Protein AF-A0AAN8FK53-F1 (afdb_monomer_lite)

Structure (mmCIF, N/CA/C/O backbone):
data_AF-A0AAN8FK53-F1
#
_entry.id   AF-A0AAN8FK53-F1
#
loop_
_atom_site.group_PDB
_atom_site.id
_atom_site.type_symbol
_atom_site.label_atom_id
_atom_site.label_alt_id
_atom_site.label_comp_id
_atom_site.label_asym_id
_atom_site.label_entity_id
_atom_site.label_seq_id
_atom_site.pdbx_PDB_ins_code
_atom_site.Cartn_x
_atom_site.Cartn_y
_atom_site.Cartn_z
_atom_site.occupancy
_atom_site.B_iso_or_equiv
_atom_site.auth_seq_id
_atom_site.auth_comp_id
_atom_site.auth_asym_id
_atom_site.auth_atom_id
_atom_site.pdbx_PDB_model_num
ATOM 1 N N . MET A 1 1 ? -48.162 -75.067 -6.902 1.00 26.67 1 MET A N 1
ATOM 2 C CA . MET A 1 1 ? -47.227 -75.855 -7.740 1.00 26.67 1 MET A CA 1
ATOM 3 C C . MET A 1 1 ? -46.941 -75.058 -9.013 1.00 26.67 1 MET A C 1
ATOM 5 O O . MET A 1 1 ? -47.863 -74.367 -9.428 1.00 26.67 1 MET A O 1
ATOM 9 N N . PRO A 1 2 ? -45.781 -75.209 -9.680 1.00 59.84 2 PRO A N 1
ATOM 10 C CA . PRO A 1 2 ? -44.417 -75.028 -9.150 1.00 59.84 2 PRO A CA 1
ATOM 11 C C . PRO A 1 2 ? -43.581 -74.153 -10.149 1.00 59.84 2 PRO A C 1
ATOM 13 O O . PRO A 1 2 ? -44.187 -73.505 -10.991 1.00 59.84 2 PRO A O 1
ATOM 16 N N . HIS A 1 3 ? -42.245 -74.013 -10.171 1.00 33.38 3 HIS A N 1
ATOM 17 C CA . HIS A 1 3 ? -41.115 -74.546 -9.385 1.00 33.38 3 HIS A CA 1
ATOM 18 C C . HIS A 1 3 ? -39.992 -73.466 -9.277 1.00 33.38 3 HIS A C 1
ATOM 20 O O . HIS A 1 3 ? -40.250 -72.280 -9.451 1.00 33.38 3 HIS A O 1
ATOM 26 N N . SER A 1 4 ? -38.754 -73.872 -8.987 1.00 32.81 4 SER A N 1
ATOM 27 C CA . SER A 1 4 ? -37.500 -73.086 -8.923 1.00 32.81 4 SER A CA 1
ATOM 28 C C . SER A 1 4 ? -36.345 -73.947 -9.508 1.00 32.81 4 SER A C 1
ATOM 30 O O . SER A 1 4 ? -36.650 -75.086 -9.880 1.00 32.81 4 SER A O 1
ATOM 32 N N . PRO A 1 5 ? -35.040 -73.562 -9.540 1.00 58.66 5 PRO A N 1
ATOM 33 C CA . PRO A 1 5 ? -34.353 -72.248 -9.478 1.00 58.66 5 PRO A CA 1
ATOM 34 C C . PRO A 1 5 ? -33.261 -72.034 -10.585 1.00 58.66 5 PRO A C 1
ATOM 36 O O . PRO A 1 5 ? -32.959 -72.939 -11.357 1.00 58.66 5 PRO A O 1
ATOM 39 N N . GLY A 1 6 ? -32.580 -70.871 -10.603 1.00 26.30 6 GLY A N 1
ATOM 40 C CA . GLY A 1 6 ? -31.300 -70.659 -11.325 1.00 26.30 6 GLY A CA 1
ATOM 41 C C . GLY A 1 6 ? -30.807 -69.195 -11.321 1.00 26.30 6 GLY A C 1
ATOM 42 O O . GLY A 1 6 ? -31.477 -68.330 -11.869 1.00 26.30 6 GLY A O 1
ATOM 43 N N . CYS A 1 7 ? -29.669 -68.893 -10.680 1.00 26.81 7 CYS A N 1
ATOM 44 C CA . CYS A 1 7 ? -29.245 -67.522 -10.319 1.00 26.81 7 CYS A CA 1
ATOM 45 C C . CYS A 1 7 ? -28.673 -66.645 -11.456 1.00 26.81 7 CYS A C 1
ATOM 47 O O . CYS A 1 7 ? -27.787 -67.097 -12.170 1.00 26.81 7 CYS A O 1
ATOM 49 N N . THR A 1 8 ? -29.052 -65.353 -11.495 1.00 31.14 8 THR A N 1
ATOM 50 C CA . THR A 1 8 ? -28.213 -64.161 -11.838 1.00 31.14 8 THR A CA 1
ATOM 51 C C . THR A 1 8 ? -28.969 -62.843 -11.509 1.00 31.14 8 THR A C 1
ATOM 53 O O . THR A 1 8 ? -30.166 -62.911 -11.251 1.00 31.14 8 THR A O 1
ATOM 56 N N . CYS A 1 9 ? -28.285 -61.677 -11.566 1.00 25.73 9 CYS A N 1
ATOM 57 C CA . CYS A 1 9 ? -28.784 -60.272 -11.441 1.00 25.73 9 CYS A CA 1
ATOM 58 C C . CYS A 1 9 ? -28.889 -59.678 -10.000 1.00 25.73 9 CYS A C 1
ATOM 60 O O . CYS A 1 9 ? -29.323 -60.376 -9.094 1.00 25.73 9 CYS A O 1
ATOM 62 N N . ILE A 1 10 ? -28.263 -58.524 -9.658 1.00 29.77 10 ILE A N 1
ATOM 63 C CA . ILE A 1 10 ? -28.510 -57.059 -9.915 1.00 29.77 10 ILE A CA 1
ATOM 64 C C . ILE A 1 10 ? -29.512 -56.410 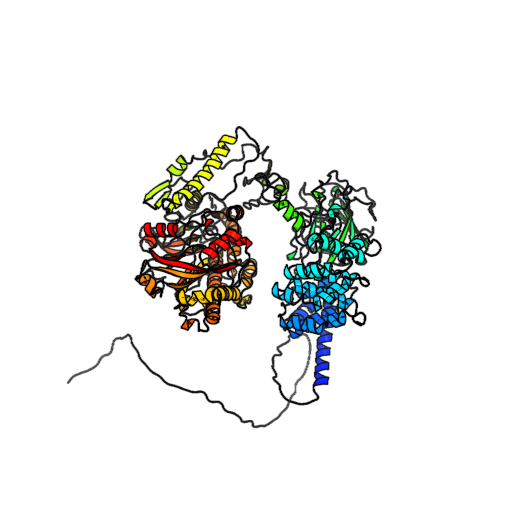-8.923 1.00 29.77 10 ILE A C 1
ATOM 66 O O . ILE A 1 10 ? -30.578 -56.978 -8.726 1.00 29.77 10 ILE A O 1
ATOM 70 N N . LEU A 1 11 ? -29.170 -55.208 -8.392 1.00 25.34 11 LEU A N 1
ATOM 71 C CA . LEU A 1 11 ? -29.986 -54.061 -7.868 1.00 25.34 11 LEU A CA 1
ATOM 72 C C . LEU A 1 11 ? -29.339 -53.440 -6.588 1.00 25.34 11 LEU A C 1
ATOM 74 O O . LEU A 1 11 ? -28.487 -54.085 -5.987 1.00 25.34 11 LEU A O 1
ATOM 78 N N . ALA A 1 12 ? -29.751 -52.286 -6.026 1.00 23.80 12 ALA A N 1
ATOM 79 C CA . ALA A 1 12 ? -29.944 -50.914 -6.549 1.00 23.80 12 ALA A CA 1
ATOM 80 C C . ALA A 1 12 ? -30.375 -49.934 -5.408 1.00 23.80 12 ALA A C 1
ATOM 82 O O . ALA A 1 12 ? -31.001 -50.351 -4.443 1.00 23.80 12 ALA A O 1
ATOM 83 N N . THR A 1 13 ? -30.030 -48.647 -5.558 1.00 25.38 13 THR A N 1
ATOM 84 C CA . THR A 1 13 ? -30.614 -47.382 -5.016 1.00 25.38 13 THR A CA 1
ATOM 85 C C . THR A 1 13 ? -31.479 -47.273 -3.721 1.00 25.38 13 THR A C 1
ATOM 87 O O . THR A 1 13 ? -32.588 -47.785 -3.661 1.00 25.38 13 THR A O 1
ATOM 90 N N . LEU A 1 14 ? -31.066 -46.302 -2.871 1.00 24.52 14 LEU A N 1
ATOM 91 C CA . LEU A 1 14 ? -31.842 -45.225 -2.179 1.00 24.52 14 LEU A CA 1
ATOM 92 C C . LEU A 1 14 ? -32.697 -45.435 -0.885 1.00 24.52 14 LEU A C 1
ATOM 94 O O . LEU A 1 14 ? -33.471 -46.372 -0.763 1.00 24.52 14 LEU A O 1
ATOM 98 N N . LEU A 1 15 ? -32.634 -44.383 -0.030 1.00 21.88 15 LEU A N 1
ATOM 99 C CA . LEU A 1 15 ? -33.527 -43.918 1.075 1.00 21.88 15 LEU A CA 1
ATOM 100 C C . LEU A 1 15 ? -33.511 -44.607 2.476 1.00 21.88 15 LEU A C 1
ATOM 102 O O . LEU A 1 15 ? -34.024 -45.704 2.614 1.00 21.88 15 LEU A O 1
ATOM 106 N N . GLN A 1 16 ? -32.993 -43.867 3.493 1.00 20.69 16 GLN A N 1
ATOM 107 C CA . GLN A 1 16 ? -33.567 -43.453 4.824 1.00 20.69 16 GLN A CA 1
ATOM 108 C C . GLN A 1 16 ? -34.412 -44.437 5.718 1.00 20.69 16 GLN A C 1
ATOM 110 O O . GLN A 1 16 ? -34.871 -45.439 5.187 1.00 20.69 16 GLN A O 1
ATOM 115 N N . PRO A 1 17 ? -34.725 -44.191 7.038 1.00 37.66 17 PRO A N 1
ATOM 116 C CA . PRO A 1 17 ? -34.443 -43.039 7.945 1.00 37.66 17 PRO A CA 1
ATOM 117 C C . PRO A 1 17 ? -34.161 -43.323 9.481 1.00 37.66 17 PRO A C 1
ATOM 119 O O . PRO A 1 17 ? -34.217 -44.449 9.954 1.00 37.66 17 PRO A O 1
ATOM 122 N N . PHE A 1 18 ? -34.011 -42.226 10.261 1.00 22.48 18 PHE A N 1
ATOM 123 C CA . PHE A 1 18 ? -34.538 -41.925 11.632 1.00 22.48 18 PHE A CA 1
ATOM 124 C C . PHE A 1 18 ? -33.978 -42.453 13.001 1.00 22.48 18 PHE A C 1
ATOM 126 O O . PHE A 1 18 ? -33.960 -43.638 13.303 1.00 22.48 18 PHE A O 1
ATOM 133 N N . HIS A 1 19 ? -33.802 -41.458 13.903 1.00 23.34 19 HIS A N 1
ATOM 134 C CA . HIS A 1 19 ? -34.201 -41.354 15.338 1.00 23.34 19 HIS A CA 1
ATOM 135 C C . HIS A 1 19 ? -33.329 -41.803 16.557 1.00 23.34 19 HIS A C 1
ATOM 137 O O . HIS A 1 19 ? -33.449 -42.911 17.066 1.00 23.34 19 HIS A O 1
ATOM 143 N N . SER A 1 20 ? -32.787 -40.770 17.237 1.00 22.80 20 SER A N 1
ATOM 144 C CA . SER A 1 20 ? -33.056 -40.375 18.654 1.00 22.80 20 SER A CA 1
ATOM 145 C C . SER A 1 20 ? -32.292 -40.967 19.865 1.00 22.80 20 SER A C 1
ATOM 147 O O . SER A 1 20 ? -31.964 -42.145 19.907 1.00 22.80 20 SER A O 1
ATOM 149 N N . ASN A 1 21 ? -32.193 -40.110 20.906 1.00 22.08 21 ASN A N 1
ATOM 150 C CA . ASN A 1 21 ? -31.876 -40.352 22.334 1.00 22.08 21 ASN A CA 1
ATOM 151 C C . ASN A 1 21 ? -30.425 -40.706 22.740 1.00 22.08 21 ASN A C 1
ATOM 153 O O . ASN A 1 21 ? -29.715 -41.368 21.999 1.00 22.08 21 ASN A O 1
ATOM 157 N N . MET A 1 22 ? -29.949 -40.395 23.961 1.00 22.95 22 MET A N 1
ATOM 158 C CA . MET A 1 22 ? -30.170 -39.253 24.888 1.00 22.95 22 MET A CA 1
ATOM 159 C C . MET A 1 22 ? -29.205 -39.404 26.092 1.00 22.95 22 MET A C 1
ATOM 161 O O . MET A 1 22 ? -29.056 -40.515 26.589 1.00 22.95 22 MET A O 1
ATOM 165 N N . GLY A 1 23 ? -28.667 -38.302 26.639 1.00 22.58 23 GLY A N 1
ATOM 166 C CA . GLY A 1 23 ? -27.997 -38.268 27.959 1.00 22.58 23 GLY A CA 1
ATOM 167 C C . GLY A 1 23 ? -26.617 -38.956 28.058 1.00 22.58 23 GLY A C 1
ATOM 168 O O . GLY A 1 23 ? -26.221 -39.716 27.187 1.00 22.58 23 GLY A O 1
ATOM 169 N N . SER A 1 24 ? -25.811 -38.722 29.100 1.00 23.22 24 SER A N 1
ATOM 170 C CA . SER A 1 24 ? -25.915 -37.732 30.187 1.00 23.22 24 SER A CA 1
ATOM 171 C C . SER A 1 24 ? -24.567 -37.577 30.912 1.00 23.22 24 SER A C 1
ATOM 173 O O . SER A 1 24 ? -23.796 -38.528 31.005 1.00 23.22 24 SER A O 1
ATOM 175 N N . CYS A 1 25 ? -24.318 -36.396 31.484 1.00 23.11 25 CYS A N 1
ATOM 176 C CA . CYS A 1 25 ? -23.239 -36.135 32.447 1.00 23.11 25 CYS A CA 1
ATOM 177 C C . CYS A 1 25 ? -23.271 -37.108 33.644 1.00 23.11 25 CYS A C 1
ATOM 179 O O . CYS A 1 25 ? -24.363 -37.461 34.085 1.00 23.11 25 CYS A O 1
ATOM 181 N N . LEU A 1 26 ? -22.108 -37.449 34.225 1.00 23.53 26 LEU A N 1
ATOM 182 C CA . LEU A 1 26 ? -21.981 -37.716 35.669 1.00 23.53 26 LEU A CA 1
ATOM 183 C C . LEU A 1 26 ? -20.519 -37.678 36.160 1.00 23.53 26 LEU A C 1
ATOM 185 O O . LEU A 1 26 ? -19.660 -38.416 35.684 1.00 23.53 26 LEU A O 1
ATOM 189 N N . CYS A 1 27 ? -20.256 -36.856 37.177 1.00 22.34 27 CYS A N 1
ATOM 190 C CA . CYS A 1 27 ? -19.015 -36.862 37.957 1.00 22.34 27 CYS A CA 1
ATOM 191 C C . CYS A 1 27 ? -19.050 -37.952 39.047 1.00 22.34 27 CYS A C 1
ATOM 193 O O . CYS A 1 27 ? -20.107 -38.125 39.653 1.00 22.34 27 CYS A O 1
ATOM 195 N N . LYS A 1 28 ? -17.898 -38.573 39.378 1.00 23.91 28 LYS A N 1
ATOM 196 C CA . LYS A 1 28 ? -17.427 -38.943 40.748 1.00 23.91 28 LYS A CA 1
ATOM 197 C C . LYS A 1 28 ? -16.135 -39.782 40.694 1.00 23.91 28 LYS A C 1
ATOM 199 O O . LYS A 1 28 ? -16.037 -40.719 39.920 1.00 23.91 28 LYS A O 1
ATOM 204 N N . GLU A 1 29 ? -15.046 -39.310 41.302 1.00 23.33 29 GLU A N 1
ATOM 205 C CA . GLU A 1 29 ? -14.554 -39.611 42.669 1.00 23.33 29 GLU A CA 1
ATOM 206 C C . GLU A 1 29 ? -13.830 -40.964 42.872 1.00 23.33 29 GLU A C 1
ATOM 208 O O . GLU A 1 29 ? -14.436 -42.024 42.828 1.00 23.33 29 GLU A O 1
ATOM 213 N N . LYS A 1 30 ? -12.555 -40.850 43.287 1.00 25.80 30 LYS A N 1
ATOM 214 C CA . LYS A 1 30 ? -11.822 -41.687 44.269 1.00 25.80 30 LYS A CA 1
ATOM 215 C C . LYS A 1 30 ? -11.789 -43.219 44.083 1.00 25.80 30 LYS A C 1
ATOM 217 O O . LYS A 1 30 ? -12.727 -43.915 44.450 1.00 25.80 30 LYS A O 1
ATOM 222 N N . THR A 1 31 ? -10.574 -43.762 43.947 1.00 23.91 31 THR A N 1
ATOM 223 C CA . THR A 1 31 ? -9.835 -44.308 45.118 1.00 23.91 31 THR A CA 1
ATOM 224 C C . THR A 1 31 ? -8.349 -44.572 44.824 1.00 23.91 31 THR A C 1
ATOM 226 O O . THR A 1 31 ? -7.964 -44.865 43.699 1.00 23.91 31 THR A O 1
ATOM 229 N N . ARG A 1 32 ? -7.499 -44.452 45.857 1.00 24.56 32 ARG A N 1
ATOM 230 C CA . ARG A 1 32 ? -6.100 -44.929 45.871 1.00 24.56 32 ARG A CA 1
ATOM 231 C C . ARG A 1 32 ? -6.055 -46.371 46.382 1.00 24.56 32 ARG A C 1
ATOM 233 O O . ARG A 1 32 ? -6.811 -46.666 47.304 1.00 24.56 32 ARG A O 1
ATOM 240 N N . GLN A 1 33 ? -5.050 -47.157 45.981 1.00 23.20 33 GLN A N 1
ATOM 241 C CA . GLN A 1 33 ? -4.302 -48.005 46.928 1.00 23.20 33 GLN A CA 1
ATOM 242 C C . GLN A 1 33 ? -2.891 -48.379 46.426 1.00 23.20 33 GLN A C 1
ATOM 244 O O . GLN A 1 33 ? -2.559 -48.167 45.264 1.00 23.20 33 GLN A O 1
ATOM 249 N N . HIS A 1 34 ? -2.041 -48.810 47.365 1.00 23.70 34 HIS A N 1
ATOM 250 C CA . HIS A 1 34 ? -0.578 -48.946 47.261 1.00 23.70 34 HIS A CA 1
ATOM 251 C C . HIS A 1 34 ? -0.098 -50.353 46.850 1.00 23.70 34 HIS A C 1
ATOM 253 O O . HIS A 1 34 ? -0.828 -51.316 47.055 1.00 23.70 34 HIS A O 1
ATOM 259 N N . HIS A 1 35 ? 1.169 -50.437 46.400 1.00 24.59 35 HIS A N 1
ATOM 260 C CA . HIS A 1 35 ? 2.300 -51.277 46.897 1.00 24.59 35 HIS A CA 1
ATOM 261 C C . HIS A 1 35 ? 3.273 -51.605 45.729 1.00 24.59 35 HIS A C 1
ATOM 263 O O . HIS A 1 35 ? 2.830 -51.904 44.630 1.00 24.59 35 HIS A O 1
ATOM 269 N N . GLU A 1 36 ? 4.564 -51.230 45.801 1.00 24.55 36 GLU A N 1
ATOM 270 C CA . GLU A 1 36 ? 5.727 -52.046 46.255 1.00 24.55 36 GLU A CA 1
ATOM 271 C C . GLU A 1 36 ? 6.022 -53.295 45.383 1.00 24.55 36 GLU A C 1
ATOM 273 O O . GLU A 1 36 ? 5.100 -53.987 44.984 1.00 24.55 36 GLU A O 1
ATOM 278 N N . SER A 1 37 ? 7.264 -53.717 45.085 1.00 25.30 37 SER A N 1
ATOM 279 C CA . SER A 1 37 ? 8.629 -53.192 45.331 1.00 25.30 37 SER A CA 1
ATOM 280 C C . SER A 1 37 ? 9.677 -54.006 44.517 1.00 25.30 37 SER A C 1
ATOM 282 O O . SER A 1 37 ? 9.348 -55.099 44.074 1.00 25.30 37 SER A O 1
ATOM 284 N N . ASN A 1 38 ? 10.947 -53.546 44.450 1.00 25.47 38 ASN A N 1
ATOM 285 C CA . ASN A 1 38 ? 12.186 -54.366 44.286 1.00 25.47 38 ASN A CA 1
ATOM 286 C C . ASN A 1 38 ? 12.406 -55.191 42.970 1.00 25.47 38 ASN A C 1
ATOM 288 O O . ASN A 1 38 ? 11.464 -55.552 42.288 1.00 25.47 38 ASN A O 1
ATOM 292 N N . SER A 1 39 ? 13.623 -55.560 42.511 1.00 26.53 39 SER A N 1
ATOM 293 C CA . SER A 1 39 ? 15.014 -55.183 42.872 1.00 26.53 39 SER A CA 1
ATOM 294 C C . SER A 1 39 ? 16.091 -55.693 41.869 1.00 26.53 39 SER A C 1
ATOM 296 O O . SER A 1 39 ? 16.024 -56.838 41.451 1.00 26.53 39 SER A O 1
ATOM 298 N N . ARG A 1 40 ? 17.159 -54.889 41.665 1.00 27.52 40 ARG A N 1
ATOM 299 C CA . ARG A 1 40 ? 18.620 -55.217 41.538 1.00 27.52 40 ARG A CA 1
ATOM 300 C C . ARG A 1 40 ? 19.207 -56.255 40.533 1.00 27.52 40 ARG A C 1
ATOM 302 O O . ARG A 1 40 ? 18.897 -57.433 40.584 1.00 27.52 40 ARG A O 1
ATOM 309 N N . GLY A 1 41 ? 20.325 -55.837 39.898 1.00 25.17 41 GLY A N 1
ATOM 310 C CA . GLY A 1 41 ? 21.516 -56.665 39.545 1.00 25.17 41 GLY A CA 1
ATOM 311 C C . GLY A 1 41 ? 21.782 -56.814 38.030 1.00 25.17 41 GLY A C 1
ATOM 312 O O . GLY A 1 41 ? 21.029 -57.511 37.377 1.00 25.17 41 GLY A O 1
ATOM 313 N N . SER A 1 42 ? 22.726 -56.153 37.335 1.00 25.52 42 SER A N 1
ATOM 314 C CA . SER A 1 42 ? 24.160 -55.812 37.531 1.00 25.52 42 SER A CA 1
ATOM 315 C C . SER A 1 42 ? 25.177 -56.937 37.251 1.00 25.52 42 SER A C 1
ATOM 317 O O . SER A 1 42 ? 25.375 -57.794 38.111 1.00 25.52 42 SER A O 1
ATOM 319 N N . ARG A 1 43 ? 25.902 -56.850 36.112 1.00 28.31 43 ARG A N 1
ATOM 320 C CA . ARG A 1 43 ? 27.390 -56.750 35.999 1.00 28.31 43 ARG A CA 1
ATOM 321 C C . ARG A 1 43 ? 27.905 -56.939 34.554 1.00 28.31 43 ARG A C 1
ATOM 323 O O . ARG A 1 43 ? 27.413 -57.794 33.834 1.00 28.31 43 ARG A O 1
ATOM 330 N N . GLY A 1 44 ? 28.968 -56.213 34.183 1.00 24.97 44 GLY A N 1
ATOM 331 C CA . GLY A 1 44 ? 29.757 -56.421 32.950 1.00 24.97 44 GLY A CA 1
ATOM 332 C C . GLY A 1 44 ? 30.385 -55.117 32.434 1.00 24.97 44 GLY A C 1
ATOM 333 O O . GLY A 1 44 ? 29.671 -54.137 32.263 1.00 24.97 44 GLY A O 1
ATOM 334 N N . CYS A 1 45 ? 31.711 -55.050 32.252 1.00 22.77 45 CYS A N 1
ATOM 335 C CA . CYS A 1 45 ? 32.429 -53.785 32.015 1.00 22.77 45 CYS A CA 1
ATOM 336 C C . CYS A 1 45 ? 33.699 -53.965 31.165 1.00 22.77 45 CYS A C 1
ATOM 338 O O . CYS A 1 45 ? 34.524 -54.807 31.519 1.00 22.77 45 CYS A O 1
ATOM 340 N N . ARG A 1 46 ? 33.906 -53.107 30.146 1.00 24.77 46 ARG A N 1
ATOM 341 C CA . ARG A 1 46 ? 35.157 -52.338 29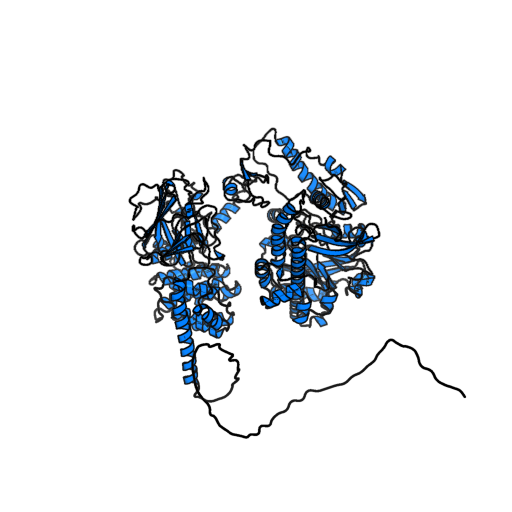.917 1.00 24.77 46 ARG A CA 1
ATOM 342 C C . ARG A 1 46 ? 35.010 -51.267 28.812 1.00 24.77 46 ARG A C 1
ATOM 344 O O . ARG A 1 46 ? 34.104 -51.333 27.993 1.00 24.77 46 ARG A O 1
ATOM 351 N N . ARG A 1 47 ? 35.869 -50.243 28.907 1.00 24.92 47 ARG A N 1
ATOM 352 C CA . ARG A 1 47 ? 35.948 -48.967 28.145 1.00 24.92 47 ARG A CA 1
ATOM 353 C C . ARG A 1 47 ? 36.703 -49.144 26.800 1.00 24.92 47 ARG A C 1
ATOM 355 O O . ARG A 1 47 ? 37.320 -50.191 26.643 1.00 24.92 47 ARG A O 1
ATOM 362 N N . THR A 1 48 ? 36.682 -48.227 25.817 1.00 24.33 48 THR A N 1
ATOM 363 C CA . THR A 1 48 ? 37.075 -46.786 25.863 1.00 24.33 48 THR A CA 1
ATOM 364 C C . THR A 1 48 ? 36.457 -45.884 24.774 1.00 24.33 48 THR A C 1
ATOM 366 O O . THR A 1 48 ? 36.276 -46.352 23.662 1.00 24.33 48 THR A O 1
ATOM 369 N N . GLU A 1 49 ? 36.196 -44.616 25.158 1.00 25.28 49 GLU A N 1
ATOM 370 C CA . GLU A 1 49 ? 36.279 -43.295 24.453 1.00 25.28 49 GLU A CA 1
ATOM 371 C C . GLU A 1 49 ? 36.021 -43.212 22.919 1.00 25.28 49 GLU A C 1
ATOM 373 O O . GLU A 1 49 ? 36.503 -44.038 22.163 1.00 25.28 49 GLU A O 1
ATOM 378 N N . GLU A 1 50 ? 35.286 -42.237 22.352 1.00 22.77 50 GLU A N 1
ATOM 379 C CA . GLU A 1 50 ? 35.101 -40.805 22.692 1.00 22.77 50 GLU A CA 1
ATOM 380 C C . GLU A 1 50 ? 33.657 -40.258 22.451 1.00 22.77 50 GLU A C 1
ATOM 382 O O . GLU A 1 50 ? 32.830 -40.883 21.798 1.00 22.77 50 GLU A O 1
ATOM 387 N N . ARG A 1 51 ? 33.396 -39.041 22.971 1.00 24.23 51 ARG A N 1
ATOM 388 C CA . ARG A 1 51 ? 32.426 -37.988 22.545 1.00 24.23 51 ARG A CA 1
ATOM 389 C C . ARG A 1 51 ? 31.106 -38.356 21.821 1.00 24.23 51 ARG A C 1
ATOM 391 O O . ARG A 1 51 ? 31.093 -38.602 20.621 1.00 24.23 51 ARG A O 1
ATOM 398 N N . ASN A 1 52 ? 29.972 -38.053 22.470 1.00 24.30 52 ASN A N 1
ATOM 399 C CA . ASN A 1 52 ? 29.089 -36.926 22.082 1.00 24.30 52 ASN A CA 1
ATOM 400 C C . ASN A 1 52 ? 27.948 -36.708 23.101 1.00 24.30 52 ASN A C 1
ATOM 402 O O . ASN A 1 52 ? 27.544 -37.634 23.800 1.00 24.30 52 ASN A O 1
ATOM 406 N N . ARG A 1 53 ? 27.433 -35.472 23.205 1.00 24.58 53 ARG A N 1
ATOM 407 C CA . ARG A 1 53 ? 26.258 -35.111 24.026 1.00 24.58 53 ARG A CA 1
ATOM 408 C C . ARG A 1 53 ? 25.228 -34.364 23.180 1.00 24.58 53 ARG A C 1
ATOM 410 O O . ARG A 1 53 ? 25.549 -33.315 22.634 1.00 24.58 53 ARG A O 1
ATOM 417 N N . SER A 1 54 ? 23.990 -34.846 23.188 1.00 25.39 54 SER A N 1
ATOM 418 C CA . SER A 1 54 ? 22.782 -34.089 22.843 1.00 25.39 54 SER A CA 1
ATOM 419 C C . SER A 1 54 ? 21.866 -33.996 24.079 1.00 25.39 54 SER A C 1
ATOM 421 O O . SER A 1 54 ? 21.914 -34.888 24.933 1.00 25.39 54 SER A O 1
ATOM 423 N N . PRO A 1 55 ? 21.067 -32.924 24.237 1.00 31.91 55 PRO A N 1
ATOM 424 C CA . PRO A 1 55 ? 20.093 -32.799 25.318 1.00 31.91 55 PRO A CA 1
ATOM 425 C C . PRO A 1 55 ? 18.680 -33.208 24.869 1.00 31.91 55 PRO A C 1
ATOM 427 O O . PRO A 1 55 ? 18.302 -32.986 23.723 1.00 31.91 55 PRO A O 1
ATOM 430 N N . HIS A 1 56 ? 17.876 -33.728 25.798 1.00 26.80 56 HIS A N 1
ATOM 431 C CA . HIS A 1 56 ? 16.441 -33.960 25.606 1.00 26.80 56 HIS A CA 1
ATOM 432 C C . HIS A 1 56 ? 15.630 -33.331 26.749 1.00 26.80 56 HIS A C 1
ATOM 434 O O . HIS A 1 56 ? 15.998 -33.469 27.913 1.00 26.80 56 HIS A O 1
ATOM 440 N N . SER A 1 57 ? 14.538 -32.662 26.362 1.00 25.55 57 SER A N 1
ATOM 441 C CA . SER A 1 57 ? 13.251 -32.497 27.067 1.00 25.55 57 SER A CA 1
ATOM 442 C C . SER A 1 57 ? 13.222 -32.380 28.602 1.00 25.55 57 SER A C 1
ATOM 444 O O . SER A 1 57 ? 13.444 -33.356 29.317 1.00 25.55 57 SER A O 1
ATOM 446 N N . PHE A 1 58 ? 12.724 -31.238 29.084 1.00 25.17 58 PHE A N 1
ATOM 447 C CA . PHE A 1 58 ? 12.043 -31.126 30.377 1.00 25.17 58 PHE A CA 1
ATOM 448 C C . PHE A 1 58 ? 10.736 -30.342 30.205 1.00 25.17 58 PHE A C 1
ATOM 450 O O . PHE A 1 58 ? 10.734 -29.114 30.216 1.00 25.17 58 PHE A O 1
ATOM 457 N N . GLU A 1 59 ? 9.627 -31.069 30.093 1.00 26.30 59 GLU A N 1
ATOM 458 C CA . GLU A 1 59 ? 8.288 -30.563 30.394 1.00 26.30 59 GLU A CA 1
ATOM 459 C C . GLU A 1 59 ? 7.717 -31.403 31.533 1.00 26.30 59 GLU A C 1
ATOM 461 O O . GLU A 1 59 ? 7.626 -32.625 31.425 1.00 26.30 59 GLU A O 1
ATOM 466 N N . GLN A 1 60 ? 7.349 -30.747 32.631 1.00 24.48 60 GLN A N 1
ATOM 467 C CA . GLN A 1 60 ? 6.329 -31.243 33.548 1.00 24.48 60 GLN A CA 1
ATOM 468 C C . GLN A 1 60 ? 5.798 -30.077 34.380 1.00 24.48 60 GLN A C 1
ATOM 470 O O . GLN A 1 60 ? 6.544 -29.409 35.099 1.00 24.48 60 GLN A O 1
ATOM 475 N N . GLU A 1 61 ? 4.502 -29.822 34.241 1.00 27.36 61 GLU A N 1
ATOM 476 C CA . GLU A 1 61 ? 3.761 -28.862 35.049 1.00 27.36 61 GLU A CA 1
ATOM 477 C C . GLU A 1 61 ? 3.570 -29.403 36.469 1.00 27.36 61 GLU A C 1
ATOM 479 O O . GLU A 1 61 ? 3.422 -30.611 36.672 1.00 27.36 61 GLU A O 1
ATOM 484 N N . VAL A 1 62 ? 3.546 -28.510 37.461 1.00 26.45 62 VAL A N 1
ATOM 485 C CA . VAL A 1 62 ? 3.124 -28.852 38.823 1.00 26.45 62 VAL A CA 1
ATOM 486 C C . VAL A 1 62 ? 2.275 -27.717 39.380 1.00 26.45 62 VAL A C 1
ATOM 488 O O . VAL A 1 62 ? 2.773 -26.625 39.658 1.00 26.45 62 VAL A O 1
ATOM 491 N N . ASP A 1 63 ? 0.996 -28.022 39.550 1.00 30.53 63 ASP A N 1
ATOM 492 C CA . ASP A 1 63 ? -0.004 -27.183 40.200 1.00 30.53 63 ASP A CA 1
ATOM 493 C C . ASP A 1 63 ? 0.149 -27.267 41.729 1.00 30.53 63 ASP A C 1
ATOM 495 O O . ASP A 1 63 ? 0.423 -28.349 42.255 1.00 30.53 63 ASP A O 1
ATOM 499 N N . PHE A 1 64 ? -0.013 -26.160 42.460 1.00 27.06 64 PHE A N 1
ATOM 500 C CA . PHE A 1 64 ? -0.040 -26.184 43.931 1.00 27.06 64 PHE A CA 1
ATOM 501 C C . PHE A 1 64 ? -0.755 -24.978 44.531 1.00 27.06 64 PHE A C 1
ATOM 503 O O . PHE A 1 64 ? -0.318 -23.838 44.357 1.00 27.06 64 PHE A O 1
ATOM 510 N N . ASP A 1 65 ? -1.740 -25.272 45.377 1.00 27.19 65 ASP A N 1
ATOM 511 C CA . ASP A 1 65 ? -2.296 -24.330 46.338 1.00 27.19 65 ASP A CA 1
ATOM 512 C C . ASP A 1 65 ? -2.350 -24.948 47.752 1.00 27.19 65 ASP A C 1
ATOM 514 O O . ASP A 1 65 ? -2.306 -26.169 47.917 1.00 27.19 65 ASP A O 1
ATOM 518 N N . THR A 1 66 ? -2.468 -24.086 48.765 1.00 29.06 66 THR A N 1
ATOM 519 C CA . THR A 1 66 ? -2.555 -24.341 50.228 1.00 29.06 66 THR A CA 1
ATOM 520 C C . THR A 1 66 ? -1.315 -24.796 51.043 1.00 29.06 66 THR A C 1
ATOM 522 O O . THR A 1 66 ? -0.807 -25.907 50.941 1.00 29.06 66 THR A O 1
ATOM 525 N N . GLU A 1 67 ? -0.967 -23.897 51.981 1.00 28.33 67 GLU A N 1
ATOM 526 C CA . GLU A 1 67 ? -0.327 -24.049 53.308 1.00 28.33 67 GLU A CA 1
ATOM 527 C C . GLU A 1 67 ? 1.152 -24.482 53.485 1.00 28.33 67 GLU A C 1
ATOM 529 O O . GLU A 1 67 ? 1.674 -25.411 52.878 1.00 28.33 67 GLU A O 1
ATOM 534 N N . GLY A 1 68 ? 1.829 -23.807 54.435 1.00 26.41 68 GLY A N 1
ATOM 535 C CA . GLY A 1 68 ? 3.130 -24.211 54.996 1.00 26.41 68 GLY A CA 1
ATOM 536 C C . GLY A 1 68 ? 4.220 -23.128 54.974 1.00 26.41 68 GLY A C 1
ATOM 537 O O . GLY A 1 68 ? 4.949 -22.966 53.992 1.00 26.41 68 GLY A O 1
ATOM 538 N N . SER A 1 69 ? 4.414 -22.421 56.093 1.00 34.22 69 SER A N 1
ATOM 539 C CA . SER A 1 69 ? 5.404 -21.342 56.267 1.00 34.22 69 SER A CA 1
ATOM 540 C C . SER A 1 69 ? 6.868 -21.826 56.340 1.00 34.22 69 SER A C 1
ATOM 542 O O . SER A 1 69 ? 7.539 -21.709 57.361 1.00 34.22 69 SER A O 1
ATOM 544 N N . SER A 1 70 ? 7.412 -22.332 55.229 1.00 37.62 70 SER A N 1
ATOM 545 C CA . SER A 1 70 ? 8.861 -22.596 55.094 1.00 37.62 70 SER A CA 1
ATOM 546 C C . SER A 1 70 ? 9.447 -22.386 53.687 1.00 37.62 70 SER A C 1
ATOM 548 O O . SER A 1 70 ? 10.666 -22.288 53.537 1.00 37.62 70 SER A O 1
ATOM 550 N N . GLN A 1 71 ? 8.621 -22.240 52.642 1.00 31.70 71 GLN A N 1
ATOM 551 C CA . GLN A 1 71 ? 9.124 -22.121 51.264 1.00 31.70 71 GLN A CA 1
ATOM 552 C C . GLN A 1 71 ? 9.774 -20.769 50.913 1.00 31.70 71 GLN A C 1
ATOM 554 O O . GLN A 1 71 ? 10.545 -20.711 49.951 1.00 31.70 71 GLN A O 1
ATOM 559 N N . LEU A 1 72 ? 9.508 -19.689 51.662 1.00 33.78 72 LEU A N 1
ATOM 560 C CA . LEU A 1 72 ? 9.936 -18.329 51.286 1.00 33.78 72 LEU A CA 1
ATOM 561 C C . LEU A 1 72 ? 11.464 -18.218 51.094 1.00 33.78 72 LEU A C 1
ATOM 563 O O . LEU A 1 72 ? 11.923 -17.652 50.102 1.00 33.78 72 LEU A O 1
ATOM 567 N N . GLY A 1 73 ? 12.247 -18.852 51.977 1.00 30.48 73 GLY A N 1
ATOM 568 C CA . GLY A 1 73 ? 13.713 -18.862 51.899 1.00 30.48 73 GLY A CA 1
ATOM 569 C C . GLY A 1 73 ? 14.278 -19.631 50.695 1.00 30.48 73 GLY A C 1
ATOM 570 O O . GLY A 1 73 ? 15.283 -19.216 50.119 1.00 30.48 73 GLY A O 1
ATOM 571 N N . ARG A 1 74 ? 13.619 -20.713 50.250 1.00 32.75 74 ARG A N 1
ATOM 572 C CA . ARG A 1 74 ? 14.028 -21.453 49.037 1.00 32.75 74 ARG A CA 1
ATOM 573 C C . ARG A 1 74 ? 13.590 -20.748 47.751 1.00 32.75 74 ARG A C 1
ATOM 575 O O . ARG A 1 74 ? 14.358 -20.734 46.791 1.00 32.75 74 ARG A O 1
ATOM 582 N N . ARG A 1 75 ? 12.410 -20.112 47.733 1.00 31.67 75 ARG A N 1
ATOM 583 C CA . ARG A 1 75 ? 11.918 -19.362 46.560 1.00 31.67 75 ARG A CA 1
ATOM 584 C C . ARG A 1 75 ? 12.817 -18.162 46.233 1.00 31.67 75 ARG A C 1
ATOM 586 O O . ARG A 1 75 ? 13.163 -17.992 45.069 1.00 31.67 75 ARG A O 1
ATOM 593 N N . MET A 1 76 ? 13.271 -17.411 47.245 1.00 34.56 76 MET A N 1
ATOM 594 C CA . MET A 1 76 ? 14.226 -16.303 47.057 1.00 34.56 76 MET A CA 1
ATOM 595 C C . MET A 1 76 ? 15.601 -16.768 46.546 1.00 34.56 76 MET A C 1
ATOM 597 O O . MET A 1 76 ? 16.242 -16.061 45.771 1.00 34.56 76 MET A O 1
ATOM 601 N N . SER A 1 77 ? 16.059 -17.960 46.946 1.00 39.59 77 SER A N 1
ATOM 602 C CA . SER A 1 77 ? 17.338 -18.513 46.481 1.00 39.59 77 SER A CA 1
ATOM 603 C C . SER A 1 77 ? 17.323 -18.808 44.975 1.00 39.59 77 SER A C 1
ATOM 605 O O . SER A 1 77 ? 18.232 -18.376 44.268 1.00 39.59 77 SER A O 1
ATOM 607 N N . MET A 1 78 ? 16.269 -19.455 44.462 1.00 40.94 78 MET A N 1
ATOM 608 C CA . MET A 1 78 ? 16.156 -19.773 43.030 1.00 40.94 78 MET A CA 1
ATOM 609 C C . MET A 1 78 ? 16.006 -18.525 42.148 1.00 40.94 78 MET A C 1
ATOM 611 O O . MET A 1 78 ? 16.655 -18.439 41.108 1.00 40.94 78 MET A O 1
ATOM 615 N N . THR A 1 79 ? 15.210 -17.529 42.558 1.00 50.28 79 THR A N 1
ATOM 616 C CA . THR A 1 79 ? 15.073 -16.277 41.786 1.00 50.28 79 THR A CA 1
ATOM 617 C C . THR A 1 79 ? 16.379 -15.488 41.714 1.00 50.28 79 THR A C 1
ATOM 619 O O . THR A 1 79 ? 16.659 -14.872 40.689 1.00 50.28 79 THR A O 1
ATOM 622 N N . ASN A 1 80 ? 17.204 -15.541 42.766 1.00 53.41 80 ASN A N 1
ATOM 623 C CA . ASN A 1 80 ? 18.517 -14.896 42.770 1.00 53.41 80 ASN A CA 1
ATOM 624 C C . ASN A 1 80 ? 19.528 -15.621 41.865 1.00 53.41 80 ASN A C 1
ATOM 626 O O . ASN A 1 80 ? 20.349 -14.954 41.244 1.00 53.41 80 ASN A O 1
ATOM 630 N N . TYR A 1 81 ? 19.457 -16.953 41.744 1.00 58.22 81 TYR A N 1
ATOM 631 C CA . TYR A 1 81 ? 20.279 -17.706 40.787 1.00 58.22 81 TYR A CA 1
ATOM 632 C C . TYR A 1 81 ? 19.957 -17.313 39.338 1.00 58.22 81 TYR A C 1
ATOM 634 O O . TYR A 1 81 ? 20.832 -16.799 38.649 1.00 58.22 81 TYR A O 1
ATOM 642 N N . VAL A 1 82 ? 18.689 -17.423 38.919 1.00 62.94 82 VAL A N 1
ATOM 643 C CA . VAL A 1 82 ? 18.274 -17.068 37.545 1.00 62.94 82 VAL A CA 1
ATOM 644 C C . VAL A 1 82 ? 18.546 -15.588 37.237 1.00 62.94 82 VAL A C 1
ATOM 646 O O . VAL A 1 82 ? 18.971 -15.248 36.135 1.00 62.94 82 VAL A O 1
ATOM 649 N N . GLY A 1 83 ? 18.365 -14.695 38.216 1.00 65.12 83 GLY A N 1
ATOM 650 C CA . GLY A 1 83 ? 18.724 -13.283 38.072 1.00 65.12 83 GLY A CA 1
ATOM 651 C C . GLY A 1 83 ? 20.227 -13.052 37.871 1.00 65.12 83 GLY A C 1
ATOM 652 O O . GLY A 1 83 ? 20.607 -12.205 37.065 1.00 65.12 83 GLY A O 1
ATOM 653 N N . ASN A 1 84 ? 21.095 -13.808 38.547 1.00 75.25 84 ASN A N 1
ATOM 654 C CA . ASN A 1 84 ? 22.541 -13.731 38.323 1.00 75.25 84 ASN A CA 1
ATOM 655 C C . ASN A 1 84 ? 22.928 -14.267 36.935 1.00 75.25 84 ASN A C 1
ATOM 657 O O . ASN A 1 84 ? 23.700 -13.608 36.238 1.00 75.25 84 ASN A O 1
ATOM 661 N N . ASP A 1 85 ? 22.330 -15.380 36.498 1.00 82.19 85 ASP A N 1
ATOM 662 C CA . ASP A 1 85 ? 22.563 -15.960 35.168 1.00 82.19 85 ASP A CA 1
ATOM 663 C C . ASP A 1 85 ? 22.190 -14.972 34.047 1.00 82.19 85 ASP A C 1
ATOM 665 O O . ASP A 1 85 ? 22.975 -14.747 33.124 1.00 82.19 85 ASP A O 1
ATOM 669 N N . VAL A 1 86 ? 21.037 -14.296 34.155 1.00 86.81 86 VAL A N 1
ATOM 670 C CA . VAL A 1 86 ? 20.619 -13.226 33.225 1.00 86.81 86 VAL A CA 1
ATOM 671 C C . VAL A 1 86 ? 21.632 -12.077 33.203 1.00 86.81 86 VAL A C 1
ATOM 673 O O . VAL A 1 86 ? 22.029 -11.612 32.131 1.00 86.81 86 VAL A O 1
ATOM 676 N N . LYS A 1 87 ? 22.106 -11.629 34.373 1.00 88.69 87 LYS A N 1
ATOM 677 C CA . LYS A 1 87 ? 23.111 -10.557 34.472 1.00 88.69 87 LYS A CA 1
ATOM 678 C C . LYS A 1 87 ? 24.451 -10.962 33.851 1.00 88.69 87 LYS A C 1
ATOM 680 O O . LYS A 1 87 ? 25.128 -10.111 33.272 1.00 88.69 87 LYS A O 1
ATOM 685 N N . ASP A 1 88 ? 24.826 -12.235 33.908 1.00 86.75 88 ASP A N 1
ATOM 686 C CA . ASP A 1 88 ? 26.038 -12.741 33.260 1.00 86.75 88 ASP A CA 1
ATOM 687 C C . ASP A 1 88 ? 25.869 -12.945 31.745 1.00 86.75 88 ASP A C 1
ATOM 689 O O . ASP A 1 88 ? 26.793 -12.621 30.997 1.00 86.75 88 ASP A O 1
ATOM 693 N N . LEU A 1 89 ? 24.686 -13.341 31.259 1.00 86.62 89 LEU A N 1
ATOM 694 C CA . LEU A 1 89 ? 24.354 -13.338 29.824 1.00 86.62 89 LEU A CA 1
ATOM 695 C C . LEU A 1 89 ? 24.402 -11.920 29.219 1.00 86.62 89 LEU A C 1
ATOM 697 O O . LEU A 1 89 ? 24.909 -11.735 28.110 1.00 86.62 89 LEU A O 1
ATOM 701 N N . ILE A 1 90 ? 23.956 -10.896 29.954 1.00 87.69 90 ILE A N 1
ATOM 702 C CA . ILE A 1 90 ? 24.072 -9.486 29.533 1.00 87.69 90 ILE A CA 1
ATOM 703 C C . ILE A 1 90 ? 25.550 -9.076 29.410 1.00 87.69 90 ILE A C 1
ATOM 705 O O . ILE A 1 90 ? 25.958 -8.524 28.387 1.00 87.69 90 ILE A O 1
ATOM 709 N N . LYS A 1 91 ? 26.390 -9.404 30.406 1.00 87.75 91 LYS A N 1
ATOM 710 C CA . LYS A 1 91 ? 27.845 -9.142 30.357 1.00 87.75 91 LYS A CA 1
ATOM 711 C C . LYS A 1 91 ? 28.545 -9.901 29.225 1.00 87.75 91 LYS A C 1
ATOM 713 O O . LYS A 1 91 ? 29.497 -9.378 28.653 1.00 87.75 91 LYS A O 1
ATOM 718 N N . GLN A 1 92 ? 28.109 -11.122 28.909 1.00 84.81 92 GLN A N 1
ATOM 719 C CA . GLN A 1 92 ? 28.615 -11.882 27.760 1.00 84.81 92 GLN A CA 1
ATOM 720 C C . GLN A 1 92 ? 28.249 -11.183 26.446 1.00 84.81 92 GLN A C 1
ATOM 722 O O . GLN A 1 92 ? 29.126 -10.960 25.616 1.00 84.81 92 GLN A O 1
ATOM 727 N N . THR A 1 93 ? 26.999 -10.738 26.300 1.00 83.56 93 THR A N 1
ATOM 728 C CA . THR A 1 93 ? 26.522 -10.024 25.104 1.00 83.56 93 THR A CA 1
ATOM 729 C C . THR A 1 93 ? 27.299 -8.722 24.870 1.00 83.56 93 THR A C 1
ATOM 731 O O . THR A 1 93 ? 27.781 -8.496 23.763 1.00 83.56 93 THR A O 1
ATOM 734 N N . LEU A 1 94 ? 27.540 -7.923 25.921 1.00 83.06 94 LEU A N 1
ATOM 735 C CA . LEU A 1 94 ? 28.378 -6.710 25.861 1.00 83.06 94 LEU A CA 1
ATOM 736 C C . LEU A 1 94 ? 29.822 -6.978 25.395 1.00 83.06 94 LEU A C 1
ATOM 738 O O . LEU A 1 94 ? 30.428 -6.127 24.746 1.00 83.06 94 LEU A O 1
ATOM 742 N N . LYS A 1 95 ? 30.383 -8.152 25.714 1.00 81.00 95 LYS A N 1
ATOM 743 C CA . LYS A 1 95 ? 31.719 -8.557 25.247 1.00 81.00 95 LYS A CA 1
ATOM 744 C C . LYS A 1 95 ? 31.706 -9.001 23.785 1.00 81.00 95 LYS A C 1
ATOM 746 O O . LYS A 1 95 ? 32.592 -8.601 23.039 1.00 81.00 95 LYS A O 1
ATOM 751 N N . VAL A 1 96 ? 30.720 -9.807 23.386 1.00 78.19 96 VAL A N 1
ATOM 752 C CA . VAL A 1 96 ? 30.644 -10.400 22.037 1.00 78.19 96 VAL A CA 1
ATOM 753 C C . VAL A 1 96 ? 30.240 -9.376 20.976 1.00 78.19 96 VAL A C 1
ATOM 755 O O . VAL A 1 96 ? 30.756 -9.436 19.865 1.00 78.19 96 VAL A O 1
ATOM 758 N N . ILE A 1 97 ? 29.378 -8.403 21.295 1.00 73.50 97 ILE A N 1
ATOM 759 C CA . ILE A 1 97 ? 28.896 -7.433 20.296 1.00 73.50 97 ILE A CA 1
ATOM 760 C C . ILE A 1 97 ? 30.030 -6.574 19.702 1.00 73.50 97 ILE A C 1
ATOM 762 O O . ILE A 1 97 ? 29.979 -6.206 18.534 1.00 73.50 97 ILE A O 1
ATOM 766 N N . ARG A 1 98 ? 31.107 -6.333 20.468 1.00 68.94 98 ARG A N 1
ATOM 767 C CA . ARG A 1 98 ? 32.326 -5.644 19.996 1.00 68.94 98 ARG A CA 1
ATOM 768 C C . ARG A 1 98 ? 33.086 -6.422 18.914 1.00 68.94 98 ARG A C 1
ATOM 770 O O . ARG A 1 98 ? 33.878 -5.826 18.198 1.00 68.94 98 ARG A O 1
ATOM 777 N N . SER A 1 99 ? 32.877 -7.735 18.819 1.00 65.69 99 SER A N 1
ATOM 778 C CA . SER A 1 99 ? 33.523 -8.626 17.849 1.00 65.69 99 SER A CA 1
ATOM 779 C C . SER A 1 99 ? 32.572 -9.141 16.763 1.00 65.69 99 SER A C 1
ATOM 781 O O . SER A 1 99 ? 32.924 -10.092 16.073 1.00 65.69 99 SER A O 1
ATOM 783 N N . LEU A 1 100 ? 31.377 -8.554 16.609 1.00 65.62 100 LEU A N 1
ATOM 784 C CA . LEU A 1 100 ? 30.498 -8.855 15.477 1.00 65.62 100 LEU A CA 1
ATOM 785 C C . LEU A 1 100 ? 30.945 -8.074 14.238 1.00 65.62 100 LEU A C 1
ATOM 787 O O . LEU A 1 100 ? 31.138 -6.853 14.278 1.00 65.62 100 LEU A O 1
ATOM 791 N N . VAL A 1 101 ? 31.134 -8.817 13.146 1.00 58.06 101 VAL A N 1
ATOM 792 C CA . VAL A 1 101 ? 31.785 -8.341 11.914 1.00 58.06 101 VAL A CA 1
ATOM 793 C C . VAL A 1 101 ? 30.936 -8.631 10.666 1.00 58.06 101 VAL A C 1
ATOM 795 O O . VAL A 1 101 ? 31.326 -8.248 9.577 1.00 58.06 101 VAL A O 1
ATOM 798 N N . ASN A 1 102 ? 29.760 -9.253 10.792 1.00 53.19 102 ASN A N 1
ATOM 799 C CA . ASN A 1 102 ? 28.854 -9.452 9.657 1.00 53.19 102 ASN A CA 1
ATOM 800 C C . ASN A 1 102 ? 27.386 -9.351 10.080 1.00 53.19 102 ASN A C 1
ATOM 802 O O . ASN A 1 102 ? 27.007 -9.915 11.104 1.00 53.19 102 ASN A O 1
ATOM 806 N N . ASN A 1 103 ? 26.556 -8.727 9.240 1.00 47.75 103 ASN A N 1
ATOM 807 C CA . ASN A 1 103 ? 25.096 -8.683 9.419 1.00 47.75 103 ASN A CA 1
ATOM 808 C C . ASN A 1 103 ? 24.426 -10.047 9.145 1.00 47.75 103 ASN A C 1
ATOM 810 O O . ASN A 1 103 ? 23.295 -10.273 9.558 1.00 47.75 103 ASN A O 1
ATOM 814 N N . GLU A 1 104 ? 25.138 -10.970 8.488 1.00 39.84 104 GLU A N 1
ATOM 815 C CA . GLU A 1 104 ? 24.718 -12.365 8.275 1.00 39.84 104 GLU A CA 1
ATOM 816 C C . GLU A 1 104 ? 25.121 -13.319 9.420 1.00 39.84 104 GLU A C 1
ATOM 818 O O . GLU A 1 104 ? 24.857 -14.517 9.342 1.00 39.84 104 GLU A O 1
ATOM 823 N N . GLN A 1 105 ? 25.800 -12.839 10.472 1.00 52.75 105 GLN A N 1
ATOM 824 C CA . GLN A 1 105 ? 26.143 -13.689 11.619 1.00 52.75 105 GLN A CA 1
ATOM 825 C C . GLN A 1 105 ? 24.926 -13.894 12.525 1.00 52.75 105 GLN A C 1
ATOM 827 O O . GLN A 1 105 ? 24.272 -12.928 12.915 1.00 52.75 105 GLN A O 1
ATOM 832 N N . ASP A 1 106 ? 24.674 -15.150 12.912 1.00 52.22 106 ASP A N 1
ATOM 833 C CA . ASP A 1 106 ? 23.647 -15.491 13.901 1.00 52.22 106 ASP A CA 1
ATOM 834 C C . ASP A 1 106 ? 23.786 -14.623 15.169 1.00 52.22 106 ASP A C 1
ATOM 836 O O . ASP A 1 106 ? 24.914 -14.388 15.634 1.00 52.22 106 ASP A O 1
ATOM 840 N N . PRO A 1 107 ? 22.671 -14.177 15.785 1.00 64.88 107 PRO A N 1
ATOM 841 C CA . PRO A 1 107 ? 22.733 -13.364 16.991 1.00 64.88 107 PRO A CA 1
ATOM 842 C C . PRO A 1 107 ? 23.539 -14.080 18.086 1.00 64.88 107 PRO A C 1
ATOM 844 O O . PRO A 1 107 ? 23.421 -15.302 18.230 1.00 64.88 107 PRO A O 1
ATOM 847 N N . PRO A 1 108 ? 24.337 -13.362 18.906 1.00 73.50 108 PRO A N 1
ATOM 848 C CA . PRO A 1 108 ? 25.162 -13.984 19.936 1.00 73.50 108 PRO A CA 1
ATOM 849 C C . PRO A 1 108 ? 24.373 -14.992 20.772 1.00 73.50 108 PRO A C 1
ATOM 851 O O . PRO A 1 108 ? 23.284 -14.682 21.252 1.00 73.50 108 PRO A O 1
ATOM 854 N N . ALA A 1 109 ? 24.933 -16.176 21.030 1.00 76.81 109 ALA A N 1
ATOM 855 C CA . ALA A 1 109 ? 24.236 -17.222 21.788 1.00 76.81 109 ALA A CA 1
ATOM 856 C C . ALA A 1 109 ? 23.782 -16.771 23.196 1.00 76.81 109 ALA A C 1
ATOM 858 O O . ALA A 1 109 ? 22.881 -17.369 23.783 1.00 76.81 109 ALA A O 1
ATOM 859 N N . SER A 1 110 ? 24.391 -15.717 23.751 1.00 81.44 110 SER A N 1
ATOM 860 C CA . SER A 1 110 ? 23.927 -15.049 24.969 1.00 81.44 110 SER A CA 1
ATOM 861 C C . SER A 1 110 ? 22.682 -14.180 24.748 1.00 81.44 110 SER A C 1
ATOM 863 O O . SER A 1 110 ? 21.796 -14.196 25.596 1.00 81.44 110 SER A O 1
ATOM 865 N N . LEU A 1 111 ? 22.579 -13.479 23.613 1.00 79.62 111 LEU A N 1
ATOM 866 C CA . LEU A 1 111 ? 21.405 -12.699 23.210 1.00 79.62 111 LEU A CA 1
ATOM 867 C C . LEU A 1 111 ? 20.223 -13.616 22.865 1.00 79.62 111 LEU A C 1
ATOM 869 O O . LEU A 1 111 ? 19.133 -13.397 23.378 1.00 79.62 111 LEU A O 1
ATOM 873 N N . LEU A 1 112 ? 20.451 -14.703 22.115 1.00 78.69 112 LEU A N 1
ATOM 874 C CA . LEU A 1 112 ? 19.417 -15.715 21.842 1.00 78.69 112 LEU A CA 1
ATOM 875 C C . LEU A 1 112 ? 18.817 -16.279 23.141 1.00 78.69 112 LEU A C 1
ATOM 877 O O . LEU A 1 112 ? 17.601 -16.345 23.286 1.00 78.69 112 LEU A O 1
ATOM 881 N N . LYS A 1 113 ? 19.656 -16.609 24.133 1.00 80.94 113 LYS A N 1
ATOM 882 C CA . LYS A 1 113 ? 19.188 -17.064 25.456 1.00 80.94 113 LYS A CA 1
ATOM 883 C C . LYS A 1 113 ? 18.406 -15.994 26.217 1.00 80.94 113 LYS A C 1
ATOM 885 O O . LYS A 1 113 ? 17.439 -16.335 26.890 1.00 80.94 113 LYS A O 1
ATOM 890 N N . LEU A 1 114 ? 18.803 -14.723 26.128 1.00 83.50 114 LEU A N 1
ATOM 891 C CA . LEU A 1 114 ? 18.043 -13.618 26.722 1.00 83.50 114 LEU A CA 1
ATOM 892 C C . LEU A 1 114 ? 16.672 -13.463 26.049 1.00 83.50 114 LEU A C 1
ATOM 894 O O . LEU A 1 114 ? 15.684 -13.291 26.758 1.00 83.50 114 LEU A O 1
ATOM 898 N N . ASN A 1 115 ? 16.596 -13.605 24.723 1.00 82.19 115 ASN A N 1
ATOM 899 C CA . ASN A 1 115 ? 15.338 -13.562 23.976 1.00 82.19 115 ASN A CA 1
ATOM 900 C C . ASN A 1 115 ? 14.417 -14.735 24.355 1.00 82.19 115 ASN A C 1
ATOM 902 O O . ASN A 1 115 ? 13.260 -14.492 24.680 1.00 82.19 115 ASN A O 1
ATOM 906 N N . MET A 1 116 ? 14.937 -15.968 24.450 1.00 78.56 116 MET A N 1
ATOM 907 C CA . MET A 1 116 ? 14.173 -17.137 24.930 1.00 78.56 116 MET A CA 1
ATOM 908 C C . MET A 1 116 ? 13.630 -16.947 26.356 1.00 78.56 116 MET A C 1
ATOM 910 O O . MET A 1 116 ? 12.506 -17.335 26.663 1.00 78.56 116 MET A O 1
ATOM 914 N N . ILE A 1 117 ? 14.405 -16.329 27.256 1.00 83.25 117 ILE A N 1
ATOM 915 C CA . ILE A 1 117 ? 13.921 -15.979 28.604 1.00 83.25 117 ILE A CA 1
ATOM 916 C C . ILE A 1 117 ? 12.811 -14.916 28.512 1.00 83.25 117 ILE A C 1
ATOM 918 O O . ILE A 1 117 ? 11.843 -14.968 29.271 1.00 83.25 117 ILE A O 1
ATOM 922 N N . ALA A 1 118 ? 12.929 -13.974 27.577 1.00 85.06 118 ALA A N 1
ATOM 923 C CA . ALA A 1 118 ? 11.991 -12.876 27.367 1.00 85.06 118 ALA A CA 1
ATOM 924 C C . ALA A 1 118 ? 10.692 -13.253 26.624 1.00 85.06 118 ALA A C 1
ATOM 926 O O . ALA A 1 118 ? 9.777 -12.435 26.591 1.00 85.06 118 ALA A O 1
ATOM 927 N N . GLU A 1 119 ? 10.552 -14.479 26.105 1.00 79.38 119 GLU A N 1
ATOM 928 C CA . GLU A 1 119 ? 9.298 -14.985 25.509 1.00 79.38 119 GLU A CA 1
ATOM 929 C C . GLU A 1 119 ? 8.114 -14.990 26.494 1.00 79.38 119 GLU A C 1
ATOM 931 O O . GLU A 1 119 ? 6.956 -14.925 26.086 1.00 79.38 119 GLU A O 1
ATOM 936 N N . ARG A 1 120 ? 8.384 -15.055 27.805 1.00 82.88 120 ARG A N 1
ATOM 937 C CA . ARG A 1 120 ? 7.364 -15.017 28.867 1.00 82.88 120 ARG A CA 1
ATOM 938 C C . ARG A 1 120 ? 7.408 -13.675 29.595 1.00 82.88 120 ARG A C 1
ATOM 940 O O . ARG A 1 120 ? 8.482 -13.264 30.027 1.00 82.88 120 ARG A O 1
ATOM 947 N N . GLU A 1 121 ? 6.251 -13.058 29.868 1.00 83.19 121 GLU A N 1
ATOM 948 C CA . GLU A 1 121 ? 6.135 -11.731 30.523 1.00 83.19 121 GLU A CA 1
ATOM 949 C C . GLU A 1 121 ? 7.066 -11.538 31.736 1.00 83.19 121 GLU A C 1
ATOM 951 O O . GLU A 1 121 ? 7.739 -10.518 31.886 1.00 83.19 121 GLU A O 1
ATOM 956 N N . ARG A 1 122 ? 7.124 -12.540 32.625 1.00 85.75 122 ARG A N 1
ATOM 957 C CA . ARG A 1 122 ? 7.946 -12.489 33.843 1.00 85.75 122 ARG A CA 1
ATOM 958 C C . ARG A 1 122 ? 9.448 -12.556 33.553 1.00 85.75 122 ARG A C 1
ATOM 960 O O . ARG A 1 122 ? 10.231 -11.968 34.295 1.00 85.75 122 ARG A O 1
ATOM 967 N N . GLY A 1 123 ? 9.846 -13.285 32.514 1.00 86.00 123 GLY A N 1
ATOM 968 C CA . GLY A 1 123 ? 11.234 -13.344 32.067 1.00 86.00 123 GLY A CA 1
ATOM 969 C C . GLY A 1 123 ? 11.641 -12.067 31.335 1.00 86.00 123 GLY A C 1
ATOM 970 O O . GLY A 1 123 ? 12.719 -11.547 31.603 1.00 86.00 123 GLY A O 1
ATOM 971 N N . TRP A 1 124 ? 10.740 -11.486 30.535 1.00 92.44 124 TRP A N 1
ATOM 972 C CA . TRP A 1 124 ? 10.932 -10.172 29.913 1.00 92.44 124 TRP A CA 1
ATOM 973 C C . TRP A 1 124 ? 11.218 -9.090 30.964 1.00 92.44 124 TRP A C 1
ATOM 975 O O . TRP A 1 124 ? 12.235 -8.401 30.880 1.00 92.44 124 TRP A O 1
ATOM 985 N N . LEU A 1 125 ? 10.392 -9.013 32.019 1.00 90.75 125 LEU A N 1
ATOM 986 C CA . LEU A 1 125 ? 10.615 -8.105 33.154 1.00 90.75 125 LEU A CA 1
ATOM 987 C C . LEU A 1 125 ? 11.989 -8.312 33.796 1.00 90.75 125 LEU A C 1
ATOM 989 O O . LEU A 1 125 ? 12.736 -7.351 33.967 1.00 90.75 125 LEU A O 1
ATOM 993 N N . LEU A 1 126 ? 12.346 -9.565 34.098 1.00 91.06 126 LEU A N 1
ATOM 994 C CA . LEU A 1 126 ? 13.630 -9.900 34.715 1.00 91.06 126 LEU A CA 1
ATOM 995 C C . LEU A 1 126 ? 14.822 -9.470 33.847 1.00 91.06 126 LEU A C 1
ATOM 997 O O . LEU A 1 126 ? 15.816 -8.978 34.387 1.00 91.06 126 LEU A O 1
ATOM 1001 N N . VAL A 1 127 ? 14.743 -9.643 32.523 1.00 90.94 127 VAL A N 1
ATOM 1002 C CA . VAL A 1 127 ? 15.809 -9.237 31.597 1.00 90.94 127 VAL A CA 1
ATOM 1003 C C . VAL A 1 127 ? 15.905 -7.716 31.500 1.00 90.94 127 VAL A C 1
ATOM 1005 O O . VAL A 1 127 ? 17.007 -7.184 31.619 1.00 90.94 127 VAL A O 1
ATOM 1008 N N . VAL A 1 128 ? 14.786 -6.997 31.373 1.00 93.44 128 VAL A N 1
ATOM 1009 C CA . VAL A 1 128 ? 14.785 -5.526 31.278 1.00 93.44 128 VAL A CA 1
ATOM 1010 C C . VAL A 1 128 ? 15.255 -4.867 32.578 1.00 93.44 128 VAL A C 1
ATOM 1012 O O . VAL A 1 128 ? 16.119 -3.989 32.540 1.00 93.44 128 VAL A O 1
ATOM 1015 N N . GLU A 1 129 ? 14.791 -5.328 33.741 1.00 93.56 129 GLU A N 1
ATOM 1016 C CA . GLU A 1 129 ? 15.306 -4.871 35.040 1.00 93.56 129 GLU A CA 1
ATOM 1017 C C . GLU A 1 129 ? 16.804 -5.178 35.191 1.00 93.56 129 GLU A C 1
ATOM 1019 O O . GLU A 1 129 ? 17.580 -4.336 35.652 1.00 93.56 129 GLU A O 1
ATOM 1024 N N . SER A 1 130 ? 17.245 -6.354 34.734 1.00 93.12 130 SER A N 1
ATOM 1025 C CA . SER A 1 130 ? 18.660 -6.733 34.757 1.00 93.12 130 SER A CA 1
ATOM 1026 C C . SER A 1 130 ? 19.517 -5.895 33.809 1.00 93.12 130 SER A C 1
ATOM 1028 O O . SER A 1 130 ? 20.644 -5.562 34.180 1.00 93.12 130 SER A O 1
ATOM 1030 N N . LEU A 1 131 ? 19.014 -5.502 32.635 1.00 92.56 131 LEU A N 1
ATOM 1031 C CA . LEU A 1 131 ? 19.683 -4.563 31.727 1.00 92.56 131 LEU A CA 1
ATOM 1032 C C . LEU A 1 131 ? 19.860 -3.198 32.400 1.00 92.56 131 LEU A C 1
ATOM 1034 O O . LEU A 1 131 ? 20.965 -2.650 32.401 1.00 92.56 131 LEU A O 1
ATOM 1038 N N . ILE A 1 132 ? 18.808 -2.692 33.051 1.00 94.38 132 ILE A N 1
ATOM 1039 C CA . ILE A 1 132 ? 18.850 -1.418 33.777 1.00 94.38 132 ILE A CA 1
ATOM 1040 C C . ILE A 1 132 ? 19.880 -1.453 34.917 1.00 94.38 132 ILE A C 1
ATOM 1042 O O . ILE A 1 132 ? 20.677 -0.521 35.049 1.00 94.38 132 ILE A O 1
ATOM 1046 N N . ASP A 1 133 ? 19.926 -2.537 35.691 1.00 91.12 133 ASP A N 1
ATOM 1047 C CA . ASP A 1 133 ? 20.870 -2.715 36.800 1.00 91.12 133 ASP A CA 1
ATOM 1048 C C . ASP A 1 133 ? 22.332 -2.950 36.367 1.00 91.12 133 ASP A C 1
ATOM 1050 O O . ASP A 1 133 ? 23.253 -2.577 37.102 1.00 91.12 133 ASP A O 1
ATOM 1054 N N . THR A 1 134 ? 22.560 -3.618 35.228 1.00 90.38 134 THR A N 1
ATOM 1055 C CA . THR A 1 134 ? 23.852 -4.276 34.930 1.00 90.38 134 THR A CA 1
ATOM 1056 C C . THR A 1 134 ? 24.687 -3.567 33.877 1.00 90.38 134 THR A C 1
ATOM 1058 O O . THR A 1 134 ? 25.913 -3.610 33.972 1.00 90.38 134 THR A O 1
ATOM 1061 N N . VAL A 1 135 ? 24.074 -2.916 32.882 1.00 91.81 135 VAL A N 1
ATOM 1062 C CA . VAL A 1 135 ? 24.834 -2.274 31.797 1.00 91.81 135 VAL A CA 1
ATOM 1063 C C . VAL A 1 135 ? 25.580 -1.045 32.357 1.00 91.81 135 VAL A C 1
ATOM 1065 O O . VAL A 1 135 ? 24.930 -0.112 32.841 1.00 91.81 135 VAL A O 1
ATOM 1068 N N . PRO A 1 136 ? 26.927 -1.012 32.335 1.00 89.31 136 PRO A N 1
ATOM 1069 C CA . PRO A 1 136 ? 27.705 -0.019 33.080 1.00 89.31 136 PRO A CA 1
ATOM 1070 C C . PRO A 1 136 ? 27.764 1.346 32.369 1.00 89.31 136 PRO A C 1
ATOM 1072 O O . PRO A 1 136 ? 27.507 1.447 31.167 1.00 89.31 136 PRO A O 1
ATOM 1075 N N . ASP A 1 137 ? 28.039 2.420 33.123 1.00 84.06 137 ASP A N 1
ATOM 1076 C CA . ASP A 1 137 ? 27.907 3.820 32.657 1.00 84.06 137 ASP A CA 1
ATOM 1077 C C . ASP A 1 137 ? 28.956 4.229 31.603 1.00 84.06 137 ASP A C 1
ATOM 1079 O O . ASP A 1 137 ? 28.730 5.123 30.785 1.00 84.06 137 ASP A O 1
ATOM 1083 N N . ASP A 1 138 ? 30.100 3.557 31.650 1.00 81.69 138 ASP A N 1
ATOM 1084 C CA . ASP A 1 138 ? 31.329 3.781 30.896 1.00 81.69 138 ASP A CA 1
ATOM 1085 C C . ASP A 1 138 ? 31.463 2.907 29.638 1.00 81.69 138 ASP A C 1
ATOM 1087 O O . ASP A 1 138 ? 32.282 3.222 28.778 1.00 81.69 138 ASP A O 1
ATOM 1091 N N . ASP A 1 139 ? 30.633 1.870 29.469 1.00 84.19 139 ASP A N 1
ATOM 1092 C CA . ASP A 1 139 ? 30.638 1.067 28.240 1.00 84.19 139 ASP A CA 1
ATOM 1093 C C . ASP A 1 139 ? 30.060 1.850 27.045 1.00 84.19 139 ASP A C 1
ATOM 1095 O O . ASP A 1 139 ? 28.978 2.442 27.125 1.00 84.19 139 ASP A O 1
ATOM 1099 N N . SER A 1 140 ? 30.807 1.844 25.937 1.00 75.00 140 SER A N 1
ATOM 1100 C CA . SER A 1 140 ? 30.526 2.598 24.713 1.00 75.00 140 SER A CA 1
ATOM 1101 C C . SER A 1 140 ? 29.360 2.049 23.891 1.00 75.00 140 SER A C 1
ATOM 1103 O O . SER A 1 140 ? 28.686 2.824 23.213 1.00 75.00 140 SER A O 1
ATOM 1105 N N . LEU A 1 141 ? 29.103 0.740 23.967 1.00 82.50 141 LEU A N 1
ATOM 1106 C CA . LEU A 1 141 ? 28.039 0.046 23.237 1.00 82.50 141 LEU A CA 1
ATOM 1107 C C . LEU A 1 141 ? 26.851 -0.311 24.138 1.00 82.50 141 LEU A C 1
ATOM 1109 O O . LEU A 1 141 ? 25.792 -0.665 23.632 1.00 82.50 141 LEU A O 1
ATOM 1113 N N . GLY A 1 142 ? 26.980 -0.168 25.460 1.00 87.25 142 GLY A N 1
ATOM 1114 C CA . GLY A 1 142 ? 25.928 -0.442 26.440 1.00 87.25 142 GLY A CA 1
ATOM 1115 C C . GLY A 1 142 ? 24.533 0.083 26.060 1.00 87.25 142 GLY A C 1
ATOM 1116 O O . GLY A 1 142 ? 23.587 -0.706 26.052 1.00 87.25 142 GLY A O 1
ATOM 1117 N N . PRO A 1 143 ? 24.376 1.370 25.693 1.00 88.38 143 PRO A N 1
ATOM 1118 C CA . PRO A 1 143 ? 23.100 1.905 25.214 1.00 88.38 143 PRO A CA 1
ATOM 1119 C C . PRO A 1 143 ? 22.564 1.219 23.947 1.00 88.38 143 PRO A C 1
ATOM 1121 O O . PRO A 1 143 ? 21.364 0.952 23.853 1.00 88.38 143 PRO A O 1
ATOM 1124 N N . ALA A 1 144 ? 23.443 0.883 22.998 1.00 83.12 144 ALA A N 1
ATOM 1125 C CA . ALA A 1 144 ? 23.073 0.165 21.782 1.00 83.12 144 ALA A CA 1
ATOM 1126 C C . ALA A 1 144 ? 22.635 -1.280 22.086 1.00 83.12 144 ALA A C 1
ATOM 1128 O O . ALA A 1 144 ? 21.639 -1.723 21.531 1.00 83.12 144 ALA A O 1
ATOM 1129 N N . VAL A 1 145 ? 23.278 -1.981 23.032 1.00 84.00 145 VAL A N 1
ATOM 1130 C CA . VAL A 1 145 ? 22.858 -3.334 23.463 1.00 84.00 145 VAL A CA 1
ATOM 1131 C C . VAL A 1 145 ? 21.467 -3.336 24.096 1.00 84.00 145 VAL A C 1
ATOM 1133 O O . VAL A 1 145 ? 20.683 -4.239 23.822 1.00 84.00 145 VAL A O 1
ATOM 1136 N N . ILE A 1 146 ? 21.136 -2.332 24.918 1.00 89.94 146 ILE A N 1
ATOM 1137 C CA . ILE A 1 146 ? 19.782 -2.198 25.489 1.00 89.94 146 ILE A CA 1
ATOM 1138 C C . ILE A 1 146 ? 18.748 -2.030 24.367 1.00 89.94 146 ILE A C 1
ATOM 1140 O O . ILE A 1 146 ? 17.688 -2.649 24.412 1.00 89.94 146 ILE A O 1
ATOM 1144 N N . THR A 1 147 ? 19.070 -1.214 23.361 1.00 86.44 147 THR A N 1
ATOM 1145 C CA . THR A 1 147 ? 18.165 -0.922 22.239 1.00 86.44 147 THR A CA 1
ATOM 1146 C C . THR A 1 147 ? 17.977 -2.156 21.355 1.00 86.44 147 THR A C 1
ATOM 1148 O O . THR A 1 147 ? 16.838 -2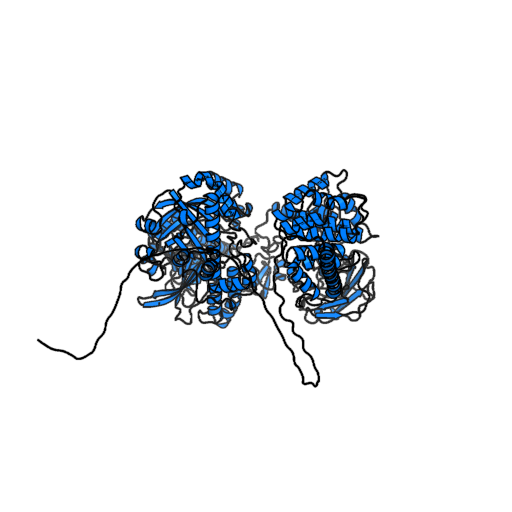.570 21.169 1.00 86.44 147 THR A O 1
ATOM 1151 N N . LEU A 1 148 ? 19.080 -2.807 20.957 1.00 80.56 148 LEU A N 1
ATOM 1152 C CA . LEU A 1 148 ? 19.105 -4.033 20.152 1.00 80.56 148 LEU A CA 1
ATOM 1153 C C . LEU A 1 148 ? 18.353 -5.188 20.824 1.00 80.56 148 LEU A C 1
ATOM 1155 O O . LEU A 1 148 ? 17.561 -5.862 20.176 1.00 80.56 148 LEU A O 1
ATOM 1159 N N . PHE A 1 149 ? 18.543 -5.406 22.131 1.00 84.94 149 PHE A N 1
ATOM 1160 C CA . PHE A 1 149 ? 17.746 -6.404 22.850 1.00 84.94 149 PHE A CA 1
ATOM 1161 C C . PHE A 1 149 ? 16.248 -6.086 22.754 1.00 84.94 149 PHE A C 1
ATOM 1163 O O . PHE A 1 149 ? 15.449 -6.968 22.461 1.00 84.94 149 PHE A O 1
ATOM 1170 N N . LEU A 1 150 ? 15.866 -4.822 22.955 1.00 86.44 150 LEU A N 1
ATOM 1171 C CA . LEU A 1 150 ? 14.474 -4.395 22.830 1.00 86.44 150 LEU A CA 1
ATOM 1172 C C . LEU A 1 150 ? 13.965 -4.391 21.375 1.00 86.44 150 LEU A C 1
ATOM 1174 O O . LEU A 1 150 ? 12.766 -4.213 21.180 1.00 86.44 150 LEU A O 1
ATOM 1178 N N . ASP A 1 151 ? 14.829 -4.439 20.353 1.00 79.31 151 ASP A N 1
ATOM 1179 C CA . ASP A 1 151 ? 14.451 -4.557 18.930 1.00 79.31 151 ASP A CA 1
ATOM 1180 C C . ASP A 1 151 ? 14.132 -6.018 18.582 1.00 79.31 151 ASP A C 1
ATOM 1182 O O . ASP A 1 151 ? 13.113 -6.292 17.954 1.00 79.31 151 ASP A O 1
ATOM 1186 N N . GLU A 1 152 ? 14.969 -6.945 19.055 1.00 75.19 152 GLU A N 1
ATOM 1187 C CA . GLU A 1 152 ? 14.897 -8.377 18.741 1.00 75.19 152 GLU A CA 1
ATOM 1188 C C . GLU A 1 152 ? 13.981 -9.187 19.683 1.00 75.19 152 GLU A C 1
ATOM 1190 O O . GLU A 1 152 ? 13.637 -10.332 19.384 1.00 75.19 152 GLU A O 1
ATOM 1195 N N . CYS A 1 153 ? 13.592 -8.642 20.842 1.00 78.19 153 CYS A N 1
ATOM 1196 C CA . CYS A 1 153 ? 12.698 -9.326 21.783 1.00 78.19 153 CYS A CA 1
ATOM 1197 C C . CYS A 1 153 ? 11.202 -9.105 21.455 1.00 78.19 153 CYS A C 1
ATOM 1199 O O . CYS A 1 153 ? 10.832 -8.057 20.916 1.00 78.19 153 CYS A O 1
ATOM 1201 N N . PRO A 1 154 ? 10.302 -10.033 21.843 1.00 72.75 154 PRO A N 1
ATOM 1202 C CA . PRO A 1 154 ? 8.859 -9.823 21.743 1.00 72.75 154 PRO A CA 1
ATOM 1203 C C . PRO A 1 154 ? 8.394 -8.545 22.461 1.00 72.75 154 PRO A C 1
ATOM 1205 O O . PRO A 1 154 ? 8.854 -8.226 23.560 1.00 72.75 154 PRO A O 1
ATOM 1208 N N . LEU A 1 155 ? 7.444 -7.822 21.855 1.00 75.44 155 LEU A N 1
ATOM 1209 C CA . LEU A 1 155 ? 6.875 -6.616 22.464 1.00 75.44 155 LEU A CA 1
ATOM 1210 C C . LEU A 1 155 ? 6.069 -6.970 23.731 1.00 75.44 155 LEU A C 1
ATOM 1212 O O . LEU A 1 155 ? 5.251 -7.891 23.690 1.00 75.44 155 LEU A O 1
ATOM 1216 N N . PRO A 1 156 ? 6.249 -6.235 24.844 1.00 83.31 156 PRO A N 1
ATOM 1217 C CA . PRO A 1 156 ? 5.557 -6.511 26.100 1.00 83.31 156 PRO A CA 1
ATOM 1218 C C . PRO A 1 156 ? 4.065 -6.150 26.041 1.00 83.31 156 PRO A C 1
ATOM 1220 O O . PRO A 1 156 ? 3.657 -5.202 25.367 1.00 83.31 156 PRO A O 1
ATOM 1223 N N . SER A 1 157 ? 3.250 -6.849 26.835 1.00 83.25 157 SER A N 1
ATOM 1224 C CA . SER A 1 157 ? 1.852 -6.472 27.086 1.00 83.25 157 SER A CA 1
ATOM 1225 C C . SER A 1 157 ? 1.746 -5.152 27.869 1.00 83.25 157 SER A C 1
ATOM 1227 O O . SER A 1 157 ? 2.679 -4.758 28.579 1.00 83.25 157 SER A O 1
ATOM 1229 N N . LYS A 1 158 ? 0.585 -4.479 27.803 1.00 81.50 158 LYS A N 1
ATOM 1230 C CA . LYS A 1 158 ? 0.316 -3.271 28.615 1.00 81.50 158 LYS A CA 1
ATOM 1231 C C . LYS A 1 158 ? 0.515 -3.534 30.112 1.00 81.50 158 LYS A C 1
ATOM 1233 O O . LYS A 1 158 ? 1.127 -2.710 30.789 1.00 81.50 158 LYS A O 1
ATOM 1238 N N . ASP A 1 159 ? 0.076 -4.687 30.612 1.00 84.38 159 ASP A N 1
ATOM 1239 C CA . ASP A 1 159 ? 0.265 -5.093 32.009 1.00 84.38 159 ASP A CA 1
ATOM 1240 C C . ASP A 1 159 ? 1.737 -5.317 32.361 1.00 84.38 159 ASP A C 1
ATOM 1242 O O . ASP A 1 159 ? 2.187 -4.902 33.428 1.00 84.38 159 ASP A O 1
ATOM 1246 N N . THR A 1 160 ? 2.518 -5.913 31.457 1.00 87.94 160 THR A N 1
ATOM 1247 C CA . THR A 1 160 ? 3.970 -6.071 31.632 1.00 87.94 160 THR A CA 1
ATOM 1248 C C . THR A 1 160 ? 4.661 -4.710 31.726 1.00 87.94 160 THR A C 1
ATOM 1250 O O . THR A 1 160 ? 5.432 -4.473 32.655 1.00 87.94 160 THR A O 1
ATOM 1253 N N . VAL A 1 161 ? 4.332 -3.773 30.833 1.00 88.19 161 VAL A N 1
ATOM 1254 C CA . VAL A 1 161 ? 4.851 -2.396 30.881 1.00 88.19 161 VAL A CA 1
ATOM 1255 C C . VAL A 1 161 ? 4.431 -1.682 32.170 1.00 88.19 161 VAL A C 1
ATOM 1257 O O . VAL A 1 161 ? 5.254 -1.020 32.801 1.00 88.19 161 VAL A O 1
ATOM 1260 N N . HIS A 1 162 ? 3.182 -1.843 32.612 1.00 87.19 162 HIS A N 1
ATOM 1261 C CA . HIS A 1 162 ? 2.704 -1.258 33.864 1.00 87.19 162 HIS A CA 1
ATOM 1262 C C . HIS A 1 162 ? 3.461 -1.816 35.081 1.00 87.19 162 HIS A C 1
ATOM 1264 O O . HIS A 1 162 ? 3.951 -1.042 35.904 1.00 87.19 162 HIS A O 1
ATOM 1270 N N . ARG A 1 163 ? 3.655 -3.142 35.157 1.00 89.62 163 ARG A N 1
ATOM 1271 C CA . ARG A 1 163 ? 4.458 -3.796 36.207 1.00 89.62 163 ARG A CA 1
ATOM 1272 C C . ARG A 1 163 ? 5.897 -3.269 36.239 1.00 89.62 163 ARG A C 1
ATOM 1274 O O . ARG A 1 163 ? 6.399 -3.016 37.332 1.00 89.62 163 ARG A O 1
ATOM 1281 N N . LEU A 1 164 ? 6.527 -3.049 35.077 1.00 92.38 164 LEU A N 1
ATOM 1282 C CA . LEU A 1 164 ? 7.855 -2.428 34.981 1.00 92.38 164 LEU A CA 1
ATOM 1283 C C . LEU A 1 164 ? 7.850 -0.998 35.544 1.00 92.38 164 LEU A C 1
ATOM 1285 O O . LEU A 1 164 ? 8.684 -0.655 36.377 1.00 92.38 164 LEU A O 1
ATOM 1289 N N . LEU A 1 165 ? 6.898 -0.151 35.143 1.00 90.62 165 LEU A N 1
ATOM 1290 C CA . LEU A 1 165 ? 6.809 1.222 35.662 1.00 90.62 165 LEU A CA 1
ATOM 1291 C C . LEU A 1 165 ? 6.615 1.247 37.191 1.00 90.62 165 LEU A C 1
ATOM 1293 O O . LEU A 1 165 ? 7.235 2.063 37.878 1.00 90.62 165 LEU A O 1
ATOM 1297 N N . CYS A 1 166 ? 5.829 0.314 37.738 1.00 87.62 166 CYS A N 1
ATOM 1298 C CA . CYS A 1 166 ? 5.669 0.135 39.181 1.00 87.62 166 CYS A CA 1
ATOM 1299 C C . CYS A 1 166 ? 6.943 -0.371 39.884 1.00 87.62 166 CYS A C 1
ATOM 1301 O O . CYS A 1 166 ? 7.235 0.072 40.998 1.00 87.62 166 CYS A O 1
ATOM 1303 N N . SER A 1 167 ? 7.715 -1.280 39.275 1.00 89.44 167 SER A N 1
ATOM 1304 C CA . SER A 1 167 ? 8.942 -1.817 39.883 1.00 89.44 167 SER A CA 1
ATOM 1305 C C . SER A 1 167 ? 10.094 -0.806 39.882 1.00 89.44 167 SER A C 1
ATOM 1307 O O . SER A 1 167 ? 10.870 -0.750 40.842 1.00 89.44 167 SER A O 1
ATOM 1309 N N . LEU A 1 168 ? 10.156 0.062 38.866 1.00 89.56 168 LEU A N 1
ATOM 1310 C CA . LEU A 1 168 ? 11.152 1.130 38.755 1.00 89.56 168 LEU A CA 1
ATOM 1311 C C . LEU A 1 168 ? 11.025 2.207 39.848 1.00 89.56 168 LEU A C 1
ATOM 1313 O O . LEU A 1 168 ? 12.038 2.818 40.191 1.00 89.56 168 LEU A O 1
ATOM 1317 N N . ARG A 1 169 ? 9.822 2.425 40.411 1.00 88.06 169 ARG A N 1
ATOM 1318 C CA . ARG A 1 169 ? 9.534 3.429 41.465 1.00 88.06 169 ARG A CA 1
ATOM 1319 C C . ARG A 1 169 ? 10.130 4.808 41.147 1.00 88.06 169 ARG A C 1
ATOM 1321 O O . ARG A 1 169 ? 10.960 5.351 41.884 1.00 88.06 169 ARG A O 1
ATOM 1328 N N . LEU A 1 170 ? 9.750 5.332 39.981 1.00 88.06 170 LEU A N 1
ATOM 1329 C CA . LEU A 1 170 ? 10.308 6.558 39.398 1.00 88.06 170 LEU A CA 1
ATOM 1330 C C . LEU A 1 170 ? 10.051 7.813 40.256 1.00 88.06 170 LEU A C 1
ATOM 1332 O O . LEU A 1 170 ? 10.857 8.742 40.248 1.00 88.06 170 LEU A O 1
ATOM 1336 N N . ASP A 1 171 ? 8.982 7.812 41.050 1.00 83.19 171 ASP A N 1
ATOM 1337 C CA . ASP A 1 171 ? 8.666 8.798 42.085 1.00 83.19 171 ASP A CA 1
ATOM 1338 C C . ASP A 1 171 ? 9.768 8.881 43.156 1.00 83.19 171 ASP A C 1
ATOM 1340 O O . ASP A 1 171 ? 10.400 9.923 43.334 1.00 83.19 171 ASP A O 1
ATOM 1344 N N . HIS A 1 172 ? 10.091 7.758 43.801 1.00 76.06 172 HIS A N 1
ATOM 1345 C CA . HIS A 1 172 ? 11.170 7.675 44.783 1.00 76.06 172 HIS A CA 1
ATOM 1346 C C . HIS A 1 172 ? 12.539 7.928 44.144 1.00 76.06 172 HIS A C 1
ATOM 1348 O O . HIS A 1 172 ? 13.391 8.592 44.737 1.00 76.06 172 HIS A O 1
ATOM 1354 N N . ALA A 1 173 ? 12.750 7.437 42.919 1.00 74.50 173 ALA A N 1
ATOM 1355 C CA . ALA A 1 173 ? 13.981 7.659 42.169 1.00 74.50 173 ALA A CA 1
ATOM 1356 C C . ALA A 1 173 ? 14.199 9.141 41.812 1.00 74.50 173 ALA A C 1
ATOM 1358 O O . ALA A 1 173 ? 15.345 9.545 41.607 1.00 74.50 173 ALA A O 1
ATOM 1359 N N . SER A 1 174 ? 13.137 9.955 41.749 1.00 68.31 174 SER A N 1
ATOM 1360 C CA . SER A 1 174 ? 13.217 11.397 41.476 1.00 68.31 174 SER A CA 1
ATOM 1361 C C . SER A 1 174 ? 13.763 12.209 42.657 1.00 68.31 174 SER A C 1
ATOM 1363 O O . SER A 1 174 ? 14.318 13.283 42.431 1.00 68.31 174 SER A O 1
ATOM 1365 N N . SER A 1 175 ? 13.663 11.692 43.888 1.00 69.19 175 SER A N 1
ATOM 1366 C CA . SER A 1 175 ? 14.122 12.369 45.108 1.00 69.19 175 SER A CA 1
ATOM 1367 C C . SER A 1 175 ? 15.640 12.591 45.144 1.00 69.19 175 SER A C 1
ATOM 1369 O O . SER A 1 175 ? 16.427 11.717 44.770 1.00 69.19 175 SER A O 1
ATOM 1371 N N . SER A 1 176 ? 16.062 13.719 45.723 1.00 60.38 176 SER A N 1
ATOM 1372 C CA . SER A 1 176 ? 17.466 14.030 46.037 1.00 60.38 176 SER A CA 1
ATOM 1373 C C . SER A 1 176 ? 18.106 13.066 47.051 1.00 60.38 176 SER A C 1
ATOM 1375 O O . SER A 1 176 ? 19.327 13.053 47.187 1.00 60.38 176 SER A O 1
ATOM 1377 N N . SER A 1 177 ? 17.306 12.234 47.728 1.00 57.53 177 SER A N 1
ATOM 1378 C CA . SER A 1 177 ? 17.752 11.175 48.646 1.00 57.53 177 SER A CA 1
ATOM 1379 C C . SER A 1 177 ? 17.973 9.798 47.991 1.00 57.53 177 SER A C 1
ATOM 1381 O O . SER A 1 177 ? 18.276 8.831 48.692 1.00 57.53 177 SER A O 1
ATOM 1383 N N . SER A 1 178 ? 17.816 9.673 46.667 1.00 68.81 178 SER A N 1
ATOM 1384 C CA . SER A 1 178 ? 17.970 8.399 45.949 1.00 68.81 178 SER A CA 1
ATOM 1385 C C . SER A 1 178 ? 19.398 7.837 46.024 1.00 68.81 178 SER A C 1
ATOM 1387 O O . SER A 1 178 ? 20.367 8.495 45.650 1.00 68.81 178 SER A O 1
ATOM 1389 N N . THR A 1 179 ? 19.527 6.568 46.425 1.00 71.69 179 THR A N 1
ATOM 1390 C CA . THR A 1 179 ? 20.798 5.815 46.461 1.00 71.69 179 THR A CA 1
ATOM 1391 C C . THR A 1 179 ? 21.107 5.063 45.155 1.00 71.69 179 THR A C 1
ATOM 1393 O O . THR A 1 179 ? 22.070 4.294 45.088 1.00 71.69 179 THR A O 1
ATOM 1396 N N . ARG A 1 180 ? 20.295 5.243 44.100 1.00 83.50 180 ARG A N 1
ATOM 1397 C CA . ARG A 1 180 ? 20.472 4.562 42.803 1.00 83.50 180 ARG A CA 1
ATOM 1398 C C . ARG A 1 180 ? 21.735 5.049 42.074 1.00 83.50 180 ARG A C 1
ATOM 1400 O O . ARG A 1 180 ? 22.127 6.210 42.145 1.00 83.50 180 ARG A O 1
ATOM 1407 N N . LYS A 1 181 ? 22.377 4.142 41.330 1.00 87.19 181 LYS A N 1
ATOM 1408 C CA . LYS A 1 181 ? 23.589 4.434 40.542 1.00 87.19 181 LYS A CA 1
ATOM 1409 C C . LYS A 1 181 ? 23.270 5.308 39.320 1.00 87.19 181 LYS A C 1
ATOM 1411 O O . LYS A 1 181 ? 22.195 5.204 38.739 1.00 87.19 181 LYS A O 1
ATOM 1416 N N . ARG A 1 182 ? 24.254 6.082 38.845 1.00 88.06 182 ARG A N 1
ATOM 1417 C CA . ARG A 1 182 ? 24.140 6.885 37.606 1.00 88.06 182 ARG A CA 1
ATOM 1418 C C . ARG A 1 182 ? 23.796 6.036 36.371 1.00 88.06 182 ARG A C 1
ATOM 1420 O O . ARG A 1 182 ? 22.920 6.419 35.601 1.00 88.06 182 ARG A O 1
ATOM 1427 N N . SER A 1 183 ? 24.407 4.851 36.247 1.00 90.94 183 SER A N 1
ATOM 1428 C CA . SER A 1 183 ? 24.101 3.878 35.184 1.00 90.94 183 SER A CA 1
ATOM 1429 C C . SER A 1 183 ? 22.625 3.475 35.171 1.00 90.94 183 SER A C 1
ATOM 1431 O O . SER A 1 183 ? 22.018 3.441 34.108 1.00 90.94 183 SER A O 1
ATOM 1433 N N . TRP A 1 184 ? 22.027 3.248 36.346 1.00 93.94 184 TRP A N 1
ATOM 1434 C CA . TRP A 1 184 ? 20.613 2.894 36.487 1.00 93.94 184 TRP A CA 1
ATOM 1435 C C . TRP A 1 184 ? 19.714 3.989 35.902 1.00 93.94 184 TRP A C 1
ATOM 1437 O O . TRP A 1 184 ? 18.834 3.699 35.094 1.00 93.94 184 TRP A O 1
ATOM 1447 N N . HIS A 1 185 ? 19.977 5.259 36.237 1.00 92.62 185 HIS A N 1
ATOM 1448 C CA . HIS A 1 185 ? 19.209 6.385 35.699 1.00 92.62 185 HIS A CA 1
ATOM 1449 C C . HIS A 1 185 ? 19.353 6.511 34.178 1.00 92.62 185 HIS A C 1
ATOM 1451 O O . HIS A 1 185 ? 18.344 6.665 33.493 1.00 92.62 185 HIS A O 1
ATOM 1457 N N . ARG A 1 186 ? 20.577 6.374 33.647 1.00 93.12 186 ARG A N 1
ATOM 1458 C CA . ARG A 1 186 ? 20.849 6.354 32.200 1.00 93.12 186 ARG A CA 1
ATOM 1459 C C . ARG A 1 186 ? 20.062 5.245 31.495 1.00 93.12 186 ARG A C 1
ATOM 1461 O O . ARG A 1 186 ? 19.345 5.515 30.536 1.00 93.12 186 ARG A O 1
ATOM 1468 N N . ASN A 1 187 ? 20.187 4.010 31.980 1.00 95.31 187 ASN A N 1
ATOM 1469 C CA . ASN A 1 187 ? 19.572 2.832 31.370 1.00 95.31 187 ASN A CA 1
ATOM 1470 C C . ASN A 1 187 ? 18.043 2.894 31.438 1.00 95.31 187 ASN A C 1
ATOM 1472 O O . ASN A 1 187 ? 17.380 2.554 30.467 1.00 95.31 187 ASN A O 1
ATOM 1476 N N . THR A 1 188 ? 17.490 3.398 32.544 1.00 95.62 188 THR A N 1
ATOM 1477 C CA . THR A 1 188 ? 16.048 3.642 32.690 1.00 95.62 188 THR A CA 1
ATOM 1478 C C . THR A 1 188 ? 15.539 4.604 31.617 1.00 95.62 188 THR A C 1
ATOM 1480 O O . THR A 1 188 ? 14.537 4.310 30.975 1.00 95.62 188 THR A O 1
ATOM 1483 N N . CYS A 1 189 ? 16.241 5.712 31.352 1.00 95.44 189 CYS A N 1
ATOM 1484 C CA . CYS A 1 189 ? 15.853 6.629 30.275 1.00 95.44 189 CYS A CA 1
ATOM 1485 C C . CYS A 1 189 ? 15.918 5.962 28.886 1.00 95.44 189 CYS A C 1
ATOM 1487 O O . CYS A 1 189 ? 14.998 6.139 28.092 1.00 95.44 189 CYS A O 1
ATOM 1489 N N . ILE A 1 190 ? 16.948 5.150 28.610 1.00 94.25 190 ILE A N 1
ATOM 1490 C CA . ILE A 1 190 ? 17.077 4.402 27.342 1.00 94.25 190 ILE A CA 1
ATOM 1491 C C . ILE A 1 190 ? 15.908 3.425 27.154 1.00 94.25 190 ILE A C 1
ATOM 1493 O O . ILE A 1 190 ? 15.285 3.418 26.094 1.00 94.25 190 ILE A O 1
ATOM 1497 N N . VAL A 1 191 ? 15.582 2.629 28.180 1.00 95.12 191 VAL A N 1
ATOM 1498 C CA . VAL A 1 191 ? 14.460 1.676 28.140 1.00 95.12 191 VAL A CA 1
ATOM 1499 C C . VAL A 1 191 ? 13.130 2.405 27.947 1.00 95.12 191 VAL A C 1
ATOM 1501 O O . VAL A 1 191 ? 12.353 2.016 27.081 1.00 95.12 191 VAL A O 1
ATOM 1504 N N . LEU A 1 192 ? 12.880 3.488 28.692 1.00 95.00 192 LEU A N 1
ATOM 1505 C CA . LEU A 1 192 ? 11.655 4.281 28.550 1.00 95.00 192 LEU A CA 1
ATOM 1506 C C . LEU A 1 192 ? 11.512 4.870 27.137 1.00 95.00 192 LEU A C 1
ATOM 1508 O O . LEU A 1 192 ? 10.445 4.739 26.546 1.00 95.00 192 LEU A O 1
ATOM 1512 N N . GLY A 1 193 ? 12.578 5.451 26.575 1.00 92.88 193 GLY A N 1
ATOM 1513 C CA . GLY A 1 193 ? 12.570 5.986 25.208 1.00 92.88 193 GLY A CA 1
ATOM 1514 C C . GLY A 1 193 ? 12.379 4.907 24.136 1.00 92.88 193 GLY A C 1
ATOM 1515 O O . GLY A 1 193 ? 11.583 5.088 23.219 1.00 92.88 193 GLY A O 1
ATOM 1516 N N . SER A 1 194 ? 13.042 3.756 24.285 1.00 90.88 194 SER A N 1
ATOM 1517 C CA . SER A 1 194 ? 12.918 2.623 23.351 1.00 90.88 194 SER A CA 1
ATOM 1518 C C . SER A 1 194 ? 11.515 2.006 23.368 1.00 90.88 194 SER A C 1
ATOM 1520 O O . SER A 1 194 ? 11.006 1.598 22.329 1.00 90.88 194 SER A O 1
ATOM 1522 N N . LEU A 1 195 ? 10.869 1.942 24.537 1.00 91.31 195 LEU A N 1
ATOM 1523 C CA . LEU A 1 195 ? 9.482 1.486 24.662 1.00 91.31 195 LEU A CA 1
ATOM 1524 C C . LEU A 1 195 ? 8.492 2.510 24.091 1.00 91.31 195 LEU A C 1
ATOM 1526 O O . LEU A 1 195 ? 7.539 2.115 23.423 1.00 91.31 195 LEU A O 1
ATOM 1530 N N . ALA A 1 196 ? 8.734 3.807 24.309 1.00 90.00 196 ALA A N 1
ATOM 1531 C CA . ALA A 1 196 ? 7.891 4.887 23.797 1.00 90.00 196 ALA A CA 1
ATOM 1532 C C . ALA A 1 196 ? 7.809 4.917 22.259 1.00 90.00 196 ALA A C 1
ATOM 1534 O O . ALA A 1 196 ? 6.750 5.239 21.724 1.00 90.00 196 ALA A O 1
ATOM 1535 N N . GLU A 1 197 ? 8.904 4.553 21.581 1.00 85.12 197 GLU A N 1
ATOM 1536 C CA . GLU A 1 197 ? 9.016 4.450 20.116 1.00 85.12 197 GLU A CA 1
ATOM 1537 C C . GLU A 1 197 ? 8.360 3.182 19.540 1.00 85.12 197 GLU A C 1
ATOM 1539 O O . GLU A 1 197 ? 7.843 3.191 18.426 1.00 85.12 197 GLU A O 1
ATOM 1544 N N . LYS A 1 198 ? 8.362 2.075 20.294 1.00 81.56 198 LYS A N 1
ATOM 1545 C CA . LYS A 1 198 ? 7.908 0.756 19.807 1.00 81.56 198 LYS A CA 1
ATOM 1546 C C . LYS A 1 198 ? 6.442 0.454 20.082 1.00 81.56 198 LYS A C 1
ATOM 1548 O O . LYS A 1 198 ? 5.836 -0.365 19.390 1.00 81.56 198 LYS A O 1
ATOM 1553 N N . LEU A 1 199 ? 5.871 1.060 21.118 1.00 80.25 199 LEU A N 1
ATOM 1554 C CA . LEU A 1 199 ? 4.504 0.790 21.543 1.00 80.25 199 LEU A CA 1
ATOM 1555 C C . LEU A 1 199 ? 3.519 1.717 20.824 1.00 80.25 199 LEU A C 1
ATOM 1557 O O . LEU A 1 199 ? 3.640 2.938 20.876 1.00 80.25 199 LEU A O 1
ATOM 1561 N N . ALA A 1 200 ? 2.503 1.126 20.188 1.00 55.22 200 ALA A N 1
ATOM 1562 C CA . ALA A 1 200 ? 1.488 1.857 19.428 1.00 55.22 200 ALA A CA 1
ATOM 1563 C C . ALA A 1 200 ? 0.825 2.977 20.255 1.00 55.22 200 ALA A C 1
ATOM 1565 O O . ALA A 1 200 ? 0.594 2.807 21.455 1.00 55.22 200 ALA A O 1
ATOM 1566 N N . GLY A 1 201 ? 0.481 4.091 19.593 1.00 70.44 201 GLY A N 1
ATOM 1567 C CA . GLY A 1 201 ? 0.223 5.411 20.193 1.00 70.44 201 GLY A CA 1
ATOM 1568 C C . GLY A 1 201 ? -0.448 5.430 21.572 1.00 70.44 201 GLY A C 1
ATOM 1569 O O . GLY A 1 201 ? 0.134 5.952 22.518 1.00 70.44 201 GLY A O 1
ATOM 1570 N N . SER A 1 202 ? -1.619 4.804 21.740 1.00 74.06 202 SER A N 1
ATOM 1571 C CA . SER A 1 202 ? -2.347 4.813 23.026 1.00 74.06 202 SER A CA 1
ATOM 1572 C C . SER A 1 202 ? -1.594 4.156 24.196 1.00 74.06 202 SER A C 1
ATOM 1574 O O . SER A 1 202 ? -1.825 4.501 25.353 1.00 74.06 202 SER A O 1
ATOM 1576 N N . SER A 1 203 ? -0.676 3.228 23.920 1.00 78.88 203 SER A N 1
ATOM 1577 C CA . SER A 1 203 ? 0.208 2.612 24.918 1.00 78.88 203 SER A CA 1
ATOM 1578 C C . SER A 1 203 ? 1.365 3.540 25.293 1.00 78.88 203 SER A C 1
ATOM 1580 O O . SER A 1 203 ? 1.669 3.677 26.475 1.00 78.88 203 SER A O 1
ATOM 1582 N N . SER A 1 204 ? 1.960 4.224 24.309 1.00 86.88 204 SER A N 1
ATOM 1583 C CA . SER A 1 204 ? 2.998 5.240 24.535 1.00 86.88 204 SER A CA 1
ATOM 1584 C C . SER A 1 204 ? 2.447 6.438 25.327 1.00 86.88 204 SER A C 1
ATOM 1586 O O . SER A 1 204 ? 3.081 6.916 26.269 1.00 86.88 204 SER A O 1
ATOM 1588 N N . VAL A 1 205 ? 1.204 6.852 25.053 1.00 84.69 205 VAL A N 1
ATOM 1589 C CA . VAL A 1 205 ? 0.477 7.866 25.840 1.00 84.69 205 VAL A CA 1
ATOM 1590 C C . VAL A 1 205 ? 0.225 7.402 27.281 1.00 84.69 205 VAL A C 1
ATOM 1592 O O . VAL A 1 205 ? 0.500 8.144 28.221 1.00 84.69 205 VAL A O 1
ATOM 1595 N N . ALA A 1 206 ? -0.208 6.154 27.497 1.00 84.62 206 ALA A N 1
ATOM 1596 C CA . ALA A 1 206 ? -0.404 5.610 28.848 1.00 84.62 206 ALA A CA 1
ATOM 1597 C C . ALA A 1 206 ? 0.908 5.490 29.659 1.00 84.62 206 ALA A C 1
ATOM 1599 O O . ALA A 1 206 ? 0.912 5.645 30.885 1.00 84.62 206 ALA A O 1
ATOM 1600 N N . MET A 1 207 ? 2.038 5.240 28.989 1.00 90.44 207 MET A N 1
ATOM 1601 C CA . MET A 1 207 ? 3.366 5.266 29.610 1.00 90.44 207 MET A CA 1
ATOM 1602 C C . MET A 1 207 ? 3.815 6.675 30.010 1.00 90.44 207 MET A C 1
ATOM 1604 O O . MET A 1 207 ? 4.482 6.820 31.037 1.00 90.44 207 MET A O 1
ATOM 1608 N N . CYS A 1 208 ? 3.430 7.706 29.252 1.00 90.94 208 CYS A N 1
ATOM 1609 C CA . CYS A 1 208 ? 3.751 9.113 29.510 1.00 90.94 208 CYS A CA 1
ATOM 1610 C C . CYS A 1 208 ? 2.878 9.730 30.629 1.00 90.94 208 CYS A C 1
ATOM 1612 O O . CYS A 1 208 ? 2.456 10.885 30.572 1.00 90.94 208 CYS A O 1
ATOM 1614 N N . ASN A 1 209 ? 2.602 8.946 31.673 1.00 89.44 209 ASN A N 1
ATOM 1615 C CA . ASN A 1 209 ? 1.874 9.384 32.859 1.00 89.44 209 ASN A CA 1
ATOM 1616 C C . ASN A 1 209 ? 2.701 10.392 33.696 1.00 89.44 209 ASN A C 1
ATOM 1618 O O . ASN A 1 209 ? 3.924 10.480 33.521 1.00 89.44 209 ASN A O 1
ATOM 1622 N N . PRO A 1 210 ? 2.077 11.119 34.648 1.00 89.31 210 PRO A N 1
ATOM 1623 C CA . PRO A 1 210 ? 2.758 12.150 35.431 1.00 89.31 210 PRO A CA 1
ATOM 1624 C C . PRO A 1 210 ? 4.015 11.669 36.163 1.00 89.31 210 PRO A C 1
ATOM 1626 O O . PRO A 1 210 ? 4.971 12.428 36.281 1.00 89.31 210 PRO A O 1
ATOM 1629 N N . THR A 1 211 ? 4.065 10.415 36.620 1.00 90.81 211 THR A N 1
ATOM 1630 C CA . THR A 1 211 ? 5.240 9.872 37.317 1.00 90.81 211 THR A CA 1
ATOM 1631 C C . THR A 1 211 ? 6.420 9.675 36.363 1.00 90.81 211 THR A C 1
ATOM 1633 O O . THR A 1 211 ? 7.533 10.098 36.680 1.00 90.81 211 THR A O 1
ATOM 1636 N N . THR A 1 212 ? 6.192 9.095 35.179 1.00 93.25 212 THR A N 1
ATOM 1637 C CA . THR A 1 212 ? 7.227 8.960 34.137 1.00 93.25 212 THR A CA 1
ATOM 1638 C C . THR A 1 212 ? 7.710 10.331 33.659 1.00 93.25 212 THR A C 1
ATOM 1640 O O . THR A 1 212 ? 8.916 10.567 33.562 1.00 93.25 212 THR A O 1
ATOM 1643 N N . LEU A 1 213 ? 6.775 11.250 33.398 1.00 93.19 213 LEU A N 1
ATOM 1644 C CA . LEU A 1 213 ? 7.072 12.579 32.870 1.00 93.19 213 LEU A CA 1
ATOM 1645 C C . LEU A 1 213 ? 7.859 13.435 33.872 1.00 93.19 213 LEU A C 1
ATOM 1647 O O . LEU A 1 213 ? 8.912 13.968 33.522 1.00 93.19 213 LEU A O 1
ATOM 1651 N N . ASN A 1 214 ? 7.409 13.505 35.129 1.00 91.50 214 ASN A N 1
ATOM 1652 C CA . ASN A 1 214 ? 8.109 14.235 36.189 1.00 91.50 214 ASN A CA 1
ATOM 1653 C C . ASN A 1 214 ? 9.513 13.667 36.432 1.00 91.50 214 ASN A C 1
ATOM 1655 O O . ASN A 1 214 ? 10.458 14.435 36.617 1.00 91.50 214 ASN A O 1
ATOM 1659 N N . TYR A 1 215 ? 9.679 12.340 36.372 1.00 93.44 215 TYR A N 1
ATOM 1660 C CA . TYR A 1 215 ? 10.997 11.716 36.457 1.00 93.44 215 TYR A CA 1
ATOM 1661 C C . TYR A 1 215 ? 11.916 12.193 35.325 1.00 93.44 215 TYR A C 1
ATOM 1663 O O . TYR A 1 215 ? 13.001 12.697 35.616 1.00 93.44 215 TYR A O 1
ATOM 1671 N N . LEU A 1 216 ? 11.488 12.111 34.060 1.00 93.75 216 LEU A N 1
ATOM 1672 C CA . LEU A 1 216 ? 12.302 12.545 32.916 1.00 93.75 216 LEU A CA 1
ATOM 1673 C C . LEU A 1 216 ? 12.614 14.050 32.961 1.00 93.75 216 LEU A C 1
ATOM 1675 O O . LEU A 1 216 ? 13.775 14.435 32.812 1.00 93.75 216 LEU A O 1
ATOM 1679 N N . ILE A 1 217 ? 11.619 14.896 33.246 1.00 91.44 217 ILE A N 1
ATOM 1680 C CA . ILE A 1 217 ? 11.799 16.352 33.329 1.00 91.44 217 ILE A CA 1
ATOM 1681 C C . ILE A 1 217 ? 12.731 16.736 34.487 1.00 91.44 217 ILE A C 1
ATOM 1683 O O . ILE A 1 217 ? 13.625 17.558 34.294 1.00 91.44 217 ILE A O 1
ATOM 1687 N N . SER A 1 218 ? 12.647 16.072 35.648 1.00 89.75 218 SER A N 1
ATOM 1688 C CA . SER A 1 218 ? 13.581 16.307 36.767 1.00 89.75 218 SER A CA 1
ATOM 1689 C C . SER A 1 218 ? 15.054 16.080 36.399 1.00 89.75 218 SER A C 1
ATOM 1691 O O . SER A 1 218 ? 15.943 16.630 37.046 1.00 89.75 218 SER A O 1
ATOM 1693 N N . ARG A 1 219 ? 15.337 15.271 35.365 1.00 91.06 219 ARG A N 1
ATOM 1694 C CA . ARG A 1 219 ? 16.699 14.991 34.883 1.00 91.06 219 ARG A CA 1
ATOM 1695 C C . ARG A 1 219 ? 17.221 16.003 33.876 1.00 91.06 219 ARG A C 1
ATOM 1697 O O . ARG A 1 219 ? 18.427 16.026 33.650 1.00 91.06 219 ARG A O 1
ATOM 1704 N N . ILE A 1 220 ? 16.355 16.849 33.325 1.00 91.44 220 ILE A N 1
ATOM 1705 C CA . ILE A 1 220 ? 16.719 17.965 32.447 1.00 91.44 220 ILE A CA 1
ATOM 1706 C C . ILE A 1 220 ? 16.457 19.325 33.113 1.00 91.44 220 ILE A C 1
ATOM 1708 O O . ILE A 1 220 ? 16.323 20.325 32.419 1.00 91.44 220 ILE A O 1
ATOM 1712 N N . LEU A 1 221 ? 16.409 19.381 34.449 1.00 88.00 221 LEU A N 1
ATOM 1713 C CA . LEU A 1 221 ? 16.327 20.619 35.230 1.00 88.00 221 LEU A CA 1
ATOM 1714 C C . LEU A 1 221 ? 17.643 20.903 35.989 1.00 88.00 221 LEU A C 1
ATOM 1716 O O . LEU A 1 221 ? 18.409 19.976 36.276 1.00 88.00 221 LEU A O 1
ATOM 1720 N N . PRO A 1 222 ? 17.934 22.174 36.334 1.00 79.31 222 PRO A N 1
ATOM 1721 C CA . PRO A 1 222 ? 19.068 22.519 37.187 1.00 79.31 222 PRO A CA 1
ATOM 1722 C C . PRO A 1 222 ? 18.953 21.919 38.606 1.00 79.31 222 PRO A C 1
ATOM 1724 O O . PRO A 1 222 ? 17.848 21.837 39.140 1.00 79.31 222 PRO A O 1
ATOM 1727 N N . PRO A 1 223 ? 20.075 21.582 39.274 1.00 72.94 223 PRO A N 1
ATOM 1728 C CA . PRO A 1 223 ? 21.445 21.645 38.773 1.00 72.94 223 PRO A CA 1
ATOM 1729 C C . PRO A 1 223 ? 21.763 20.436 37.879 1.00 72.94 223 PRO A C 1
ATOM 1731 O O . PRO A 1 223 ? 21.641 19.287 38.302 1.00 72.94 223 PRO A O 1
ATOM 1734 N N . PHE A 1 224 ? 22.244 20.695 36.656 1.00 79.19 224 PHE A N 1
ATOM 1735 C CA . PHE A 1 224 ? 22.523 19.688 35.619 1.00 79.19 224 PHE A CA 1
ATOM 1736 C C . PHE A 1 224 ? 23.764 18.816 35.928 1.00 79.19 224 PHE A C 1
ATOM 1738 O O . PHE A 1 224 ? 24.769 18.822 35.214 1.00 79.19 224 PHE A O 1
ATOM 1745 N N . THR A 1 225 ? 23.720 18.077 37.033 1.00 70.38 225 THR A N 1
ATOM 1746 C CA . THR A 1 225 ? 24.862 17.378 37.650 1.00 70.38 225 THR A CA 1
ATOM 1747 C C . THR A 1 225 ? 25.349 16.150 36.87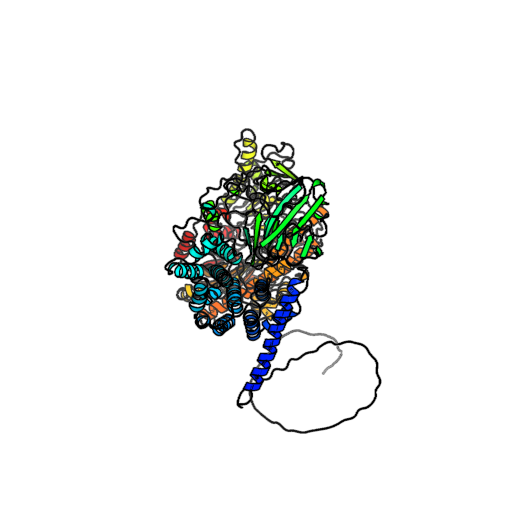7 1.00 70.38 225 THR A C 1
ATOM 1749 O O . THR A 1 225 ? 26.472 15.697 37.097 1.00 70.38 225 THR A O 1
ATOM 1752 N N . GLN A 1 226 ? 24.538 15.592 35.972 1.00 85.38 226 GLN A N 1
ATOM 1753 C CA . GLN A 1 226 ? 24.820 14.321 35.294 1.00 85.38 226 GLN A CA 1
ATOM 1754 C C . GLN A 1 226 ? 24.545 14.410 33.786 1.00 85.38 226 GLN A C 1
ATOM 1756 O O . GLN A 1 226 ? 23.575 13.840 33.298 1.00 85.38 226 GLN A O 1
ATOM 1761 N N . ALA A 1 227 ? 25.413 15.093 33.031 1.00 90.12 227 ALA A N 1
ATOM 1762 C CA . ALA A 1 227 ? 25.223 15.361 31.595 1.00 90.12 227 ALA A CA 1
ATOM 1763 C C . ALA A 1 227 ? 24.847 14.123 30.745 1.00 90.12 227 ALA A C 1
ATOM 1765 O O . ALA A 1 227 ? 24.019 14.231 29.849 1.00 90.12 227 ALA A O 1
ATOM 1766 N N . ARG A 1 228 ? 25.371 12.927 31.057 1.00 90.81 228 ARG A N 1
ATOM 1767 C CA . ARG A 1 228 ? 24.975 11.691 30.357 1.00 90.81 228 ARG A CA 1
ATOM 1768 C C . ARG A 1 228 ? 23.514 11.296 30.630 1.00 90.81 228 ARG A C 1
ATOM 1770 O O . ARG A 1 228 ? 22.822 10.870 29.717 1.00 90.81 228 ARG A O 1
ATOM 1777 N N . VAL A 1 229 ? 23.026 11.450 31.862 1.00 92.75 229 VAL A N 1
ATOM 1778 C CA . VAL A 1 229 ? 21.615 11.181 32.203 1.00 92.75 229 VAL A CA 1
ATOM 1779 C C . VAL A 1 229 ? 20.703 12.254 31.604 1.00 92.75 229 VAL A C 1
ATOM 1781 O O . VAL A 1 229 ? 19.648 11.905 31.088 1.00 92.75 229 VAL A O 1
ATOM 1784 N N . VAL A 1 230 ? 21.141 13.523 31.593 1.00 94.88 230 VAL A N 1
ATOM 1785 C CA . VAL A 1 230 ? 20.458 14.633 30.896 1.00 94.88 230 VAL A CA 1
ATOM 1786 C C . VAL A 1 230 ? 20.251 14.284 29.415 1.00 94.88 230 VAL A C 1
ATOM 1788 O O . VAL A 1 230 ? 19.133 14.403 28.923 1.00 94.88 230 VAL A O 1
ATOM 1791 N N . LEU A 1 231 ? 21.293 13.790 28.727 1.00 94.62 231 LEU A N 1
ATOM 1792 C CA . LEU A 1 231 ? 21.223 13.379 27.318 1.00 94.62 231 LEU A CA 1
ATOM 1793 C C . LEU A 1 231 ? 20.141 12.317 27.087 1.00 94.62 231 LEU A C 1
ATOM 1795 O O . LEU A 1 231 ? 19.228 12.534 26.301 1.00 94.62 231 LEU A O 1
ATOM 1799 N N . PHE A 1 232 ? 20.205 11.183 27.788 1.00 95.12 232 PHE A N 1
ATOM 1800 C CA . PHE A 1 232 ? 19.243 10.100 27.556 1.00 95.12 232 PHE A CA 1
ATOM 1801 C C . PHE A 1 232 ? 17.827 10.424 28.056 1.00 95.12 232 PHE A C 1
ATOM 1803 O O . PHE A 1 232 ? 16.868 9.903 27.497 1.00 95.12 232 PHE A O 1
ATOM 1810 N N . ALA A 1 233 ? 17.666 11.293 29.061 1.00 95.94 233 ALA A N 1
ATOM 1811 C CA . ALA A 1 233 ? 16.352 11.800 29.460 1.00 95.94 233 ALA A CA 1
ATOM 1812 C C . ALA A 1 233 ? 15.735 12.705 28.380 1.00 95.94 233 ALA A C 1
ATOM 1814 O O . ALA A 1 233 ? 14.557 12.555 28.068 1.00 95.94 233 ALA A O 1
ATOM 1815 N N . LEU A 1 234 ? 16.536 13.584 27.765 1.00 96.12 234 LEU A N 1
ATOM 1816 C CA . LEU A 1 234 ? 16.117 14.390 26.618 1.00 96.12 234 LEU A CA 1
ATOM 1817 C C . LEU A 1 234 ? 15.721 13.504 25.429 1.00 96.12 234 LEU A C 1
ATOM 1819 O O . LEU A 1 234 ? 14.618 13.651 24.914 1.00 96.12 234 LEU A O 1
ATOM 1823 N N . LEU A 1 235 ? 16.561 12.534 25.052 1.00 95.06 235 LEU A N 1
ATOM 1824 C CA . LEU A 1 235 ? 16.246 11.594 23.970 1.00 95.06 235 LEU A CA 1
ATOM 1825 C C . LEU A 1 235 ? 14.966 10.790 24.259 1.00 95.06 235 LEU A C 1
ATOM 1827 O O . LEU A 1 235 ? 14.156 10.595 23.361 1.00 95.06 235 LEU A O 1
ATOM 1831 N N . ALA A 1 236 ? 14.724 10.374 25.506 1.00 95.69 236 ALA A N 1
ATOM 1832 C CA . ALA A 1 236 ? 13.471 9.714 25.872 1.00 95.69 236 ALA A CA 1
ATOM 1833 C C . ALA A 1 236 ? 12.249 10.631 25.679 1.00 95.69 236 ALA A C 1
ATOM 1835 O O . ALA A 1 236 ? 11.237 10.182 25.144 1.00 95.69 236 ALA A O 1
ATOM 1836 N N . LEU A 1 237 ? 12.344 11.912 26.057 1.00 96.25 237 LEU A N 1
ATOM 1837 C CA . LEU A 1 237 ? 11.283 12.901 25.822 1.00 96.25 237 LEU A CA 1
ATOM 1838 C C . LEU A 1 237 ? 11.036 13.135 24.322 1.00 96.25 237 LEU A C 1
ATOM 1840 O O . LEU A 1 237 ? 9.880 13.212 23.914 1.00 96.25 237 LEU A O 1
ATOM 1844 N N . GLU A 1 238 ? 12.085 13.186 23.493 1.00 94.44 238 GLU A N 1
ATOM 1845 C CA . GLU A 1 238 ? 11.950 13.253 22.027 1.00 94.44 238 GLU A CA 1
ATOM 1846 C C . GLU A 1 238 ? 11.173 12.045 21.468 1.00 94.44 238 GLU A C 1
ATOM 1848 O O . GLU A 1 238 ? 10.290 12.221 20.630 1.00 94.44 238 GLU A O 1
ATOM 1853 N N . LYS A 1 239 ? 11.455 10.825 21.954 1.00 92.75 239 LYS A N 1
ATOM 1854 C CA . LYS A 1 239 ? 10.757 9.595 21.531 1.00 92.75 239 LYS A CA 1
ATOM 1855 C C . LYS A 1 239 ? 9.297 9.569 21.998 1.00 92.75 239 LYS A C 1
ATOM 1857 O O . LYS A 1 239 ? 8.415 9.254 21.206 1.00 92.75 239 LYS A O 1
ATOM 1862 N N . PHE A 1 240 ? 9.004 9.975 23.238 1.00 93.81 240 PHE A N 1
ATOM 1863 C CA . PHE A 1 240 ? 7.616 10.124 23.706 1.00 93.81 240 PHE A CA 1
ATOM 1864 C C . PHE A 1 240 ? 6.827 11.147 22.876 1.00 93.81 240 PHE A C 1
ATOM 1866 O O . PHE A 1 240 ? 5.650 10.923 22.592 1.00 93.81 240 PHE A O 1
ATOM 1873 N N . ALA A 1 241 ? 7.468 12.237 22.444 1.00 92.31 241 ALA A N 1
ATOM 1874 C CA . ALA A 1 241 ? 6.867 13.292 21.630 1.00 92.31 241 ALA A CA 1
ATOM 1875 C C . ALA A 1 241 ? 6.566 12.898 20.164 1.00 92.31 241 ALA A C 1
ATOM 1877 O O . ALA A 1 241 ? 6.118 13.745 19.393 1.00 92.31 241 ALA A O 1
ATOM 1878 N N . GLN A 1 242 ? 6.750 11.630 19.768 1.00 86.06 242 GLN A N 1
ATOM 1879 C CA . GLN A 1 242 ? 6.281 11.116 18.472 1.00 86.06 242 GLN A CA 1
ATOM 1880 C C . GLN A 1 242 ? 4.740 11.106 18.358 1.00 86.06 242 GLN A C 1
ATOM 1882 O O . GLN A 1 242 ? 4.205 11.204 17.255 1.00 86.06 242 GLN A O 1
ATOM 1887 N N . THR A 1 243 ? 4.012 11.035 19.482 1.00 82.81 243 THR A N 1
ATOM 1888 C CA . THR A 1 243 ? 2.548 11.242 19.525 1.00 82.81 243 THR A CA 1
ATOM 1889 C C . THR A 1 243 ? 2.211 12.694 19.868 1.00 82.81 243 THR A C 1
ATOM 1891 O O . THR A 1 243 ? 2.841 13.274 20.756 1.00 82.81 243 THR A O 1
ATOM 1894 N N . SER A 1 244 ? 1.194 13.272 19.222 1.00 82.12 244 SER A N 1
ATOM 1895 C CA . SER A 1 244 ? 0.818 14.683 19.407 1.00 82.12 244 SER A CA 1
ATOM 1896 C C . SER A 1 244 ? 0.352 15.007 20.831 1.00 82.12 244 SER A C 1
ATOM 1898 O O . SER A 1 244 ? 0.608 16.103 21.326 1.00 82.12 244 SER A O 1
ATOM 1900 N N . GLU A 1 245 ? -0.282 14.052 21.508 1.00 87.12 245 GLU A N 1
ATOM 1901 C CA . GLU A 1 245 ? -0.750 14.152 22.890 1.00 87.12 245 GLU A CA 1
ATOM 1902 C C . GLU A 1 245 ? 0.426 14.290 23.865 1.00 87.12 245 GLU A C 1
ATOM 1904 O O . GLU A 1 245 ? 0.471 15.234 24.658 1.00 87.12 245 GLU A O 1
ATOM 1909 N N . ASN A 1 246 ? 1.419 13.400 23.763 1.00 91.38 246 ASN A N 1
ATOM 1910 C CA . ASN A 1 246 ? 2.634 13.479 24.575 1.00 91.38 246 ASN A CA 1
ATOM 1911 C C . ASN A 1 246 ? 3.462 14.718 24.222 1.00 91.38 246 ASN A C 1
ATOM 1913 O O . ASN A 1 246 ? 3.970 15.372 25.126 1.00 91.38 246 ASN A O 1
ATOM 1917 N N . GLN A 1 247 ? 3.586 15.074 22.936 1.00 91.19 247 GLN A N 1
ATOM 1918 C CA . GLN A 1 247 ? 4.298 16.287 22.520 1.00 91.19 247 GLN A CA 1
ATOM 1919 C C . GLN A 1 247 ? 3.682 17.533 23.168 1.00 91.19 247 GLN A C 1
ATOM 1921 O O . GLN A 1 247 ? 4.409 18.357 23.716 1.00 91.19 247 GLN A O 1
ATOM 1926 N N . PHE A 1 248 ? 2.351 17.657 23.144 1.00 88.06 248 PHE A N 1
ATOM 1927 C CA . PHE A 1 248 ? 1.639 18.758 23.788 1.00 88.06 248 PHE A CA 1
ATOM 1928 C C . PHE A 1 248 ? 1.862 18.776 25.307 1.00 88.06 248 PHE A C 1
ATOM 1930 O O . PHE A 1 248 ? 2.194 19.823 25.864 1.00 88.06 248 PHE A O 1
ATOM 1937 N N . LEU A 1 249 ? 1.728 17.620 25.966 1.00 90.06 249 LEU A N 1
ATOM 1938 C CA . LEU A 1 249 ? 1.924 17.489 27.410 1.00 90.06 249 LEU A CA 1
ATOM 1939 C C . LEU A 1 249 ? 3.358 17.856 27.829 1.00 90.06 249 LEU A C 1
ATOM 1941 O O . LEU A 1 249 ? 3.540 18.669 28.732 1.00 90.06 249 LEU A O 1
ATOM 1945 N N . ILE A 1 250 ? 4.366 17.309 27.142 1.00 93.56 250 ILE A N 1
ATOM 1946 C CA . ILE A 1 250 ? 5.784 17.582 27.404 1.00 93.56 250 ILE A CA 1
ATOM 1947 C C . ILE A 1 250 ? 6.087 19.066 27.172 1.00 93.56 250 ILE A C 1
ATOM 1949 O O . ILE A 1 250 ? 6.616 19.706 28.077 1.00 93.56 250 ILE A O 1
ATOM 1953 N N . SER A 1 251 ? 5.723 19.633 26.013 1.00 91.25 251 SER A N 1
ATOM 1954 C CA . SER A 1 251 ? 5.944 21.058 25.712 1.00 91.25 251 SER A CA 1
ATOM 1955 C C . SER A 1 251 ? 5.370 21.960 26.802 1.00 91.25 251 SER A C 1
ATOM 1957 O O . SER A 1 251 ? 6.078 22.824 27.314 1.00 91.25 251 SER A O 1
ATOM 1959 N N . ARG A 1 252 ? 4.127 21.708 27.228 1.00 89.50 252 ARG A N 1
ATOM 1960 C CA . ARG A 1 252 ? 3.483 22.476 28.295 1.00 89.50 252 ARG A CA 1
ATOM 1961 C C . ARG A 1 252 ? 4.272 22.414 29.609 1.00 89.50 252 ARG A C 1
ATOM 1963 O O . ARG A 1 252 ? 4.518 23.452 30.215 1.00 89.50 252 ARG A O 1
ATOM 1970 N N . THR A 1 253 ? 4.703 21.233 30.053 1.00 89.62 253 THR A N 1
ATOM 1971 C CA . THR A 1 253 ? 5.463 21.113 31.312 1.00 89.62 253 THR A CA 1
ATOM 1972 C C . THR A 1 253 ? 6.877 21.714 31.210 1.00 89.62 253 THR A C 1
ATOM 1974 O O . THR A 1 253 ? 7.417 22.198 32.206 1.00 89.62 253 THR A O 1
ATOM 1977 N N . LEU A 1 254 ? 7.479 21.763 30.013 1.00 89.94 254 LEU A N 1
ATOM 1978 C CA . LEU A 1 254 ? 8.730 22.502 29.777 1.00 89.94 254 LEU A CA 1
ATOM 1979 C C . LEU A 1 254 ? 8.531 24.030 29.854 1.00 89.94 254 LEU A C 1
ATOM 1981 O O . LEU A 1 254 ? 9.431 24.738 30.313 1.00 89.94 254 LEU A O 1
ATOM 1985 N N . GLU A 1 255 ? 7.367 24.535 29.436 1.00 87.69 255 GLU A N 1
ATOM 1986 C CA . GLU A 1 255 ? 6.977 25.953 29.515 1.00 87.69 255 GLU A CA 1
ATOM 1987 C C . GLU A 1 255 ? 6.592 26.408 30.934 1.00 87.69 255 GLU A C 1
ATOM 1989 O O . GLU A 1 255 ? 6.803 27.568 31.276 1.00 87.69 255 GLU A O 1
ATOM 1994 N N . GLU A 1 256 ? 6.107 25.503 31.792 1.00 85.88 256 GLU A N 1
ATOM 1995 C CA . GLU A 1 256 ? 5.789 25.778 33.208 1.00 85.88 256 GLU A CA 1
ATOM 1996 C C . GLU A 1 256 ? 7.047 26.070 34.072 1.00 85.88 256 GLU A C 1
ATOM 1998 O O . GLU A 1 256 ? 6.940 26.529 35.211 1.00 85.88 256 GLU A O 1
ATOM 2003 N N . SER A 1 257 ? 8.256 25.854 33.536 1.00 79.50 257 SER A N 1
ATOM 2004 C CA . SER A 1 257 ? 9.532 26.168 34.199 1.00 79.50 257 SER A CA 1
ATOM 2005 C C . SER A 1 257 ? 9.928 27.644 34.053 1.00 79.50 257 SER A C 1
ATOM 2007 O O . SER A 1 257 ? 9.950 28.175 32.946 1.00 79.50 257 SER A O 1
ATOM 2009 N N . SER A 1 258 ? 10.379 28.285 35.142 1.00 77.38 258 SER A N 1
ATOM 2010 C CA . SER A 1 258 ? 10.743 29.720 35.171 1.00 77.38 258 SER A CA 1
ATOM 2011 C C . SER A 1 258 ? 11.759 30.150 34.101 1.00 77.38 258 SER A C 1
ATOM 2013 O O . SER A 1 258 ? 11.698 31.272 33.606 1.00 77.38 258 SER A O 1
ATOM 2015 N N . THR A 1 259 ? 12.670 29.247 33.727 1.00 82.12 259 THR A N 1
ATOM 2016 C CA . THR A 1 259 ? 13.538 29.375 32.553 1.00 82.12 259 THR A CA 1
ATOM 2017 C C . THR A 1 259 ? 13.524 28.050 31.799 1.00 82.12 259 THR A C 1
ATOM 2019 O O . THR A 1 259 ? 14.080 27.068 32.295 1.00 82.12 259 THR A O 1
ATOM 2022 N N . HIS A 1 260 ? 12.934 28.030 30.599 1.00 88.75 260 HIS A N 1
ATOM 2023 C CA . HIS A 1 260 ? 12.759 26.824 29.775 1.00 88.75 260 HIS A CA 1
ATOM 2024 C C . HIS A 1 260 ? 14.050 25.975 29.698 1.00 88.75 260 HIS A C 1
ATOM 2026 O O . HIS A 1 260 ? 15.059 26.452 29.160 1.00 88.75 260 HIS A O 1
ATOM 2032 N N . PRO A 1 261 ? 14.058 24.727 30.204 1.00 91.00 261 PRO A N 1
ATOM 2033 C CA . PRO A 1 261 ? 15.290 23.979 30.464 1.00 91.00 261 PRO A CA 1
ATOM 2034 C C . PRO A 1 261 ? 16.136 23.740 29.214 1.00 91.00 261 PRO A C 1
ATOM 2036 O O . PRO A 1 261 ? 17.353 23.916 29.252 1.00 91.00 261 PRO A O 1
ATOM 2039 N N . LEU A 1 262 ? 15.504 23.431 28.076 1.00 92.88 262 LEU A N 1
ATOM 2040 C CA . LEU A 1 262 ? 16.239 23.171 26.834 1.00 92.88 262 LEU A CA 1
ATOM 2041 C C . LEU A 1 262 ? 17.011 24.401 26.333 1.00 92.88 262 LEU A C 1
ATOM 2043 O O . LEU A 1 262 ? 18.051 24.231 25.708 1.00 92.88 262 LEU A O 1
ATOM 2047 N N . LYS A 1 263 ? 16.568 25.630 26.652 1.00 91.25 263 LYS A N 1
ATOM 2048 C CA . LYS A 1 263 ? 17.297 26.858 26.280 1.00 91.25 263 LYS A CA 1
ATOM 2049 C C . LYS A 1 263 ? 18.592 27.006 27.086 1.00 91.25 263 LYS A C 1
ATOM 2051 O O . LYS A 1 263 ? 19.577 27.504 26.569 1.00 91.25 263 LYS A O 1
ATOM 2056 N N . GLN A 1 264 ? 18.614 26.526 28.333 1.00 91.50 264 GLN A N 1
ATOM 2057 C CA . GLN A 1 264 ? 19.834 26.490 29.151 1.00 91.50 264 GLN A CA 1
ATOM 2058 C C . GLN A 1 264 ? 20.805 25.395 28.681 1.00 91.50 264 GLN A C 1
ATOM 2060 O O . GLN A 1 264 ? 22.020 25.556 28.779 1.00 91.50 264 GLN A O 1
ATOM 2065 N N . LEU A 1 265 ? 20.268 24.273 28.189 1.00 93.75 265 LEU A N 1
ATOM 2066 C CA . LEU A 1 265 ? 21.058 23.164 27.651 1.00 93.75 265 LEU A CA 1
ATOM 2067 C C . LEU A 1 265 ? 21.620 23.468 26.256 1.00 93.75 265 LEU A C 1
ATOM 2069 O O . LEU A 1 265 ? 22.739 23.057 25.970 1.00 93.75 265 LEU A O 1
ATOM 2073 N N . GLU A 1 266 ? 20.898 24.218 25.417 1.00 92.62 266 GLU A N 1
ATOM 2074 C CA . GLU A 1 266 ? 21.346 24.672 24.091 1.00 92.62 266 GLU A CA 1
ATOM 2075 C C . GLU A 1 266 ? 22.722 25.367 24.142 1.00 92.62 266 GLU A C 1
ATOM 2077 O O . GLU A 1 266 ? 23.593 25.062 23.326 1.00 92.62 266 GLU A O 1
ATOM 2082 N N . GLU A 1 267 ? 22.969 26.209 25.152 1.00 90.44 267 GLU A N 1
ATOM 2083 C CA . GLU A 1 267 ? 24.254 26.898 25.367 1.00 90.44 267 GLU A CA 1
ATOM 2084 C C . GLU A 1 267 ? 25.454 25.936 25.475 1.00 90.44 267 GLU A C 1
ATOM 2086 O O . GLU A 1 267 ? 26.593 26.285 25.155 1.00 90.44 267 GLU A O 1
ATOM 2091 N N . TRP A 1 268 ? 25.228 24.680 25.878 1.00 93.12 268 TRP A N 1
ATOM 2092 C CA . TRP A 1 268 ? 26.293 23.682 25.977 1.00 93.12 268 TRP A CA 1
ATOM 2093 C C . TRP A 1 268 ? 26.813 23.203 24.613 1.00 93.12 268 TRP A C 1
ATOM 2095 O O . TRP A 1 268 ? 27.873 22.575 24.576 1.00 93.12 268 TRP A O 1
ATOM 2105 N N . ARG A 1 269 ? 26.149 23.535 23.492 1.00 87.81 269 ARG A N 1
ATOM 2106 C CA . ARG A 1 269 ? 26.618 23.221 22.126 1.00 87.81 269 ARG A CA 1
ATOM 2107 C C . ARG A 1 269 ? 28.019 23.788 21.858 1.00 87.81 269 ARG A C 1
ATOM 2109 O O . ARG A 1 269 ? 28.804 23.184 21.131 1.00 87.81 269 ARG A O 1
ATOM 2116 N N . HIS A 1 270 ? 28.364 24.910 22.489 1.00 84.94 270 HIS A N 1
ATOM 2117 C CA . HIS A 1 270 ? 29.668 25.565 22.348 1.00 84.94 270 HIS A CA 1
ATOM 2118 C C . HIS A 1 270 ? 30.727 25.061 23.352 1.00 84.94 270 HIS A C 1
ATOM 2120 O O . HIS A 1 270 ? 31.858 25.545 23.360 1.00 84.94 270 HIS A O 1
ATOM 2126 N N . CYS A 1 271 ? 30.407 24.068 24.193 1.00 86.69 271 CYS A N 1
ATOM 2127 C CA . CYS A 1 271 ? 31.337 23.527 25.182 1.00 86.69 271 CYS A CA 1
ATOM 2128 C C . CYS A 1 271 ? 32.431 22.668 24.520 1.00 86.69 271 CYS A C 1
ATOM 2130 O O . CYS A 1 271 ? 32.190 21.534 24.110 1.00 86.69 271 CYS A O 1
ATOM 2132 N N . THR A 1 272 ? 33.657 23.190 24.447 1.00 79.44 272 THR A N 1
ATOM 2133 C CA . THR A 1 272 ? 34.832 22.476 23.910 1.00 79.44 272 THR A CA 1
ATOM 2134 C C . THR A 1 272 ? 35.535 21.598 24.948 1.00 79.44 272 THR A C 1
ATOM 2136 O O . THR A 1 272 ? 36.132 20.587 24.595 1.00 79.44 272 THR A O 1
ATOM 2139 N N . SER A 1 273 ? 35.438 21.937 26.237 1.00 83.25 273 SER A N 1
ATOM 2140 C CA . SER A 1 273 ? 36.116 21.228 27.334 1.00 83.25 273 SER A CA 1
ATOM 2141 C C . SER A 1 273 ? 35.405 19.957 27.814 1.00 83.25 273 SER A C 1
ATOM 2143 O O . SER A 1 273 ? 35.949 19.224 28.639 1.00 83.25 273 SER A O 1
ATOM 2145 N N . ASN A 1 274 ? 34.185 19.681 27.342 1.00 88.00 274 ASN A N 1
ATOM 2146 C CA . ASN A 1 274 ? 33.427 18.497 27.738 1.00 88.00 274 ASN A CA 1
ATOM 2147 C C . ASN A 1 274 ? 32.535 17.994 26.592 1.00 88.00 274 ASN A C 1
ATOM 2149 O O . ASN A 1 274 ? 31.437 18.508 26.370 1.00 88.00 274 ASN A O 1
ATOM 2153 N N . ALA A 1 275 ? 32.984 16.934 25.912 1.00 87.06 275 ALA A N 1
ATOM 2154 C CA . ALA A 1 275 ? 32.258 16.331 24.794 1.00 87.06 275 ALA A CA 1
ATOM 2155 C C . ALA A 1 275 ? 30.820 15.916 25.163 1.00 87.06 275 ALA A C 1
ATOM 2157 O O . ALA A 1 275 ? 29.906 16.138 24.380 1.00 87.06 275 ALA A O 1
ATOM 2158 N N . MET A 1 276 ? 30.576 15.390 26.371 1.00 90.31 276 MET A N 1
ATOM 2159 C CA . MET A 1 276 ? 29.226 14.986 26.796 1.00 90.31 276 MET A CA 1
ATOM 2160 C C . MET A 1 276 ? 28.274 16.184 26.931 1.00 90.31 276 MET A C 1
ATOM 2162 O O . MET A 1 276 ? 27.107 16.086 26.558 1.00 90.31 276 MET A O 1
ATOM 2166 N N . LYS A 1 277 ? 28.761 17.338 27.410 1.00 92.31 277 LYS A N 1
ATOM 2167 C CA . LYS A 1 277 ? 27.970 18.579 27.413 1.00 92.31 277 LYS A CA 1
ATOM 2168 C C . LYS A 1 277 ? 27.656 19.050 25.992 1.00 92.31 277 LYS A C 1
ATOM 2170 O O . LYS A 1 277 ? 26.517 19.430 25.739 1.00 92.31 277 LYS A O 1
ATOM 2175 N N . ARG A 1 278 ? 28.615 18.951 25.063 1.00 92.56 278 ARG A N 1
ATOM 2176 C CA . ARG A 1 278 ? 28.387 19.255 23.642 1.00 92.56 278 ARG A CA 1
ATOM 2177 C C . ARG A 1 278 ? 27.284 18.385 23.033 1.00 92.56 278 ARG A C 1
ATOM 2179 O O . ARG A 1 278 ? 26.400 18.929 22.382 1.00 92.56 278 ARG A O 1
ATOM 2186 N N . GLN A 1 279 ? 27.280 17.073 23.299 1.00 94.19 279 GLN A N 1
ATOM 2187 C CA . GLN A 1 279 ? 26.224 16.157 22.830 1.00 94.19 279 GLN A CA 1
ATOM 2188 C C . GLN A 1 279 ? 24.834 16.564 23.347 1.00 94.19 279 GLN A C 1
ATOM 2190 O O . GLN A 1 279 ? 23.874 16.600 22.577 1.00 94.19 279 GLN A O 1
ATOM 2195 N N . VAL A 1 280 ? 24.728 16.924 24.633 1.00 95.62 280 VAL A N 1
ATOM 2196 C CA . VAL A 1 280 ? 23.484 17.445 25.231 1.00 95.62 280 VAL A CA 1
ATOM 2197 C C . VAL A 1 280 ? 23.040 18.735 24.545 1.00 95.62 280 VAL A C 1
ATOM 2199 O O . VAL A 1 280 ? 21.876 18.844 24.173 1.00 95.62 280 VAL A O 1
ATOM 2202 N N . GLY A 1 281 ? 23.954 19.688 24.346 1.00 95.50 281 GLY A N 1
ATOM 2203 C CA . GLY A 1 281 ? 23.644 20.952 23.682 1.00 95.50 281 GLY A CA 1
ATOM 2204 C C . GLY A 1 281 ? 23.203 20.766 22.235 1.00 95.50 281 GLY A C 1
ATOM 2205 O O . GLY A 1 281 ? 22.195 21.334 21.841 1.00 95.50 281 GLY A O 1
ATOM 2206 N N . PHE A 1 282 ? 23.879 19.895 21.479 1.00 95.69 282 PHE A N 1
ATOM 2207 C CA . PHE A 1 282 ? 23.483 19.505 20.123 1.00 95.69 282 PHE A CA 1
ATOM 2208 C C . PHE A 1 282 ? 22.043 18.969 20.080 1.00 95.69 282 PHE A C 1
ATOM 2210 O O . PHE A 1 282 ? 21.230 19.456 19.294 1.00 95.69 282 PHE A O 1
ATOM 2217 N N . CYS A 1 283 ? 21.700 18.018 20.957 1.00 95.94 283 CYS A N 1
ATOM 2218 C CA . CYS A 1 283 ? 20.348 17.454 21.007 1.00 95.94 283 CYS A CA 1
ATOM 2219 C C . CYS A 1 283 ? 19.315 18.494 21.463 1.00 95.94 283 CYS A C 1
ATOM 2221 O O . CYS A 1 283 ? 18.248 18.583 20.869 1.00 95.94 283 CYS A O 1
ATOM 2223 N N . ALA A 1 284 ? 19.637 19.336 22.451 1.00 95.56 284 ALA A N 1
ATOM 2224 C CA . ALA A 1 284 ? 18.741 20.391 22.924 1.00 95.56 284 ALA A CA 1
ATOM 2225 C C . ALA A 1 284 ? 18.461 21.443 21.837 1.00 95.56 284 ALA A C 1
ATOM 2227 O O . ALA A 1 284 ? 17.308 21.833 21.653 1.00 95.56 284 ALA A O 1
ATOM 2228 N N . THR A 1 285 ? 19.483 21.851 21.073 1.00 94.69 285 THR A N 1
ATOM 2229 C CA . THR A 1 285 ? 19.328 22.706 19.886 1.00 94.69 285 THR A CA 1
ATOM 2230 C C . THR A 1 285 ? 18.410 22.047 18.855 1.00 94.69 285 THR A C 1
ATOM 2232 O O . THR A 1 285 ? 17.448 22.666 18.406 1.00 94.69 285 THR A O 1
ATOM 2235 N N . TRP A 1 286 ? 18.672 20.783 18.504 1.00 93.69 286 TRP A N 1
ATOM 2236 C CA . TRP A 1 286 ? 17.884 20.052 17.510 1.00 93.69 286 TRP A CA 1
ATOM 2237 C C . TRP A 1 286 ? 16.420 19.880 17.946 1.00 93.69 286 TRP A C 1
ATOM 2239 O O . TRP A 1 286 ? 15.508 20.104 17.148 1.00 93.69 286 TRP A O 1
ATOM 2249 N N . ALA A 1 287 ? 16.183 19.559 19.219 1.00 93.69 287 ALA A N 1
ATOM 2250 C CA . ALA A 1 287 ? 14.852 19.373 19.784 1.00 93.69 287 ALA A CA 1
ATOM 2251 C C . ALA A 1 287 ? 14.049 20.685 19.835 1.00 93.69 287 ALA A C 1
ATOM 2253 O O . ALA A 1 287 ? 12.860 20.666 19.526 1.00 93.69 287 ALA A O 1
ATOM 2254 N N . LEU A 1 288 ? 14.681 21.824 20.151 1.00 93.12 288 LEU A N 1
ATOM 2255 C CA . LEU A 1 288 ? 14.054 23.155 20.090 1.00 93.12 288 LEU A CA 1
ATOM 2256 C C . LEU A 1 288 ? 13.708 23.594 18.657 1.00 93.12 288 LEU A C 1
ATOM 2258 O O . LEU A 1 288 ? 12.723 24.301 18.458 1.00 93.12 288 LEU A O 1
ATOM 2262 N N . ASP A 1 289 ? 14.503 23.185 17.666 1.00 90.38 289 ASP A N 1
ATOM 2263 C CA . ASP A 1 289 ? 14.278 23.519 16.255 1.00 90.38 289 ASP A CA 1
ATOM 2264 C C . ASP A 1 289 ? 13.232 22.603 15.576 1.00 90.38 289 ASP A C 1
ATOM 2266 O O . ASP A 1 289 ? 12.590 23.030 14.615 1.00 90.38 289 ASP A O 1
ATOM 2270 N N . ASN A 1 290 ? 13.038 21.364 16.059 1.00 87.94 290 ASN A N 1
ATOM 2271 C CA . ASN A 1 290 ? 12.204 20.348 15.391 1.00 87.94 290 ASN A CA 1
ATOM 2272 C C . ASN A 1 290 ? 10.957 19.885 16.172 1.00 87.94 290 ASN A C 1
ATOM 2274 O O . ASN A 1 290 ? 9.938 19.607 15.540 1.00 87.94 290 ASN A O 1
ATOM 2278 N N . ILE A 1 291 ? 11.012 19.776 17.508 1.00 89.81 291 ILE A N 1
ATOM 2279 C CA . ILE A 1 291 ? 9.968 19.119 18.327 1.00 89.81 291 ILE A CA 1
ATOM 2280 C C . ILE A 1 291 ? 9.330 20.087 19.335 1.00 89.81 291 ILE A C 1
ATOM 2282 O O . ILE A 1 291 ? 8.118 20.304 19.298 1.00 89.81 291 ILE A O 1
ATOM 2286 N N . PHE A 1 292 ? 10.129 20.677 20.224 1.00 91.81 292 PHE A N 1
ATOM 2287 C CA . PHE A 1 292 ? 9.689 21.526 21.338 1.00 91.81 292 PHE A CA 1
ATOM 2288 C C . PHE A 1 292 ? 9.862 23.011 20.983 1.00 91.81 292 PHE A C 1
ATOM 2290 O O . PHE A 1 292 ? 10.611 23.750 21.624 1.00 91.81 292 PHE A O 1
ATOM 2297 N N . ILE A 1 293 ? 9.210 23.433 19.896 1.00 86.62 293 ILE A N 1
ATOM 2298 C CA . ILE A 1 293 ? 9.369 24.772 19.314 1.00 86.62 293 ILE A CA 1
ATOM 2299 C C . ILE A 1 293 ? 8.806 25.833 20.266 1.00 86.62 293 ILE A C 1
ATOM 2301 O O . ILE A 1 293 ? 7.592 25.973 20.395 1.00 86.62 293 ILE A O 1
ATOM 2305 N N . THR A 1 294 ? 9.679 26.633 20.886 1.00 83.69 294 THR A N 1
ATOM 2306 C CA . THR A 1 294 ? 9.240 27.775 21.702 1.00 83.69 294 THR A CA 1
ATOM 2307 C C . THR A 1 294 ? 8.897 28.985 20.821 1.00 83.69 294 THR A C 1
ATOM 2309 O O . THR A 1 294 ? 9.741 29.392 20.013 1.00 83.69 294 THR A O 1
ATOM 2312 N N . PRO A 1 295 ? 7.740 29.649 21.012 1.00 78.06 295 PRO A N 1
ATOM 2313 C CA . PRO A 1 295 ? 7.456 30.935 20.381 1.00 78.06 295 PRO A CA 1
ATOM 2314 C C . PRO A 1 295 ? 8.570 31.967 20.630 1.00 78.06 295 PRO A C 1
ATOM 2316 O O . PRO A 1 295 ? 9.171 32.014 21.707 1.00 78.06 295 PRO A O 1
ATOM 2319 N N . ASN A 1 296 ? 8.835 32.809 19.629 1.00 80.44 296 ASN A N 1
ATOM 2320 C CA . ASN A 1 296 ? 9.817 33.904 19.665 1.00 80.44 296 ASN A CA 1
ATOM 2321 C C . ASN A 1 296 ? 11.291 33.496 19.908 1.00 80.44 296 ASN A C 1
ATOM 2323 O O . ASN A 1 296 ? 12.114 34.361 20.203 1.00 80.44 296 ASN A O 1
ATOM 2327 N N . ARG A 1 297 ? 11.663 32.213 19.769 1.00 88.06 297 ARG A N 1
ATOM 2328 C CA . ARG A 1 297 ? 13.074 31.793 19.676 1.00 88.06 297 ARG A CA 1
ATOM 2329 C C . ARG A 1 297 ? 13.517 31.762 18.206 1.00 88.06 297 ARG A C 1
ATOM 2331 O O . ARG A 1 297 ? 12.905 31.068 17.403 1.00 88.06 297 ARG A O 1
ATOM 2338 N N . THR A 1 298 ? 14.604 32.464 17.887 1.00 87.75 298 THR A N 1
ATOM 2339 C CA . THR A 1 298 ? 15.338 32.367 16.609 1.00 87.75 298 THR A CA 1
ATOM 2340 C C . THR A 1 298 ? 15.880 30.949 16.407 1.00 87.75 298 THR A C 1
ATOM 2342 O O . THR A 1 298 ? 16.457 30.381 17.339 1.00 87.75 298 THR A O 1
ATOM 2345 N N . TYR A 1 299 ? 15.709 30.373 15.215 1.00 88.56 299 TYR A N 1
ATOM 2346 C CA . TYR A 1 299 ? 16.161 29.008 14.924 1.00 88.56 299 TYR A CA 1
ATOM 2347 C C . TYR A 1 299 ? 17.688 28.929 14.861 1.00 88.56 299 TYR A C 1
ATOM 2349 O O . TYR A 1 299 ? 18.376 29.922 14.610 1.00 88.56 299 TYR A O 1
ATOM 2357 N N . ALA A 1 300 ? 18.258 27.744 15.080 1.00 90.19 300 ALA A N 1
ATOM 2358 C CA . ALA A 1 300 ? 19.706 27.623 15.157 1.00 90.19 300 ALA A CA 1
ATOM 2359 C C . ALA A 1 300 ? 20.405 27.818 13.802 1.00 90.19 300 ALA A C 1
ATOM 2361 O O . ALA A 1 300 ? 21.526 28.329 13.785 1.00 90.19 300 ALA A O 1
ATOM 2362 N N . TYR A 1 301 ? 19.745 27.492 12.684 1.00 86.81 301 TYR A N 1
ATOM 2363 C CA . TYR A 1 301 ? 20.251 27.787 11.336 1.00 86.81 301 TYR A CA 1
ATOM 2364 C C . TYR A 1 301 ? 20.284 29.297 11.028 1.00 86.81 301 TYR A C 1
ATOM 2366 O O . TYR A 1 301 ? 21.168 29.747 10.314 1.00 86.81 301 TYR A O 1
ATOM 2374 N N . GLU A 1 302 ? 19.400 30.104 11.627 1.00 87.44 302 GLU A N 1
ATOM 2375 C CA . GLU A 1 302 ? 19.320 31.561 11.391 1.00 87.44 302 GLU A CA 1
ATOM 2376 C C . GLU A 1 302 ? 20.455 32.340 12.079 1.00 87.44 302 GLU A C 1
ATOM 2378 O O . GLU A 1 302 ? 20.775 33.456 11.676 1.00 87.44 302 GLU A O 1
ATOM 2383 N N . LYS A 1 303 ? 21.065 31.759 13.124 1.00 88.56 303 LYS A N 1
ATOM 2384 C CA . LYS A 1 303 ? 22.148 32.369 13.921 1.00 88.56 303 LYS A CA 1
ATOM 2385 C C . LYS A 1 303 ? 23.533 31.745 13.706 1.00 88.56 303 LYS A C 1
ATOM 2387 O O . LYS A 1 303 ? 24.488 32.168 14.353 1.00 88.56 303 LYS A O 1
ATOM 2392 N N . THR A 1 304 ? 23.649 30.706 12.879 1.00 88.44 304 THR A N 1
ATOM 2393 C CA . THR A 1 304 ? 24.916 29.986 12.669 1.00 88.44 304 THR A CA 1
ATOM 2394 C C . THR A 1 304 ? 25.682 30.600 11.494 1.00 88.44 304 THR A C 1
ATOM 2396 O O . THR A 1 304 ? 25.173 30.643 10.379 1.00 88.44 304 THR A O 1
ATOM 2399 N N . ASP A 1 305 ? 26.915 31.062 11.728 1.00 87.62 305 ASP A N 1
ATOM 2400 C CA . ASP A 1 305 ? 27.790 31.549 10.653 1.00 87.62 305 ASP A CA 1
ATOM 2401 C C . ASP A 1 305 ? 28.333 30.376 9.821 1.00 87.62 305 ASP A C 1
ATOM 2403 O O . ASP A 1 305 ? 29.131 29.568 10.296 1.00 87.62 305 ASP A O 1
ATOM 2407 N N . VAL A 1 306 ? 27.891 30.308 8.565 1.00 90.00 306 VAL A N 1
ATOM 2408 C CA . VAL A 1 306 ? 28.308 29.324 7.552 1.00 90.00 306 VAL A CA 1
ATOM 2409 C C . VAL A 1 306 ? 29.103 29.966 6.404 1.00 90.00 306 VAL A C 1
ATOM 2411 O O . VAL A 1 306 ? 29.356 29.331 5.378 1.00 90.00 306 VAL A O 1
ATOM 2414 N N . SER A 1 307 ? 29.520 31.231 6.548 1.00 87.00 307 SER A N 1
ATOM 2415 C CA . SER A 1 307 ? 30.182 32.011 5.488 1.00 87.00 307 SER A CA 1
ATOM 2416 C C . SER A 1 307 ? 31.421 31.312 4.915 1.00 87.00 307 SER A C 1
ATOM 2418 O O . SER A 1 307 ? 31.577 31.244 3.696 1.00 87.00 307 SER A O 1
ATOM 2420 N N . LYS A 1 308 ? 32.245 30.715 5.786 1.00 88.56 308 LYS A N 1
ATOM 2421 C CA . LYS A 1 308 ? 33.498 30.010 5.449 1.00 88.56 308 LYS A CA 1
ATOM 2422 C C . LYS A 1 308 ? 33.324 28.544 5.023 1.00 88.56 308 LYS A C 1
ATOM 2424 O O . LYS A 1 308 ? 34.307 27.912 4.642 1.00 88.56 308 LYS A O 1
ATOM 2429 N N . ILE A 1 309 ? 32.110 27.995 5.109 1.00 91.06 309 ILE A N 1
ATOM 2430 C CA . ILE A 1 309 ? 31.835 26.571 4.867 1.00 91.06 309 ILE A CA 1
ATOM 2431 C C . ILE A 1 309 ? 31.372 26.376 3.422 1.00 91.06 309 ILE A C 1
ATOM 2433 O O . ILE A 1 309 ? 30.279 26.803 3.063 1.00 91.06 309 ILE A O 1
ATOM 2437 N N . ASN A 1 310 ? 32.189 25.723 2.603 1.00 90.19 310 ASN A N 1
ATOM 2438 C CA . ASN A 1 310 ? 31.915 25.392 1.198 1.00 90.19 310 ASN A CA 1
ATOM 2439 C C . ASN A 1 310 ? 31.816 23.877 0.952 1.00 90.19 310 ASN A C 1
ATOM 2441 O O . ASN A 1 310 ? 31.437 23.456 -0.132 1.00 90.19 310 ASN A O 1
ATOM 2445 N N . ALA A 1 311 ? 32.107 23.057 1.962 1.00 92.19 311 ALA A N 1
ATOM 2446 C CA . ALA A 1 311 ? 31.769 21.641 1.980 1.00 92.19 311 ALA A CA 1
ATOM 2447 C C . ALA A 1 311 ? 31.199 21.275 3.354 1.00 92.19 311 ALA A C 1
ATOM 2449 O O . ALA A 1 311 ? 31.727 21.677 4.388 1.00 92.19 311 ALA A O 1
ATOM 2450 N N . MET A 1 312 ? 30.105 20.520 3.351 1.00 93.75 312 MET A N 1
ATOM 2451 C CA . MET A 1 312 ? 29.394 20.044 4.544 1.00 93.75 312 MET A CA 1
ATOM 2452 C C . MET A 1 312 ? 28.715 18.694 4.285 1.00 93.75 312 MET A C 1
ATOM 2454 O O . MET A 1 312 ? 28.709 18.222 3.145 1.00 93.75 312 MET A O 1
ATOM 2458 N N . LEU A 1 313 ? 28.139 18.070 5.315 1.00 94.56 313 LEU A N 1
ATOM 2459 C CA . LEU A 1 313 ? 27.306 16.874 5.171 1.00 94.56 313 LEU A CA 1
ATOM 2460 C C . LEU A 1 313 ? 26.040 17.200 4.372 1.00 94.56 313 LEU A C 1
ATOM 2462 O O . LEU A 1 313 ? 25.380 18.209 4.621 1.00 94.56 313 LEU A O 1
ATOM 2466 N N . ASN A 1 314 ? 25.709 16.357 3.397 1.00 90.50 314 ASN A N 1
ATOM 2467 C CA . ASN A 1 314 ? 24.601 16.607 2.492 1.00 90.50 314 ASN A CA 1
ATOM 2468 C C . ASN A 1 314 ? 23.280 16.136 3.108 1.00 90.50 314 ASN A C 1
ATOM 2470 O O . ASN A 1 314 ? 22.990 14.945 3.163 1.00 90.50 314 ASN A O 1
ATOM 2474 N N . HIS A 1 315 ? 22.453 17.089 3.531 1.00 84.06 315 HIS A N 1
ATOM 2475 C CA . HIS A 1 315 ? 21.141 16.818 4.116 1.00 84.06 315 HIS A CA 1
ATOM 2476 C C . HIS A 1 315 ? 20.078 16.349 3.099 1.00 84.06 315 HIS A C 1
ATOM 2478 O O . HIS A 1 315 ? 18.949 16.058 3.491 1.00 84.06 315 HIS A O 1
ATOM 2484 N N . GLU A 1 316 ? 20.419 16.282 1.808 1.00 81.12 316 GLU A N 1
ATOM 2485 C CA . GLU A 1 316 ? 19.602 15.661 0.756 1.00 81.12 316 GLU A CA 1
ATOM 2486 C C . GLU A 1 316 ? 20.095 14.260 0.360 1.00 81.12 316 GLU A C 1
ATOM 2488 O O . GLU A 1 316 ? 19.402 13.542 -0.354 1.00 81.12 316 GLU A O 1
ATOM 2493 N N . ASP A 1 317 ? 21.282 13.866 0.829 1.00 83.38 317 ASP A N 1
ATOM 2494 C CA . ASP A 1 317 ? 21.941 12.594 0.522 1.00 83.38 317 ASP A CA 1
ATOM 2495 C C . ASP A 1 317 ? 22.360 11.908 1.833 1.00 83.38 317 ASP A C 1
ATOM 2497 O O . ASP A 1 317 ? 23.539 11.708 2.152 1.00 83.38 317 ASP A O 1
ATOM 2501 N N . VAL A 1 318 ? 21.326 11.625 2.629 1.00 87.06 318 VAL A N 1
ATOM 2502 C CA . VAL A 1 318 ? 21.374 11.135 4.008 1.00 87.06 318 VAL A CA 1
ATOM 2503 C C . VAL A 1 318 ? 20.201 10.186 4.284 1.00 87.06 318 VAL A C 1
ATOM 2505 O O . VAL A 1 318 ? 19.146 10.283 3.659 1.00 87.06 318 VAL A O 1
ATOM 2508 N N . SER A 1 319 ? 20.381 9.262 5.227 1.00 84.50 319 SER A N 1
ATOM 2509 C CA . SER A 1 319 ? 19.318 8.378 5.737 1.00 84.50 319 SER A CA 1
ATOM 2510 C C . SER A 1 319 ? 18.302 9.144 6.614 1.00 84.50 319 SER A C 1
ATOM 2512 O O . SER A 1 319 ? 18.638 10.179 7.189 1.00 84.50 319 SER A O 1
ATOM 2514 N N . GLU A 1 320 ? 17.043 8.685 6.694 1.00 75.75 320 GLU A N 1
ATOM 2515 C CA . GLU A 1 320 ? 15.901 9.504 7.167 1.00 75.75 320 GLU A CA 1
ATOM 2516 C C . GLU A 1 320 ? 16.050 10.083 8.591 1.00 75.75 320 GLU A C 1
ATOM 2518 O O . GLU A 1 320 ? 15.479 11.141 8.881 1.00 75.75 320 GLU A O 1
ATOM 2523 N N . TYR A 1 321 ? 16.793 9.423 9.482 1.00 84.00 321 TYR A N 1
ATOM 2524 C CA . TYR A 1 321 ? 16.794 9.719 10.917 1.00 84.00 321 TYR A CA 1
ATOM 2525 C C . TYR A 1 321 ? 18.116 10.289 11.452 1.00 84.00 321 TYR A C 1
ATOM 2527 O O . TYR A 1 321 ? 18.233 10.529 12.659 1.00 84.00 321 TYR A O 1
ATOM 2535 N N . LEU A 1 322 ? 19.107 10.550 10.591 1.00 91.12 322 LEU A N 1
ATOM 2536 C CA . LEU A 1 322 ? 20.362 11.173 11.014 1.00 91.12 322 LEU A CA 1
ATOM 2537 C C . LEU A 1 322 ? 20.152 12.655 11.367 1.00 91.12 322 LEU A C 1
ATOM 2539 O O . LEU A 1 322 ? 19.733 13.468 10.542 1.00 91.12 322 LEU A O 1
ATOM 2543 N N . LYS A 1 323 ? 20.501 13.046 12.595 1.00 93.56 323 LYS A N 1
ATOM 2544 C CA . LYS A 1 323 ? 20.479 14.448 13.025 1.00 93.56 323 LYS A CA 1
ATOM 2545 C C . LYS A 1 323 ? 21.734 15.148 12.513 1.00 93.56 323 LYS A C 1
ATOM 2547 O O . LYS A 1 323 ? 22.833 14.795 12.933 1.00 93.56 323 LYS A O 1
ATOM 2552 N N . ILE A 1 324 ? 21.577 16.170 11.674 1.00 93.44 324 ILE A N 1
ATOM 2553 C CA . ILE A 1 324 ? 22.663 17.058 11.226 1.00 93.44 324 ILE A CA 1
ATOM 2554 C C . ILE A 1 324 ? 22.538 18.410 11.950 1.00 93.44 324 ILE A C 1
ATOM 2556 O O . ILE A 1 324 ? 21.439 18.939 12.121 1.00 93.44 324 ILE A O 1
ATOM 2560 N N . GLY A 1 325 ? 23.662 18.957 12.417 1.00 92.06 325 GLY A N 1
ATOM 2561 C CA . GLY A 1 325 ? 23.741 20.271 13.057 1.00 92.06 325 GLY A CA 1
ATOM 2562 C C . GLY A 1 325 ? 23.566 21.427 12.062 1.00 92.06 325 GLY A C 1
ATOM 2563 O O . GLY A 1 325 ? 23.819 21.254 10.874 1.00 92.06 325 GLY A O 1
ATOM 2564 N N . PRO A 1 326 ? 23.185 22.635 12.513 1.00 90.75 326 PRO A N 1
ATOM 2565 C CA . PRO A 1 326 ? 22.853 23.752 11.621 1.00 90.75 326 PRO A CA 1
ATOM 2566 C C . PRO A 1 326 ? 24.049 24.373 10.877 1.00 90.75 326 PRO A C 1
ATOM 2568 O O . PRO A 1 326 ? 23.841 25.235 10.035 1.00 90.75 326 PRO A O 1
ATOM 2571 N N . ASP A 1 327 ? 25.287 23.959 11.170 1.00 91.31 327 ASP A N 1
ATOM 2572 C CA . ASP A 1 327 ? 26.483 24.263 10.368 1.00 91.31 327 ASP A CA 1
ATOM 2573 C C . ASP A 1 327 ? 26.799 23.179 9.318 1.00 91.31 327 ASP A C 1
ATOM 2575 O O . ASP A 1 327 ? 27.774 23.300 8.583 1.00 91.31 327 ASP A O 1
ATOM 2579 N N . GLY A 1 328 ? 26.021 22.092 9.266 1.00 93.00 328 GLY A N 1
ATOM 2580 C CA . GLY A 1 328 ? 26.232 20.959 8.362 1.00 93.00 328 GLY A CA 1
ATOM 2581 C C . GLY A 1 328 ? 27.474 20.109 8.668 1.00 93.00 328 GLY A C 1
ATOM 2582 O O . GLY A 1 328 ? 27.770 19.175 7.928 1.00 93.00 328 GLY A O 1
ATOM 2583 N N . LEU A 1 329 ? 28.218 20.406 9.740 1.00 95.00 329 LEU A N 1
ATOM 2584 C CA . LEU A 1 329 ? 29.510 19.772 10.041 1.00 95.00 329 LEU A CA 1
ATOM 2585 C C . LEU A 1 329 ? 29.458 18.738 11.170 1.00 95.00 329 LEU A C 1
ATOM 2587 O O . LEU A 1 329 ? 30.448 18.060 11.414 1.00 95.00 329 LEU A O 1
ATOM 2591 N N . GLU A 1 330 ? 28.344 18.591 11.880 1.00 95.19 330 GLU A N 1
ATOM 2592 C CA . GLU A 1 330 ? 28.221 17.670 13.017 1.00 95.19 330 GLU A CA 1
ATOM 2593 C C . GLU A 1 330 ? 26.988 16.784 12.849 1.00 95.19 330 GLU A C 1
ATOM 2595 O O . GLU A 1 330 ? 25.908 17.300 12.564 1.00 95.19 330 GLU A O 1
ATOM 2600 N N . ALA A 1 331 ? 27.145 15.468 13.009 1.00 95.69 331 ALA A N 1
ATOM 2601 C CA . ALA A 1 331 ? 26.068 14.498 12.822 1.00 95.69 331 ALA A CA 1
ATOM 2602 C C . ALA A 1 331 ? 25.955 13.516 13.987 1.00 95.69 331 ALA A C 1
ATOM 2604 O O . ALA A 1 331 ? 26.959 13.163 14.609 1.00 95.69 331 ALA A O 1
ATOM 2605 N N . ARG A 1 332 ? 24.720 13.080 14.263 1.00 94.81 332 ARG A N 1
ATOM 2606 C CA . ARG A 1 332 ? 24.364 12.144 15.332 1.00 94.81 332 ARG A CA 1
ATOM 2607 C C . ARG A 1 332 ? 23.245 11.189 14.906 1.00 94.81 332 ARG A C 1
ATOM 2609 O O . ARG A 1 332 ? 22.243 11.633 14.351 1.00 94.81 332 ARG A O 1
ATOM 2616 N N . CYS A 1 333 ? 23.365 9.911 15.255 1.00 93.75 333 CYS A N 1
ATOM 2617 C CA . CYS A 1 333 ? 22.276 8.933 15.175 1.00 93.75 333 CYS A CA 1
ATOM 2618 C C . CYS A 1 333 ? 21.714 8.628 16.577 1.00 93.75 333 CYS A C 1
ATOM 2620 O O . CYS A 1 333 ? 22.482 8.461 17.520 1.00 93.75 333 CYS A O 1
ATOM 2622 N N . ASP A 1 334 ? 20.387 8.538 16.720 1.00 91.31 334 ASP A N 1
ATOM 2623 C CA . ASP A 1 334 ? 19.676 8.136 17.955 1.00 91.31 334 ASP A CA 1
ATOM 2624 C C . ASP A 1 334 ? 18.543 7.114 17.664 1.00 91.31 334 ASP A C 1
ATOM 2626 O O . ASP A 1 334 ? 17.552 7.022 18.396 1.00 91.31 334 ASP A O 1
ATOM 2630 N N . VAL A 1 335 ? 18.660 6.370 16.560 1.00 84.81 335 VAL A N 1
ATOM 2631 C CA . VAL A 1 335 ? 17.785 5.249 16.163 1.00 84.81 335 VAL A CA 1
ATOM 2632 C C . VAL A 1 335 ? 18.610 3.963 16.051 1.00 84.81 335 VAL A C 1
ATOM 2634 O O . VAL A 1 335 ? 19.837 4.021 16.009 1.00 84.81 335 VAL A O 1
ATOM 2637 N N . SER A 1 336 ? 17.958 2.798 16.012 1.00 80.25 336 SER A N 1
ATOM 2638 C CA . SER A 1 336 ? 18.643 1.501 15.905 1.00 80.25 336 SER A CA 1
ATOM 2639 C C . SER A 1 336 ? 19.163 1.171 14.501 1.00 80.25 336 SER A C 1
ATOM 2641 O O . SER A 1 336 ? 20.065 0.343 14.382 1.00 80.25 336 SER A O 1
ATOM 2643 N N . SER A 1 337 ? 18.655 1.828 13.453 1.00 81.44 337 SER A N 1
ATOM 2644 C CA . SER A 1 337 ? 19.147 1.680 12.077 1.00 81.44 337 SER A CA 1
ATOM 2645 C C . SER A 1 337 ? 20.534 2.304 11.875 1.00 81.44 337 SER A C 1
ATOM 2647 O O . SER A 1 337 ? 20.957 3.201 12.608 1.00 81.44 337 SER A O 1
ATOM 2649 N N . PHE A 1 338 ? 21.262 1.814 10.869 1.00 86.88 338 PHE A N 1
ATOM 2650 C CA . PHE A 1 338 ? 22.637 2.226 10.592 1.00 86.88 338 PHE A CA 1
ATOM 2651 C C . PHE A 1 338 ? 22.654 3.384 9.585 1.00 86.88 338 PHE A C 1
ATOM 2653 O O . PHE A 1 338 ? 22.787 3.214 8.372 1.00 86.88 338 PHE A O 1
ATOM 2660 N N . GLU A 1 339 ? 22.420 4.587 10.102 1.00 92.44 339 GLU A N 1
ATOM 2661 C CA . GLU A 1 339 ? 22.186 5.786 9.297 1.00 92.44 339 GLU A CA 1
ATOM 2662 C C . GLU A 1 339 ? 23.465 6.269 8.600 1.00 92.44 339 GLU A C 1
ATOM 2664 O O . GLU A 1 339 ? 24.505 6.422 9.240 1.00 92.44 339 GLU A O 1
ATOM 2669 N N . SER A 1 340 ? 23.376 6.556 7.300 1.00 94.62 340 SER A N 1
ATOM 2670 C CA . SER A 1 340 ? 24.508 6.924 6.434 1.00 94.62 340 SER A CA 1
ATOM 2671 C C . SER A 1 340 ? 24.331 8.299 5.777 1.00 94.62 340 SER A C 1
ATOM 2673 O O . SER A 1 340 ? 23.199 8.732 5.551 1.00 94.62 340 SER A O 1
ATOM 2675 N N . VAL A 1 341 ? 25.441 8.977 5.461 1.00 95.31 341 VAL A N 1
ATOM 2676 C CA . VAL A 1 341 ? 25.483 10.306 4.818 1.00 95.31 341 VAL A CA 1
ATOM 2677 C C . VAL A 1 341 ? 26.726 10.481 3.935 1.00 95.31 341 VAL A C 1
ATOM 2679 O O . VAL A 1 341 ? 27.815 10.024 4.290 1.00 95.31 341 VAL A O 1
ATOM 2682 N N . ARG A 1 342 ? 26.582 11.191 2.808 1.00 95.25 342 ARG A N 1
ATOM 2683 C CA . ARG A 1 342 ? 27.697 11.708 1.983 1.00 95.25 342 ARG A CA 1
ATOM 2684 C C . ARG A 1 342 ? 27.873 13.218 2.189 1.00 95.25 342 ARG A C 1
ATOM 2686 O O . ARG A 1 342 ? 26.951 13.913 2.609 1.00 95.25 342 ARG A O 1
ATOM 2693 N N . CYS A 1 343 ? 29.057 13.759 1.912 1.00 94.00 343 CYS A N 1
ATOM 2694 C CA . CYS A 1 343 ? 29.254 15.207 1.867 1.00 94.00 343 CYS A CA 1
ATOM 2695 C C . CYS A 1 343 ? 28.665 15.820 0.582 1.00 94.00 343 CYS A C 1
ATOM 2697 O O . CYS A 1 343 ? 28.278 15.133 -0.358 1.00 94.00 343 CYS A O 1
ATOM 2699 N N . THR A 1 344 ? 28.576 17.144 0.550 1.00 90.94 344 THR A N 1
ATOM 2700 C CA . THR A 1 344 ? 28.002 17.930 -0.558 1.00 90.94 344 THR A CA 1
ATOM 2701 C C . THR A 1 344 ? 28.883 17.990 -1.810 1.00 90.94 344 THR A C 1
ATOM 2703 O O . THR A 1 344 ? 28.395 18.398 -2.862 1.00 90.94 344 THR A O 1
ATOM 2706 N N . PHE A 1 345 ? 30.155 17.583 -1.728 1.00 87.06 345 PHE A N 1
ATOM 2707 C CA . PHE A 1 345 ? 31.130 17.741 -2.809 1.00 87.06 345 PHE A CA 1
ATOM 2708 C C . PHE A 1 345 ? 31.783 16.416 -3.228 1.00 87.06 345 PHE A C 1
ATOM 2710 O O . PHE A 1 345 ? 32.276 15.662 -2.391 1.00 87.06 345 PHE A O 1
ATOM 2717 N N . ALA A 1 346 ? 31.832 16.167 -4.539 1.00 90.62 346 ALA A N 1
ATOM 2718 C CA . ALA A 1 346 ? 32.459 14.988 -5.130 1.00 90.62 346 ALA A CA 1
ATOM 2719 C C . ALA A 1 346 ? 33.799 15.356 -5.776 1.00 90.62 346 ALA A C 1
ATOM 2721 O O . ALA A 1 346 ? 33.843 16.216 -6.655 1.00 90.62 346 ALA A O 1
ATOM 2722 N N . VAL A 1 347 ? 34.873 14.661 -5.412 1.00 90.88 347 VAL A N 1
ATOM 2723 C CA . VAL A 1 347 ? 36.189 14.819 -6.041 1.00 90.88 347 VAL A CA 1
ATOM 2724 C C . VAL A 1 347 ? 36.367 13.789 -7.162 1.00 90.88 347 VAL A C 1
ATOM 2726 O O . VAL A 1 347 ? 36.048 12.611 -6.993 1.00 90.88 347 VAL A O 1
ATOM 2729 N N . GLN A 1 348 ? 36.856 14.220 -8.328 1.00 89.06 348 GLN A N 1
ATOM 2730 C CA . GLN A 1 348 ? 37.038 13.346 -9.501 1.00 89.06 348 GLN A CA 1
ATOM 2731 C C . GLN A 1 348 ? 38.488 12.873 -9.676 1.00 89.06 348 GLN A C 1
ATOM 2733 O O . GLN A 1 348 ? 38.716 11.698 -9.986 1.00 89.06 348 GLN A O 1
ATOM 2738 N N . ASP A 1 349 ? 39.455 13.759 -9.426 1.00 90.06 349 ASP A N 1
ATOM 2739 C CA . ASP A 1 349 ? 40.896 13.499 -9.506 1.00 90.06 349 ASP A CA 1
ATOM 2740 C C . ASP A 1 349 ? 41.675 14.350 -8.483 1.00 90.06 349 ASP A C 1
ATOM 2742 O O . ASP A 1 349 ? 41.122 15.295 -7.919 1.00 90.06 349 ASP A O 1
ATOM 2746 N N . GLY A 1 350 ? 42.939 14.009 -8.223 1.00 93.00 350 GLY A N 1
ATOM 2747 C CA . GLY A 1 350 ? 43.836 14.686 -7.283 1.00 93.00 350 GLY A CA 1
ATOM 2748 C C . GLY A 1 350 ? 43.996 13.990 -5.924 1.00 93.00 350 GLY A C 1
ATOM 2749 O O . GLY A 1 350 ? 43.563 12.853 -5.713 1.00 93.00 350 GLY A O 1
ATOM 2750 N N . VAL A 1 351 ? 44.653 14.688 -4.993 1.00 96.00 351 VAL A N 1
ATOM 2751 C CA . VAL A 1 351 ? 44.907 14.227 -3.618 1.00 96.00 351 VAL A CA 1
ATOM 2752 C C . VAL A 1 351 ? 44.094 15.083 -2.653 1.00 96.00 351 VAL A C 1
ATOM 2754 O O . VAL A 1 351 ? 44.238 16.301 -2.657 1.00 96.00 351 VAL A O 1
ATOM 2757 N N . TRP A 1 352 ? 43.255 14.461 -1.828 1.00 96.31 352 TRP A N 1
ATOM 2758 C CA . TRP A 1 352 ? 42.253 15.142 -1.005 1.00 96.31 352 TRP A CA 1
ATOM 2759 C C . TRP A 1 352 ? 42.273 14.654 0.437 1.00 96.31 352 TRP A C 1
ATOM 2761 O O . TRP A 1 352 ? 42.416 13.456 0.683 1.00 96.31 352 TRP A O 1
ATOM 2771 N N . PHE A 1 353 ? 42.090 15.571 1.385 1.00 97.25 353 PHE A N 1
ATOM 2772 C CA . PHE A 1 353 ? 42.102 15.261 2.814 1.00 97.25 353 PHE A CA 1
ATOM 2773 C C . PHE A 1 353 ? 40.927 15.903 3.560 1.00 97.25 353 PHE A C 1
ATOM 2775 O O . PHE A 1 353 ? 40.512 17.024 3.251 1.00 97.25 353 PHE A O 1
ATOM 2782 N N . TYR A 1 354 ? 40.408 15.191 4.561 1.00 97.81 354 TYR A N 1
ATOM 2783 C CA . TYR A 1 354 ? 39.493 15.732 5.566 1.00 97.81 354 TYR A CA 1
ATOM 2784 C C . TYR A 1 354 ? 39.718 15.059 6.929 1.00 97.81 354 TYR A C 1
ATOM 2786 O O . TYR A 1 354 ? 40.304 13.978 7.014 1.00 97.81 354 TYR A O 1
ATOM 2794 N N . GLU A 1 355 ? 39.224 15.683 7.998 1.00 98.31 355 GLU A N 1
ATOM 2795 C CA . GLU A 1 355 ? 39.268 15.137 9.359 1.00 98.31 355 GLU A CA 1
ATOM 2796 C C . GLU A 1 355 ? 37.862 14.917 9.929 1.00 98.31 355 GLU A C 1
ATOM 2798 O O . GLU A 1 355 ? 36.948 15.702 9.678 1.00 98.31 355 GLU A O 1
ATOM 2803 N N . ALA A 1 356 ? 37.697 13.894 10.768 1.00 97.88 356 ALA A N 1
ATOM 2804 C CA . ALA A 1 356 ? 36.512 13.686 11.593 1.00 97.88 356 ALA A CA 1
ATOM 2805 C C . ALA A 1 356 ? 36.902 13.558 13.075 1.00 97.88 356 ALA A C 1
ATOM 2807 O O . ALA A 1 356 ? 37.616 12.638 13.468 1.00 97.88 356 ALA A O 1
ATOM 2808 N N . THR A 1 357 ? 36.426 14.479 13.914 1.00 96.69 357 THR A N 1
ATOM 2809 C CA . THR A 1 357 ? 36.570 14.428 15.376 1.00 96.69 357 THR A CA 1
ATOM 2810 C C . THR A 1 357 ? 35.457 13.581 15.984 1.00 96.69 357 THR A C 1
ATOM 2812 O O . THR A 1 357 ? 34.274 13.909 15.871 1.00 96.69 357 THR A O 1
ATOM 2815 N N . VAL A 1 358 ? 35.838 12.505 16.663 1.00 94.88 358 VAL A N 1
ATOM 2816 C CA . VAL A 1 358 ? 34.951 11.544 17.324 1.00 94.88 358 VAL A CA 1
ATOM 2817 C C . VAL A 1 358 ? 34.444 12.129 18.647 1.00 94.88 358 VAL A C 1
ATOM 2819 O O . VAL A 1 358 ? 35.245 12.505 19.500 1.00 94.88 358 VAL A O 1
ATOM 2822 N N . PHE A 1 359 ? 33.125 12.185 18.875 1.00 93.81 359 PHE A N 1
ATOM 2823 C CA . PHE A 1 359 ? 32.563 12.584 20.180 1.00 93.81 359 PHE A CA 1
ATOM 2824 C C . PHE A 1 359 ? 32.014 11.406 20.996 1.00 93.81 359 PHE A C 1
ATOM 2826 O O . PHE A 1 359 ? 31.814 11.548 22.207 1.00 93.81 359 PHE A O 1
ATOM 2833 N N . THR A 1 360 ? 31.817 10.240 20.378 1.00 92.38 360 THR A N 1
ATOM 2834 C CA . THR A 1 360 ? 31.361 9.001 21.026 1.00 92.38 360 THR A CA 1
ATOM 2835 C C . THR A 1 360 ? 32.223 7.806 20.589 1.00 92.38 360 THR A C 1
ATOM 2837 O O . THR A 1 360 ? 32.481 7.657 19.401 1.00 92.38 360 THR A O 1
ATOM 2840 N N . PRO A 1 361 ? 32.651 6.914 21.501 1.00 87.88 361 PRO A N 1
ATOM 2841 C CA . PRO A 1 361 ? 33.620 5.860 21.184 1.00 87.88 361 PRO A CA 1
ATOM 2842 C C . PRO A 1 361 ? 32.981 4.541 20.696 1.00 87.88 361 PRO A C 1
ATOM 2844 O O . PRO A 1 361 ? 33.557 3.470 20.880 1.00 87.88 361 PRO A O 1
ATOM 2847 N N . GLY A 1 362 ? 31.761 4.582 20.153 1.00 89.38 362 GLY A N 1
ATOM 2848 C CA . GLY A 1 362 ? 31.060 3.415 19.605 1.00 89.38 362 GLY A CA 1
ATOM 2849 C C . GLY A 1 362 ? 31.261 3.248 18.095 1.00 89.38 362 GLY A C 1
ATOM 2850 O O . GLY A 1 362 ? 32.129 3.889 17.503 1.00 89.38 362 GLY A O 1
ATOM 2851 N N . VAL A 1 363 ? 30.463 2.365 17.486 1.00 90.69 363 VAL A N 1
ATOM 2852 C CA . VAL A 1 363 ? 30.595 1.951 16.078 1.00 90.69 363 VAL A CA 1
ATOM 2853 C C . VAL A 1 363 ? 30.148 3.054 15.116 1.00 90.69 363 VAL A C 1
ATOM 2855 O O . VAL A 1 363 ? 28.975 3.428 15.062 1.00 90.69 363 VAL A O 1
ATOM 2858 N N . MET A 1 364 ? 31.098 3.531 14.320 1.00 94.12 364 MET A N 1
ATOM 2859 C CA . MET A 1 364 ? 30.885 4.377 13.148 1.00 94.12 364 MET A CA 1
ATOM 2860 C C . MET A 1 364 ? 31.822 3.881 12.049 1.00 94.12 364 MET A C 1
ATOM 2862 O O . MET A 1 364 ? 32.907 3.388 12.347 1.00 94.12 364 MET A O 1
ATOM 2866 N N . GLN A 1 365 ? 31.422 4.038 10.797 1.00 95.19 365 GLN A N 1
ATOM 2867 C CA . GLN A 1 365 ? 32.261 3.806 9.623 1.00 95.19 365 GLN A CA 1
ATOM 2868 C C . GLN A 1 365 ? 32.504 5.169 8.974 1.00 95.19 365 GLN A C 1
ATOM 2870 O O . GLN A 1 365 ? 31.547 5.811 8.560 1.00 95.19 365 GLN A O 1
ATOM 2875 N N . ILE A 1 366 ? 33.749 5.646 8.918 1.00 97.69 366 ILE A N 1
ATOM 2876 C CA . ILE A 1 366 ? 34.103 6.966 8.364 1.00 97.69 366 ILE A CA 1
ATOM 2877 C C . ILE A 1 366 ? 35.068 6.774 7.191 1.00 97.69 366 ILE A C 1
ATOM 2879 O O . ILE A 1 366 ? 36.096 6.119 7.350 1.00 97.69 366 ILE A O 1
ATOM 2883 N N . GLY A 1 367 ? 34.769 7.333 6.018 1.00 97.12 367 GLY A N 1
ATOM 2884 C CA . GLY A 1 367 ? 35.646 7.210 4.853 1.00 97.12 367 GLY A CA 1
ATOM 2885 C C . GLY A 1 367 ? 35.097 7.828 3.576 1.00 97.12 367 GLY A C 1
ATOM 2886 O O . GLY A 1 367 ? 34.807 9.025 3.545 1.00 97.12 367 GLY A O 1
ATOM 2887 N N . PHE A 1 368 ? 35.034 7.036 2.508 1.00 97.12 368 PHE A N 1
ATOM 2888 C CA . PHE A 1 368 ? 34.732 7.497 1.158 1.00 97.12 368 PHE A CA 1
ATOM 2889 C C . PHE A 1 368 ? 33.682 6.619 0.472 1.00 97.12 368 PHE A C 1
ATOM 2891 O O . PHE A 1 368 ? 33.664 5.402 0.637 1.00 97.12 368 PHE A O 1
ATOM 2898 N N . ALA A 1 369 ? 32.830 7.234 -0.344 1.00 95.44 369 ALA A N 1
ATOM 2899 C CA . ALA A 1 369 ? 31.823 6.542 -1.147 1.00 95.44 369 ALA A CA 1
ATOM 2900 C C . ALA A 1 369 ? 31.667 7.199 -2.520 1.00 95.44 369 ALA A C 1
ATOM 2902 O O . ALA A 1 369 ? 31.911 8.394 -2.671 1.00 95.44 369 ALA A O 1
ATOM 2903 N N . THR A 1 370 ? 31.234 6.438 -3.520 1.00 92.94 370 THR A N 1
ATOM 2904 C CA . THR A 1 370 ? 30.755 6.978 -4.808 1.00 92.94 370 THR A CA 1
ATOM 2905 C C . THR A 1 370 ? 29.236 7.185 -4.770 1.00 92.94 370 THR A C 1
ATOM 2907 O O . THR A 1 370 ? 28.584 6.823 -3.785 1.00 92.94 370 THR A O 1
ATOM 2910 N N . LYS A 1 371 ? 28.630 7.719 -5.844 1.00 88.12 371 LYS A N 1
ATOM 2911 C CA . LYS A 1 371 ? 27.155 7.784 -5.960 1.00 88.12 371 LYS A CA 1
ATOM 2912 C C . LYS A 1 371 ? 26.481 6.408 -6.009 1.00 88.12 371 LYS A C 1
ATOM 2914 O O . LYS A 1 371 ? 25.313 6.304 -5.649 1.00 88.12 371 LYS A O 1
ATOM 2919 N N . ARG A 1 372 ? 27.201 5.371 -6.451 1.00 86.44 372 ARG A N 1
ATOM 2920 C CA . ARG A 1 372 ? 26.665 4.011 -6.642 1.00 86.44 372 ARG A CA 1
ATOM 2921 C C . ARG A 1 372 ? 26.505 3.233 -5.333 1.00 86.44 372 ARG A C 1
ATOM 2923 O O . ARG A 1 372 ? 25.699 2.307 -5.290 1.00 86.44 372 ARG A O 1
ATOM 2930 N N . SER A 1 373 ? 27.191 3.655 -4.266 1.00 85.38 373 SER A N 1
ATOM 2931 C CA . SER A 1 373 ? 26.943 3.153 -2.910 1.00 85.38 373 SER A CA 1
ATOM 2932 C C . SER A 1 373 ? 25.524 3.517 -2.458 1.00 85.38 373 SER A C 1
ATOM 2934 O O . SER A 1 373 ? 25.072 4.652 -2.660 1.00 85.38 373 SER A O 1
ATOM 2936 N N . ARG A 1 374 ? 24.807 2.546 -1.881 1.00 77.62 374 ARG A N 1
ATOM 2937 C CA . ARG A 1 374 ? 23.394 2.677 -1.489 1.00 77.62 374 ARG A CA 1
ATOM 2938 C C . ARG A 1 374 ? 23.245 2.524 0.015 1.00 77.62 374 ARG A C 1
ATOM 2940 O O . ARG A 1 374 ? 23.635 1.509 0.575 1.00 77.62 374 ARG A O 1
ATOM 2947 N N . PHE A 1 375 ? 22.595 3.491 0.655 1.00 79.69 375 PHE A N 1
ATOM 2948 C CA . PHE A 1 375 ? 22.289 3.404 2.079 1.00 79.69 375 PHE A CA 1
ATOM 2949 C C . PHE A 1 375 ? 21.155 2.390 2.297 1.00 79.69 375 PHE A C 1
ATOM 2951 O O . PHE A 1 375 ? 20.001 2.666 1.967 1.00 79.69 375 PHE A O 1
ATOM 2958 N N . LEU A 1 376 ? 21.477 1.217 2.847 1.00 74.00 376 LEU A N 1
ATOM 2959 C CA . LEU A 1 376 ? 20.507 0.195 3.259 1.00 74.00 376 LEU A CA 1
ATOM 2960 C C . LEU A 1 376 ? 20.467 0.140 4.796 1.00 74.00 376 LEU A C 1
ATOM 2962 O O . LEU A 1 376 ? 20.678 -0.893 5.427 1.00 74.00 376 LEU A O 1
ATOM 2966 N N . ASN A 1 377 ? 20.186 1.301 5.391 1.00 71.88 377 ASN A N 1
ATOM 2967 C CA . ASN A 1 377 ? 20.222 1.584 6.830 1.00 71.88 377 ASN A CA 1
ATOM 2968 C C . ASN A 1 377 ? 19.419 0.590 7.699 1.00 71.88 377 ASN A C 1
ATOM 2970 O O . ASN A 1 377 ? 19.840 0.260 8.808 1.00 71.88 377 ASN A O 1
ATOM 2974 N N . HIS A 1 378 ? 18.278 0.099 7.205 1.00 67.56 378 HIS A N 1
ATOM 2975 C CA . HIS A 1 378 ? 17.438 -0.898 7.889 1.00 67.56 378 HIS A CA 1
ATOM 2976 C C . HIS A 1 378 ? 17.922 -2.348 7.733 1.00 67.56 378 HIS A C 1
ATOM 2978 O O . HIS A 1 378 ? 17.483 -3.216 8.481 1.00 67.56 378 HIS A O 1
ATOM 2984 N N . GLU A 1 379 ? 18.809 -2.617 6.775 1.00 64.81 379 GLU A N 1
ATOM 2985 C CA . GLU A 1 379 ? 19.475 -3.915 6.578 1.00 64.81 379 GLU A CA 1
ATOM 2986 C C . GLU A 1 379 ? 20.856 -3.939 7.269 1.00 64.81 379 GLU A C 1
ATOM 2988 O O . GLU A 1 379 ? 21.578 -4.931 7.211 1.00 64.81 379 GLU A O 1
ATOM 2993 N N . GLY A 1 380 ? 21.213 -2.845 7.955 1.00 68.88 380 GLY A N 1
ATOM 2994 C CA . GLY A 1 380 ? 22.456 -2.693 8.706 1.00 68.88 380 GLY A CA 1
ATOM 2995 C C . GLY A 1 380 ? 23.687 -2.391 7.851 1.00 68.88 380 GLY A C 1
ATOM 2996 O O . GLY A 1 380 ? 24.783 -2.385 8.403 1.00 68.88 380 GLY A O 1
ATOM 2997 N N . TYR A 1 381 ? 23.541 -2.162 6.540 1.00 79.31 381 TYR A N 1
ATOM 2998 C CA . TYR A 1 381 ? 24.668 -1.867 5.649 1.00 79.31 381 TYR A CA 1
ATOM 2999 C C . TYR A 1 381 ? 24.943 -0.359 5.557 1.00 79.31 381 TYR A C 1
ATOM 3001 O O . TYR A 1 381 ? 24.032 0.438 5.303 1.00 79.31 381 TYR A O 1
ATOM 3009 N N . GLY A 1 382 ? 26.210 0.014 5.736 1.00 85.00 382 GLY A N 1
ATOM 3010 C CA . GLY A 1 382 ? 26.729 1.378 5.679 1.00 85.00 382 GLY A CA 1
ATOM 3011 C C . GLY A 1 382 ? 27.927 1.543 4.735 1.00 85.00 382 GLY A C 1
ATOM 3012 O O . GLY A 1 382 ? 28.169 0.738 3.836 1.00 85.00 382 GLY A O 1
ATOM 3013 N N . ILE A 1 383 ? 28.677 2.633 4.916 1.00 91.81 383 ILE A N 1
ATOM 3014 C CA . ILE A 1 383 ? 29.850 2.959 4.095 1.00 91.81 383 ILE A CA 1
ATOM 3015 C C . ILE A 1 383 ? 30.955 1.922 4.335 1.00 91.81 383 ILE A C 1
ATOM 3017 O O . ILE A 1 383 ? 31.469 1.794 5.440 1.00 91.81 383 ILE A O 1
ATOM 3021 N N . GLY A 1 384 ? 31.383 1.239 3.276 1.00 89.19 384 GLY A N 1
ATOM 3022 C CA . GLY A 1 384 ? 32.353 0.142 3.320 1.00 89.19 384 GLY A CA 1
ATOM 3023 C C . GLY A 1 384 ? 31.714 -1.243 3.197 1.00 89.19 384 GLY A C 1
ATOM 3024 O O . GLY A 1 384 ? 32.432 -2.216 2.974 1.00 89.19 384 GLY A O 1
ATOM 3025 N N . ASP A 1 385 ? 30.386 -1.349 3.252 1.00 87.44 385 ASP A N 1
ATOM 3026 C CA . ASP A 1 385 ? 29.688 -2.631 3.113 1.00 87.44 385 ASP A CA 1
ATOM 3027 C C . ASP A 1 385 ? 29.312 -2.958 1.649 1.00 87.44 385 ASP A C 1
ATOM 3029 O O . ASP A 1 385 ? 28.727 -4.002 1.374 1.00 87.44 385 ASP A O 1
ATOM 3033 N N . ASP A 1 386 ? 29.706 -2.112 0.687 1.00 88.19 386 ASP A N 1
ATOM 3034 C CA . ASP A 1 386 ? 29.555 -2.344 -0.755 1.00 88.19 386 ASP A CA 1
ATOM 3035 C C . ASP A 1 386 ? 30.864 -2.101 -1.541 1.00 88.19 386 ASP A C 1
ATOM 3037 O O . ASP A 1 386 ? 31.828 -1.519 -1.036 1.00 88.19 386 ASP A O 1
ATOM 3041 N N . GLU A 1 387 ? 30.924 -2.567 -2.795 1.00 89.19 387 GLU A N 1
ATOM 3042 C CA . GLU A 1 387 ? 32.068 -2.359 -3.708 1.00 89.19 387 GLU A CA 1
ATOM 3043 C C . GLU A 1 387 ? 32.306 -0.883 -4.088 1.00 89.19 387 GLU A C 1
ATOM 3045 O O . GLU A 1 387 ? 33.322 -0.532 -4.685 1.00 89.19 387 GLU A O 1
ATOM 3050 N N . SER A 1 388 ? 31.356 -0.007 -3.767 1.00 91.62 388 SER A N 1
ATOM 3051 C CA . SER A 1 388 ? 31.301 1.398 -4.163 1.00 91.62 388 SER A CA 1
ATOM 3052 C C . SER A 1 388 ? 31.649 2.353 -3.014 1.00 91.62 388 SER A C 1
ATOM 3054 O O . SER A 1 388 ? 31.458 3.569 -3.153 1.00 91.62 388 SER A O 1
ATOM 3056 N N . SER A 1 389 ? 32.186 1.825 -1.908 1.00 94.44 389 SER A N 1
ATOM 3057 C CA . SER A 1 389 ? 32.564 2.560 -0.700 1.00 94.44 389 SER A CA 1
ATOM 3058 C C . SER A 1 389 ? 33.712 1.894 0.080 1.00 94.44 389 SER A C 1
ATOM 3060 O O . SER A 1 389 ? 34.032 0.722 -0.110 1.00 94.44 389 SER A O 1
ATOM 3062 N N . VAL A 1 390 ? 34.367 2.666 0.950 1.00 95.69 390 VAL A N 1
ATOM 3063 C CA . VAL A 1 390 ? 35.409 2.212 1.884 1.00 95.69 390 VAL A CA 1
ATOM 3064 C C . VAL A 1 390 ? 35.364 3.055 3.154 1.00 95.69 390 VAL A C 1
ATOM 3066 O O . VAL A 1 390 ? 35.236 4.278 3.084 1.00 95.69 390 VAL A O 1
ATOM 3069 N N . ALA A 1 391 ? 35.513 2.437 4.323 1.00 95.62 391 ALA A N 1
ATOM 3070 C CA . ALA A 1 391 ? 35.489 3.161 5.591 1.00 95.62 391 ALA A CA 1
ATOM 3071 C C . ALA A 1 391 ? 36.417 2.584 6.651 1.00 95.62 391 ALA A C 1
ATOM 3073 O O . ALA A 1 391 ? 36.829 1.427 6.588 1.00 95.62 391 ALA A O 1
ATOM 3074 N N . TYR A 1 392 ? 36.687 3.396 7.669 1.00 95.50 392 TYR A N 1
ATOM 3075 C CA . TYR A 1 392 ? 37.352 2.981 8.886 1.00 95.50 392 TYR A CA 1
ATOM 3076 C C . TYR A 1 392 ? 36.434 3.049 10.110 1.00 95.50 392 TYR A C 1
ATOM 3078 O O . TYR A 1 392 ? 35.749 4.046 10.340 1.00 95.50 392 TYR A O 1
ATOM 3086 N N . ASP A 1 393 ? 36.472 1.987 10.910 1.00 93.56 393 ASP A N 1
ATOM 3087 C CA . ASP A 1 393 ? 35.807 1.844 12.200 1.00 93.56 393 ASP A CA 1
ATOM 3088 C C . ASP A 1 393 ? 36.866 1.714 13.299 1.00 93.56 393 ASP A C 1
ATOM 3090 O O . ASP A 1 393 ? 37.435 0.643 13.530 1.00 93.56 393 ASP A O 1
ATOM 3094 N N . GLY A 1 394 ? 37.133 2.816 14.002 1.00 91.00 394 GLY A N 1
ATOM 3095 C CA . GLY A 1 394 ? 38.096 2.854 15.103 1.00 91.00 394 GLY A CA 1
ATOM 3096 C C . GLY A 1 394 ? 37.572 2.295 16.428 1.00 91.00 394 GLY A C 1
ATOM 3097 O O . GLY A 1 394 ? 38.342 2.233 17.384 1.00 91.00 394 GLY A O 1
ATOM 3098 N N . CYS A 1 395 ? 36.307 1.865 16.508 1.00 89.44 395 CYS A N 1
ATOM 3099 C CA . CYS A 1 395 ? 35.768 1.152 17.668 1.00 89.44 395 CYS A CA 1
ATOM 3100 C C . CYS A 1 395 ? 36.137 -0.334 17.603 1.00 89.44 395 CYS A C 1
ATOM 3102 O O . CYS A 1 395 ? 36.653 -0.893 18.572 1.00 89.44 395 CYS A O 1
ATOM 3104 N N . ARG A 1 396 ? 35.909 -0.959 16.439 1.00 87.62 396 ARG A N 1
ATOM 3105 C CA . ARG A 1 396 ? 36.255 -2.366 16.162 1.00 87.62 396 ARG A CA 1
ATOM 3106 C C . ARG A 1 396 ? 37.677 -2.549 15.613 1.00 87.62 396 ARG A C 1
ATOM 3108 O O . ARG A 1 396 ? 38.175 -3.672 15.588 1.00 87.62 396 ARG A O 1
ATOM 3115 N N . GLN A 1 397 ? 38.341 -1.451 15.242 1.00 91.19 397 GLN A N 1
ATOM 3116 C CA . GLN A 1 397 ? 39.673 -1.399 14.622 1.00 91.19 397 GLN A CA 1
ATOM 3117 C C . GLN A 1 397 ? 39.700 -2.060 13.229 1.00 91.19 397 GLN A C 1
ATOM 3119 O O . GLN A 1 397 ? 40.600 -2.840 12.907 1.00 91.19 397 GLN A O 1
ATOM 3124 N N . LEU A 1 398 ? 38.667 -1.797 12.425 1.00 91.06 398 LEU A N 1
ATOM 3125 C CA . LEU A 1 398 ? 38.400 -2.470 11.153 1.00 91.06 398 LEU A CA 1
ATOM 3126 C C . LEU A 1 398 ? 38.319 -1.464 10.003 1.00 91.06 398 LEU A C 1
ATOM 3128 O O . LEU A 1 398 ? 37.590 -0.477 10.081 1.00 91.06 398 LEU A O 1
ATOM 3132 N N . LEU A 1 399 ? 39.032 -1.749 8.916 1.00 92.81 399 LEU A N 1
ATOM 3133 C CA . LEU A 1 399 ? 38.816 -1.119 7.615 1.00 92.81 399 LEU A CA 1
ATOM 3134 C C . LEU A 1 399 ? 37.833 -1.982 6.824 1.00 92.81 399 LEU A C 1
ATOM 3136 O O . LEU A 1 399 ? 38.037 -3.190 6.751 1.00 92.81 399 LEU A O 1
ATOM 3140 N N . TRP A 1 400 ? 36.799 -1.366 6.256 1.00 92.12 400 TRP A N 1
ATOM 3141 C CA . TRP A 1 400 ? 35.679 -2.005 5.560 1.00 92.12 400 TRP A CA 1
ATOM 3142 C C . TRP A 1 400 ? 35.675 -1.663 4.072 1.00 92.12 400 TRP A C 1
ATOM 3144 O O . TRP A 1 400 ? 35.804 -0.489 3.719 1.00 92.12 400 TRP A O 1
ATOM 3154 N N . HIS A 1 401 ? 35.500 -2.670 3.218 1.00 91.88 401 HIS A N 1
ATOM 3155 C CA . HIS A 1 401 ? 35.220 -2.525 1.787 1.00 91.88 401 HIS A CA 1
ATOM 3156 C C . HIS A 1 401 ? 34.483 -3.771 1.274 1.00 91.88 401 HIS A C 1
ATOM 3158 O O . HIS A 1 401 ? 34.899 -4.889 1.580 1.00 91.88 401 HIS A O 1
ATOM 3164 N N . ASN A 1 402 ? 33.427 -3.607 0.467 1.00 88.56 402 ASN A N 1
ATOM 3165 C CA . ASN A 1 402 ? 32.679 -4.715 -0.140 1.00 88.56 402 ASN A CA 1
ATOM 3166 C C . ASN A 1 402 ? 32.210 -5.786 0.873 1.00 88.56 402 ASN A C 1
ATOM 3168 O O . ASN A 1 402 ? 32.366 -6.983 0.628 1.00 88.56 402 ASN A O 1
ATOM 3172 N N . ALA A 1 403 ? 31.732 -5.356 2.048 1.00 81.38 403 ALA A N 1
ATOM 3173 C CA . ALA A 1 403 ? 31.354 -6.207 3.192 1.00 81.38 403 ALA A CA 1
ATOM 3174 C C . ALA A 1 403 ? 32.477 -7.122 3.737 1.00 81.38 403 ALA A C 1
ATOM 3176 O O . ALA A 1 403 ? 32.235 -8.008 4.554 1.00 81.38 403 ALA A O 1
ATOM 3177 N N . HIS A 1 404 ? 33.726 -6.897 3.326 1.00 85.12 404 HIS A N 1
ATOM 3178 C CA . HIS A 1 404 ? 34.912 -7.520 3.901 1.00 85.12 404 HIS A CA 1
ATOM 3179 C C . HIS A 1 404 ? 35.607 -6.519 4.824 1.00 85.12 404 HIS A C 1
ATOM 3181 O O . HIS A 1 404 ? 35.559 -5.307 4.596 1.00 85.12 404 HIS A O 1
ATOM 3187 N N . SER A 1 405 ? 36.296 -7.016 5.856 1.00 87.81 405 SER A N 1
ATOM 3188 C CA . SER A 1 405 ? 37.087 -6.152 6.731 1.00 87.81 405 SER A CA 1
ATOM 3189 C C . SER A 1 405 ? 38.485 -6.676 7.044 1.00 87.81 405 SER A C 1
ATOM 3191 O O . SER A 1 405 ? 38.734 -7.880 7.123 1.00 87.81 405 SER A O 1
ATOM 3193 N N . SER A 1 406 ? 39.414 -5.738 7.239 1.00 88.25 406 SER A N 1
ATOM 3194 C CA . SER A 1 406 ? 40.788 -5.998 7.673 1.00 88.25 406 SER A CA 1
ATOM 3195 C C . SER A 1 406 ? 41.084 -5.278 8.984 1.00 88.25 406 SER A C 1
ATOM 3197 O O . SER A 1 406 ? 40.774 -4.095 9.136 1.00 88.25 406 SER A O 1
ATOM 3199 N N . ARG A 1 407 ? 41.707 -5.984 9.932 1.00 88.38 407 ARG A N 1
ATOM 3200 C CA . ARG A 1 407 ? 41.989 -5.456 11.271 1.00 88.38 407 ARG A CA 1
ATOM 3201 C C . ARG A 1 407 ? 43.292 -4.662 11.330 1.00 88.38 407 ARG A C 1
ATOM 3203 O O . ARG A 1 407 ? 44.293 -5.070 10.749 1.00 88.38 407 ARG A O 1
ATOM 3210 N N . HIS A 1 408 ? 43.283 -3.574 12.094 1.00 87.44 408 HIS A N 1
ATOM 3211 C CA . HIS A 1 408 ? 44.450 -2.747 12.396 1.00 87.44 408 HIS A CA 1
ATOM 3212 C C . HIS A 1 408 ? 44.750 -2.758 13.903 1.00 87.44 408 HIS A C 1
ATOM 3214 O O . HIS A 1 408 ? 43.847 -2.857 14.729 1.00 87.44 408 HIS A O 1
ATOM 3220 N N . GLU A 1 409 ? 46.025 -2.655 14.283 1.00 85.38 409 GLU A N 1
ATOM 3221 C CA . GLU A 1 409 ? 46.439 -2.676 15.694 1.00 85.38 409 GLU A CA 1
ATOM 3222 C C . GLU A 1 409 ? 46.727 -1.262 16.221 1.00 85.38 409 GLU A C 1
ATOM 3224 O O . GLU A 1 409 ? 47.760 -0.669 15.909 1.00 85.38 409 GLU A O 1
ATOM 3229 N N . HIS A 1 410 ? 45.806 -0.725 17.025 1.00 87.56 410 HIS A N 1
ATOM 3230 C CA . HIS A 1 410 ? 45.970 0.469 17.867 1.00 87.56 410 HIS A CA 1
ATOM 3231 C C . HIS A 1 410 ? 44.874 0.497 18.951 1.00 87.56 410 HIS A C 1
ATOM 3233 O O . HIS A 1 410 ? 43.890 -0.231 18.841 1.00 87.56 410 HIS A O 1
ATOM 3239 N N . GLU A 1 411 ? 44.981 1.349 19.974 1.00 85.69 411 GLU A N 1
ATOM 3240 C CA . GLU A 1 411 ? 43.911 1.510 20.981 1.00 85.69 411 GLU A CA 1
ATOM 3241 C C . GLU A 1 411 ? 42.594 2.012 20.354 1.00 85.69 411 GLU A C 1
ATOM 3243 O O . GLU A 1 411 ? 42.657 2.909 19.509 1.00 85.69 411 GLU A O 1
ATOM 3248 N N . PRO A 1 412 ? 41.409 1.483 20.728 1.00 88.75 412 PRO A N 1
ATOM 3249 C CA . PRO A 1 412 ? 40.128 1.957 20.200 1.00 88.75 412 PRO A CA 1
ATOM 3250 C C . PRO A 1 412 ? 39.922 3.463 20.402 1.00 88.75 412 PRO A C 1
ATOM 3252 O O . PRO A 1 412 ? 40.359 4.024 21.410 1.00 88.75 412 PRO A O 1
ATOM 3255 N N . TRP A 1 413 ? 39.225 4.114 19.466 1.00 92.62 413 TRP A N 1
ATOM 3256 C CA . TRP A 1 413 ? 39.051 5.567 19.510 1.00 92.62 413 TRP A CA 1
ATOM 3257 C C . TRP A 1 413 ? 38.312 6.051 20.769 1.00 92.62 413 TRP A C 1
ATOM 3259 O O . TRP A 1 413 ? 37.441 5.383 21.331 1.00 92.62 413 TRP A O 1
ATOM 3269 N N . SER A 1 414 ? 38.665 7.249 21.216 1.00 91.81 414 SER A N 1
ATOM 3270 C CA . SER A 1 414 ? 38.128 7.917 22.398 1.00 91.81 414 SER A CA 1
ATOM 3271 C C . SER A 1 414 ? 37.502 9.272 22.039 1.00 91.81 414 SER A C 1
ATOM 3273 O O . SER A 1 414 ? 37.845 9.867 21.018 1.00 91.81 414 SER A O 1
ATOM 3275 N N . PRO A 1 415 ? 36.581 9.814 22.861 1.00 91.06 415 PRO A N 1
ATOM 3276 C CA . PRO A 1 415 ? 36.019 11.144 22.627 1.00 91.06 415 PRO A CA 1
ATOM 3277 C C . PRO A 1 415 ? 37.110 12.225 22.576 1.00 91.06 415 PRO A C 1
ATOM 3279 O O . PRO A 1 415 ? 37.819 12.438 23.558 1.00 91.06 415 PRO A O 1
ATOM 3282 N N . GLY A 1 416 ? 37.204 12.932 21.450 1.00 91.88 416 GLY A N 1
ATOM 3283 C CA . GLY A 1 416 ? 38.235 13.932 21.154 1.00 91.88 416 GLY A CA 1
ATOM 3284 C C . GLY A 1 416 ? 39.340 13.457 20.201 1.00 91.88 416 GLY A C 1
ATOM 3285 O O . GLY A 1 416 ? 40.139 14.291 19.759 1.00 91.88 416 GLY A O 1
ATOM 3286 N N . ASP A 1 417 ? 39.374 12.164 19.860 1.00 95.56 417 ASP A N 1
ATOM 3287 C CA . ASP A 1 417 ? 40.254 11.633 18.819 1.00 95.56 417 ASP A CA 1
ATOM 3288 C C . ASP A 1 417 ? 39.828 12.110 17.429 1.00 95.56 417 ASP A C 1
ATOM 3290 O O . ASP A 1 417 ? 38.650 12.365 17.166 1.00 95.56 417 ASP A O 1
ATOM 3294 N N . VAL A 1 418 ? 40.806 12.220 16.532 1.00 97.00 418 VAL A N 1
ATOM 3295 C CA . VAL A 1 418 ? 40.607 12.699 15.163 1.00 97.00 418 VAL A CA 1
ATOM 3296 C C . VAL A 1 418 ? 41.031 11.639 14.158 1.00 97.00 418 VAL A C 1
ATOM 3298 O O . VAL A 1 418 ? 42.174 11.178 14.169 1.00 97.00 418 VAL A O 1
ATOM 3301 N N . VAL A 1 419 ? 40.102 11.284 13.274 1.00 97.56 419 VAL A N 1
ATOM 3302 C CA . VAL A 1 419 ? 40.317 10.392 12.135 1.00 97.56 419 VAL A CA 1
ATOM 3303 C C . VAL A 1 419 ? 40.624 11.245 10.909 1.00 97.56 419 VAL A C 1
ATOM 3305 O O . VAL A 1 419 ? 39.761 11.984 10.441 1.00 97.56 419 VAL A O 1
ATOM 3308 N N . GLY A 1 420 ? 41.848 11.163 10.397 1.00 97.75 420 GLY A N 1
ATOM 3309 C CA . GLY A 1 420 ? 42.236 11.780 9.129 1.00 97.75 420 GLY A CA 1
ATOM 3310 C C . GLY A 1 420 ? 41.974 10.821 7.971 1.00 97.75 420 GLY A C 1
ATOM 3311 O O . GLY A 1 420 ? 42.351 9.652 8.046 1.00 97.75 420 GLY A O 1
ATOM 3312 N N . CYS A 1 421 ? 41.349 11.303 6.902 1.00 97.81 421 CYS A N 1
ATOM 3313 C CA . CYS A 1 421 ? 40.997 10.509 5.728 1.00 97.81 421 CYS A CA 1
ATOM 3314 C C . CYS A 1 421 ? 41.659 11.117 4.487 1.00 97.81 421 CYS A C 1
ATOM 3316 O O . CYS A 1 421 ? 41.263 12.191 4.037 1.00 97.81 421 CYS A O 1
ATOM 3318 N N . LEU A 1 422 ? 42.669 10.434 3.944 1.00 97.56 422 LEU A N 1
ATOM 3319 C CA . LEU A 1 422 ? 43.411 10.831 2.747 1.00 97.56 422 LEU A CA 1
ATOM 3320 C C . LEU A 1 422 ? 42.988 9.965 1.556 1.00 97.56 422 LEU A C 1
ATOM 3322 O O . LEU A 1 422 ? 43.053 8.738 1.609 1.00 97.56 422 LEU A O 1
ATOM 3326 N N . LEU A 1 423 ? 42.614 10.617 0.464 1.00 96.31 423 LEU A N 1
ATOM 3327 C CA . LEU A 1 423 ? 42.269 10.006 -0.812 1.00 96.31 423 LEU A CA 1
ATOM 3328 C C . LEU A 1 423 ? 43.282 10.464 -1.861 1.00 96.31 423 LEU A C 1
ATOM 3330 O O . LEU A 1 423 ? 43.410 11.658 -2.109 1.00 96.31 423 LEU A O 1
ATOM 3334 N N . ASN A 1 424 ? 43.991 9.533 -2.491 1.00 95.00 424 ASN A N 1
ATOM 3335 C CA . ASN A 1 424 ? 44.952 9.815 -3.553 1.00 95.00 424 ASN A CA 1
ATOM 3336 C C . ASN A 1 424 ? 44.498 9.100 -4.828 1.00 95.00 424 ASN A C 1
ATOM 3338 O O . ASN A 1 424 ? 44.787 7.921 -5.042 1.00 95.00 424 ASN A O 1
ATOM 3342 N N . ILE A 1 425 ? 43.752 9.827 -5.661 1.00 93.06 425 ILE A N 1
ATOM 3343 C CA . ILE A 1 425 ? 43.156 9.286 -6.884 1.00 93.06 425 ILE A CA 1
ATOM 3344 C C . ILE A 1 425 ? 44.231 8.913 -7.924 1.00 93.06 425 ILE A C 1
ATOM 3346 O O . ILE A 1 425 ? 44.160 7.787 -8.418 1.00 93.06 425 ILE A O 1
ATOM 3350 N N . PRO A 1 426 ? 45.269 9.738 -8.196 1.00 91.69 426 PRO A N 1
ATOM 3351 C CA . PRO A 1 426 ? 46.328 9.387 -9.148 1.00 91.69 426 PRO A CA 1
ATOM 3352 C C . PRO A 1 426 ? 47.094 8.102 -8.811 1.00 91.69 426 PRO A C 1
ATOM 3354 O O . PRO A 1 426 ? 47.520 7.388 -9.716 1.00 91.69 426 PRO A O 1
ATOM 3357 N N . MET A 1 427 ? 47.275 7.787 -7.523 1.00 90.69 427 MET A N 1
ATOM 3358 C CA . MET A 1 427 ? 47.913 6.537 -7.086 1.00 90.69 427 MET A CA 1
ATOM 3359 C C . MET A 1 427 ? 46.917 5.394 -6.828 1.00 90.69 427 MET A C 1
ATOM 3361 O O . MET A 1 427 ? 47.345 4.286 -6.508 1.00 90.69 427 MET A O 1
ATOM 3365 N N . GLY A 1 428 ? 45.608 5.641 -6.938 1.00 91.81 428 GLY A N 1
ATOM 3366 C CA . GLY A 1 428 ? 44.567 4.654 -6.651 1.00 91.81 428 GLY A CA 1
ATOM 3367 C C . GLY A 1 428 ? 44.517 4.212 -5.184 1.00 91.81 428 GLY A C 1
ATOM 3368 O O . GLY A 1 428 ? 44.205 3.053 -4.920 1.00 91.81 428 GLY A O 1
ATOM 3369 N N . THR A 1 429 ? 44.846 5.094 -4.229 1.00 93.94 429 THR A N 1
ATOM 3370 C CA . THR A 1 429 ? 44.958 4.731 -2.804 1.00 93.94 429 THR A CA 1
ATOM 3371 C C . THR A 1 429 ? 44.052 5.538 -1.870 1.00 93.94 429 THR A C 1
ATOM 3373 O O . THR A 1 429 ? 43.762 6.714 -2.093 1.00 93.94 429 THR A O 1
ATOM 3376 N N . VAL A 1 430 ? 43.630 4.897 -0.778 1.00 96.06 430 VAL A N 1
ATOM 3377 C CA . VAL A 1 430 ? 42.981 5.524 0.383 1.00 96.06 430 VAL A CA 1
ATOM 3378 C C . VAL A 1 430 ? 43.809 5.223 1.627 1.00 96.06 430 VAL A C 1
ATOM 3380 O O . VAL A 1 430 ? 44.172 4.072 1.860 1.00 96.06 430 VAL A O 1
ATOM 3383 N N . MET A 1 431 ? 44.103 6.236 2.439 1.00 95.62 431 MET A N 1
ATOM 3384 C CA . MET A 1 431 ? 44.875 6.100 3.672 1.00 95.62 431 MET A CA 1
ATOM 3385 C C . MET A 1 431 ? 44.149 6.767 4.839 1.00 95.62 431 MET A C 1
ATOM 3387 O O . MET A 1 431 ? 43.711 7.913 4.750 1.00 95.62 431 MET A O 1
ATOM 3391 N N . PHE A 1 432 ? 44.055 6.048 5.952 1.00 96.62 432 PHE A N 1
ATOM 3392 C CA . PHE A 1 432 ? 43.436 6.526 7.183 1.00 96.62 432 PHE A CA 1
ATOM 3393 C C . PHE A 1 432 ? 44.502 6.836 8.234 1.00 96.62 432 PHE A C 1
ATOM 3395 O O . PHE A 1 432 ? 45.551 6.190 8.285 1.00 96.62 432 PHE A O 1
ATOM 3402 N N . TYR A 1 433 ? 44.215 7.811 9.089 1.00 95.94 433 TYR A N 1
ATOM 3403 C CA . TYR A 1 433 ? 45.077 8.266 10.173 1.00 95.94 433 TYR A CA 1
ATOM 3404 C C . TYR A 1 433 ? 44.260 8.356 11.460 1.00 95.94 433 TYR A C 1
ATOM 3406 O O . TYR A 1 433 ? 43.128 8.832 11.426 1.00 95.94 433 TYR A O 1
ATOM 3414 N N . LEU A 1 434 ? 44.838 7.985 12.602 1.00 96.12 434 LEU A N 1
ATOM 3415 C CA . LEU A 1 434 ? 44.260 8.253 13.921 1.00 96.12 434 LEU A CA 1
ATOM 3416 C C . LEU A 1 434 ? 45.209 9.157 14.709 1.00 96.12 434 LEU A C 1
ATOM 3418 O O . LEU A 1 434 ? 46.361 8.796 14.957 1.00 96.12 434 LEU A O 1
ATOM 3422 N N . ASN A 1 435 ? 44.739 10.349 15.081 1.00 96.19 435 ASN A N 1
ATOM 3423 C CA . ASN A 1 435 ? 45.532 11.391 15.743 1.00 96.19 435 ASN A CA 1
ATOM 3424 C C . ASN A 1 435 ? 46.875 11.670 15.029 1.00 96.19 435 ASN A C 1
ATOM 3426 O O . ASN A 1 435 ? 47.936 11.720 15.654 1.00 96.19 435 ASN A O 1
ATOM 3430 N N . GLY A 1 436 ? 46.829 11.768 13.695 1.00 94.31 436 GLY A N 1
ATOM 3431 C CA . GLY A 1 436 ? 47.991 11.994 12.826 1.00 94.31 436 GLY A CA 1
ATOM 3432 C C . GLY A 1 436 ? 48.889 10.782 12.577 1.00 94.31 436 GLY A C 1
ATOM 3433 O O . GLY A 1 436 ? 49.808 10.866 11.767 1.00 94.31 436 GLY A O 1
ATOM 3434 N N . ARG A 1 437 ? 48.641 9.637 13.223 1.00 93.12 437 ARG A N 1
ATOM 3435 C CA . ARG A 1 437 ? 49.400 8.402 12.979 1.00 93.12 437 ARG A CA 1
ATOM 3436 C C . ARG A 1 437 ? 48.747 7.614 11.840 1.00 93.12 437 ARG A C 1
ATOM 3438 O O . ARG A 1 437 ? 47.565 7.294 11.974 1.00 93.12 437 ARG A O 1
ATOM 3445 N N . PRO A 1 438 ? 49.461 7.290 10.747 1.00 92.81 438 PRO A N 1
ATOM 3446 C CA . PRO A 1 438 ? 48.900 6.491 9.662 1.00 92.81 438 PRO A CA 1
ATOM 3447 C C . PRO A 1 438 ? 48.550 5.079 10.140 1.00 92.81 438 PRO A C 1
ATOM 3449 O O . PRO A 1 438 ? 49.281 4.479 10.931 1.00 92.81 438 PRO A O 1
ATOM 3452 N N . LEU A 1 439 ? 47.450 4.532 9.627 1.00 89.56 439 LEU A N 1
ATOM 3453 C CA . LEU A 1 439 ? 47.112 3.125 9.804 1.00 89.56 439 LEU A CA 1
ATOM 3454 C C . LEU A 1 439 ? 47.974 2.238 8.890 1.00 89.56 439 LEU A C 1
ATOM 3456 O O . LEU A 1 439 ? 48.547 2.692 7.904 1.00 89.56 439 LEU A O 1
ATOM 3460 N N . GLN A 1 440 ? 48.090 0.957 9.254 1.00 79.81 440 GLN A N 1
ATOM 3461 C CA . GLN A 1 440 ? 49.175 0.070 8.799 1.00 79.81 440 GLN A CA 1
ATOM 3462 C C . GLN A 1 440 ? 49.435 0.014 7.280 1.00 79.81 440 GLN A C 1
ATOM 3464 O O . GLN A 1 440 ? 50.590 -0.156 6.889 1.00 79.81 440 GLN A O 1
ATOM 3469 N N . ARG A 1 441 ? 48.405 0.098 6.424 1.00 82.12 441 ARG A N 1
ATOM 3470 C CA . ARG A 1 441 ? 48.542 0.064 4.955 1.00 82.12 441 ARG A CA 1
ATOM 3471 C C . ARG A 1 441 ? 47.446 0.893 4.277 1.00 82.12 441 ARG A C 1
ATOM 3473 O O . ARG A 1 441 ? 46.318 0.875 4.769 1.00 82.12 441 ARG A O 1
ATOM 3480 N N . PRO A 1 442 ? 47.740 1.546 3.138 1.00 87.12 442 PRO A N 1
ATOM 3481 C CA . PRO A 1 442 ? 46.710 2.138 2.298 1.00 87.12 442 PRO A CA 1
ATOM 3482 C C . PRO A 1 442 ? 45.853 1.050 1.636 1.00 87.12 442 PRO A C 1
ATOM 3484 O O . PRO A 1 442 ? 46.354 -0.010 1.253 1.00 87.12 442 PRO A O 1
ATOM 3487 N N . HIS A 1 443 ? 44.567 1.334 1.471 1.00 91.12 443 HIS A N 1
ATOM 3488 C CA . HIS A 1 443 ? 43.617 0.491 0.757 1.00 91.12 443 HIS A CA 1
ATOM 3489 C C . HIS A 1 443 ? 43.609 0.835 -0.744 1.00 91.12 443 HIS A C 1
ATOM 3491 O O . HIS A 1 443 ? 43.700 2.007 -1.112 1.00 91.12 443 HIS A O 1
ATOM 3497 N N . LEU A 1 444 ? 43.521 -0.190 -1.601 1.00 91.25 444 LEU A N 1
ATOM 3498 C CA . LEU A 1 444 ? 43.737 -0.087 -3.055 1.00 91.25 444 LEU A CA 1
ATOM 3499 C C . LEU A 1 444 ? 42.542 -0.548 -3.908 1.00 91.25 444 LEU A C 1
ATOM 3501 O O . LEU A 1 444 ? 42.530 -0.323 -5.115 1.00 91.25 444 LEU A O 1
ATOM 3505 N N . GLU A 1 445 ? 41.571 -1.258 -3.329 1.00 90.12 445 GLU A N 1
ATOM 3506 C CA . GLU A 1 445 ? 40.563 -1.993 -4.111 1.00 90.12 445 GLU A CA 1
ATOM 3507 C C . GLU A 1 445 ? 39.386 -1.098 -4.501 1.00 90.12 445 GLU A C 1
ATOM 3509 O O . GLU A 1 445 ? 39.026 -1.059 -5.676 1.00 90.12 445 GLU A O 1
ATOM 3514 N N . PHE A 1 446 ? 38.912 -0.268 -3.567 1.00 91.25 446 PHE A N 1
ATOM 3515 C CA . PHE A 1 446 ? 37.882 0.756 -3.773 1.00 91.25 446 PHE A CA 1
ATOM 3516 C C . PHE A 1 446 ? 38.060 1.609 -5.043 1.00 91.25 446 PHE A C 1
ATOM 3518 O O . PHE A 1 446 ? 37.085 1.913 -5.728 1.00 91.25 446 PHE A O 1
ATOM 3525 N N . LEU A 1 447 ? 39.296 1.995 -5.385 1.00 90.19 447 LEU A N 1
ATOM 3526 C CA . LEU A 1 447 ? 39.569 2.796 -6.585 1.00 90.19 447 LEU A CA 1
ATOM 3527 C C . LEU A 1 447 ? 39.909 1.961 -7.830 1.00 90.19 447 LEU A C 1
ATOM 3529 O O . LEU A 1 447 ? 39.833 2.492 -8.936 1.00 90.19 447 LEU A O 1
ATOM 3533 N N . ARG A 1 448 ? 40.242 0.668 -7.690 1.00 85.75 448 ARG A N 1
ATOM 3534 C CA . ARG A 1 448 ? 40.719 -0.186 -8.796 1.00 85.75 448 ARG A CA 1
ATOM 3535 C C . ARG A 1 448 ? 39.689 -0.336 -9.918 1.00 85.75 448 ARG A C 1
ATOM 3537 O O . ARG A 1 448 ? 40.067 -0.312 -11.084 1.00 85.75 448 ARG A O 1
ATOM 3544 N N . ASN A 1 449 ? 38.413 -0.481 -9.561 1.00 73.62 449 ASN A N 1
ATOM 3545 C CA . ASN A 1 449 ? 37.310 -0.703 -10.503 1.00 73.62 449 ASN A CA 1
ATOM 3546 C C . ASN A 1 449 ? 36.403 0.535 -10.663 1.00 73.62 449 ASN A C 1
ATOM 3548 O O . ASN A 1 449 ? 35.280 0.425 -11.155 1.00 73.62 449 ASN A O 1
ATOM 3552 N N . ARG A 1 450 ? 36.854 1.723 -10.231 1.00 83.06 450 ARG A N 1
ATOM 3553 C CA . ARG A 1 450 ? 36.065 2.959 -10.326 1.00 83.06 450 ARG A CA 1
ATOM 3554 C C . ARG A 1 450 ? 35.967 3.420 -11.794 1.00 83.06 450 ARG A C 1
ATOM 3556 O O . ARG A 1 450 ? 37.009 3.682 -12.397 1.00 83.06 450 ARG A O 1
ATOM 3563 N N . PRO A 1 451 ? 34.760 3.590 -12.371 1.00 79.31 451 PRO A N 1
ATOM 3564 C CA . PRO A 1 451 ? 34.593 4.145 -13.711 1.00 79.31 451 PRO A CA 1
ATOM 3565 C C . PRO A 1 451 ? 35.196 5.548 -13.838 1.00 79.31 451 PRO A C 1
ATOM 3567 O O . PRO A 1 451 ? 35.216 6.332 -12.884 1.00 79.31 451 PRO A O 1
ATOM 3570 N N . ALA A 1 452 ? 35.662 5.887 -15.041 1.00 72.38 452 ALA A N 1
ATOM 3571 C CA . ALA A 1 452 ? 36.156 7.226 -15.336 1.00 72.38 452 ALA A CA 1
ATOM 3572 C C . ALA A 1 452 ? 35.037 8.270 -15.147 1.00 72.38 452 ALA A C 1
ATOM 3574 O O . ALA A 1 452 ? 33.935 8.108 -15.665 1.00 72.38 452 ALA A O 1
ATOM 3575 N N . GLY A 1 453 ? 35.330 9.340 -14.402 1.00 72.19 453 GLY A N 1
ATOM 3576 C CA . GLY A 1 453 ? 34.384 10.422 -14.101 1.00 72.19 453 GLY A CA 1
ATOM 3577 C C . GLY A 1 453 ? 33.485 10.210 -12.873 1.00 72.19 453 GLY A C 1
ATOM 3578 O O . GLY A 1 453 ? 32.846 11.175 -12.446 1.00 72.19 453 GLY A O 1
ATOM 3579 N N . ASP A 1 454 ? 33.457 9.013 -12.270 1.00 82.06 454 ASP A N 1
ATOM 3580 C CA . ASP A 1 454 ? 32.661 8.758 -11.061 1.00 82.06 454 ASP A CA 1
ATOM 3581 C C . ASP A 1 454 ? 33.272 9.471 -9.841 1.00 82.06 454 ASP A C 1
ATOM 3583 O O . ASP A 1 454 ? 34.444 9.282 -9.495 1.00 82.06 454 ASP A O 1
ATOM 3587 N N . GLY A 1 455 ? 32.475 10.341 -9.220 1.00 89.81 455 GLY A N 1
ATOM 3588 C CA . GLY A 1 455 ? 32.913 11.233 -8.152 1.00 89.81 455 GLY A CA 1
ATOM 3589 C C . GLY A 1 455 ? 32.965 10.533 -6.797 1.00 89.81 455 GLY A C 1
ATOM 3590 O O . GLY A 1 455 ? 32.047 9.798 -6.429 1.00 89.81 455 GLY A O 1
ATOM 3591 N N . VAL A 1 456 ? 34.025 10.796 -6.035 1.00 94.00 456 VAL A N 1
ATOM 3592 C CA . VAL A 1 456 ? 34.224 10.259 -4.686 1.00 94.00 456 VAL A CA 1
ATOM 3593 C C . VAL A 1 456 ? 33.872 11.326 -3.654 1.00 94.00 456 VAL A C 1
ATOM 3595 O O . VAL A 1 456 ? 34.354 12.452 -3.716 1.00 94.00 456 VAL A O 1
ATOM 3598 N N . PHE A 1 457 ? 33.040 10.966 -2.688 1.00 95.62 457 PHE A N 1
ATOM 3599 C CA . PHE A 1 457 ? 32.583 11.819 -1.597 1.00 95.62 457 PHE A CA 1
ATOM 3600 C C . PHE A 1 457 ? 33.239 11.370 -0.299 1.00 95.62 457 PHE A C 1
ATOM 3602 O O . PHE A 1 457 ? 33.439 10.171 -0.094 1.00 95.62 457 PHE A O 1
ATOM 3609 N N . ALA A 1 458 ? 33.495 12.304 0.614 1.00 96.75 458 ALA A N 1
ATOM 3610 C CA . ALA A 1 458 ? 33.623 11.954 2.024 1.00 96.75 458 ALA A CA 1
ATOM 3611 C C . ALA A 1 458 ? 32.264 11.447 2.536 1.00 96.75 458 ALA A C 1
ATOM 3613 O O . ALA A 1 458 ? 31.225 12.012 2.189 1.00 96.75 458 ALA A O 1
ATOM 3614 N N . ALA A 1 459 ? 32.253 10.382 3.332 1.00 96.75 459 ALA A N 1
ATOM 3615 C CA . ALA A 1 459 ? 31.026 9.717 3.762 1.00 96.75 459 ALA A CA 1
ATOM 3616 C C . ALA A 1 459 ? 31.179 9.077 5.147 1.00 96.75 459 ALA A C 1
ATOM 3618 O O . ALA A 1 459 ? 32.295 8.761 5.569 1.00 96.75 459 ALA A O 1
ATOM 3619 N N . ALA A 1 460 ? 30.062 8.866 5.845 1.00 97.19 460 ALA A N 1
ATOM 3620 C CA . ALA A 1 460 ? 30.053 8.136 7.109 1.00 97.19 460 ALA A CA 1
ATOM 3621 C C . ALA A 1 460 ? 28.728 7.412 7.395 1.00 97.19 460 ALA A C 1
ATOM 3623 O O . ALA A 1 460 ? 27.673 7.845 6.926 1.00 97.19 460 ALA A O 1
ATOM 3624 N N . SER A 1 461 ? 28.795 6.369 8.227 1.00 95.56 461 SER A N 1
ATOM 3625 C CA . SER A 1 461 ? 27.651 5.655 8.812 1.00 95.56 461 SER A CA 1
ATOM 3626 C C . SER A 1 461 ? 27.745 5.575 10.335 1.00 95.56 461 SER A C 1
ATOM 3628 O O . SER A 1 461 ? 28.836 5.482 10.905 1.00 95.56 461 SER A O 1
ATOM 3630 N N . PHE A 1 462 ? 26.588 5.603 10.997 1.00 94.38 462 PHE A N 1
ATOM 3631 C CA . PHE A 1 462 ? 26.449 5.788 12.439 1.00 94.38 462 PHE A CA 1
ATOM 3632 C C . PHE A 1 462 ? 25.526 4.739 13.059 1.00 94.38 462 PHE A C 1
ATOM 3634 O O . PHE A 1 462 ? 24.347 4.656 12.717 1.00 94.38 462 PHE A O 1
ATOM 3641 N N . MET A 1 463 ? 26.033 3.989 14.042 1.00 89.88 463 MET A N 1
ATOM 3642 C CA . MET A 1 463 ? 25.184 3.181 14.922 1.00 89.88 463 MET A CA 1
ATOM 3643 C C . MET A 1 463 ? 24.410 4.086 15.901 1.00 89.88 463 MET A C 1
ATOM 3645 O O . MET A 1 463 ? 24.766 5.251 16.113 1.00 89.88 463 MET A O 1
ATOM 3649 N N . SER A 1 464 ? 23.387 3.536 16.557 1.00 88.44 464 SER A N 1
ATOM 3650 C CA . SER A 1 464 ? 22.635 4.218 17.614 1.00 88.44 464 SER A CA 1
ATOM 3651 C C . SER A 1 464 ? 23.531 4.916 18.648 1.00 88.44 464 SER A C 1
ATOM 3653 O O . SER A 1 464 ? 24.508 4.360 19.169 1.00 88.44 464 SER A O 1
ATOM 3655 N N . PHE A 1 465 ? 23.131 6.139 18.985 1.00 91.94 465 PHE A N 1
ATOM 3656 C CA . PHE A 1 465 ? 23.742 7.070 19.936 1.00 91.94 465 PHE A CA 1
ATOM 3657 C C . PHE A 1 465 ? 25.137 7.597 19.578 1.00 91.94 465 PHE A C 1
ATOM 3659 O O . PHE A 1 465 ? 25.764 8.214 20.447 1.00 91.94 465 PHE A O 1
ATOM 3666 N N . GLN A 1 466 ? 25.623 7.386 18.348 1.00 93.56 466 GLN A N 1
ATOM 3667 C CA . GLN A 1 466 ? 26.947 7.853 17.924 1.00 93.56 466 GLN A CA 1
ATOM 3668 C C . GLN A 1 466 ? 26.935 9.259 17.313 1.00 93.56 466 GLN A C 1
ATOM 3670 O O . GLN A 1 466 ? 25.947 9.662 16.703 1.00 93.56 466 GLN A O 1
ATOM 3675 N N . GLN A 1 467 ? 28.032 10.007 17.489 1.00 95.56 467 GLN A N 1
ATOM 3676 C CA . GLN A 1 467 ? 28.185 11.401 17.070 1.00 95.56 467 GLN A CA 1
ATOM 3677 C C . GLN A 1 467 ? 29.646 11.762 16.743 1.00 95.56 467 GLN A C 1
ATOM 3679 O O . GLN A 1 467 ? 30.563 11.472 17.521 1.00 95.56 467 GLN A O 1
ATOM 3684 N N . CYS A 1 468 ? 29.858 12.487 15.642 1.00 95.94 468 CYS A N 1
ATOM 3685 C CA . CYS A 1 468 ? 31.152 13.073 15.275 1.00 95.94 468 CYS A CA 1
ATOM 3686 C C . CYS A 1 468 ? 30.993 14.418 14.539 1.00 95.94 468 CYS A C 1
ATOM 3688 O O . CYS A 1 468 ? 29.900 14.779 14.094 1.00 95.94 468 CYS A O 1
ATOM 3690 N N . ARG A 1 469 ? 32.097 15.165 14.414 1.00 96.12 469 ARG A N 1
ATOM 3691 C CA . ARG A 1 469 ? 32.189 16.422 13.654 1.00 96.12 469 ARG A CA 1
ATOM 3692 C C . ARG A 1 469 ? 33.234 16.317 12.552 1.00 96.12 469 ARG A C 1
ATOM 3694 O O . ARG A 1 469 ? 34.350 15.894 12.818 1.00 96.12 469 ARG A O 1
ATOM 3701 N N . PHE A 1 470 ? 32.896 16.771 11.357 1.00 97.44 470 PHE A N 1
ATOM 3702 C CA . PHE A 1 470 ? 33.762 16.808 10.189 1.00 97.44 470 PHE A CA 1
ATOM 3703 C C . PHE A 1 470 ? 34.410 18.185 10.048 1.00 97.44 470 PHE A C 1
ATOM 3705 O O . PHE A 1 470 ? 33.757 19.214 10.220 1.00 97.44 470 PHE A O 1
ATOM 3712 N N . ASN A 1 471 ? 35.689 18.197 9.696 1.00 97.00 471 ASN A N 1
ATOM 3713 C CA . ASN A 1 471 ? 36.377 19.355 9.157 1.00 97.00 471 ASN A CA 1
ATOM 3714 C C . ASN A 1 471 ? 36.771 19.030 7.713 1.00 97.00 471 ASN A C 1
ATOM 3716 O O . ASN A 1 471 ? 37.596 18.152 7.468 1.00 97.00 471 ASN A O 1
ATOM 3720 N N . PHE A 1 472 ? 36.168 19.743 6.765 1.00 96.44 472 PHE A N 1
ATOM 3721 C CA . PHE A 1 472 ? 36.427 19.601 5.331 1.00 96.44 472 PHE A CA 1
ATOM 3722 C C . PHE A 1 472 ? 37.489 20.586 4.803 1.00 96.44 472 PHE A C 1
ATOM 3724 O O . PHE A 1 472 ? 37.738 20.612 3.600 1.00 96.44 472 PHE A O 1
ATOM 3731 N N . GLY A 1 473 ? 38.103 21.387 5.685 1.00 94.00 473 GLY A N 1
ATOM 3732 C CA . GLY A 1 473 ? 39.053 22.461 5.359 1.00 94.00 473 GLY A CA 1
ATOM 3733 C C . GLY A 1 473 ? 38.583 23.871 5.743 1.00 94.00 473 GLY A C 1
ATOM 3734 O O . GLY A 1 473 ? 39.292 24.838 5.493 1.00 94.00 473 GLY A O 1
ATOM 3735 N N . ALA A 1 474 ? 37.399 24.016 6.352 1.00 91.44 474 ALA A N 1
ATOM 3736 C CA . ALA A 1 474 ? 36.887 25.313 6.817 1.00 91.44 474 ALA A CA 1
ATOM 3737 C C . ALA A 1 474 ? 37.624 25.839 8.069 1.00 91.44 474 ALA A C 1
ATOM 3739 O O . ALA A 1 474 ? 37.652 27.044 8.325 1.00 91.44 474 ALA A O 1
ATOM 3740 N N . GLU A 1 475 ? 38.226 24.931 8.841 1.00 92.69 475 GLU A N 1
ATOM 3741 C CA . GLU A 1 475 ? 39.109 25.211 9.976 1.00 92.69 475 GLU A CA 1
ATOM 3742 C C . GLU A 1 475 ? 40.479 24.546 9.716 1.00 92.69 475 GLU A C 1
ATOM 3744 O O . GLU A 1 475 ? 40.538 23.546 8.994 1.00 92.69 475 GLU A O 1
ATOM 3749 N N . PRO A 1 476 ? 41.596 25.036 10.288 1.00 94.94 476 PRO A N 1
ATOM 3750 C CA . PRO A 1 476 ? 42.889 24.362 10.166 1.00 94.94 476 PRO A CA 1
ATOM 3751 C C . PRO A 1 476 ? 42.832 22.918 10.684 1.00 94.94 476 PRO A C 1
ATOM 3753 O O . PRO A 1 476 ? 42.336 22.673 11.784 1.00 94.94 476 PRO A O 1
ATOM 3756 N N . PHE A 1 477 ? 43.358 21.966 9.909 1.00 97.12 477 PHE A N 1
ATOM 3757 C CA . PHE A 1 477 ? 43.450 20.567 10.334 1.00 97.12 477 PHE A CA 1
ATOM 3758 C C . PHE A 1 477 ? 44.346 20.415 11.567 1.00 97.12 477 PHE A C 1
ATOM 3760 O O . PHE A 1 477 ? 45.389 21.063 11.678 1.00 97.12 477 PHE A O 1
ATOM 3767 N N . LYS A 1 478 ? 43.954 19.529 12.484 1.00 96.38 478 LYS A N 1
ATOM 3768 C CA . LYS A 1 478 ? 44.695 19.246 13.720 1.00 96.38 478 LYS A CA 1
ATOM 3769 C C . LYS A 1 478 ? 45.924 18.374 13.452 1.00 96.38 478 LYS A C 1
ATOM 3771 O O . LYS A 1 478 ? 46.943 18.535 14.122 1.00 96.38 478 LYS A O 1
ATOM 3776 N N . TYR A 1 479 ? 45.824 17.470 12.479 1.00 97.19 479 TYR A N 1
ATOM 3777 C CA . TYR A 1 479 ? 46.856 16.519 12.081 1.00 97.19 479 TYR A CA 1
ATOM 3778 C C . TYR A 1 479 ? 46.941 16.382 10.544 1.00 97.19 479 TYR A C 1
ATOM 3780 O O . TYR A 1 479 ? 46.615 15.323 9.998 1.00 97.19 479 TYR A O 1
ATOM 3788 N N . PRO A 1 480 ? 47.374 17.433 9.820 1.00 95.25 480 PRO A N 1
ATOM 3789 C CA . PRO A 1 480 ? 47.569 17.350 8.375 1.00 95.25 480 PRO A CA 1
ATOM 3790 C C . PRO A 1 480 ? 48.649 16.302 8.021 1.00 95.25 480 PRO A C 1
ATOM 3792 O O . PRO A 1 480 ? 49.670 16.228 8.711 1.00 95.25 480 PRO A O 1
ATOM 3795 N N . PRO A 1 481 ? 48.457 15.493 6.963 1.00 93.38 481 PRO A N 1
ATOM 3796 C CA . PRO A 1 481 ? 49.450 14.524 6.510 1.00 93.38 481 PRO A CA 1
ATOM 3797 C C . PRO A 1 481 ? 50.631 15.207 5.804 1.00 93.38 481 PRO A C 1
ATOM 3799 O O . PRO A 1 481 ? 50.478 16.261 5.191 1.00 93.38 481 PRO A O 1
ATOM 3802 N N . ASP A 1 482 ? 51.800 14.563 5.840 1.00 90.81 482 ASP A N 1
ATOM 3803 C CA . ASP A 1 482 ? 53.042 15.032 5.201 1.00 90.81 482 ASP A CA 1
ATOM 3804 C C . ASP A 1 482 ? 53.056 14.729 3.685 1.00 90.81 482 ASP A C 1
ATOM 3806 O O . ASP A 1 482 ? 53.835 13.927 3.171 1.00 90.81 482 ASP A O 1
ATOM 3810 N N . ILE A 1 483 ? 52.086 15.306 2.973 1.00 92.38 483 ILE A N 1
ATOM 3811 C CA . ILE A 1 483 ? 51.907 15.233 1.518 1.00 92.38 483 ILE A CA 1
ATOM 3812 C C . ILE A 1 483 ? 51.180 16.501 1.049 1.00 92.38 483 ILE A C 1
ATOM 3814 O O . ILE A 1 483 ? 50.413 17.094 1.802 1.00 92.38 483 ILE A O 1
ATOM 3818 N N . ALA A 1 484 ? 51.375 16.924 -0.201 1.00 94.38 484 ALA A N 1
ATOM 3819 C CA . ALA A 1 484 ? 50.536 17.969 -0.785 1.00 94.38 484 ALA A CA 1
ATOM 3820 C C . ALA A 1 484 ? 49.117 17.426 -1.054 1.00 94.38 484 ALA A C 1
ATOM 3822 O O . ALA A 1 484 ? 48.961 16.412 -1.735 1.00 94.38 484 ALA A O 1
ATOM 3823 N N . PHE A 1 485 ? 48.092 18.106 -0.538 1.00 94.44 485 PHE A N 1
ATOM 3824 C CA . PHE A 1 485 ? 46.680 17.756 -0.718 1.00 94.44 485 PHE A CA 1
ATOM 3825 C C . PHE A 1 485 ? 45.810 19.007 -0.905 1.00 94.44 485 PHE A C 1
ATOM 3827 O O . PHE A 1 485 ? 46.182 20.111 -0.509 1.00 94.44 485 PHE A O 1
ATOM 3834 N N . SER A 1 486 ? 44.624 18.811 -1.473 1.00 94.56 486 SER A N 1
ATOM 3835 C CA . SER A 1 486 ? 43.529 19.778 -1.529 1.00 94.56 486 SER A CA 1
ATOM 3836 C C . SER A 1 486 ? 42.493 19.486 -0.439 1.00 94.56 486 SER A C 1
ATOM 3838 O O . SER A 1 486 ? 42.339 18.347 0.011 1.00 94.56 486 SER A O 1
ATOM 3840 N N . THR A 1 487 ? 41.765 20.514 -0.007 1.00 93.81 487 THR A N 1
ATOM 3841 C CA . THR A 1 487 ? 40.670 20.373 0.963 1.00 93.81 487 THR A CA 1
ATOM 3842 C C . THR A 1 487 ? 39.333 20.390 0.232 1.00 93.81 487 THR A C 1
ATOM 3844 O O . THR A 1 487 ? 39.177 21.083 -0.773 1.00 93.81 487 THR A O 1
ATOM 3847 N N . PHE A 1 488 ? 38.342 19.655 0.736 1.00 91.75 488 PHE A N 1
ATOM 3848 C CA . PHE A 1 488 ? 36.993 19.660 0.158 1.00 91.75 488 PHE A CA 1
ATOM 3849 C C . PHE A 1 488 ? 36.365 21.072 0.180 1.00 91.75 488 PHE A C 1
ATOM 3851 O O . PHE A 1 488 ? 35.570 21.401 -0.700 1.00 91.75 488 PHE A O 1
ATOM 3858 N N . ASN A 1 489 ? 36.760 21.919 1.138 1.00 90.94 489 ASN A N 1
ATOM 3859 C CA . ASN A 1 489 ? 36.302 23.302 1.296 1.00 90.94 489 ASN A CA 1
ATOM 3860 C C . ASN A 1 489 ? 36.913 24.296 0.283 1.00 90.94 489 ASN A C 1
ATOM 3862 O O . ASN A 1 489 ? 36.319 25.344 0.028 1.00 90.94 489 ASN A O 1
ATOM 3866 N N . ASP A 1 490 ? 38.066 23.966 -0.307 1.00 83.50 490 ASP A N 1
ATOM 3867 C CA . ASP A 1 490 ? 38.794 24.811 -1.274 1.00 83.50 490 ASP A CA 1
ATOM 3868 C C . ASP A 1 490 ? 38.570 24.382 -2.736 1.00 83.50 490 ASP A C 1
ATOM 3870 O O . ASP A 1 490 ? 39.212 24.882 -3.656 1.00 83.50 490 ASP A O 1
ATOM 3874 N N . SER A 1 491 ? 37.641 23.453 -2.964 1.00 67.31 491 SER A N 1
ATOM 3875 C CA . SER A 1 491 ? 37.395 22.750 -4.233 1.00 67.31 491 SER A CA 1
ATOM 3876 C C . SER A 1 491 ? 36.880 23.603 -5.410 1.00 67.31 491 SER A C 1
ATOM 3878 O O . SER A 1 491 ? 36.580 23.070 -6.477 1.00 67.31 491 SER A O 1
ATOM 3880 N N . GLY A 1 492 ? 36.765 24.923 -5.242 1.00 60.28 492 GLY A N 1
ATOM 3881 C CA . GLY A 1 492 ? 36.321 25.872 -6.270 1.00 60.28 492 GLY A CA 1
ATOM 3882 C C . GLY A 1 492 ? 34.801 25.984 -6.452 1.00 60.28 492 GLY A C 1
ATOM 3883 O O . GLY A 1 492 ? 34.342 26.933 -7.087 1.00 60.28 492 GLY A O 1
ATOM 3884 N N . ALA A 1 493 ? 34.010 25.078 -5.868 1.00 62.00 493 ALA A N 1
ATOM 3885 C CA . ALA A 1 493 ? 32.551 25.150 -5.864 1.00 62.00 493 ALA A CA 1
ATOM 3886 C C . ALA A 1 493 ? 32.031 25.770 -4.554 1.00 62.00 493 ALA A C 1
ATOM 3888 O O . ALA A 1 493 ? 32.129 25.172 -3.485 1.00 62.00 493 ALA A O 1
ATOM 3889 N N . THR A 1 494 ? 31.439 26.963 -4.628 1.00 71.56 494 THR A N 1
ATOM 3890 C CA . THR A 1 494 ? 30.787 27.598 -3.471 1.00 71.56 494 THR A CA 1
ATOM 3891 C C . THR A 1 494 ? 29.348 27.101 -3.344 1.00 71.56 494 THR A C 1
ATOM 3893 O O . THR A 1 494 ? 28.546 27.319 -4.252 1.00 71.56 494 THR A O 1
ATOM 3896 N N . LEU A 1 495 ? 28.993 26.486 -2.211 1.00 81.94 495 LEU A N 1
ATOM 3897 C CA . LEU A 1 495 ? 27.598 26.127 -1.914 1.00 81.94 495 LEU A CA 1
ATOM 3898 C C . LEU A 1 495 ? 26.702 27.372 -1.923 1.00 81.94 495 LEU A C 1
ATOM 3900 O O . LEU A 1 495 ? 27.053 28.410 -1.353 1.00 81.94 495 LEU A O 1
ATOM 3904 N N . THR A 1 496 ? 25.523 27.249 -2.528 1.00 82.50 496 THR A N 1
ATOM 3905 C CA . THR A 1 496 ? 24.483 28.287 -2.486 1.00 82.50 496 THR A CA 1
ATOM 3906 C C . THR A 1 496 ? 23.990 28.523 -1.054 1.00 82.50 496 THR A C 1
ATOM 3908 O O . THR A 1 496 ? 24.118 27.656 -0.189 1.00 82.50 496 THR A O 1
ATOM 3911 N N . ALA A 1 497 ? 23.388 29.688 -0.785 1.00 77.38 497 ALA A N 1
ATOM 3912 C CA . ALA A 1 497 ? 22.828 29.988 0.538 1.00 77.38 497 ALA A CA 1
ATOM 3913 C C . ALA A 1 497 ? 21.787 28.941 0.988 1.00 77.38 497 ALA A C 1
ATOM 3915 O O . ALA A 1 497 ? 21.748 28.575 2.160 1.00 77.38 497 ALA A O 1
ATOM 3916 N N . GLU A 1 498 ? 21.005 28.409 0.047 1.00 75.19 498 GLU A N 1
ATOM 3917 C CA . GLU A 1 498 ? 20.057 27.317 0.274 1.00 75.19 498 GLU A CA 1
ATOM 3918 C C . GLU A 1 498 ? 20.769 26.012 0.664 1.00 75.19 498 GLU A C 1
ATOM 3920 O O . GLU A 1 498 ? 20.484 25.454 1.720 1.00 75.19 498 GLU A O 1
ATOM 3925 N N . GLN A 1 499 ? 21.779 25.579 -0.102 1.00 78.50 499 GLN A N 1
ATOM 3926 C CA . GLN A 1 499 ? 22.570 24.379 0.215 1.00 78.50 499 GLN A CA 1
ATOM 3927 C C . GLN A 1 499 ? 23.318 24.477 1.553 1.00 78.50 499 GLN A C 1
ATOM 3929 O O . GLN A 1 499 ? 23.531 23.454 2.202 1.00 78.50 499 GLN A O 1
ATOM 3934 N N . LYS A 1 500 ? 23.703 25.689 1.984 1.00 83.69 500 LYS A N 1
ATOM 3935 C CA . LYS A 1 500 ? 24.298 25.929 3.310 1.00 83.69 500 LYS A CA 1
ATOM 3936 C C . LYS A 1 500 ? 23.270 25.933 4.457 1.00 83.69 500 LYS A C 1
ATOM 3938 O O . LYS A 1 500 ? 23.677 25.970 5.616 1.00 83.69 500 LYS A O 1
ATOM 3943 N N . THR A 1 501 ? 21.964 25.904 4.174 1.00 82.44 501 THR A N 1
ATOM 3944 C CA . THR A 1 501 ? 20.902 26.023 5.186 1.00 82.44 501 THR A CA 1
ATOM 3945 C C . THR A 1 501 ? 20.298 24.663 5.536 1.00 82.44 501 THR A C 1
ATOM 3947 O O . THR A 1 501 ? 19.496 24.102 4.794 1.00 82.44 501 THR A O 1
ATOM 3950 N N . ILE A 1 502 ? 20.615 24.151 6.728 1.00 82.44 502 ILE A N 1
ATOM 3951 C CA . ILE A 1 502 ? 20.012 22.917 7.256 1.00 82.44 502 ILE A CA 1
ATOM 3952 C C . ILE A 1 502 ? 18.638 23.232 7.872 1.00 82.44 502 ILE A C 1
ATOM 3954 O O . ILE A 1 502 ? 18.529 23.599 9.044 1.00 82.44 502 ILE A O 1
ATOM 3958 N N . LEU A 1 503 ? 17.575 23.112 7.071 1.00 78.06 503 LEU A N 1
ATOM 3959 C CA . LEU A 1 503 ? 16.201 23.408 7.497 1.00 78.06 503 LEU A CA 1
ATOM 3960 C C . LEU A 1 503 ? 15.570 22.266 8.325 1.00 78.06 503 LEU A C 1
ATOM 3962 O O . LEU A 1 503 ? 15.566 21.116 7.877 1.00 78.06 503 LEU A O 1
ATOM 3966 N N . PRO A 1 504 ? 14.911 22.563 9.466 1.00 74.44 504 PRO A N 1
ATOM 3967 C CA . PRO A 1 504 ? 14.052 21.608 10.170 1.00 74.44 504 PRO A CA 1
ATOM 3968 C C . PRO A 1 504 ? 12.978 21.027 9.241 1.00 74.44 504 PRO A C 1
ATOM 3970 O O . PRO A 1 504 ? 12.319 21.782 8.522 1.00 74.44 504 PRO A O 1
ATOM 3973 N N . ARG A 1 505 ? 12.726 19.707 9.285 1.00 65.06 505 ARG A N 1
ATOM 3974 C CA . ARG A 1 505 ? 11.798 19.009 8.356 1.00 65.06 505 ARG A CA 1
ATOM 3975 C C . ARG A 1 505 ? 10.422 19.678 8.289 1.00 65.06 505 ARG A C 1
ATOM 3977 O O . ARG A 1 505 ? 9.862 19.842 7.209 1.00 65.06 505 ARG A O 1
ATOM 3984 N N . ARG A 1 506 ? 9.901 20.131 9.435 1.00 65.56 506 ARG A N 1
ATOM 3985 C CA . ARG A 1 506 ? 8.642 20.884 9.520 1.00 65.56 506 ARG A CA 1
ATOM 3986 C C . ARG A 1 506 ? 8.716 22.246 8.822 1.00 65.56 506 ARG A C 1
ATOM 3988 O O . ARG A 1 506 ? 7.788 22.583 8.098 1.00 65.56 506 ARG A O 1
ATOM 3995 N N . ARG A 1 507 ? 9.798 23.013 8.997 1.00 67.75 507 ARG A N 1
ATOM 3996 C CA . ARG A 1 507 ? 9.985 24.300 8.304 1.00 67.75 507 ARG A CA 1
ATOM 3997 C C . ARG A 1 507 ? 10.172 24.114 6.802 1.00 67.75 507 ARG A C 1
ATOM 3999 O O . ARG A 1 507 ? 9.545 24.846 6.048 1.00 67.75 507 ARG A O 1
ATOM 4006 N N . ARG A 1 508 ? 10.922 23.093 6.370 1.00 66.69 508 ARG A N 1
ATOM 4007 C CA . ARG A 1 508 ? 11.017 22.700 4.954 1.00 66.69 508 ARG A CA 1
ATOM 4008 C C . ARG A 1 508 ? 9.625 22.417 4.373 1.00 66.69 508 ARG A C 1
ATOM 4010 O O . ARG A 1 508 ? 9.280 22.972 3.341 1.00 66.69 508 ARG A O 1
ATOM 4017 N N . LEU A 1 509 ? 8.781 21.654 5.075 1.00 53.84 509 LEU A N 1
ATOM 4018 C CA . LEU A 1 509 ? 7.389 21.404 4.664 1.00 53.84 509 LEU A CA 1
ATOM 4019 C C . LEU A 1 509 ? 6.503 22.666 4.673 1.00 53.84 509 LEU A C 1
ATOM 4021 O O . LEU A 1 509 ? 5.687 22.830 3.774 1.00 53.84 509 LEU A O 1
ATOM 4025 N N . GLU A 1 510 ? 6.648 23.562 5.653 1.00 61.69 510 GLU A N 1
ATOM 4026 C CA . GLU A 1 510 ? 5.904 24.834 5.720 1.00 61.69 510 GLU A CA 1
ATOM 4027 C C . GLU A 1 510 ? 6.340 25.848 4.644 1.00 61.69 510 GLU A C 1
ATOM 4029 O O . GLU A 1 510 ? 5.543 26.709 4.272 1.00 61.69 510 GLU A O 1
ATOM 4034 N N . LEU A 1 511 ? 7.581 25.763 4.152 1.00 60.69 511 LEU A N 1
ATOM 4035 C CA . LEU A 1 511 ? 8.091 26.543 3.019 1.00 60.69 511 LEU A CA 1
ATOM 4036 C C . LEU A 1 511 ? 7.616 25.941 1.688 1.00 60.69 511 LEU A C 1
ATOM 4038 O O . LEU A 1 511 ? 6.991 26.648 0.906 1.00 60.69 511 LEU A O 1
ATOM 4042 N N . LEU A 1 512 ? 7.753 24.623 1.501 1.00 51.22 512 LEU A N 1
ATOM 4043 C CA . LEU A 1 512 ? 7.219 23.891 0.340 1.00 51.22 512 LEU A CA 1
ATOM 4044 C C . LEU A 1 512 ? 5.688 24.017 0.187 1.00 51.22 512 LEU A C 1
ATOM 4046 O O . LEU A 1 512 ? 5.164 23.901 -0.913 1.00 51.22 512 LEU A O 1
ATOM 4050 N N . GLN A 1 513 ? 4.948 24.260 1.277 1.00 45.31 513 GLN A N 1
ATOM 4051 C CA . GLN A 1 513 ? 3.507 24.567 1.238 1.00 45.31 513 GLN A CA 1
ATOM 4052 C C . GLN A 1 513 ? 3.183 26.005 0.802 1.00 45.31 513 GLN A C 1
ATOM 4054 O O . GLN A 1 513 ? 2.025 26.297 0.503 1.00 45.31 513 GLN A O 1
ATOM 4059 N N . LYS A 1 514 ? 4.166 26.909 0.817 1.00 44.62 514 LYS A N 1
ATOM 4060 C CA . LYS A 1 514 ? 4.026 28.322 0.429 1.00 44.62 514 LYS A CA 1
ATOM 4061 C C . LYS A 1 514 ? 4.608 28.617 -0.947 1.00 44.62 514 LYS A C 1
ATOM 4063 O O . LYS A 1 514 ? 4.240 29.630 -1.536 1.00 44.62 514 LYS A O 1
ATOM 4068 N N . GLU A 1 515 ? 5.491 27.763 -1.452 1.00 43.12 515 GLU A N 1
ATOM 4069 C CA . GLU A 1 515 ? 6.008 27.874 -2.809 1.00 43.12 515 GLU A CA 1
ATOM 4070 C C . GLU A 1 515 ? 4.968 27.387 -3.831 1.00 43.12 515 GLU A C 1
ATOM 4072 O O . GLU A 1 515 ? 4.526 26.235 -3.773 1.00 43.12 515 GLU A O 1
ATOM 4077 N N . PRO A 1 516 ? 4.558 28.234 -4.793 1.00 39.75 516 PRO A N 1
ATOM 4078 C CA . PRO A 1 516 ? 3.783 27.776 -5.933 1.00 39.75 516 PRO A CA 1
ATOM 4079 C C . PRO A 1 516 ? 4.714 26.976 -6.850 1.00 39.75 516 PRO A C 1
ATOM 4081 O O . PRO A 1 516 ? 5.448 27.566 -7.637 1.00 39.75 516 PRO A O 1
ATOM 4084 N N . ILE A 1 517 ? 4.699 25.644 -6.732 1.00 44.06 517 ILE A N 1
ATOM 4085 C CA . ILE A 1 517 ? 5.530 24.743 -7.548 1.00 44.06 517 ILE A CA 1
ATOM 4086 C C . ILE A 1 517 ? 5.239 24.994 -9.041 1.00 44.06 517 ILE A C 1
ATOM 4088 O O . ILE A 1 517 ? 4.120 24.706 -9.482 1.00 44.06 517 ILE A O 1
ATOM 4092 N N . PRO A 1 518 ? 6.208 25.493 -9.833 1.00 46.22 518 PRO A N 1
ATOM 4093 C CA . PRO A 1 518 ? 6.025 25.679 -11.269 1.00 46.22 518 PRO A CA 1
ATOM 4094 C C . PRO A 1 518 ? 5.951 24.321 -11.987 1.00 46.22 518 PRO A C 1
ATOM 4096 O O . PRO A 1 518 ? 6.653 23.374 -11.621 1.00 46.22 518 PRO A O 1
ATOM 4099 N N . GLU A 1 519 ? 5.105 24.197 -13.016 1.00 45.34 519 GLU A N 1
ATOM 4100 C CA . GLU A 1 519 ? 4.841 22.913 -13.704 1.00 45.34 519 GLU A CA 1
ATOM 4101 C C . GLU A 1 519 ? 6.088 22.315 -14.403 1.00 45.34 519 GLU A C 1
ATOM 4103 O O . GLU A 1 519 ? 6.143 21.123 -14.719 1.00 45.34 519 GLU A O 1
ATOM 4108 N N . ASP A 1 520 ? 7.118 23.136 -14.604 1.00 52.75 520 ASP A N 1
ATOM 4109 C CA . ASP A 1 520 ? 8.405 22.842 -15.231 1.00 52.75 520 ASP A CA 1
ATOM 4110 C C . ASP A 1 520 ? 9.497 22.308 -14.280 1.00 52.75 520 ASP A C 1
ATOM 4112 O O . ASP A 1 520 ? 10.596 21.977 -14.743 1.00 52.75 520 ASP A O 1
ATOM 4116 N N . TYR A 1 521 ? 9.210 22.119 -12.986 1.00 66.62 521 TYR A N 1
ATOM 4117 C CA . TYR A 1 521 ? 10.169 21.589 -12.000 1.00 66.62 521 TYR A CA 1
ATOM 4118 C C . TYR A 1 521 ? 10.257 20.053 -11.985 1.00 66.62 521 TYR A C 1
ATOM 4120 O O . TYR A 1 521 ? 9.323 19.331 -12.332 1.00 66.62 521 TYR A O 1
ATOM 4128 N N . CYS A 1 522 ? 11.441 19.518 -11.690 1.00 62.41 522 CYS A N 1
ATOM 4129 C CA . CYS A 1 522 ? 11.801 18.099 -11.771 1.00 62.41 522 CYS A CA 1
ATOM 4130 C C . CYS A 1 522 ? 10.843 17.211 -10.964 1.00 62.41 522 CYS A C 1
ATOM 4132 O O . CYS A 1 522 ? 10.674 17.423 -9.768 1.00 62.41 522 CYS A O 1
ATOM 4134 N N . THR A 1 523 ? 10.285 16.159 -11.570 1.00 61.00 523 THR A N 1
ATOM 4135 C CA . THR A 1 523 ? 9.320 15.254 -10.909 1.00 61.00 523 THR A CA 1
ATOM 4136 C C . THR A 1 523 ? 9.921 14.379 -9.799 1.00 61.00 523 THR A C 1
ATOM 4138 O O . THR A 1 523 ? 9.211 13.556 -9.220 1.00 61.00 523 THR A O 1
ATOM 4141 N N . ILE A 1 524 ? 11.229 14.503 -9.544 1.00 61.06 524 ILE A N 1
ATOM 4142 C CA . ILE A 1 524 ? 11.974 13.755 -8.524 1.00 61.06 524 ILE A CA 1
ATOM 4143 C C . ILE A 1 524 ? 12.298 14.665 -7.337 1.00 61.06 524 ILE A C 1
ATOM 4145 O O . ILE A 1 524 ? 11.776 14.438 -6.250 1.00 61.06 524 ILE A O 1
ATOM 4149 N N . CYS A 1 525 ? 13.133 15.694 -7.532 1.00 57.47 525 CYS A N 1
ATOM 4150 C CA . CYS A 1 525 ? 13.537 16.593 -6.445 1.00 57.47 525 CYS A CA 1
ATOM 4151 C C . CYS A 1 525 ? 12.573 17.760 -6.206 1.00 57.47 525 CYS A C 1
ATOM 4153 O O . CYS A 1 525 ? 12.634 18.363 -5.143 1.00 57.47 525 CYS A O 1
ATOM 4155 N N . TYR A 1 526 ? 11.725 18.110 -7.181 1.00 54.25 526 TYR A N 1
ATOM 4156 C CA . TYR A 1 526 ? 10.865 19.302 -7.159 1.00 54.25 526 TYR A CA 1
ATOM 4157 C C . TYR A 1 526 ? 11.614 20.627 -6.891 1.00 54.25 526 TYR A C 1
ATOM 4159 O O . TYR A 1 526 ? 10.978 21.616 -6.553 1.00 54.25 526 TYR A O 1
ATOM 4167 N N . ALA A 1 527 ? 12.942 20.664 -7.087 1.00 48.88 527 ALA A N 1
ATOM 4168 C CA . ALA A 1 527 ? 13.817 21.790 -6.724 1.00 48.88 527 ALA A CA 1
ATOM 4169 C C . ALA A 1 527 ? 14.523 22.473 -7.917 1.00 48.88 527 ALA A C 1
ATOM 4171 O O . ALA A 1 527 ? 15.030 23.585 -7.792 1.00 48.88 527 ALA A O 1
ATOM 4172 N N . HIS A 1 528 ? 14.580 21.827 -9.086 1.00 63.31 528 HIS A N 1
ATOM 4173 C CA . HIS A 1 528 ? 15.230 22.363 -10.292 1.00 63.31 528 HIS A CA 1
ATOM 4174 C C . HIS A 1 528 ? 14.359 22.121 -11.529 1.00 63.31 528 HIS A C 1
ATOM 4176 O O . HIS A 1 528 ? 13.668 21.098 -11.553 1.00 63.31 528 HIS A O 1
ATOM 4182 N N . PRO A 1 529 ? 14.430 22.957 -12.581 1.00 62.09 529 PRO A N 1
ATOM 4183 C CA . PRO A 1 529 ? 13.797 22.670 -13.866 1.00 62.09 529 PRO A CA 1
ATOM 4184 C C . PRO A 1 529 ? 14.186 21.286 -14.396 1.00 62.09 529 PRO A C 1
ATOM 4186 O O . PRO A 1 529 ? 15.345 20.880 -14.335 1.00 62.09 529 PRO A O 1
ATOM 4189 N N . GLY A 1 530 ? 13.206 20.533 -14.892 1.00 71.50 530 GLY A N 1
ATOM 4190 C CA . GLY A 1 530 ? 13.432 19.189 -15.444 1.00 71.50 530 GLY A CA 1
ATOM 4191 C C . GLY A 1 530 ? 13.957 19.239 -16.872 1.00 71.50 530 GLY A C 1
ATOM 4192 O O . GLY A 1 530 ? 13.237 18.900 -17.808 1.00 71.50 530 GLY A O 1
ATOM 4193 N N . ASP A 1 531 ? 15.196 19.698 -16.986 1.00 77.56 531 ASP A N 1
ATOM 4194 C CA . ASP A 1 531 ? 15.941 20.039 -18.197 1.00 77.56 531 ASP A CA 1
ATOM 4195 C C . ASP A 1 531 ? 16.588 18.849 -18.928 1.00 77.56 531 ASP A C 1
ATOM 4197 O O . ASP A 1 531 ? 17.337 19.069 -19.878 1.00 77.56 531 ASP A O 1
ATOM 4201 N N . THR A 1 532 ? 16.338 17.604 -18.508 1.00 70.19 532 THR A N 1
ATOM 4202 C CA . THR A 1 532 ? 17.014 16.415 -19.047 1.00 70.19 532 THR A CA 1
ATOM 4203 C C . THR A 1 532 ? 16.042 15.304 -19.438 1.00 70.19 532 THR A C 1
ATOM 4205 O O . THR A 1 532 ? 15.063 15.015 -18.746 1.00 70.19 532 THR A O 1
ATOM 4208 N N . VAL A 1 533 ? 16.347 14.663 -20.568 1.00 78.25 533 VAL A N 1
ATOM 4209 C CA . VAL A 1 533 ? 15.635 13.529 -21.163 1.00 78.25 533 VAL A CA 1
ATOM 4210 C C . VAL A 1 533 ? 16.510 12.277 -21.095 1.00 78.25 533 VAL A C 1
ATOM 4212 O O . VAL A 1 533 ? 17.708 12.321 -21.377 1.00 78.25 533 VAL A O 1
ATOM 4215 N N . LEU A 1 534 ? 15.907 11.153 -20.710 1.00 73.25 534 LEU A N 1
ATOM 4216 C CA . LEU A 1 534 ? 16.584 9.871 -20.514 1.00 73.25 534 LEU A CA 1
ATOM 4217 C C . LEU A 1 534 ? 16.428 8.946 -21.733 1.00 73.25 534 LEU A C 1
ATOM 4219 O O . LEU A 1 534 ? 15.349 8.393 -21.939 1.00 73.25 534 LEU A O 1
ATOM 4223 N N . GLU A 1 535 ? 17.487 8.702 -22.504 1.00 68.06 535 GLU A N 1
ATOM 4224 C CA . GLU A 1 535 ? 17.481 7.658 -23.545 1.00 68.06 535 GLU A CA 1
ATOM 4225 C C . GLU A 1 535 ? 17.674 6.251 -22.937 1.00 68.06 535 GLU A C 1
ATOM 4227 O O . GLU A 1 535 ? 18.344 6.119 -21.909 1.00 68.06 535 GLU A O 1
ATOM 4232 N N . PRO A 1 536 ? 17.105 5.188 -23.544 1.00 50.94 536 PRO A N 1
ATOM 4233 C CA . PRO A 1 536 ? 16.273 5.204 -24.758 1.00 50.94 536 PRO A CA 1
ATOM 4234 C C . PRO A 1 536 ? 14.795 5.545 -24.498 1.00 50.94 536 PRO A C 1
ATOM 4236 O O . PRO A 1 536 ? 14.010 5.672 -25.430 1.00 50.94 536 PRO A O 1
ATOM 4239 N N . CYS A 1 537 ? 14.384 5.672 -23.234 1.00 57.53 537 CYS A N 1
ATOM 4240 C CA . CYS A 1 537 ? 12.969 5.758 -22.860 1.00 57.53 537 CYS A CA 1
ATOM 4241 C C . CYS A 1 537 ? 12.293 7.121 -23.109 1.00 57.53 537 CYS A C 1
ATOM 4243 O O . CYS A 1 537 ? 11.099 7.251 -22.848 1.00 57.53 537 CYS A O 1
ATOM 4245 N N . MET A 1 538 ? 13.060 8.134 -23.522 1.00 62.75 538 MET A N 1
ATOM 4246 C CA . MET A 1 538 ? 12.676 9.532 -23.765 1.00 62.75 538 MET A CA 1
ATOM 4247 C C . MET A 1 538 ? 11.869 10.210 -22.643 1.00 62.75 538 MET A C 1
ATOM 4249 O O . MET A 1 538 ? 11.200 11.220 -22.863 1.00 62.75 538 MET A O 1
ATOM 4253 N N . HIS A 1 539 ? 11.959 9.705 -21.411 1.00 65.06 539 HIS A N 1
ATOM 4254 C CA . HIS A 1 539 ? 11.311 10.334 -20.265 1.00 65.06 539 HIS A CA 1
ATOM 4255 C C . HIS A 1 539 ? 12.070 11.601 -19.865 1.00 65.06 539 HIS A C 1
ATOM 4257 O O . HIS A 1 539 ? 13.206 11.532 -19.395 1.00 65.06 539 HIS A O 1
ATOM 4263 N N . GLY A 1 540 ? 11.419 12.746 -20.067 1.00 72.81 540 GLY A N 1
ATOM 4264 C CA . GLY A 1 540 ? 11.868 14.053 -19.601 1.00 72.81 540 GLY A CA 1
ATOM 4265 C C . GLY A 1 540 ? 11.242 14.462 -18.268 1.00 72.81 540 GLY A C 1
ATOM 4266 O O . GLY A 1 540 ? 10.617 13.665 -17.567 1.00 72.81 540 GLY A O 1
ATOM 4267 N N . GLY A 1 541 ? 11.391 15.742 -17.928 1.00 66.31 541 GLY A N 1
ATOM 4268 C CA . GLY A 1 541 ? 10.878 16.302 -16.679 1.00 66.31 541 GLY A CA 1
ATOM 4269 C C . GLY A 1 541 ? 11.688 15.914 -15.443 1.00 66.31 541 GLY A C 1
ATOM 4270 O O . GLY A 1 541 ? 11.226 16.075 -14.314 1.00 66.31 541 GLY A O 1
ATOM 4271 N N . ILE A 1 542 ? 12.912 15.447 -15.665 1.00 72.44 542 ILE A N 1
ATOM 4272 C CA . ILE A 1 542 ? 13.910 15.132 -14.655 1.00 72.44 542 ILE A CA 1
ATOM 4273 C C . ILE A 1 542 ? 15.045 16.138 -14.856 1.00 72.44 542 ILE A C 1
ATOM 4275 O O . ILE A 1 542 ? 15.446 16.381 -15.990 1.00 72.44 542 ILE A O 1
ATOM 4279 N N . CYS A 1 543 ? 15.533 16.778 -13.794 1.00 78.31 543 CYS A N 1
ATOM 4280 C CA . CYS A 1 543 ? 16.678 17.682 -13.923 1.00 78.31 543 CYS A CA 1
ATOM 4281 C C . CYS A 1 543 ? 17.965 16.877 -14.110 1.00 78.31 543 CYS A C 1
ATOM 4283 O O . CYS A 1 543 ? 18.065 15.743 -13.629 1.00 78.31 543 CYS A O 1
ATOM 4285 N N . ASN A 1 544 ? 18.971 17.475 -14.741 1.00 80.62 544 ASN A N 1
ATOM 4286 C CA . ASN A 1 544 ? 20.260 16.848 -15.003 1.00 80.62 544 ASN A CA 1
ATOM 4287 C C . ASN A 1 544 ? 20.841 16.245 -13.715 1.00 80.62 544 ASN A C 1
ATOM 4289 O O . ASN A 1 544 ? 21.183 15.062 -13.671 1.00 80.62 544 ASN A O 1
ATOM 4293 N N . THR A 1 545 ? 20.793 17.016 -12.623 1.00 76.06 545 THR A N 1
ATOM 4294 C CA . THR A 1 545 ? 21.227 16.626 -11.276 1.00 76.06 545 THR A CA 1
ATOM 4295 C C . THR A 1 545 ? 20.638 15.294 -10.806 1.00 76.06 545 THR A C 1
ATOM 4297 O O . THR A 1 545 ? 21.389 14.448 -10.320 1.00 76.06 545 THR A O 1
ATOM 4300 N N . CYS A 1 546 ? 19.328 15.072 -10.969 1.00 67.50 546 CYS A N 1
ATOM 4301 C CA . CYS A 1 546 ? 18.687 13.809 -10.590 1.00 67.50 546 CYS A CA 1
ATOM 4302 C C . CYS A 1 546 ? 18.845 12.722 -11.662 1.00 67.50 546 CYS A C 1
ATOM 4304 O O . CYS A 1 546 ? 18.970 11.550 -11.320 1.00 67.50 546 CYS A O 1
ATOM 4306 N N . SER A 1 547 ? 18.890 13.090 -12.945 1.00 80.94 547 SER A N 1
ATOM 4307 C CA . SER A 1 547 ? 19.092 12.146 -14.053 1.00 80.94 547 SER A CA 1
ATOM 4308 C C . SER A 1 547 ? 20.424 11.391 -13.920 1.00 80.94 547 SER A C 1
ATOM 4310 O O . SER A 1 547 ? 20.494 10.186 -14.156 1.00 80.94 547 SER A O 1
ATOM 4312 N N . VAL A 1 548 ? 21.476 12.088 -13.475 1.00 77.81 548 VAL A N 1
ATOM 4313 C CA . VAL A 1 548 ? 22.837 11.565 -13.274 1.00 77.81 548 VAL A CA 1
ATOM 4314 C C . VAL A 1 548 ? 22.950 10.703 -12.008 1.00 77.81 548 VAL A C 1
ATOM 4316 O O . VAL A 1 548 ? 23.899 9.942 -11.870 1.00 77.81 548 VAL A O 1
ATOM 4319 N N . GLN A 1 549 ? 21.989 10.780 -11.082 1.00 71.00 549 GLN A N 1
ATOM 4320 C CA . GLN A 1 549 ? 21.939 9.924 -9.885 1.00 71.00 549 GLN A CA 1
ATOM 4321 C C . GLN A 1 549 ? 21.241 8.576 -10.133 1.00 71.00 549 GLN A C 1
ATOM 4323 O O . GLN A 1 549 ? 21.099 7.778 -9.210 1.00 71.00 549 GLN A O 1
ATOM 4328 N N . MET A 1 550 ? 20.764 8.327 -11.354 1.00 69.50 550 MET A N 1
ATOM 4329 C CA . MET A 1 550 ? 19.964 7.155 -11.683 1.00 69.50 550 MET A CA 1
ATOM 4330 C C . MET A 1 550 ? 20.579 6.384 -12.842 1.00 69.50 550 MET A C 1
ATOM 4332 O O . MET A 1 550 ? 20.827 6.953 -13.902 1.00 69.50 550 MET A O 1
ATOM 4336 N N . ASP A 1 551 ? 20.746 5.074 -12.665 1.00 72.19 551 ASP A N 1
ATOM 4337 C CA . ASP A 1 551 ? 21.104 4.145 -13.748 1.00 72.19 551 ASP A CA 1
ATOM 4338 C C . ASP A 1 551 ? 19.866 3.638 -14.500 1.00 72.19 551 ASP A C 1
ATOM 4340 O O . ASP A 1 551 ? 19.979 3.071 -15.580 1.00 72.19 551 ASP A O 1
ATOM 4344 N N . HIS A 1 552 ? 18.675 3.817 -13.917 1.00 70.12 552 HIS A N 1
ATOM 4345 C CA . HIS A 1 552 ? 17.394 3.387 -14.469 1.00 70.12 552 HIS A CA 1
ATOM 4346 C C . HIS A 1 552 ? 16.364 4.511 -14.343 1.00 70.12 552 HIS A C 1
ATOM 4348 O O . HIS A 1 552 ? 16.233 5.119 -13.282 1.00 70.12 552 HIS A O 1
ATOM 4354 N N . CYS A 1 553 ? 15.597 4.765 -15.403 1.00 67.25 553 CYS A N 1
ATOM 4355 C CA . CYS A 1 553 ? 14.553 5.783 -15.426 1.00 67.25 553 CYS A CA 1
ATOM 4356 C C . CYS A 1 553 ? 13.543 5.558 -14.283 1.00 67.25 553 CYS A C 1
ATOM 4358 O O . CYS A 1 553 ? 12.996 4.462 -14.168 1.00 67.25 553 CYS A O 1
ATOM 4360 N N . PRO A 1 554 ? 13.205 6.568 -13.467 1.00 52.88 554 PRO A N 1
ATOM 4361 C CA . PRO A 1 554 ? 12.295 6.378 -12.338 1.00 52.88 554 PRO A CA 1
ATOM 4362 C C . PRO A 1 554 ? 10.842 6.146 -12.774 1.00 52.88 554 PRO A C 1
ATOM 4364 O O . PRO A 1 554 ? 10.059 5.589 -12.008 1.00 52.88 554 PRO A O 1
ATOM 4367 N N . LEU A 1 555 ? 10.485 6.550 -14.000 1.00 50.75 555 LEU A N 1
ATOM 4368 C CA . LEU A 1 555 ? 9.126 6.454 -14.538 1.00 50.75 555 LEU A CA 1
ATOM 4369 C C . LEU A 1 555 ? 8.846 5.096 -15.204 1.00 50.75 555 LEU A C 1
ATOM 4371 O O . LEU A 1 555 ? 7.748 4.566 -15.059 1.00 50.75 555 LEU A O 1
ATOM 4375 N N . CYS A 1 556 ? 9.834 4.503 -15.887 1.00 57.41 556 CYS A N 1
ATOM 4376 C CA . CYS A 1 556 ? 9.666 3.238 -16.625 1.00 57.41 556 CYS A CA 1
ATOM 4377 C C . CYS A 1 556 ? 10.705 2.146 -16.311 1.00 57.41 556 CYS A C 1
ATOM 4379 O O . CYS A 1 556 ? 10.617 1.054 -16.861 1.00 57.41 556 CYS A O 1
ATOM 4381 N N . ARG A 1 557 ? 11.698 2.423 -15.456 1.00 56.69 557 ARG A N 1
ATOM 4382 C CA . ARG A 1 557 ? 12.803 1.521 -15.070 1.00 56.69 557 ARG A CA 1
ATOM 4383 C C . ARG A 1 557 ? 13.633 0.978 -16.237 1.00 56.69 557 ARG A C 1
ATOM 4385 O O . ARG A 1 557 ? 14.218 -0.096 -16.145 1.00 56.69 557 ARG A O 1
ATOM 4392 N N . GLN A 1 558 ? 13.705 1.703 -17.353 1.00 67.81 558 GLN A N 1
ATOM 4393 C CA . GLN A 1 558 ? 14.671 1.423 -18.420 1.00 67.81 558 GLN A CA 1
ATOM 4394 C C . GLN A 1 558 ? 16.056 1.879 -17.996 1.00 67.81 558 GLN A C 1
ATOM 4396 O O . GLN A 1 558 ? 16.174 2.977 -17.456 1.00 67.81 558 GLN A O 1
ATOM 4401 N N . SER A 1 559 ? 17.072 1.051 -18.227 1.00 64.44 559 SER A N 1
ATOM 4402 C CA . SER A 1 559 ? 18.463 1.456 -18.047 1.00 64.44 559 SER A CA 1
ATOM 4403 C C . SER A 1 559 ? 18.736 2.710 -18.883 1.00 64.44 559 SER A C 1
ATOM 4405 O O . SER A 1 559 ? 18.277 2.812 -20.021 1.00 64.44 559 SER A O 1
ATOM 4407 N N . ILE A 1 560 ? 19.389 3.695 -18.274 1.00 81.12 560 ILE A N 1
ATOM 4408 C CA . ILE A 1 560 ? 19.633 5.004 -18.877 1.00 81.12 560 ILE A CA 1
ATOM 4409 C C . ILE A 1 560 ? 20.946 4.925 -19.645 1.00 81.12 560 ILE A C 1
ATOM 4411 O O . ILE A 1 560 ? 22.018 4.885 -19.039 1.00 81.12 560 ILE A O 1
ATOM 4415 N N . GLU A 1 561 ? 20.847 4.927 -20.969 1.00 77.25 561 GLU A N 1
ATOM 4416 C CA . GLU A 1 561 ? 21.999 4.869 -21.867 1.00 77.25 561 GLU A CA 1
ATOM 4417 C C . GLU A 1 561 ? 22.603 6.269 -22.039 1.00 77.25 561 GLU A C 1
ATOM 4419 O O . GLU A 1 561 ? 23.759 6.481 -21.676 1.00 77.25 561 GLU A O 1
ATOM 4424 N N . ASN A 1 562 ? 21.799 7.260 -22.449 1.00 69.69 562 ASN A N 1
ATOM 4425 C CA . ASN A 1 562 ? 22.221 8.664 -22.539 1.00 69.69 562 ASN A CA 1
ATOM 4426 C C . ASN A 1 562 ? 21.299 9.605 -21.747 1.00 69.69 562 ASN A C 1
ATOM 4428 O O . ASN A 1 562 ? 20.139 9.304 -21.458 1.00 69.69 562 ASN A O 1
ATOM 4432 N N . ARG A 1 563 ? 21.833 10.782 -21.405 1.00 84.81 563 ARG A N 1
ATOM 4433 C CA . ARG A 1 563 ? 21.130 11.877 -20.719 1.00 84.81 563 ARG A CA 1
ATOM 4434 C C . ARG A 1 563 ? 21.262 13.122 -21.584 1.00 84.81 563 ARG A C 1
ATOM 4436 O O . ARG A 1 563 ? 22.341 13.704 -21.658 1.00 84.81 563 ARG A O 1
ATOM 4443 N N . LEU A 1 564 ? 20.192 13.480 -22.284 1.00 70.69 564 LEU A N 1
ATOM 4444 C CA . LEU A 1 564 ? 20.187 14.585 -23.237 1.00 70.69 564 LEU A CA 1
ATOM 4445 C C . LEU A 1 564 ? 19.593 15.837 -22.582 1.00 70.69 564 LEU A C 1
ATOM 4447 O O . LEU A 1 564 ? 18.455 15.774 -22.108 1.00 70.69 564 LEU A O 1
ATOM 4451 N N . PRO A 1 565 ? 20.301 16.981 -22.570 1.00 62.34 565 PRO A N 1
ATOM 4452 C CA . PRO A 1 565 ? 19.688 18.255 -22.225 1.00 62.34 565 PRO A CA 1
ATOM 4453 C C . PRO A 1 565 ? 18.539 18.556 -23.193 1.00 62.34 565 PRO A C 1
ATOM 4455 O O . PRO A 1 565 ? 18.676 18.380 -24.405 1.00 62.34 565 PRO A O 1
ATOM 4458 N N . VAL A 1 566 ? 17.421 19.061 -22.673 1.00 57.81 566 VAL A N 1
ATOM 4459 C CA . VAL A 1 566 ? 16.196 19.377 -23.436 1.00 57.81 566 VAL A CA 1
ATOM 4460 C C . VAL A 1 566 ? 16.469 20.324 -24.617 1.00 57.81 566 VAL A C 1
ATOM 4462 O O . VAL A 1 566 ? 15.784 20.243 -25.631 1.00 57.81 566 VAL A O 1
ATOM 4465 N N . ASN A 1 567 ? 17.518 21.151 -24.534 1.00 45.22 567 ASN A N 1
ATOM 4466 C CA . ASN A 1 567 ? 17.925 22.094 -25.584 1.00 45.22 567 ASN A CA 1
ATOM 4467 C C . ASN A 1 567 ? 18.972 21.551 -26.583 1.00 45.22 567 ASN A C 1
ATOM 4469 O O . ASN A 1 567 ? 19.378 22.293 -27.475 1.00 45.22 567 ASN A O 1
ATOM 4473 N N . SER A 1 568 ? 19.467 20.316 -26.435 1.00 38.41 568 SER A N 1
ATOM 4474 C CA . SER A 1 568 ? 20.536 19.773 -27.297 1.00 38.41 568 SER A CA 1
ATOM 4475 C C . SER A 1 568 ? 20.368 18.309 -27.712 1.00 38.41 568 SER A C 1
ATOM 4477 O O . SER A 1 568 ? 21.280 17.742 -28.316 1.00 38.41 568 SER A O 1
ATOM 4479 N N . ALA A 1 569 ? 19.205 17.704 -27.461 1.00 30.12 569 ALA A N 1
ATOM 4480 C CA . ALA A 1 569 ? 18.825 16.459 -28.117 1.00 30.12 569 ALA A CA 1
ATOM 4481 C C . ALA A 1 569 ? 18.779 16.676 -29.648 1.00 30.12 569 ALA A C 1
ATOM 4483 O O . ALA A 1 569 ? 17.999 17.512 -30.114 1.00 30.12 569 ALA A O 1
ATOM 4484 N N . PRO A 1 570 ? 19.583 15.958 -30.456 1.00 28.61 570 PRO A N 1
ATOM 4485 C CA . PRO A 1 570 ? 19.449 16.040 -31.900 1.00 28.61 570 PRO A CA 1
ATOM 4486 C C . PRO A 1 570 ? 18.098 15.447 -32.317 1.00 28.61 570 PRO A C 1
ATOM 4488 O O . PRO A 1 570 ? 17.662 14.425 -31.786 1.00 28.61 570 PRO A O 1
ATOM 4491 N N . LEU A 1 571 ? 17.455 16.062 -33.314 1.00 35.22 571 LEU A N 1
ATOM 4492 C CA . LEU A 1 571 ? 16.135 15.699 -33.864 1.00 35.22 571 LEU A CA 1
ATOM 4493 C C . LEU A 1 571 ? 16.091 14.322 -34.581 1.00 35.22 571 LEU A C 1
ATOM 4495 O O . LEU A 1 571 ? 15.243 14.086 -35.437 1.00 35.22 571 LEU A O 1
ATOM 4499 N N . SER A 1 572 ? 17.005 13.406 -34.253 1.00 30.77 572 SER A N 1
ATOM 4500 C CA . SER A 1 572 ? 17.236 12.129 -34.936 1.00 30.77 572 SER A CA 1
ATOM 4501 C C . SER A 1 572 ? 16.969 10.873 -34.093 1.00 30.77 572 SER A C 1
ATOM 4503 O O . SER A 1 572 ? 16.896 9.794 -34.674 1.00 30.77 572 SER A O 1
ATOM 4505 N N . SER A 1 573 ? 16.793 10.972 -32.766 1.00 27.22 573 SER A N 1
ATOM 4506 C CA . SER A 1 573 ? 16.538 9.796 -31.901 1.00 27.22 573 SER A CA 1
ATOM 4507 C C . SER A 1 573 ? 15.055 9.411 -31.754 1.00 27.22 573 SER A C 1
ATOM 4509 O O . SER A 1 573 ? 14.745 8.391 -31.143 1.00 27.22 573 SER A O 1
ATOM 4511 N N . ILE A 1 574 ? 14.108 10.181 -32.310 1.00 32.16 574 ILE A N 1
ATOM 4512 C CA . ILE A 1 574 ? 12.663 9.870 -32.234 1.00 32.16 574 ILE A CA 1
ATOM 4513 C C . ILE A 1 574 ? 12.282 8.826 -33.304 1.00 32.16 574 ILE A C 1
ATOM 4515 O O . ILE A 1 574 ? 11.448 9.056 -34.178 1.00 32.16 574 ILE A O 1
ATOM 4519 N N . GLN A 1 575 ? 12.874 7.633 -33.226 1.00 29.67 575 GLN A N 1
ATOM 4520 C CA . GLN A 1 575 ? 12.434 6.462 -33.992 1.00 29.67 575 GLN A CA 1
ATOM 4521 C C . GLN A 1 575 ? 11.371 5.661 -33.227 1.00 29.67 575 GLN A C 1
ATOM 4523 O O . GLN A 1 575 ? 11.577 4.500 -32.894 1.00 29.67 575 GLN A O 1
ATOM 4528 N N . LEU A 1 576 ? 10.206 6.274 -32.976 1.00 31.88 576 LEU A N 1
ATOM 4529 C CA . LEU A 1 576 ? 8.967 5.533 -32.666 1.00 31.88 576 LEU A CA 1
ATOM 4530 C C . LEU A 1 576 ? 7.660 6.291 -32.996 1.00 31.88 576 LEU A C 1
ATOM 4532 O O . LEU A 1 576 ? 6.589 5.931 -32.516 1.00 31.88 576 LEU A O 1
ATOM 4536 N N . LEU A 1 577 ? 7.725 7.298 -33.877 1.00 34.03 577 LEU A N 1
ATOM 4537 C CA . LEU A 1 577 ? 6.561 7.894 -34.549 1.00 34.03 577 LEU A CA 1
ATOM 4538 C C . LEU A 1 577 ? 6.821 7.977 -36.062 1.00 34.03 577 LEU A C 1
ATOM 4540 O O . LEU A 1 577 ? 7.019 9.046 -36.628 1.00 34.03 577 LEU A O 1
ATOM 4544 N N . SER A 1 578 ? 6.822 6.821 -36.734 1.00 28.75 578 SER A N 1
ATOM 4545 C CA . SER A 1 578 ? 6.919 6.717 -38.204 1.00 28.75 578 SER A CA 1
ATOM 4546 C C . SER A 1 578 ? 5.609 7.049 -38.942 1.00 28.75 578 SER A C 1
ATOM 4548 O O . SER A 1 578 ? 5.504 6.863 -40.153 1.00 28.75 578 SER A O 1
ATOM 4550 N N . SER A 1 579 ? 4.616 7.568 -38.222 1.00 38.38 579 SER A N 1
ATOM 4551 C CA . SER A 1 579 ? 3.397 8.172 -38.750 1.00 38.38 579 SER A CA 1
ATOM 4552 C C . SER A 1 579 ? 3.178 9.504 -38.044 1.00 38.38 579 SER A C 1
ATOM 4554 O O . SER A 1 579 ? 3.350 9.569 -36.823 1.00 38.38 579 SER A O 1
ATOM 4556 N N . MET A 1 580 ? 2.733 10.531 -38.778 1.00 44.53 580 MET A N 1
ATOM 4557 C CA . MET A 1 580 ? 2.186 11.735 -38.145 1.00 44.53 580 MET A CA 1
ATOM 4558 C C . MET A 1 580 ? 1.122 11.321 -37.113 1.00 44.53 580 MET A C 1
ATOM 4560 O O . MET A 1 580 ? 0.367 10.376 -37.371 1.00 44.53 580 MET A O 1
ATOM 4564 N N . PRO A 1 581 ? 1.072 11.963 -35.937 1.00 59.16 581 PRO A N 1
ATOM 4565 C CA . PRO A 1 581 ? 0.054 11.650 -34.952 1.00 59.16 581 PRO A CA 1
ATOM 4566 C C . PRO A 1 581 ? -1.316 12.007 -35.523 1.00 59.16 581 PRO A C 1
ATOM 4568 O O . PRO A 1 581 ? -1.543 13.142 -35.934 1.00 59.16 581 PRO A O 1
ATOM 4571 N N . ARG A 1 582 ? -2.207 11.015 -35.562 1.00 74.00 582 ARG A N 1
ATOM 4572 C CA . ARG A 1 582 ? -3.564 11.175 -36.086 1.00 74.00 582 ARG A CA 1
ATOM 4573 C C . ARG A 1 582 ? -4.348 12.212 -35.286 1.00 74.00 582 ARG A C 1
ATOM 4575 O O . ARG A 1 582 ? -4.249 12.224 -34.055 1.00 74.00 582 ARG A O 1
ATOM 4582 N N . THR A 1 583 ? -5.167 13.005 -35.974 1.00 80.62 583 THR A N 1
ATOM 4583 C CA . THR A 1 583 ? -6.064 13.973 -35.321 1.00 80.62 583 THR A CA 1
ATOM 4584 C C . THR A 1 583 ? -7.139 13.272 -34.487 1.00 80.62 583 THR A C 1
ATOM 4586 O O . THR A 1 583 ? -7.340 12.054 -34.574 1.00 80.62 583 THR A O 1
ATOM 4589 N N . PHE A 1 584 ? -7.881 14.030 -33.673 1.00 81.44 584 PHE A N 1
ATOM 4590 C CA . PHE A 1 584 ? -9.009 13.475 -32.917 1.00 81.44 584 PHE A CA 1
ATOM 4591 C C . PHE A 1 584 ? -10.064 12.838 -33.831 1.00 81.44 584 PHE A C 1
ATOM 4593 O O . PHE A 1 584 ? -10.586 11.770 -33.516 1.00 81.44 584 PHE A O 1
ATOM 4600 N N . GLU A 1 585 ? -10.336 13.448 -34.980 1.00 85.19 585 GLU A N 1
ATOM 4601 C CA . GLU A 1 585 ? -11.267 12.959 -35.994 1.00 85.19 585 GLU A CA 1
ATOM 4602 C C . GLU A 1 585 ? -10.746 11.676 -36.659 1.00 85.19 585 GLU A C 1
ATOM 4604 O O . GLU A 1 585 ? -11.512 10.732 -36.852 1.00 85.19 585 GLU A O 1
ATOM 4609 N N . GLU A 1 586 ? -9.445 11.598 -36.950 1.00 86.62 586 GLU A N 1
ATOM 4610 C CA . GLU A 1 586 ? -8.808 10.408 -37.528 1.00 86.62 586 GLU A CA 1
ATOM 4611 C C . GLU A 1 586 ? -8.730 9.231 -36.544 1.00 86.62 586 GLU A C 1
ATOM 4613 O O . GLU A 1 586 ? -8.936 8.087 -36.943 1.00 86.62 586 GLU A O 1
ATOM 4618 N N . GLU A 1 587 ? -8.480 9.480 -35.255 1.00 86.38 587 GLU A N 1
ATOM 4619 C CA . GLU A 1 587 ? -8.563 8.459 -34.200 1.00 86.38 587 GLU A CA 1
ATOM 4620 C C . GLU A 1 587 ? -10.018 8.002 -33.996 1.00 86.38 587 GLU A C 1
ATOM 4622 O O . GLU A 1 587 ? -10.293 6.800 -33.943 1.00 86.38 587 GLU A O 1
ATOM 4627 N N . CYS A 1 588 ? -10.974 8.939 -33.969 1.00 89.31 588 CYS A N 1
ATOM 4628 C CA . CYS A 1 588 ? -12.403 8.625 -33.897 1.00 89.31 588 CYS A CA 1
ATOM 4629 C C . CYS A 1 588 ? -12.904 7.858 -35.125 1.00 89.31 588 CYS A C 1
ATOM 4631 O O . CYS A 1 588 ? -13.821 7.054 -34.985 1.00 89.31 588 CYS A O 1
ATOM 4633 N N . ALA A 1 589 ? -12.293 8.015 -36.303 1.00 93.06 589 ALA A N 1
ATOM 4634 C CA . ALA A 1 589 ? -12.681 7.266 -37.496 1.00 93.06 589 ALA A CA 1
ATOM 4635 C C . ALA A 1 589 ? -12.574 5.739 -37.304 1.00 93.06 589 ALA A C 1
ATOM 4637 O O . ALA A 1 589 ? -13.333 4.996 -37.932 1.00 93.06 589 ALA A O 1
ATOM 4638 N N . PHE A 1 590 ? -11.681 5.250 -36.431 1.00 94.00 590 PHE A N 1
ATOM 4639 C CA . PHE A 1 590 ? -11.557 3.825 -36.076 1.00 94.00 590 PHE A CA 1
ATOM 4640 C C . PHE A 1 590 ? -12.606 3.338 -35.066 1.00 94.00 590 PHE A C 1
ATOM 4642 O O . PHE A 1 590 ? -12.737 2.124 -34.881 1.00 94.00 590 PHE A O 1
ATOM 4649 N N . ILE A 1 591 ? -13.329 4.255 -34.416 1.00 95.38 591 ILE A N 1
ATOM 4650 C CA . ILE A 1 591 ? -14.273 3.978 -33.334 1.00 95.38 591 ILE A CA 1
ATOM 4651 C C . ILE A 1 591 ? -15.703 4.099 -33.866 1.00 95.38 591 ILE A C 1
ATOM 4653 O O . ILE A 1 591 ? -16.156 5.155 -34.292 1.00 95.38 591 ILE A O 1
ATOM 4657 N N . GLU A 1 592 ? -16.440 2.997 -33.822 1.00 95.62 592 GLU A N 1
ATOM 4658 C CA . GLU A 1 592 ? -17.780 2.875 -34.388 1.00 95.62 592 GLU A CA 1
ATOM 4659 C C . GLU A 1 592 ? -18.792 2.564 -33.282 1.00 95.62 592 GLU A C 1
ATOM 4661 O O . GLU A 1 592 ? -18.595 1.631 -32.498 1.00 95.62 592 GLU A O 1
ATOM 4666 N N . ARG A 1 593 ? -19.894 3.320 -33.205 1.00 95.12 593 ARG A N 1
ATOM 4667 C CA . ARG A 1 593 ? -21.004 2.985 -32.303 1.00 95.12 593 ARG A CA 1
ATOM 4668 C C . ARG A 1 593 ? -21.838 1.862 -32.923 1.00 95.12 593 ARG A C 1
ATOM 4670 O O . ARG A 1 593 ? -22.443 2.048 -33.970 1.00 95.12 593 ARG A O 1
ATOM 4677 N N . VAL A 1 594 ? -21.912 0.726 -32.233 1.00 94.88 594 VAL A N 1
ATOM 4678 C CA . VAL A 1 594 ? -22.643 -0.481 -32.661 1.00 94.88 594 VAL A CA 1
ATOM 4679 C C . VAL A 1 594 ? -24.064 -0.524 -32.086 1.00 94.88 594 VAL A C 1
ATOM 4681 O O . VAL A 1 594 ? -24.972 -1.067 -32.705 1.00 94.88 594 VAL A O 1
ATOM 4684 N N . SER A 1 595 ? -24.278 0.035 -30.892 1.00 93.12 595 SER A N 1
ATOM 4685 C CA . SER A 1 595 ? -25.610 0.204 -30.286 1.00 93.12 595 SER A CA 1
ATOM 4686 C C . SER A 1 595 ? -25.599 1.374 -29.297 1.00 93.12 595 SER A C 1
ATOM 4688 O O . SER A 1 595 ? -24.553 1.992 -29.108 1.00 93.12 595 SER A O 1
ATOM 4690 N N . GLU A 1 596 ? -26.725 1.668 -28.639 1.00 90.94 596 GLU A N 1
ATOM 4691 C CA . GLU A 1 596 ? -26.853 2.771 -27.669 1.00 90.94 596 GLU A CA 1
ATOM 4692 C C . GLU A 1 596 ? -25.664 2.870 -26.698 1.00 90.94 596 GLU A C 1
ATOM 4694 O O . GLU A 1 596 ? -25.099 3.951 -26.526 1.00 90.94 596 GLU A O 1
ATOM 4699 N N . CYS A 1 597 ? -25.256 1.733 -26.130 1.00 93.31 597 CYS A N 1
ATOM 4700 C CA . CYS A 1 597 ? -24.226 1.636 -25.102 1.00 93.31 597 CYS A CA 1
ATOM 4701 C C . CYS A 1 597 ? -22.936 0.925 -25.544 1.00 93.31 597 CYS A C 1
ATOM 4703 O O . CYS A 1 597 ? -22.063 0.722 -24.706 1.00 93.31 597 CYS A O 1
ATOM 4705 N N . LYS A 1 598 ? -22.796 0.509 -26.813 1.00 96.06 598 LYS A N 1
ATOM 4706 C CA . LYS A 1 598 ? -21.689 -0.356 -27.272 1.00 96.06 598 LYS A CA 1
ATOM 4707 C C . LYS A 1 598 ? -20.930 0.252 -28.441 1.00 96.06 598 LYS A C 1
ATOM 4709 O O . LYS A 1 598 ? -21.531 0.601 -29.457 1.00 96.06 598 LYS A O 1
ATOM 4714 N N . PHE A 1 599 ? -19.610 0.251 -28.333 1.00 96.94 599 PHE A N 1
ATOM 4715 C CA . PHE A 1 599 ? -18.675 0.717 -29.347 1.00 96.94 599 PHE A CA 1
ATOM 4716 C C . PHE A 1 599 ? -17.708 -0.396 -29.758 1.00 96.94 599 PHE A C 1
ATOM 4718 O O . PHE A 1 599 ? -17.414 -1.316 -28.988 1.00 96.94 599 PHE A O 1
ATOM 4725 N N . LYS A 1 600 ? -17.205 -0.291 -30.985 1.00 97.25 600 LYS A N 1
ATOM 4726 C CA . LYS A 1 600 ? -16.211 -1.166 -31.605 1.00 97.25 600 LYS A CA 1
ATOM 4727 C C . LYS A 1 600 ? -15.014 -0.323 -32.036 1.00 97.25 600 LYS A C 1
ATOM 4729 O O . LYS A 1 600 ? -15.194 0.754 -32.593 1.00 97.25 600 LYS A O 1
ATOM 4734 N N . ILE A 1 601 ? -13.806 -0.833 -31.820 1.00 97.19 601 ILE A N 1
ATOM 4735 C CA . ILE A 1 601 ? -12.565 -0.238 -32.323 1.00 97.19 601 ILE A CA 1
ATOM 4736 C C . ILE A 1 601 ? -11.986 -1.178 -33.379 1.00 97.19 601 ILE A C 1
ATOM 4738 O O . ILE A 1 601 ? -11.678 -2.337 -33.083 1.00 97.19 601 ILE A O 1
ATOM 4742 N N . ARG A 1 602 ? -11.859 -0.692 -34.617 1.00 96.75 602 ARG A N 1
ATOM 4743 C CA . ARG A 1 602 ? -11.336 -1.485 -35.740 1.00 96.75 602 ARG A CA 1
ATOM 4744 C C . ARG A 1 602 ? -9.821 -1.692 -35.621 1.00 96.75 602 ARG A C 1
ATOM 4746 O O . ARG A 1 602 ? -9.106 -0.860 -35.059 1.00 96.75 602 ARG A O 1
ATOM 4753 N N . LYS A 1 603 ? -9.320 -2.799 -36.183 1.00 94.38 603 LYS A N 1
ATOM 4754 C CA . LYS A 1 603 ? -7.873 -3.065 -36.290 1.00 94.38 603 LYS A CA 1
ATOM 4755 C C . LYS A 1 603 ? -7.156 -1.908 -36.997 1.00 94.38 603 LYS A C 1
ATOM 4757 O O . LYS A 1 603 ? -7.705 -1.304 -37.915 1.00 94.38 603 LYS A O 1
ATOM 4762 N N . GLY A 1 604 ? -5.929 -1.616 -36.566 1.00 88.38 604 GLY A N 1
ATOM 4763 C CA . GLY A 1 604 ? -5.157 -0.451 -37.019 1.00 88.38 604 GLY A CA 1
ATOM 4764 C C . GLY A 1 604 ? -5.349 0.808 -36.161 1.00 88.38 604 GLY A C 1
ATOM 4765 O O . GLY A 1 604 ? -4.665 1.806 -36.383 1.00 88.38 604 GLY A O 1
ATOM 4766 N N . PHE A 1 605 ? -6.213 0.772 -35.139 1.00 91.62 605 PHE A N 1
ATOM 4767 C CA . PHE A 1 605 ? -6.264 1.831 -34.126 1.00 91.62 605 PHE A CA 1
ATOM 4768 C C . PHE A 1 605 ? -4.972 1.924 -33.298 1.00 91.62 605 PHE A C 1
ATOM 4770 O O . PHE A 1 605 ? -4.585 3.009 -32.886 1.00 91.62 605 PHE A O 1
ATOM 4777 N N . VAL A 1 606 ? -4.236 0.830 -33.127 1.00 88.50 606 VAL A N 1
ATOM 4778 C CA . VAL A 1 606 ? -2.811 0.865 -32.763 1.00 88.50 606 VAL A CA 1
ATOM 4779 C C . VAL A 1 606 ? -2.044 -0.141 -33.634 1.00 88.50 606 VAL A C 1
ATOM 4781 O O . VAL A 1 606 ? -2.677 -1.012 -34.249 1.00 88.50 606 VAL A O 1
ATOM 4784 N N . PRO A 1 607 ? -0.703 -0.057 -33.718 1.00 86.25 607 PRO A N 1
ATOM 4785 C CA . PRO A 1 607 ? 0.097 -1.070 -34.398 1.00 86.25 607 PRO A CA 1
ATOM 4786 C C . PRO A 1 607 ? -0.167 -2.480 -33.850 1.00 86.25 607 PRO A C 1
ATOM 4788 O O . PRO A 1 607 ? -0.471 -2.654 -32.671 1.00 86.25 607 PRO A O 1
ATOM 4791 N N . ASN A 1 608 ? -0.014 -3.493 -34.704 1.00 89.62 608 ASN A N 1
ATOM 4792 C CA . ASN A 1 608 ? 0.024 -4.912 -34.319 1.00 89.62 608 ASN A CA 1
ATOM 4793 C C . ASN A 1 608 ? -1.250 -5.494 -33.656 1.00 89.62 608 ASN A C 1
ATOM 4795 O O . ASN A 1 608 ? -1.180 -6.565 -33.060 1.00 89.62 608 ASN A O 1
ATOM 4799 N N . MET A 1 609 ? -2.421 -4.851 -33.773 1.00 95.06 609 MET A N 1
ATOM 4800 C CA . MET A 1 609 ? -3.690 -5.387 -33.243 1.00 95.06 609 MET A CA 1
ATOM 4801 C C . MET A 1 609 ? -4.051 -6.767 -33.831 1.00 95.06 609 MET A C 1
ATOM 4803 O O . MET A 1 609 ? -4.461 -6.882 -34.991 1.00 95.06 609 MET A O 1
ATOM 4807 N N . ASN A 1 610 ? -3.989 -7.809 -32.998 1.00 95.19 610 ASN A N 1
ATOM 4808 C CA . ASN A 1 610 ? -4.385 -9.180 -33.329 1.00 95.19 610 ASN A CA 1
ATOM 4809 C C . ASN A 1 610 ? -5.910 -9.343 -33.384 1.00 95.19 610 ASN A C 1
ATOM 4811 O O . ASN A 1 610 ? -6.417 -10.118 -34.198 1.00 95.19 610 ASN A O 1
ATOM 4815 N N . VAL A 1 611 ? -6.651 -8.572 -32.584 1.00 96.31 611 VAL A N 1
ATOM 4816 C CA . VAL A 1 611 ? -8.125 -8.570 -32.512 1.00 96.31 611 VAL A CA 1
ATOM 4817 C C . VAL A 1 611 ? -8.702 -7.153 -32.600 1.00 96.31 611 VAL A C 1
ATOM 4819 O O . VAL A 1 611 ? -7.969 -6.169 -32.569 1.00 96.31 611 VAL A O 1
ATOM 4822 N N . GLU A 1 612 ? -10.020 -7.039 -32.755 1.00 97.38 612 GLU A N 1
ATOM 4823 C CA . GLU A 1 612 ? -10.741 -5.768 -32.594 1.00 97.38 612 GLU A CA 1
ATOM 4824 C C . GLU A 1 612 ? -11.004 -5.493 -31.103 1.00 97.38 612 GLU A C 1
ATOM 4826 O O . GLU A 1 612 ? -11.033 -6.424 -30.297 1.00 97.38 612 GLU A O 1
ATOM 4831 N N . CYS A 1 613 ? -11.243 -4.238 -30.712 1.00 97.62 613 CYS A N 1
ATOM 4832 C CA . CYS A 1 613 ? -11.686 -3.936 -29.344 1.00 97.62 613 CYS A CA 1
ATOM 4833 C C . CYS A 1 613 ? -13.194 -3.678 -29.296 1.00 97.62 613 CYS A C 1
ATOM 4835 O O . CYS A 1 613 ? -13.810 -3.263 -30.282 1.00 97.62 613 CYS A O 1
ATOM 4837 N N . ARG A 1 614 ? -13.784 -3.856 -28.116 1.00 96.38 614 ARG A N 1
ATOM 4838 C CA . ARG A 1 614 ? -15.150 -3.428 -27.789 1.00 96.38 614 ARG A CA 1
ATOM 4839 C C . ARG A 1 614 ? -15.117 -2.607 -26.511 1.00 96.38 614 ARG A C 1
ATOM 4841 O O . ARG A 1 614 ? -14.315 -2.900 -25.630 1.00 96.38 614 ARG A O 1
ATOM 4848 N N . PHE A 1 615 ? -16.001 -1.631 -26.368 1.00 96.75 615 PHE A N 1
ATOM 4849 C CA . PHE A 1 615 ? -16.241 -1.022 -25.062 1.00 96.75 615 PHE A CA 1
ATOM 4850 C C . PHE A 1 615 ? -17.699 -0.626 -24.861 1.00 96.75 615 PHE A C 1
ATOM 4852 O O . PHE A 1 615 ? -18.425 -0.382 -25.827 1.00 96.75 615 PHE A O 1
ATOM 4859 N N . TYR A 1 616 ? -18.117 -0.585 -23.599 1.00 96.88 616 TYR A N 1
ATOM 4860 C CA . TYR A 1 616 ? -19.483 -0.280 -23.199 1.00 96.88 616 TYR A CA 1
ATOM 4861 C C . TYR A 1 616 ? -19.528 1.055 -22.454 1.00 96.88 616 TYR A C 1
ATOM 4863 O O . TYR A 1 616 ? -18.989 1.144 -21.362 1.00 96.88 616 TYR A O 1
ATOM 4871 N N . VAL A 1 617 ? -20.168 2.087 -23.008 1.00 94.69 617 VAL A N 1
ATOM 4872 C CA . VAL A 1 617 ? -20.429 3.373 -22.328 1.00 94.69 617 VAL A CA 1
ATOM 4873 C C . VAL A 1 617 ? -21.754 3.961 -22.804 1.00 94.69 617 VAL A C 1
ATOM 4875 O O . VAL A 1 617 ? -22.062 3.930 -23.993 1.00 94.69 617 VAL A O 1
ATOM 4878 N N . ASN A 1 618 ? -22.541 4.526 -21.886 1.00 93.56 618 ASN A N 1
ATOM 4879 C CA . ASN A 1 618 ? -23.707 5.337 -22.242 1.00 93.56 618 ASN A CA 1
ATOM 4880 C C . ASN A 1 618 ? -23.301 6.777 -22.622 1.00 93.56 618 ASN A C 1
ATOM 4882 O O . ASN A 1 618 ? -22.158 7.187 -22.425 1.00 93.56 618 ASN A O 1
ATOM 4886 N N . LYS A 1 619 ? -24.264 7.578 -23.096 1.00 90.81 619 LYS A N 1
ATOM 4887 C CA . LYS A 1 619 ? -24.052 8.963 -23.562 1.00 90.81 619 LYS A CA 1
ATOM 4888 C C . LYS A 1 619 ? -23.405 9.918 -22.539 1.00 90.81 619 LYS A C 1
ATOM 4890 O O . LYS A 1 619 ? -22.776 10.892 -22.944 1.00 90.81 619 LYS A O 1
ATOM 4895 N N . LYS A 1 620 ? -23.549 9.679 -21.229 1.00 88.88 620 LYS A N 1
ATOM 4896 C CA . LYS A 1 620 ? -22.894 10.492 -20.185 1.00 88.88 620 LYS A CA 1
ATOM 4897 C C . LYS A 1 620 ? -21.430 10.082 -19.997 1.00 88.88 620 LYS A C 1
ATOM 4899 O O . LYS A 1 620 ? -20.550 10.935 -19.945 1.00 88.88 620 LYS A O 1
ATOM 4904 N N . LEU A 1 621 ? -21.175 8.775 -19.908 1.00 90.94 621 LEU A N 1
ATOM 4905 C CA . LEU A 1 621 ? -19.833 8.208 -19.718 1.00 90.94 621 LEU A CA 1
ATOM 4906 C C . LEU A 1 621 ? -18.952 8.387 -20.966 1.00 90.94 621 LEU A C 1
ATOM 4908 O O . LEU A 1 621 ? -17.749 8.611 -20.857 1.00 90.94 621 LEU A O 1
ATOM 4912 N N . GLU A 1 622 ? -19.571 8.363 -22.146 1.00 90.38 622 GLU A N 1
ATOM 4913 C CA . GLU A 1 622 ? -18.958 8.653 -23.442 1.00 90.38 622 GLU A CA 1
ATOM 4914 C C . GLU A 1 622 ? -18.200 9.986 -23.446 1.00 90.38 622 GLU A C 1
ATOM 4916 O O . GLU A 1 622 ? -17.043 10.021 -23.858 1.00 90.38 622 GLU A O 1
ATOM 4921 N N . GLN A 1 623 ? -18.800 11.066 -22.929 1.00 85.56 623 GLN A N 1
ATOM 4922 C CA . GLN A 1 623 ? -18.152 12.382 -22.891 1.00 85.56 623 GLN A CA 1
ATOM 4923 C C . GLN A 1 623 ? -16.814 12.338 -22.145 1.00 85.56 623 GLN A C 1
ATOM 4925 O O . GLN A 1 623 ? -15.831 12.894 -22.620 1.00 85.56 623 GLN A O 1
ATOM 4930 N N . GLN A 1 624 ? -16.748 11.630 -21.014 1.00 81.31 624 GLN A N 1
ATOM 4931 C CA . GLN A 1 624 ? -15.515 11.493 -20.233 1.00 81.31 624 GLN A CA 1
ATOM 4932 C C . GLN A 1 624 ? -14.449 10.677 -20.982 1.00 81.31 624 GLN A C 1
ATOM 4934 O O . GLN A 1 624 ? -13.271 11.029 -20.956 1.00 81.31 624 GLN A O 1
ATOM 4939 N N . MET A 1 625 ? -14.861 9.607 -21.667 1.00 84.19 625 MET A N 1
ATOM 4940 C CA . MET A 1 625 ? -13.966 8.699 -22.393 1.00 84.19 625 MET A CA 1
ATOM 4941 C C . MET A 1 625 ? -13.380 9.339 -23.660 1.00 84.19 625 MET A C 1
ATOM 4943 O O . MET A 1 625 ? -12.184 9.210 -23.925 1.00 84.19 625 MET A O 1
ATOM 4947 N N . PHE A 1 626 ? -14.198 10.065 -24.425 1.00 87.44 626 PHE A N 1
ATOM 4948 C CA . PHE A 1 626 ? -13.734 10.786 -25.609 1.00 87.44 626 PHE A CA 1
ATOM 4949 C C . PHE A 1 626 ? -12.975 12.071 -25.255 1.00 87.44 626 PHE A C 1
ATOM 4951 O O . PHE A 1 626 ? -12.047 12.414 -25.978 1.00 87.44 626 PHE A O 1
ATOM 4958 N N . GLU A 1 627 ? -13.276 12.736 -24.134 1.00 80.88 627 GLU A N 1
ATOM 4959 C CA . GLU A 1 627 ? -12.468 13.863 -23.646 1.00 80.88 627 GLU A CA 1
ATOM 4960 C C . GLU A 1 627 ? -11.068 13.407 -23.196 1.00 80.88 627 GLU A C 1
ATOM 4962 O O . GLU A 1 627 ? -10.083 14.070 -23.510 1.00 80.88 627 GLU A O 1
ATOM 4967 N N . GLU A 1 628 ? -10.928 12.240 -22.547 1.00 78.94 628 GLU A N 1
ATOM 4968 C CA . GLU A 1 628 ? -9.608 11.658 -22.236 1.00 78.94 628 GLU A CA 1
ATOM 4969 C C . GLU A 1 628 ? -8.782 11.416 -23.517 1.00 78.94 628 GLU A C 1
ATOM 4971 O O . GLU A 1 628 ? -7.599 11.766 -23.581 1.00 78.94 628 GLU A O 1
ATOM 4976 N N . LEU A 1 629 ? -9.418 10.884 -24.570 1.00 82.62 629 LEU A N 1
ATOM 4977 C CA . LEU A 1 629 ? -8.793 10.698 -25.881 1.00 82.62 629 LEU A CA 1
ATOM 4978 C C . LEU A 1 629 ? -8.438 12.044 -26.542 1.00 82.62 629 LEU A C 1
ATOM 4980 O O . LEU A 1 629 ? -7.297 12.222 -26.973 1.00 82.62 629 LEU A O 1
ATOM 4984 N N . ARG A 1 630 ? -9.367 13.008 -26.562 1.00 79.50 630 ARG A N 1
ATOM 4985 C CA . ARG A 1 630 ? -9.192 14.353 -27.138 1.00 79.50 630 ARG A CA 1
ATOM 4986 C C . ARG A 1 630 ? -8.049 15.111 -26.474 1.00 79.50 630 ARG A C 1
ATOM 4988 O O . ARG A 1 630 ? -7.180 15.623 -27.171 1.00 79.50 630 ARG A O 1
ATOM 4995 N N . LEU A 1 631 ? -7.992 15.122 -25.142 1.00 69.31 631 LEU A N 1
ATOM 4996 C CA . LEU A 1 631 ? -6.910 15.751 -24.379 1.00 69.31 631 LEU A CA 1
ATOM 4997 C C . LEU A 1 631 ? -5.550 15.097 -24.653 1.00 69.31 631 LEU A C 1
ATOM 4999 O O . LEU A 1 631 ? -4.532 15.788 -24.644 1.00 69.31 631 LEU A O 1
ATOM 5003 N N . SER A 1 632 ? -5.506 13.787 -24.918 1.00 68.75 632 SER A N 1
ATOM 5004 C CA . SER A 1 632 ? -4.254 13.117 -25.289 1.00 68.75 632 SER A CA 1
ATOM 5005 C C . SER A 1 632 ? -3.741 13.531 -26.667 1.00 68.75 632 SER A C 1
ATOM 5007 O O . SER A 1 632 ? -2.536 13.673 -26.838 1.00 68.75 632 SER A O 1
ATOM 5009 N N . ILE A 1 633 ? -4.643 13.764 -27.624 1.00 68.19 633 ILE A N 1
ATOM 5010 C CA . ILE A 1 633 ? -4.289 14.130 -28.999 1.00 68.19 633 ILE A CA 1
ATOM 5011 C C . ILE A 1 633 ? -3.998 15.622 -29.088 1.00 68.19 633 ILE A C 1
ATOM 5013 O O . ILE A 1 633 ? -2.975 15.988 -29.646 1.00 68.19 633 ILE A O 1
ATOM 5017 N N . GLY A 1 634 ? -4.788 16.472 -28.427 1.00 53.09 634 GLY A N 1
ATOM 5018 C CA . GLY A 1 634 ? -4.513 17.906 -28.335 1.00 53.09 634 GLY A CA 1
ATOM 5019 C C . GLY A 1 634 ? -3.148 18.205 -27.707 1.00 53.09 634 GLY A C 1
ATOM 5020 O O . GLY A 1 634 ? -2.466 19.116 -28.154 1.00 53.09 634 GLY A O 1
ATOM 5021 N N . ARG A 1 635 ? -2.677 17.397 -26.743 1.00 51.72 635 ARG A N 1
ATOM 5022 C CA . ARG A 1 635 ? -1.287 17.472 -26.243 1.00 51.72 635 ARG A CA 1
ATOM 5023 C C . ARG A 1 635 ? -0.246 17.186 -27.330 1.00 51.72 635 ARG A C 1
ATOM 5025 O O . ARG A 1 635 ? 0.825 17.779 -27.301 1.00 51.72 635 ARG A O 1
ATOM 5032 N N . VAL A 1 636 ? -0.543 16.277 -28.255 1.00 45.34 636 VAL A N 1
ATOM 5033 C CA . VAL A 1 636 ? 0.371 15.831 -29.314 1.00 45.34 636 VAL A CA 1
ATOM 5034 C C . VAL A 1 636 ? 0.320 16.757 -30.537 1.00 45.34 636 VAL A C 1
ATOM 5036 O O . VAL A 1 636 ? 1.374 17.124 -31.039 1.00 45.34 636 VAL A O 1
ATOM 5039 N N . GLU A 1 637 ? -0.856 17.217 -30.966 1.00 41.16 637 GLU A N 1
ATOM 5040 C CA . GLU A 1 637 ? -1.009 18.270 -31.983 1.00 41.16 637 GLU A CA 1
ATOM 5041 C C . GLU A 1 637 ? -0.360 19.580 -31.524 1.00 41.16 637 GLU A C 1
ATOM 5043 O O . GLU A 1 637 ? 0.350 20.216 -32.301 1.00 41.16 637 GLU A O 1
ATOM 5048 N N . PHE A 1 638 ? -0.525 19.947 -30.243 1.00 38.41 638 PHE A N 1
ATOM 5049 C CA . PHE A 1 638 ? 0.187 21.081 -29.658 1.00 38.41 638 PHE A CA 1
ATOM 5050 C C . PHE A 1 638 ? 1.698 20.850 -29.746 1.00 38.41 638 PHE A C 1
ATOM 5052 O O . PHE A 1 638 ? 2.374 21.692 -30.313 1.00 38.41 638 PHE A O 1
ATOM 5059 N N . ILE A 1 639 ? 2.232 19.694 -29.322 1.00 38.84 639 ILE A N 1
ATOM 5060 C CA . ILE A 1 639 ? 3.665 19.371 -29.499 1.00 38.84 639 ILE A CA 1
ATOM 5061 C C . ILE A 1 639 ? 4.122 19.534 -30.958 1.00 38.84 639 ILE A C 1
ATOM 5063 O O . ILE A 1 639 ? 5.157 20.149 -31.186 1.00 38.84 639 ILE A O 1
ATOM 5067 N N . VAL A 1 640 ? 3.371 19.031 -31.944 1.00 38.62 640 VAL A N 1
ATOM 5068 C CA . VAL A 1 640 ? 3.767 19.116 -33.363 1.00 38.62 640 VAL A CA 1
ATOM 5069 C C . VAL A 1 640 ? 3.762 20.559 -33.881 1.00 38.62 640 VAL A C 1
ATOM 5071 O O . VAL A 1 640 ? 4.682 20.940 -34.598 1.00 38.62 640 VAL A O 1
ATOM 5074 N N . ALA A 1 641 ? 2.783 21.379 -33.493 1.00 36.88 641 ALA A N 1
ATOM 5075 C CA . ALA A 1 641 ? 2.700 22.782 -33.908 1.00 36.88 641 ALA A CA 1
ATOM 5076 C C . ALA A 1 641 ? 3.647 23.722 -33.128 1.00 36.88 641 ALA A C 1
ATOM 5078 O O . ALA A 1 641 ? 4.050 24.760 -33.646 1.00 36.88 641 ALA A O 1
ATOM 5079 N N . PHE A 1 642 ? 4.015 23.381 -31.889 1.00 37.69 642 PHE A N 1
ATOM 5080 C CA . PHE A 1 642 ? 4.837 24.226 -31.004 1.00 37.69 642 PHE A CA 1
ATOM 5081 C C . PHE A 1 642 ? 6.354 24.038 -31.203 1.00 37.69 642 PHE A C 1
ATOM 5083 O O . PHE A 1 642 ? 7.146 24.787 -30.633 1.00 37.69 642 PHE A O 1
ATOM 5090 N N . VAL A 1 643 ? 6.773 23.067 -32.025 1.00 40.66 643 VAL A N 1
ATOM 5091 C CA . VAL A 1 643 ? 8.190 22.813 -32.363 1.00 40.66 643 VAL A CA 1
ATOM 5092 C C . VAL A 1 643 ? 8.827 23.954 -33.175 1.00 40.66 643 VAL A C 1
ATOM 5094 O O . VAL A 1 643 ? 10.047 24.096 -33.151 1.00 40.66 643 VAL A O 1
ATOM 5097 N N . GLU A 1 644 ? 8.039 24.817 -33.827 1.00 33.91 644 GLU A N 1
ATOM 5098 C CA . GLU A 1 644 ? 8.562 25.962 -34.595 1.00 33.91 644 GLU A CA 1
ATOM 5099 C C . GLU A 1 644 ? 8.714 27.270 -33.783 1.00 33.91 644 GLU A C 1
ATOM 5101 O O . GLU A 1 644 ? 9.368 28.201 -34.254 1.00 33.91 644 GLU A O 1
ATOM 5106 N N . SER A 1 645 ? 8.177 27.371 -32.554 1.00 33.12 645 SER A N 1
ATOM 5107 C CA . SER A 1 645 ? 8.333 28.579 -31.717 1.00 33.12 645 SER A CA 1
ATOM 5108 C C . SER A 1 645 ? 8.178 28.313 -30.209 1.00 33.12 645 SER A C 1
ATOM 5110 O O . SER A 1 645 ? 7.062 28.215 -29.699 1.00 33.12 645 SER A O 1
ATOM 5112 N N . ILE A 1 646 ? 9.294 28.260 -29.474 1.00 33.56 646 ILE A N 1
ATOM 5113 C CA . ILE A 1 646 ? 9.339 27.884 -28.046 1.00 33.56 646 ILE A CA 1
ATOM 5114 C C . ILE A 1 646 ? 9.466 29.109 -27.119 1.00 33.56 646 ILE A C 1
ATOM 5116 O O . ILE A 1 646 ? 10.355 29.944 -27.298 1.00 33.56 646 ILE A O 1
ATOM 5120 N N . PRO A 1 647 ? 8.630 29.168 -26.065 1.00 28.22 647 PRO A N 1
ATOM 5121 C CA . PRO A 1 647 ? 9.118 29.307 -24.684 1.00 28.22 647 PRO A CA 1
ATOM 5122 C C . PRO A 1 647 ? 8.995 27.985 -23.894 1.00 28.22 647 PRO A C 1
ATOM 5124 O O . PRO A 1 647 ? 8.141 27.148 -24.170 1.00 28.22 647 PRO A O 1
ATOM 5127 N N . SER A 1 648 ? 9.866 27.784 -22.905 1.00 30.47 648 SER A N 1
ATOM 5128 C CA . SER A 1 648 ? 10.448 26.473 -22.550 1.00 30.47 648 SER A CA 1
ATOM 5129 C C . SER A 1 648 ? 9.677 25.530 -21.602 1.00 30.47 648 SER A C 1
ATOM 5131 O O . SER A 1 648 ? 10.250 24.532 -21.169 1.00 30.47 648 SER A O 1
ATOM 5133 N N . ASN A 1 649 ? 8.415 25.798 -21.246 1.00 28.69 649 ASN A N 1
ATOM 5134 C CA . ASN A 1 649 ? 7.791 25.197 -20.048 1.00 28.69 649 ASN A CA 1
ATOM 5135 C C . ASN A 1 649 ? 6.570 24.288 -20.328 1.00 28.69 649 ASN A C 1
ATOM 5137 O O . ASN A 1 649 ? 5.547 24.410 -19.660 1.00 28.69 649 ASN A O 1
ATOM 5141 N N . PHE A 1 650 ? 6.652 23.358 -21.289 1.00 28.06 650 PHE A N 1
ATOM 5142 C CA . PHE A 1 650 ? 5.564 22.400 -21.566 1.00 28.06 650 PHE A CA 1
ATOM 5143 C C . PHE A 1 650 ? 6.012 20.938 -21.414 1.00 28.06 650 PHE A C 1
ATOM 5145 O O . PHE A 1 650 ? 7.043 20.533 -21.947 1.00 28.06 650 PHE A O 1
ATOM 5152 N N . ARG A 1 651 ? 5.227 20.121 -20.696 1.00 30.61 651 ARG A N 1
ATOM 5153 C CA . ARG A 1 651 ? 5.501 18.690 -20.470 1.00 30.61 651 ARG A CA 1
ATOM 5154 C C . ARG A 1 651 ? 4.255 17.831 -20.625 1.00 30.61 651 ARG A C 1
ATOM 5156 O O . ARG A 1 651 ? 3.171 18.206 -20.188 1.00 30.61 651 ARG A O 1
ATOM 5163 N N . VAL A 1 652 ? 4.438 16.606 -21.117 1.00 29.72 652 VAL A N 1
ATOM 5164 C CA . VAL A 1 652 ? 3.393 15.575 -21.127 1.00 29.72 652 VAL A CA 1
ATOM 5165 C C . VAL A 1 652 ? 3.717 14.484 -20.112 1.00 29.72 652 VAL A C 1
ATOM 5167 O O . VAL A 1 652 ? 4.670 13.730 -20.268 1.00 29.72 652 VAL A O 1
ATOM 5170 N N . GLY A 1 653 ? 2.881 14.392 -19.076 1.00 30.27 653 GLY A N 1
ATOM 5171 C CA . GLY A 1 653 ? 2.849 13.285 -18.121 1.00 30.27 653 GLY A CA 1
ATOM 5172 C C . GLY A 1 653 ? 1.425 12.746 -17.949 1.00 30.27 653 GLY A C 1
ATOM 5173 O O . GLY A 1 653 ? 0.450 13.510 -17.958 1.00 30.27 653 GLY A O 1
ATOM 5174 N N . GLY A 1 654 ? 1.302 11.425 -17.816 1.00 47.19 654 GLY A N 1
ATOM 5175 C CA . GLY A 1 654 ? 0.036 10.705 -17.647 1.00 47.19 654 GLY A CA 1
ATOM 5176 C C . GLY A 1 654 ? 0.102 9.283 -18.210 1.00 47.19 654 GLY A C 1
ATOM 5177 O O . GLY A 1 654 ? 0.985 8.974 -19.003 1.00 47.19 654 GLY A O 1
ATOM 5178 N N . PHE A 1 655 ? -0.836 8.423 -17.807 1.00 57.34 655 PHE A N 1
ATOM 5179 C CA . PHE A 1 655 ? -1.078 7.156 -18.505 1.00 57.34 655 PHE A CA 1
ATOM 5180 C C . PHE A 1 655 ? -1.663 7.424 -19.903 1.00 57.34 655 PHE A C 1
ATOM 5182 O O . PHE A 1 655 ? -2.284 8.466 -20.129 1.00 57.34 655 PHE A O 1
ATOM 5189 N N . LEU A 1 656 ? -1.491 6.476 -20.830 1.00 73.88 656 LEU A N 1
ATOM 5190 C CA . LEU A 1 656 ? -2.223 6.484 -22.100 1.00 73.88 656 LEU A CA 1
ATOM 5191 C C . LEU A 1 656 ? -3.736 6.398 -21.828 1.00 73.88 656 LEU A C 1
ATOM 5193 O O . LEU A 1 656 ? -4.112 5.630 -20.943 1.00 73.88 656 LEU A O 1
ATOM 5197 N N . PRO A 1 657 ? -4.596 7.096 -22.602 1.00 83.06 657 PRO A N 1
ATOM 5198 C CA . PRO A 1 657 ? -6.046 6.999 -22.461 1.00 83.06 657 PRO A CA 1
ATOM 5199 C C . PRO A 1 657 ? -6.534 5.560 -22.470 1.00 83.06 657 PRO A C 1
ATOM 5201 O O . PRO A 1 657 ? -6.030 4.734 -23.242 1.00 83.06 657 PRO A O 1
ATOM 5204 N N . ALA A 1 658 ? -7.593 5.288 -21.716 1.00 87.44 658 ALA A N 1
ATOM 5205 C CA . ALA A 1 658 ? -8.147 3.951 -21.573 1.00 87.44 658 ALA A CA 1
ATOM 5206 C C . ALA A 1 658 ? -8.482 3.301 -22.929 1.00 87.44 658 ALA A C 1
ATOM 5208 O O . ALA A 1 658 ? -8.264 2.104 -23.115 1.00 87.44 658 ALA A O 1
ATOM 5209 N N . VAL A 1 659 ? -8.933 4.110 -23.898 1.00 90.50 659 VAL A N 1
ATOM 5210 C CA . VAL A 1 659 ? -9.207 3.712 -25.290 1.00 90.50 659 VAL A CA 1
ATOM 5211 C C . VAL A 1 659 ? -7.952 3.175 -25.996 1.00 90.50 659 VAL A C 1
ATOM 5213 O O . VAL A 1 659 ? -8.007 2.124 -26.632 1.00 90.50 659 VAL A O 1
ATOM 5216 N N . ARG A 1 660 ? -6.800 3.854 -25.868 1.00 90.44 660 ARG A N 1
ATOM 5217 C CA . ARG A 1 660 ? -5.522 3.400 -26.451 1.00 90.44 660 ARG A CA 1
ATOM 5218 C C . ARG A 1 660 ? -4.996 2.152 -25.743 1.00 90.44 660 ARG A C 1
ATOM 5220 O O . ARG A 1 660 ? -4.474 1.261 -26.407 1.00 90.44 660 ARG A O 1
ATOM 5227 N N . GLN A 1 661 ? -5.195 2.047 -24.428 1.00 92.06 661 GLN A N 1
ATOM 5228 C CA . GLN A 1 661 ? -4.819 0.854 -23.662 1.00 92.06 661 GLN A CA 1
ATOM 5229 C C . GLN A 1 661 ? -5.596 -0.393 -24.112 1.00 92.06 661 GLN A C 1
ATOM 5231 O O . GLN A 1 661 ? -4.979 -1.439 -24.304 1.00 92.06 661 GLN A O 1
ATOM 5236 N N . LEU A 1 662 ? -6.900 -0.277 -24.415 1.00 95.50 662 LEU A N 1
ATOM 5237 C CA . LEU A 1 662 ? -7.669 -1.369 -25.041 1.00 95.50 662 LEU A CA 1
ATOM 5238 C C . LEU A 1 662 ? -7.030 -1.851 -26.350 1.00 95.50 662 LEU A C 1
ATOM 5240 O O . LEU A 1 662 ? -6.949 -3.060 -26.581 1.00 95.50 662 LEU A O 1
ATOM 5244 N N . GLY A 1 663 ? -6.578 -0.913 -27.190 1.00 95.94 663 GLY A N 1
ATOM 5245 C CA . GLY A 1 663 ? -5.870 -1.199 -28.439 1.00 95.94 663 GLY A CA 1
ATOM 5246 C C . GLY A 1 663 ? -4.549 -1.930 -28.206 1.00 95.94 663 GLY A C 1
ATOM 5247 O O . GLY A 1 663 ? -4.288 -2.944 -28.848 1.00 95.94 663 GLY A O 1
ATOM 5248 N N . ASN A 1 664 ? -3.733 -1.459 -27.260 1.00 94.94 664 ASN A N 1
ATOM 5249 C CA . ASN A 1 664 ? -2.447 -2.084 -26.941 1.00 94.94 664 ASN A CA 1
ATOM 5250 C C . ASN A 1 664 ? -2.626 -3.510 -26.391 1.00 94.94 664 ASN A C 1
ATOM 5252 O O . ASN A 1 664 ? -1.878 -4.409 -26.764 1.00 94.94 664 ASN A O 1
ATOM 5256 N N . VAL A 1 665 ? -3.662 -3.749 -25.582 1.00 97.25 665 VAL A N 1
ATOM 5257 C CA . VAL A 1 665 ? -4.036 -5.097 -25.120 1.00 97.25 665 VAL A CA 1
ATOM 5258 C C . VAL A 1 665 ? -4.514 -5.977 -26.281 1.00 97.25 665 VAL A C 1
ATOM 5260 O O . VAL A 1 665 ? -4.147 -7.147 -26.350 1.00 97.25 665 VAL A O 1
ATOM 5263 N N . ALA A 1 666 ? -5.240 -5.422 -27.257 1.00 97.69 666 ALA A N 1
ATOM 5264 C CA . ALA A 1 666 ? -5.612 -6.136 -28.483 1.00 97.69 666 ALA A CA 1
ATOM 5265 C C . ALA A 1 666 ? -4.418 -6.501 -29.391 1.00 97.69 666 ALA A C 1
ATOM 5267 O O . ALA A 1 666 ? -4.585 -7.309 -30.307 1.00 97.69 666 ALA A O 1
ATOM 5268 N N . ALA A 1 667 ? -3.226 -5.946 -29.148 1.00 96.50 667 ALA A N 1
ATOM 5269 C CA . ALA A 1 667 ? -1.978 -6.321 -29.814 1.00 96.50 667 ALA A CA 1
ATOM 5270 C C . ALA A 1 667 ? -1.195 -7.441 -29.093 1.00 96.50 667 ALA A C 1
ATOM 5272 O O . ALA A 1 667 ? -0.175 -7.900 -29.607 1.00 96.50 667 ALA A O 1
ATOM 5273 N N . LEU A 1 668 ? -1.659 -7.929 -27.933 1.00 96.69 668 LEU A N 1
ATOM 5274 C CA . LEU A 1 668 ? -0.978 -9.012 -27.215 1.00 96.69 668 LEU A CA 1
ATOM 5275 C C . LEU A 1 668 ? -1.076 -10.361 -27.959 1.00 96.69 668 LEU A C 1
ATOM 5277 O O . LEU A 1 668 ? -2.117 -10.653 -28.556 1.00 96.69 668 LEU A O 1
ATOM 5281 N N . PRO A 1 669 ? -0.027 -11.208 -27.940 1.00 94.56 669 PRO A N 1
ATOM 5282 C CA . PRO A 1 669 ? -0.054 -12.503 -28.621 1.00 94.56 669 PRO A CA 1
ATOM 5283 C C . PRO A 1 669 ? -1.064 -13.486 -28.008 1.00 94.56 669 PRO A C 1
ATOM 5285 O O . PRO A 1 669 ? -1.158 -13.603 -26.789 1.00 94.56 669 PRO A O 1
ATOM 5288 N N . GLY A 1 670 ? -1.782 -14.227 -28.858 1.00 92.62 670 GLY A N 1
ATOM 5289 C CA . GLY A 1 670 ? -2.742 -15.263 -28.441 1.00 92.62 670 GLY A CA 1
ATOM 5290 C C . GLY A 1 670 ? -4.054 -14.741 -27.836 1.00 92.62 670 GLY A C 1
ATOM 5291 O O . GLY A 1 670 ? -4.840 -15.534 -27.322 1.00 92.62 670 GLY A O 1
ATOM 5292 N N . ILE A 1 671 ? -4.311 -13.424 -27.879 1.00 96.88 671 ILE A N 1
ATOM 5293 C CA . ILE A 1 671 ? -5.599 -12.864 -27.446 1.00 96.88 671 ILE A CA 1
ATOM 5294 C C . ILE A 1 671 ? -6.735 -13.342 -28.364 1.00 96.88 671 ILE A C 1
ATOM 5296 O O . ILE A 1 671 ? -6.625 -13.324 -29.591 1.00 96.88 671 ILE A O 1
ATOM 5300 N N . VAL A 1 672 ? -7.844 -13.745 -27.751 1.00 94.44 672 VAL A N 1
ATOM 5301 C CA . VAL A 1 672 ? -9.021 -14.326 -28.396 1.00 94.44 672 VAL A CA 1
ATOM 5302 C C . VAL A 1 672 ? -10.161 -13.315 -28.435 1.00 94.44 672 VAL A C 1
ATOM 5304 O O . VAL A 1 672 ? -10.408 -12.580 -27.475 1.00 94.44 672 VAL A O 1
ATOM 5307 N N . GLY A 1 673 ? -10.889 -13.299 -29.553 1.00 94.19 673 GLY A N 1
ATOM 5308 C CA . GLY A 1 673 ? -12.107 -12.517 -29.739 1.00 94.19 673 GLY A CA 1
ATOM 5309 C C . GLY A 1 673 ? -11.868 -11.008 -29.748 1.00 94.19 673 GLY A C 1
ATOM 5310 O O . GLY A 1 673 ? -11.785 -10.419 -30.822 1.00 94.19 673 GLY A O 1
ATOM 5311 N N . HIS A 1 674 ? -11.831 -10.379 -28.569 1.00 96.06 674 HIS A N 1
ATOM 5312 C CA . HIS A 1 674 ? -11.744 -8.925 -28.403 1.00 96.06 674 HIS A CA 1
ATOM 5313 C C . HIS A 1 674 ? -11.018 -8.532 -27.107 1.00 96.06 674 HIS A C 1
ATOM 5315 O O . HIS A 1 674 ? -11.159 -9.205 -26.088 1.00 96.06 674 HIS A O 1
ATOM 5321 N N . SER A 1 675 ? -10.353 -7.372 -27.117 1.00 97.69 675 SER A N 1
ATOM 5322 C CA . SER A 1 675 ? -10.067 -6.616 -25.884 1.00 97.69 675 SER A CA 1
ATOM 5323 C C . SER A 1 675 ? -11.315 -5.815 -25.501 1.00 97.69 675 SER A C 1
ATOM 5325 O O . SER A 1 675 ? -11.857 -5.094 -26.345 1.00 97.69 675 SER A O 1
ATOM 5327 N N . ILE A 1 676 ? -11.812 -5.965 -24.271 1.00 98.19 676 ILE A N 1
ATOM 5328 C CA . ILE A 1 676 ? -13.126 -5.444 -23.859 1.00 98.19 676 ILE A CA 1
ATOM 5329 C C . ILE A 1 676 ? -12.979 -4.413 -22.738 1.00 98.19 676 ILE A C 1
ATOM 5331 O O . ILE A 1 676 ? -12.329 -4.683 -21.732 1.00 98.19 676 ILE A O 1
ATOM 5335 N N . GLY A 1 677 ? -13.605 -3.248 -22.903 1.00 97.50 677 GLY A N 1
ATOM 5336 C CA . GLY A 1 677 ? -13.734 -2.196 -21.893 1.00 97.50 677 GLY A CA 1
ATOM 5337 C C . GLY A 1 677 ? -15.141 -2.104 -21.300 1.00 97.50 677 GLY A C 1
ATOM 5338 O O . GLY A 1 677 ? -16.117 -1.968 -22.034 1.00 97.50 677 GLY A O 1
ATOM 5339 N N . LEU A 1 678 ? -15.257 -2.149 -19.979 1.00 97.69 678 LEU A N 1
ATOM 5340 C CA . LEU A 1 678 ? -16.513 -2.000 -19.238 1.00 97.69 678 LEU A CA 1
ATOM 5341 C C . LEU A 1 678 ? -16.834 -0.512 -18.954 1.00 97.69 678 LEU A C 1
ATOM 5343 O O . LEU A 1 678 ? -15.982 0.345 -19.171 1.00 97.69 678 LEU A O 1
ATOM 5347 N N . PRO A 1 679 ? -18.037 -0.138 -18.481 1.00 96.00 679 PRO A N 1
ATOM 5348 C CA . PRO A 1 679 ? -18.412 1.283 -18.371 1.00 96.00 679 PRO A CA 1
ATOM 5349 C C . PRO A 1 679 ? -17.655 2.068 -17.290 1.00 96.00 679 PRO A C 1
ATOM 5351 O O . PRO A 1 679 ? -17.483 3.290 -17.376 1.00 96.00 679 PRO A O 1
ATOM 5354 N N . ASP A 1 680 ? -17.115 1.364 -16.301 1.00 94.31 680 ASP A N 1
ATOM 5355 C CA . ASP A 1 680 ? -16.180 1.871 -15.301 1.00 94.31 680 ASP A CA 1
ATOM 5356 C C . ASP A 1 680 ? -14.756 2.096 -15.850 1.00 94.31 680 ASP A C 1
ATOM 5358 O O . ASP A 1 680 ? -13.923 2.659 -15.134 1.00 94.31 680 ASP A O 1
ATOM 5362 N N . ILE A 1 681 ? -14.484 1.811 -17.135 1.00 94.00 681 ILE A N 1
ATOM 5363 C CA . ILE A 1 681 ? -13.135 1.855 -17.721 1.00 94.00 681 ILE A CA 1
ATOM 5364 C C . ILE A 1 681 ? -12.400 3.192 -17.533 1.00 94.00 681 ILE A C 1
ATOM 5366 O O . ILE A 1 681 ? -12.939 4.264 -17.811 1.00 94.00 681 ILE A O 1
ATOM 5370 N N . HIS A 1 682 ? -11.155 3.131 -17.066 1.00 89.31 682 HIS A N 1
ATOM 5371 C CA . HIS A 1 682 ? -10.263 4.284 -16.934 1.00 89.31 682 HIS A CA 1
ATOM 5372 C C . HIS A 1 682 ? -8.790 3.861 -17.014 1.00 89.31 682 HIS A C 1
ATOM 5374 O O . HIS A 1 682 ? -8.452 2.687 -16.843 1.00 89.31 682 HIS A O 1
ATOM 5380 N N . SER A 1 683 ? -7.910 4.822 -17.297 1.00 84.88 683 SER A N 1
ATOM 5381 C CA . SER A 1 683 ? -6.480 4.577 -17.506 1.00 84.88 683 SER A CA 1
ATOM 5382 C C . SER A 1 683 ? -5.811 3.857 -16.322 1.00 84.88 683 SER A C 1
ATOM 5384 O O . SER A 1 683 ? -6.016 4.216 -15.160 1.00 84.88 683 SER A O 1
ATOM 5386 N N . GLY A 1 684 ? -4.995 2.842 -16.618 1.00 82.62 684 GLY A N 1
ATOM 5387 C CA . GLY A 1 684 ? -4.319 1.985 -15.637 1.00 82.62 684 GLY A CA 1
ATOM 5388 C C . GLY A 1 684 ? -2.893 1.606 -16.051 1.00 82.62 684 GLY A C 1
ATOM 5389 O O . GLY A 1 684 ? -2.365 2.120 -17.027 1.00 82.62 684 GLY A O 1
ATOM 5390 N N . TYR A 1 685 ? -2.244 0.708 -15.303 1.00 81.00 685 TYR A N 1
ATOM 5391 C CA . TYR A 1 685 ? -0.897 0.225 -15.649 1.00 81.00 685 TYR A CA 1
ATOM 5392 C C . TYR A 1 685 ? -0.946 -0.827 -16.774 1.00 81.00 685 TYR A C 1
ATOM 5394 O O . TYR A 1 685 ? -1.371 -1.958 -16.518 1.00 81.00 685 TYR A O 1
ATOM 5402 N N . GLY A 1 686 ? -0.549 -0.458 -17.994 1.00 86.81 686 GLY A N 1
ATOM 5403 C CA . GLY A 1 686 ? -0.598 -1.297 -19.200 1.00 86.81 686 GLY A CA 1
ATOM 5404 C C . GLY A 1 686 ? -2.024 -1.558 -19.685 1.00 86.81 686 GLY A C 1
ATOM 5405 O O . GLY A 1 686 ? -2.492 -0.933 -20.634 1.00 86.81 686 GLY A O 1
ATOM 5406 N N . PHE A 1 687 ? -2.733 -2.459 -19.005 1.00 93.12 687 PHE A N 1
ATOM 5407 C CA . PHE A 1 687 ? -4.182 -2.601 -19.151 1.00 93.12 687 PHE A CA 1
ATOM 5408 C C . PHE A 1 687 ? -4.877 -1.432 -18.445 1.00 93.12 687 PHE A C 1
ATOM 5410 O O . PHE A 1 687 ? -4.503 -1.063 -17.321 1.00 93.12 687 PHE A O 1
ATOM 5417 N N . SER A 1 688 ? -5.947 -0.914 -19.039 1.00 93.50 688 SER A N 1
ATOM 5418 C CA . SER A 1 688 ? -6.883 -0.034 -18.338 1.00 93.50 688 SER A CA 1
ATOM 5419 C C . SER A 1 688 ? -7.598 -0.790 -17.210 1.00 93.50 688 SER A C 1
ATOM 5421 O O . SER A 1 688 ? -7.731 -2.013 -17.232 1.00 93.50 688 SER A O 1
ATOM 5423 N N . ILE A 1 689 ? -8.026 -0.077 -16.171 1.00 92.75 689 ILE A N 1
ATOM 5424 C CA . ILE A 1 689 ? -8.936 -0.637 -15.161 1.00 92.75 689 ILE A CA 1
ATOM 5425 C C . ILE A 1 689 ? -10.326 -0.663 -15.801 1.00 92.75 689 ILE A C 1
ATOM 5427 O O . ILE A 1 689 ? -10.664 0.284 -16.502 1.00 92.75 689 ILE A O 1
ATOM 5431 N N . GLY A 1 690 ? -11.105 -1.727 -15.603 1.00 94.81 690 GLY A N 1
ATOM 5432 C CA . GLY A 1 690 ? -12.317 -2.029 -16.375 1.00 94.81 690 GLY A CA 1
ATOM 5433 C C . GLY A 1 690 ? -12.045 -2.800 -17.674 1.00 94.81 690 GLY A C 1
ATOM 5434 O O . GLY A 1 690 ? -12.928 -2.868 -18.528 1.00 94.81 690 GLY A O 1
ATOM 5435 N N . ASN A 1 691 ? -10.839 -3.350 -17.867 1.00 97.06 691 ASN A N 1
ATOM 5436 C CA . ASN A 1 691 ? -10.468 -4.099 -19.071 1.00 97.06 691 ASN A CA 1
ATOM 5437 C C . ASN A 1 691 ? -10.475 -5.617 -18.827 1.00 97.06 691 ASN A C 1
ATOM 5439 O O . ASN A 1 691 ? -9.992 -6.105 -17.802 1.00 97.06 691 ASN A O 1
ATOM 5443 N N . ILE A 1 692 ? -11.011 -6.347 -19.807 1.00 97.69 692 ILE A N 1
ATOM 5444 C CA . ILE A 1 692 ? -11.017 -7.804 -19.902 1.00 97.69 692 ILE A CA 1
ATOM 5445 C C . ILE A 1 692 ? -10.274 -8.213 -21.178 1.00 97.69 692 ILE A C 1
ATOM 5447 O O . ILE A 1 692 ? -10.512 -7.647 -22.251 1.00 97.69 692 ILE A O 1
ATOM 5451 N N . ALA A 1 693 ? -9.434 -9.238 -21.077 1.00 98.12 693 ALA A N 1
ATOM 5452 C CA . ALA A 1 693 ? -8.875 -9.953 -22.221 1.00 98.12 693 ALA A CA 1
ATOM 5453 C C . ALA A 1 693 ? -8.886 -11.456 -21.933 1.00 98.12 693 ALA A C 1
ATOM 5455 O O . ALA A 1 693 ? -8.787 -11.862 -20.778 1.00 98.12 693 ALA A O 1
ATOM 5456 N N . ALA A 1 694 ? -8.998 -12.277 -22.972 1.00 98.06 694 ALA A N 1
ATOM 5457 C CA . ALA A 1 694 ? -8.961 -13.727 -22.849 1.00 98.06 694 ALA A CA 1
ATOM 5458 C C . ALA A 1 694 ? -7.936 -14.308 -23.826 1.00 98.06 694 ALA A C 1
ATOM 5460 O O . ALA A 1 694 ? -7.837 -13.833 -24.957 1.00 98.06 694 ALA A O 1
ATOM 5461 N N . PHE A 1 695 ? -7.182 -15.316 -23.398 1.00 98.25 695 PHE A N 1
ATOM 5462 C CA . PHE A 1 695 ? -6.095 -15.926 -24.168 1.00 98.25 695 PHE A CA 1
ATOM 5463 C C . PHE A 1 695 ? -6.281 -17.443 -24.246 1.00 98.25 695 PHE A C 1
ATOM 5465 O O . PHE A 1 695 ? -6.536 -18.070 -23.221 1.00 98.25 695 PHE A O 1
ATOM 5472 N N . ASP A 1 696 ? -6.150 -18.044 -25.431 1.00 96.31 696 ASP A N 1
ATOM 5473 C CA . ASP A 1 696 ? -6.339 -19.493 -25.615 1.00 96.31 696 ASP A CA 1
ATOM 5474 C C . ASP A 1 696 ? -5.204 -20.264 -24.933 1.00 96.31 696 ASP A C 1
ATOM 5476 O O . ASP A 1 696 ? -4.046 -20.143 -25.333 1.00 96.31 696 ASP A O 1
ATOM 5480 N N . VAL A 1 697 ? -5.509 -21.066 -23.911 1.00 95.75 697 VAL A N 1
ATOM 5481 C CA . VAL A 1 697 ? -4.489 -21.823 -23.169 1.00 95.75 697 VAL A CA 1
ATOM 5482 C C . VAL A 1 697 ? -3.802 -22.861 -24.064 1.00 95.75 697 VAL A C 1
ATOM 5484 O O . VAL A 1 697 ? -2.662 -23.228 -23.794 1.00 95.75 697 VAL A O 1
ATOM 5487 N N . SER A 1 698 ? -4.428 -23.318 -25.149 1.00 94.12 698 SER A N 1
ATOM 5488 C CA . SER A 1 698 ? -3.814 -24.254 -26.097 1.00 94.12 698 SER A CA 1
ATOM 5489 C C . SER A 1 698 ? -2.828 -23.592 -27.073 1.00 94.12 698 SER A C 1
ATOM 5491 O O . SER A 1 698 ? -1.902 -24.261 -27.546 1.00 94.12 698 SER A O 1
ATOM 5493 N N . ASP A 1 699 ? -2.951 -22.283 -27.340 1.00 94.94 699 ASP A N 1
ATOM 5494 C CA . ASP A 1 699 ? -1.982 -21.557 -28.167 1.00 94.94 699 ASP A CA 1
ATOM 5495 C C . ASP A 1 699 ? -0.699 -21.279 -27.370 1.00 94.94 699 ASP A C 1
ATOM 5497 O O . ASP A 1 699 ? -0.670 -20.537 -26.388 1.00 94.94 699 ASP A O 1
ATOM 5501 N N . LYS A 1 700 ? 0.423 -21.822 -27.853 1.00 93.12 700 LYS A N 1
ATOM 5502 C CA . LYS A 1 700 ? 1.764 -21.590 -27.292 1.00 93.12 700 LYS A CA 1
ATOM 5503 C C . LYS A 1 700 ? 2.188 -20.117 -27.311 1.00 93.12 700 LYS A C 1
ATOM 5505 O O . LYS A 1 700 ? 3.143 -19.759 -26.623 1.00 93.12 700 LYS A O 1
ATOM 5510 N N . LYS A 1 701 ? 1.529 -19.267 -28.105 1.00 93.88 701 LYS A N 1
ATOM 5511 C CA . LYS A 1 701 ? 1.765 -17.819 -28.128 1.00 93.88 701 LYS A CA 1
ATOM 5512 C C . LYS A 1 701 ? 1.035 -17.077 -27.011 1.00 93.88 701 LYS A C 1
ATOM 5514 O O . LYS A 1 701 ? 1.489 -15.980 -26.691 1.00 93.88 701 LYS A O 1
ATOM 5519 N N . SER A 1 702 ? -0.023 -17.636 -26.427 1.00 97.31 702 SER A N 1
ATOM 5520 C CA . SER A 1 702 ? -0.828 -16.978 -25.396 1.00 97.31 702 SER A CA 1
ATOM 5521 C C . SER A 1 702 ? -0.022 -16.576 -24.170 1.00 97.31 702 SER A C 1
ATOM 5523 O O . SER A 1 702 ? 0.901 -17.280 -23.747 1.00 97.31 702 SER A O 1
ATOM 5525 N N . VAL A 1 703 ? -0.384 -15.428 -23.598 1.00 97.94 703 VAL A N 1
ATOM 5526 C CA . VAL A 1 703 ? 0.378 -14.768 -22.536 1.00 97.94 703 VAL A CA 1
ATOM 5527 C C . VAL A 1 703 ? -0.423 -14.568 -21.252 1.00 97.94 703 VAL A C 1
ATOM 5529 O O . VAL A 1 703 ? -1.647 -14.480 -21.251 1.00 97.94 703 VAL A O 1
ATOM 5532 N N . ILE A 1 704 ? 0.303 -14.452 -20.145 1.00 98.31 704 ILE A N 1
ATOM 5533 C CA . ILE A 1 704 ? -0.184 -14.010 -18.841 1.00 98.31 704 ILE A CA 1
ATOM 5534 C C . ILE A 1 704 ? 0.547 -12.706 -18.487 1.00 98.31 704 ILE A C 1
ATOM 5536 O O . ILE A 1 704 ? 1.772 -12.640 -18.569 1.00 98.31 704 ILE A O 1
ATOM 5540 N N . SER A 1 705 ? -0.197 -11.654 -18.127 1.00 97.38 705 SER A N 1
ATOM 5541 C CA . SER A 1 705 ? 0.358 -10.355 -17.716 1.00 97.38 705 SER A CA 1
ATOM 5542 C C . SER A 1 705 ? -0.126 -9.954 -16.316 1.00 97.38 705 SER A C 1
ATOM 5544 O O . SER A 1 705 ? -1.339 -9.828 -16.121 1.00 97.38 705 SER A O 1
ATOM 5546 N N . PRO A 1 706 ? 0.778 -9.648 -15.364 1.00 94.12 706 PRO A N 1
ATOM 5547 C CA . PRO A 1 706 ? 0.434 -9.013 -14.093 1.00 94.12 706 PRO A CA 1
ATOM 5548 C C . PRO A 1 706 ? -0.229 -7.647 -14.291 1.00 94.12 706 PRO A C 1
ATOM 5550 O O . PRO A 1 706 ? -1.115 -7.264 -13.526 1.00 94.12 706 PRO A O 1
ATOM 5553 N N . GLY A 1 707 ? 0.131 -6.938 -15.368 1.00 90.06 707 GLY A N 1
ATOM 5554 C CA . GLY A 1 707 ? -0.525 -5.702 -15.786 1.00 90.06 707 GLY A CA 1
ATOM 5555 C C . GLY A 1 707 ? -2.020 -5.886 -16.061 1.00 90.06 707 GLY A C 1
ATOM 5556 O O . GLY A 1 707 ? -2.785 -4.972 -15.766 1.00 90.06 707 GLY A O 1
ATOM 5557 N N . GLY A 1 708 ? -2.443 -7.062 -16.543 1.00 93.06 708 GLY A N 1
ATOM 5558 C CA . GLY A 1 708 ? -3.844 -7.431 -16.802 1.00 93.06 708 GLY A CA 1
ATOM 5559 C C . GLY A 1 708 ? -4.606 -8.021 -15.614 1.00 93.06 708 GLY A C 1
ATOM 5560 O O . GLY A 1 708 ? -5.808 -8.236 -15.715 1.00 93.06 708 GLY A O 1
ATOM 5561 N N . VAL A 1 709 ? -3.931 -8.253 -14.487 1.00 96.31 709 VAL A N 1
ATOM 5562 C CA . VAL A 1 709 ? -4.550 -8.648 -13.208 1.00 96.31 709 VAL A CA 1
ATOM 5563 C C . VAL A 1 709 ? -4.668 -7.440 -12.277 1.00 96.31 709 VAL A C 1
ATOM 5565 O O . VAL A 1 709 ? -5.696 -7.230 -11.642 1.00 96.31 709 VAL A O 1
ATOM 5568 N N . GLY A 1 710 ? -3.624 -6.609 -12.231 1.00 90.50 710 GLY A N 1
ATOM 5569 C CA . GLY A 1 710 ? -3.479 -5.521 -11.269 1.00 90.50 710 GLY A CA 1
ATOM 5570 C C . GLY A 1 710 ? -2.604 -5.903 -10.070 1.00 90.50 710 GLY A C 1
ATOM 5571 O O . GLY A 1 710 ? -2.350 -7.073 -9.798 1.00 90.50 710 GLY A O 1
ATOM 5572 N N . PHE A 1 711 ? -2.116 -4.883 -9.356 1.00 85.62 711 PHE A N 1
ATOM 5573 C CA . PHE A 1 711 ? -1.195 -5.074 -8.231 1.00 85.62 711 PHE A CA 1
ATOM 5574 C C . PHE A 1 711 ? -1.884 -5.650 -6.991 1.00 85.62 711 PHE A C 1
ATOM 5576 O O . PHE A 1 711 ? -1.314 -6.517 -6.340 1.00 85.62 711 PHE A O 1
ATOM 5583 N N . ASP A 1 712 ? -3.097 -5.204 -6.652 1.00 92.81 712 ASP A N 1
ATOM 5584 C CA . ASP A 1 712 ? -3.858 -5.836 -5.570 1.00 92.81 712 ASP A CA 1
ATOM 5585 C C . ASP A 1 712 ? -4.633 -7.042 -6.117 1.00 92.81 712 ASP A C 1
ATOM 5587 O O . ASP A 1 712 ? -5.789 -6.928 -6.538 1.00 92.81 712 ASP A O 1
ATOM 5591 N N . ILE A 1 713 ? -3.931 -8.176 -6.174 1.00 97.88 713 ILE A N 1
ATOM 5592 C CA . ILE A 1 713 ? -4.440 -9.471 -6.634 1.00 97.88 713 ILE A CA 1
ATOM 5593 C C . ILE A 1 713 ? -5.612 -9.895 -5.742 1.00 97.88 713 ILE A C 1
ATOM 5595 O O . ILE A 1 713 ? -5.556 -9.772 -4.521 1.00 97.88 713 ILE A O 1
ATOM 5599 N N . ASN A 1 714 ? -6.696 -10.371 -6.354 1.00 98.00 714 ASN A N 1
ATOM 5600 C CA . ASN A 1 714 ? -7.967 -10.667 -5.694 1.00 98.00 714 ASN A CA 1
ATOM 5601 C C . ASN A 1 714 ? -8.430 -9.538 -4.748 1.00 98.00 714 ASN A C 1
ATOM 5603 O O . ASN A 1 714 ? -9.023 -9.792 -3.702 1.00 98.00 714 ASN A O 1
ATOM 5607 N N . CYS A 1 715 ? -8.199 -8.270 -5.111 1.00 96.75 715 CYS A N 1
ATOM 5608 C CA . CYS A 1 715 ? -9.088 -7.210 -4.646 1.00 96.75 715 CYS A CA 1
ATOM 5609 C C . CYS A 1 715 ? -10.512 -7.574 -5.085 1.00 96.75 715 CYS A C 1
ATOM 5611 O O . CYS A 1 715 ? -10.723 -8.024 -6.217 1.00 96.75 715 CYS A O 1
ATOM 5613 N N . GLY A 1 716 ? -11.455 -7.491 -4.152 1.00 97.00 716 GLY A N 1
ATOM 5614 C CA . GLY A 1 716 ? -12.785 -8.058 -4.309 1.00 97.00 716 GLY A CA 1
ATOM 5615 C C . GLY A 1 716 ? -13.739 -7.592 -3.221 1.00 97.00 716 GLY A C 1
ATOM 5616 O O . GLY A 1 716 ? -13.343 -6.929 -2.257 1.00 97.00 716 GLY A O 1
ATOM 5617 N N . VAL A 1 717 ? -15.008 -7.931 -3.404 1.00 97.88 717 VAL A N 1
ATOM 5618 C CA . VAL A 1 717 ? -16.117 -7.485 -2.564 1.00 97.88 717 VAL A CA 1
ATOM 5619 C C . VAL A 1 717 ? -16.834 -8.702 -1.991 1.00 97.88 717 VAL A C 1
ATOM 5621 O O . VAL A 1 717 ? -17.044 -9.692 -2.688 1.00 97.88 717 VAL A O 1
ATOM 5624 N N . ARG A 1 718 ? -17.223 -8.614 -0.721 1.00 98.44 718 ARG A N 1
ATOM 5625 C CA . ARG A 1 718 ? -18.046 -9.593 -0.008 1.00 98.44 718 ARG A CA 1
ATOM 5626 C C . ARG A 1 718 ? -19.274 -8.896 0.565 1.00 98.44 718 ARG A C 1
ATOM 5628 O O . ARG A 1 718 ? -19.150 -7.780 1.069 1.00 98.44 718 ARG A O 1
ATOM 5635 N N . LEU A 1 719 ? -20.436 -9.542 0.499 1.00 98.69 719 LEU A N 1
ATOM 5636 C CA . LEU A 1 719 ? -21.693 -9.023 1.044 1.00 98.69 719 LEU A CA 1
ATOM 5637 C C . LEU A 1 719 ? -22.279 -10.011 2.056 1.00 98.69 719 LEU A C 1
ATOM 5639 O O . LEU A 1 719 ? -22.412 -11.197 1.764 1.00 98.69 719 LEU A O 1
ATOM 5643 N N . ILE A 1 720 ? -22.636 -9.506 3.232 1.00 98.62 720 ILE A N 1
ATOM 5644 C CA . ILE A 1 720 ? -23.213 -10.250 4.355 1.00 98.62 720 ILE A CA 1
ATOM 5645 C C . ILE A 1 720 ? -24.616 -9.684 4.596 1.00 98.62 720 ILE A C 1
ATOM 5647 O O . ILE A 1 720 ? -24.769 -8.463 4.664 1.00 98.62 720 ILE A O 1
ATOM 5651 N N . ARG A 1 721 ? -25.641 -10.532 4.699 1.00 97.56 721 ARG A N 1
ATOM 5652 C CA . ARG A 1 721 ? -27.005 -10.095 5.047 1.00 97.56 721 ARG A CA 1
ATOM 5653 C C . ARG A 1 721 ? -27.211 -10.088 6.559 1.00 97.56 721 ARG A C 1
ATOM 5655 O O . ARG A 1 721 ? -26.363 -10.571 7.295 1.00 97.56 721 ARG A O 1
ATOM 5662 N N . THR A 1 722 ? -28.314 -9.508 7.012 1.00 98.38 722 THR A N 1
ATOM 5663 C CA . THR A 1 722 ? -28.806 -9.628 8.393 1.00 98.38 722 THR A CA 1
ATOM 5664 C C . THR A 1 722 ? -30.332 -9.713 8.372 1.00 98.38 722 THR A C 1
ATOM 5666 O O . THR A 1 722 ? -30.952 -9.390 7.352 1.00 98.38 722 THR A O 1
ATOM 5669 N N . ASN A 1 723 ? -30.946 -10.085 9.493 1.00 97.31 723 ASN A N 1
ATOM 5670 C CA . ASN A 1 723 ? -32.391 -9.936 9.712 1.00 97.31 723 ASN A CA 1
ATOM 5671 C C . ASN A 1 723 ? -32.795 -8.560 10.295 1.00 97.31 723 ASN A C 1
ATOM 5673 O O . ASN A 1 723 ? -33.971 -8.337 10.586 1.00 97.31 723 ASN A O 1
ATOM 5677 N N . LEU A 1 724 ? -31.841 -7.632 10.448 1.00 98.12 724 LEU A N 1
ATOM 5678 C CA . LEU A 1 724 ? -32.068 -6.281 10.966 1.00 98.12 724 LEU A CA 1
ATOM 5679 C C . LEU A 1 724 ? -32.568 -5.328 9.873 1.00 98.12 724 LEU A C 1
ATOM 5681 O O . LEU A 1 724 ? -32.256 -5.483 8.690 1.00 98.12 724 LEU A O 1
ATOM 5685 N N . PHE A 1 725 ? -33.276 -4.276 10.283 1.00 98.38 725 PHE A N 1
ATOM 5686 C CA . PHE A 1 725 ? -33.726 -3.189 9.417 1.00 98.38 725 PHE A CA 1
ATOM 5687 C C . PHE A 1 725 ? -33.106 -1.843 9.828 1.00 98.38 725 PHE A C 1
ATOM 5689 O O . PHE A 1 725 ? -32.593 -1.673 10.935 1.00 98.38 725 PHE A O 1
ATOM 5696 N N . GLU A 1 726 ? -33.185 -0.836 8.951 1.00 97.88 726 GLU A N 1
ATOM 5697 C CA . GLU A 1 726 ? -32.651 0.515 9.194 1.00 97.88 726 GLU A CA 1
ATOM 5698 C C . GLU A 1 726 ? -33.177 1.118 10.511 1.00 97.88 726 GLU A C 1
ATOM 5700 O O . GLU A 1 726 ? -32.423 1.769 11.231 1.00 97.88 726 GLU A O 1
ATOM 5705 N N . ARG A 1 727 ? -34.434 0.832 10.883 1.00 97.50 727 ARG A N 1
ATOM 5706 C CA . ARG A 1 727 ? -35.044 1.252 12.161 1.00 97.50 727 ARG A CA 1
ATOM 5707 C C . ARG A 1 727 ? -34.358 0.667 13.405 1.00 97.50 727 ARG A C 1
ATOM 5709 O O . ARG A 1 727 ? -34.374 1.317 14.445 1.00 97.50 727 ARG A O 1
ATOM 5716 N N . ASP A 1 728 ? -33.764 -0.520 13.293 1.00 97.38 728 ASP A N 1
ATOM 5717 C CA . ASP A 1 728 ? -33.130 -1.245 14.399 1.00 97.38 728 ASP A CA 1
ATOM 5718 C C . ASP A 1 728 ? -31.667 -0.798 14.564 1.00 97.38 728 ASP A C 1
ATOM 5720 O O . ASP A 1 728 ? -31.158 -0.679 15.677 1.00 97.38 728 ASP A O 1
ATOM 5724 N N . VAL A 1 729 ? -31.004 -0.463 13.449 1.00 97.62 729 VAL A N 1
ATOM 5725 C CA . VAL A 1 729 ? -29.618 0.031 13.434 1.00 97.62 729 VAL A CA 1
ATOM 5726 C C . VAL A 1 729 ? -29.522 1.530 13.722 1.00 97.62 729 VAL A C 1
ATOM 5728 O O . VAL A 1 729 ? -28.580 1.956 14.386 1.00 97.62 729 VAL A O 1
ATOM 5731 N N . GLN A 1 730 ? -30.468 2.356 13.260 1.00 96.25 730 GLN A N 1
ATOM 5732 C CA . GLN A 1 730 ? -30.376 3.820 13.372 1.00 96.25 730 GLN A CA 1
ATOM 5733 C C . GLN A 1 730 ? -30.131 4.342 14.810 1.00 96.25 730 GLN A C 1
ATOM 5735 O O . GLN A 1 730 ? -29.317 5.262 14.938 1.00 96.25 730 GLN A O 1
ATOM 5740 N N . PRO A 1 731 ? -30.732 3.786 15.888 1.00 97.50 731 PRO A N 1
ATOM 5741 C CA . PRO A 1 731 ? -30.456 4.214 17.265 1.00 97.50 731 PRO A CA 1
ATOM 5742 C C . PRO A 1 731 ? -29.023 3.921 17.733 1.00 97.50 731 PRO A C 1
ATOM 5744 O O . PRO A 1 731 ? -28.457 4.703 18.493 1.00 97.50 731 PRO A O 1
ATOM 5747 N N . VAL A 1 732 ? -28.427 2.818 17.267 1.00 97.38 732 VAL A N 1
ATOM 5748 C CA . VAL A 1 732 ? -27.085 2.347 17.667 1.00 97.38 732 VAL A CA 1
ATOM 5749 C C . VAL A 1 732 ? -26.010 2.623 16.613 1.00 97.38 732 VAL A C 1
ATOM 5751 O O . VAL A 1 732 ? -24.858 2.243 16.790 1.00 97.38 732 VAL A O 1
ATOM 5754 N N . LYS A 1 733 ? -26.349 3.307 15.515 1.00 97.31 733 LYS A N 1
ATOM 5755 C CA . LYS A 1 733 ? -25.499 3.451 14.324 1.00 97.31 733 LYS A CA 1
ATOM 5756 C C . LYS A 1 733 ? -24.080 3.929 14.633 1.00 97.31 733 LYS A C 1
ATOM 5758 O O . LYS A 1 733 ? -23.129 3.296 14.199 1.00 97.31 733 LYS A O 1
ATOM 5763 N N . GLU A 1 734 ? -23.918 5.000 15.412 1.00 96.94 734 GLU A N 1
ATOM 5764 C CA . GLU A 1 734 ? -22.588 5.518 15.780 1.00 96.94 734 GLU A CA 1
ATOM 5765 C C . GLU A 1 734 ? -21.776 4.542 16.649 1.00 96.94 734 GLU A C 1
ATOM 5767 O O . GLU A 1 734 ? -20.551 4.483 16.526 1.00 96.94 734 GLU A O 1
ATOM 5772 N N . GLN A 1 735 ? -22.450 3.766 17.503 1.00 96.94 735 GLN A N 1
ATOM 5773 C CA . GLN A 1 735 ? -21.834 2.712 18.310 1.00 96.94 735 GLN A CA 1
ATOM 5774 C C . GLN A 1 735 ? -21.426 1.524 17.431 1.00 96.94 735 GLN A C 1
ATOM 5776 O O . GLN A 1 735 ? -20.335 0.995 17.608 1.00 96.94 735 GLN A O 1
ATOM 5781 N N . LEU A 1 736 ? -22.250 1.149 16.447 1.00 97.62 736 LEU A N 1
ATOM 5782 C CA . LEU A 1 736 ? -21.950 0.087 15.489 1.00 97.62 736 LEU A CA 1
ATOM 5783 C C . LEU A 1 736 ? -20.770 0.451 14.578 1.00 97.62 736 LEU A C 1
ATOM 5785 O O . LEU A 1 736 ? -19.864 -0.364 14.419 1.00 97.62 736 LEU A O 1
ATOM 5789 N N . THR A 1 737 ? -20.719 1.678 14.044 1.00 96.88 737 THR A N 1
ATOM 5790 C CA . THR A 1 737 ? -19.558 2.152 13.269 1.00 96.88 737 THR A CA 1
ATOM 5791 C C . THR A 1 737 ? -18.291 2.178 14.121 1.00 96.88 737 THR A C 1
ATOM 5793 O O . THR A 1 737 ? -17.217 1.861 13.620 1.00 96.88 737 THR A O 1
ATOM 5796 N N . GLN A 1 738 ? -18.387 2.547 15.404 1.00 95.12 738 GLN A N 1
ATOM 5797 C CA . GLN A 1 738 ? -17.230 2.510 16.297 1.00 95.12 738 GLN A CA 1
ATOM 5798 C C . GLN A 1 738 ? -16.790 1.069 16.584 1.00 95.12 738 GLN A C 1
ATOM 5800 O O . GLN A 1 738 ? -15.623 0.755 16.393 1.00 95.12 738 GLN A O 1
ATOM 5805 N N . ALA A 1 739 ? -17.715 0.175 16.941 1.00 94.81 739 ALA A N 1
ATOM 5806 C CA . ALA A 1 739 ? -17.405 -1.226 17.209 1.00 94.81 739 ALA A CA 1
ATOM 5807 C C . ALA A 1 739 ? -16.750 -1.899 15.994 1.00 94.81 739 ALA A C 1
ATOM 5809 O O . ALA A 1 739 ? -15.695 -2.507 16.120 1.00 94.81 739 ALA A O 1
ATOM 5810 N N . LEU A 1 740 ? -17.314 -1.737 14.795 1.00 94.81 740 LEU A N 1
ATOM 5811 C CA . LEU A 1 740 ? -16.713 -2.263 13.568 1.00 94.81 740 LEU A CA 1
ATOM 5812 C C . LEU A 1 740 ? -15.306 -1.678 13.306 1.00 94.81 740 LEU A C 1
ATOM 5814 O O . LEU A 1 740 ? -14.447 -2.400 12.812 1.00 94.81 740 LEU A O 1
ATOM 5818 N N . PHE A 1 741 ? -15.045 -0.412 13.655 1.00 92.88 741 PHE A N 1
ATOM 5819 C CA . PHE A 1 741 ? -13.714 0.210 13.550 1.00 92.88 741 PHE A CA 1
ATOM 5820 C C . PHE A 1 741 ? -12.717 -0.334 14.586 1.00 92.88 741 PHE A C 1
ATOM 5822 O O . PHE A 1 741 ? -11.532 -0.457 14.291 1.00 92.88 741 PHE A O 1
ATOM 5829 N N . ASP A 1 742 ? -13.194 -0.683 15.782 1.00 89.38 742 ASP A N 1
ATOM 5830 C CA . ASP A 1 742 ? -12.375 -1.246 16.859 1.00 89.38 742 ASP A CA 1
ATOM 5831 C C . ASP A 1 742 ? -12.047 -2.735 16.609 1.00 89.38 742 ASP A C 1
ATOM 5833 O O . ASP A 1 742 ? -10.944 -3.188 16.917 1.00 89.38 742 ASP A O 1
ATOM 5837 N N . TYR A 1 743 ? -12.982 -3.494 16.019 1.00 88.50 743 TYR A N 1
ATOM 5838 C CA . TYR A 1 743 ? -12.819 -4.918 15.684 1.00 88.50 743 TYR A CA 1
ATOM 5839 C C . TYR A 1 743 ? -12.091 -5.172 14.349 1.00 88.50 743 TYR A C 1
ATOM 5841 O O . TYR A 1 743 ? -11.511 -6.246 14.178 1.00 88.50 743 TYR A O 1
ATOM 5849 N N . ILE A 1 744 ? -12.121 -4.235 13.391 1.00 89.25 744 ILE A N 1
ATOM 5850 C CA . ILE A 1 744 ? -11.471 -4.370 12.074 1.00 89.25 744 ILE A CA 1
ATOM 5851 C C . ILE A 1 744 ? -10.261 -3.424 11.999 1.00 89.25 744 ILE A C 1
ATOM 5853 O O . ILE A 1 744 ? -10.443 -2.220 11.818 1.00 89.25 744 ILE A O 1
ATOM 5857 N N . PRO A 1 745 ? -9.015 -3.929 12.054 1.00 81.00 745 PRO A N 1
ATOM 5858 C CA . PRO A 1 745 ? -7.831 -3.091 11.899 1.00 81.00 745 PRO A CA 1
ATOM 5859 C C . PRO A 1 745 ? -7.776 -2.380 10.536 1.00 81.00 745 PRO A C 1
ATOM 5861 O O . PRO A 1 745 ? -7.875 -2.997 9.466 1.00 81.00 745 PRO A O 1
ATOM 5864 N N . VAL A 1 746 ? -7.568 -1.063 10.577 1.00 74.81 746 VAL A N 1
ATOM 5865 C CA . VAL A 1 746 ? -7.565 -0.169 9.409 1.00 74.81 746 VAL A CA 1
ATOM 5866 C C . VAL A 1 746 ? -6.227 0.547 9.208 1.00 74.81 746 VAL A C 1
ATOM 5868 O O . VAL A 1 746 ? -5.483 0.798 10.153 1.00 74.81 746 VAL A O 1
ATOM 5871 N N . GLY A 1 747 ? -5.945 0.939 7.964 1.00 51.22 747 GLY A N 1
ATOM 5872 C CA . GLY A 1 747 ? -4.830 1.825 7.622 1.00 51.22 747 GLY A CA 1
ATOM 5873 C C . GLY A 1 747 ? -3.524 1.121 7.250 1.00 51.22 747 GLY A C 1
ATOM 5874 O O . GLY A 1 747 ? -3.361 -0.096 7.382 1.00 51.22 747 GLY A O 1
ATOM 5875 N N . VAL A 1 748 ? -2.579 1.899 6.717 1.00 37.66 748 VAL A N 1
ATOM 5876 C CA . VAL A 1 748 ? -1.271 1.406 6.252 1.00 37.66 748 VAL A CA 1
ATOM 5877 C C . VAL A 1 748 ? -0.400 1.004 7.445 1.00 37.66 748 VAL A C 1
ATOM 5879 O O . VAL A 1 748 ? -0.139 1.818 8.321 1.00 37.66 748 VAL A O 1
ATOM 5882 N N . GLY A 1 749 ? 0.076 -0.245 7.463 1.00 39.38 749 GLY A N 1
ATOM 5883 C CA . GLY A 1 749 ? 0.929 -0.765 8.542 1.00 39.38 749 GLY A CA 1
ATOM 5884 C C . GLY A 1 749 ? 0.179 -1.284 9.776 1.00 39.38 749 GLY A C 1
ATOM 5885 O O . GLY A 1 749 ? 0.826 -1.720 10.726 1.00 39.38 749 GLY A O 1
ATOM 5886 N N . SER A 1 750 ? -1.160 -1.286 9.756 1.00 48.12 750 SER A N 1
ATOM 5887 C CA . SER A 1 750 ? -1.974 -1.968 10.770 1.00 48.12 750 SER A CA 1
ATOM 5888 C C . SER A 1 750 ? -1.669 -3.469 10.834 1.00 48.12 750 SER A C 1
ATOM 5890 O O . SER A 1 750 ? -1.241 -4.072 9.843 1.00 48.12 750 SER A O 1
ATOM 5892 N N . ARG A 1 751 ? -1.865 -4.059 12.022 1.00 58.31 751 ARG A N 1
ATOM 5893 C CA . ARG A 1 751 ? -1.694 -5.497 12.265 1.00 58.31 751 ARG A CA 1
ATOM 5894 C C . ARG A 1 751 ? -3.042 -6.196 12.424 1.00 58.31 751 ARG A C 1
ATOM 5896 O O . ARG A 1 751 ? -3.966 -5.601 12.971 1.00 58.31 751 ARG A O 1
ATOM 5903 N N . GLY A 1 752 ? -3.124 -7.442 11.969 1.00 58.19 752 GLY A N 1
ATOM 5904 C CA . GLY A 1 752 ? -4.296 -8.301 12.127 1.00 58.19 752 GLY A CA 1
ATOM 5905 C C . GLY A 1 752 ? -4.726 -8.521 13.575 1.00 58.19 752 GLY A C 1
ATOM 5906 O O . GLY A 1 752 ? -3.889 -8.602 14.473 1.00 58.19 752 GLY A O 1
ATOM 5907 N N . ALA A 1 753 ? -6.037 -8.661 13.786 1.00 64.31 753 ALA A N 1
ATOM 5908 C CA . ALA A 1 753 ? -6.613 -9.040 15.079 1.00 64.31 753 ALA A CA 1
ATOM 5909 C C . ALA A 1 753 ? -6.481 -10.549 15.378 1.00 64.31 753 ALA A C 1
ATOM 5911 O O . ALA A 1 753 ? -6.551 -10.957 16.535 1.00 64.31 753 ALA A O 1
ATOM 5912 N N . ILE A 1 754 ? -6.285 -11.373 14.343 1.00 72.94 754 ILE A N 1
ATOM 5913 C CA . ILE A 1 754 ? -6.107 -12.825 14.454 1.00 72.94 754 ILE A CA 1
ATOM 5914 C C . ILE A 1 754 ? -4.603 -13.141 14.557 1.00 72.94 754 ILE A C 1
ATOM 5916 O O . ILE A 1 754 ? -3.844 -12.702 13.687 1.00 72.94 754 ILE A O 1
ATOM 5920 N N . PRO A 1 755 ? -4.149 -13.876 15.594 1.00 69.81 755 PRO A N 1
ATOM 5921 C CA . PRO A 1 755 ? -2.757 -14.305 15.716 1.00 69.81 755 PRO A CA 1
ATOM 5922 C C . PRO A 1 755 ? -2.319 -15.157 14.523 1.00 69.81 755 PRO A C 1
ATOM 5924 O O . PRO A 1 755 ? -3.067 -16.015 14.063 1.00 69.81 755 PRO A O 1
ATOM 5927 N N . MET A 1 756 ? -1.098 -14.936 14.034 1.00 75.75 756 MET A N 1
ATOM 5928 C CA . MET A 1 756 ? -0.571 -15.649 12.873 1.00 75.75 756 MET A CA 1
ATOM 5929 C C . MET A 1 756 ? 0.939 -15.863 12.974 1.00 75.75 756 MET A C 1
ATOM 5931 O O . MET A 1 756 ? 1.705 -14.906 13.112 1.00 75.75 756 MET A O 1
ATOM 5935 N N . SER A 1 757 ? 1.375 -17.117 12.857 1.00 80.81 757 SER A N 1
ATOM 5936 C CA . SER A 1 757 ? 2.778 -17.480 12.668 1.00 80.81 757 SER A CA 1
ATOM 5937 C C . SER A 1 757 ? 3.171 -17.474 11.184 1.00 80.81 757 SER A C 1
ATOM 5939 O O . SER A 1 757 ? 2.341 -17.407 10.276 1.00 80.81 757 SER A O 1
ATOM 5941 N N . ALA A 1 758 ? 4.473 -17.597 10.918 1.00 77.12 758 ALA A N 1
ATOM 5942 C CA . ALA A 1 758 ? 4.974 -17.787 9.559 1.00 77.12 758 ALA A CA 1
ATOM 5943 C C . ALA A 1 758 ? 4.517 -19.118 8.923 1.00 77.12 758 ALA A C 1
ATOM 5945 O O . ALA A 1 758 ? 4.471 -19.197 7.696 1.00 77.12 758 ALA A O 1
ATOM 5946 N N . SER A 1 759 ? 4.177 -20.135 9.730 1.00 85.44 759 SER A N 1
ATOM 5947 C CA . SER A 1 759 ? 3.640 -21.413 9.242 1.00 85.44 759 SER A CA 1
ATOM 5948 C C . SER A 1 759 ? 2.183 -21.263 8.820 1.00 85.44 759 SER A C 1
ATOM 5950 O O . SER A 1 759 ? 1.827 -21.652 7.713 1.00 85.44 759 SER A O 1
ATOM 5952 N N . ASP A 1 760 ? 1.363 -20.607 9.645 1.00 88.69 760 ASP A N 1
ATOM 5953 C CA . ASP A 1 760 ? -0.058 -20.392 9.342 1.00 88.69 760 ASP A CA 1
ATOM 5954 C C . ASP A 1 760 ? -0.239 -19.554 8.073 1.00 88.69 760 ASP A C 1
ATOM 5956 O O . ASP A 1 760 ? -1.156 -19.794 7.294 1.00 88.69 760 ASP A O 1
ATOM 5960 N N . LEU A 1 761 ? 0.672 -18.606 7.809 1.00 90.69 761 LEU A N 1
ATOM 5961 C CA . LEU A 1 761 ? 0.686 -17.866 6.547 1.00 90.69 761 LEU A CA 1
ATOM 5962 C C . LEU A 1 761 ? 0.950 -18.777 5.335 1.00 90.69 761 LEU A C 1
ATOM 5964 O O . LEU A 1 761 ? 0.389 -18.528 4.271 1.00 90.69 761 LEU A O 1
ATOM 5968 N N . VAL A 1 762 ? 1.799 -19.802 5.458 1.00 92.94 762 VAL A N 1
ATOM 5969 C CA . VAL A 1 762 ? 2.027 -20.773 4.374 1.00 92.94 762 VAL A CA 1
ATOM 5970 C C . VAL A 1 762 ? 0.765 -21.601 4.140 1.00 92.94 762 VAL A C 1
ATOM 5972 O O . VAL A 1 762 ? 0.306 -21.658 3.000 1.00 92.94 762 VAL A O 1
ATOM 5975 N N . ASP A 1 763 ? 0.140 -22.118 5.202 1.00 93.88 763 ASP A N 1
ATOM 5976 C CA . ASP A 1 763 ? -1.155 -22.803 5.113 1.00 93.88 763 ASP A CA 1
ATOM 5977 C C . ASP A 1 763 ? -2.215 -21.907 4.445 1.00 93.88 763 ASP A C 1
ATOM 5979 O O . ASP A 1 763 ? -2.867 -22.332 3.494 1.00 93.88 763 ASP A O 1
ATOM 5983 N N . CYS A 1 764 ? -2.352 -20.641 4.860 1.00 94.81 764 CYS A N 1
ATOM 5984 C CA . CYS A 1 764 ? -3.297 -19.680 4.271 1.00 94.81 764 CYS A CA 1
ATOM 5985 C C . CYS A 1 764 ? -3.122 -19.510 2.757 1.00 94.81 764 CYS A C 1
ATOM 5987 O O . CYS A 1 764 ? -4.109 -19.387 2.027 1.00 94.81 764 CYS A O 1
ATOM 5989 N N . LEU A 1 765 ? -1.873 -19.483 2.281 1.00 97.56 765 LEU A N 1
ATOM 5990 C CA . LEU A 1 765 ? -1.552 -19.324 0.863 1.00 97.56 765 LEU A CA 1
ATOM 5991 C C . LEU A 1 765 ? -1.993 -20.543 0.034 1.00 97.56 765 LEU A C 1
ATOM 5993 O O . LEU A 1 765 ? -2.391 -20.371 -1.115 1.00 97.56 765 LEU A O 1
ATOM 5997 N N . GLU A 1 766 ? -1.979 -21.754 0.593 1.00 96.88 766 GLU A N 1
ATOM 5998 C CA . GLU A 1 766 ? -2.291 -22.998 -0.138 1.00 96.88 766 GLU A CA 1
ATOM 5999 C C . GLU A 1 766 ? -3.719 -23.515 0.108 1.00 96.88 766 GLU A C 1
ATOM 6001 O O . GLU A 1 766 ? -4.312 -24.169 -0.758 1.00 96.88 766 GLU A O 1
ATOM 6006 N N . MET A 1 767 ? -4.293 -23.205 1.271 1.00 96.50 767 MET A N 1
ATOM 6007 C CA . MET A 1 767 ? -5.618 -23.643 1.718 1.00 96.50 767 MET A CA 1
ATOM 6008 C C . MET A 1 767 ? -6.724 -22.607 1.484 1.00 96.50 767 MET A C 1
ATOM 6010 O O . MET A 1 767 ? -7.887 -22.989 1.383 1.00 96.50 767 MET A O 1
ATOM 6014 N N . GLY A 1 768 ? -6.417 -21.309 1.387 1.00 97.19 768 GLY A N 1
ATOM 6015 C CA . GLY A 1 768 ? -7.459 -20.282 1.276 1.00 97.19 768 GLY A CA 1
ATOM 6016 C C . GLY A 1 768 ? -8.473 -20.382 2.425 1.00 97.19 768 GLY A C 1
ATOM 6017 O O . GLY A 1 768 ? -8.096 -20.609 3.575 1.00 97.19 768 GLY A O 1
ATOM 6018 N N . MET A 1 769 ? -9.771 -20.271 2.129 1.00 96.62 769 MET A N 1
ATOM 6019 C CA . MET A 1 769 ? -10.825 -20.379 3.154 1.00 96.62 769 MET A CA 1
ATOM 6020 C C . MET A 1 769 ? -10.935 -21.753 3.839 1.00 96.62 769 MET A C 1
ATOM 6022 O O . MET A 1 769 ? -11.535 -21.822 4.911 1.00 96.62 769 MET A O 1
ATOM 6026 N N . ASP A 1 770 ? -10.312 -22.822 3.320 1.00 96.12 770 ASP A N 1
ATOM 6027 C CA . ASP A 1 770 ? -10.207 -24.085 4.074 1.00 96.12 770 ASP A CA 1
ATOM 6028 C C . ASP A 1 770 ? -9.435 -23.885 5.391 1.00 96.12 770 ASP A C 1
ATOM 6030 O O . ASP A 1 770 ? -9.722 -24.559 6.379 1.00 96.12 770 ASP A O 1
ATOM 6034 N N . TRP A 1 771 ? -8.492 -22.933 5.434 1.00 95.19 771 TRP A N 1
ATOM 6035 C CA . TRP A 1 771 ? -7.788 -22.564 6.664 1.00 95.19 771 TRP A CA 1
ATOM 6036 C C . TRP A 1 771 ? -8.720 -21.844 7.646 1.00 95.19 771 TRP A C 1
ATOM 6038 O O . TRP A 1 771 ? -8.823 -22.262 8.794 1.00 95.19 771 TRP A O 1
ATOM 6048 N N . THR A 1 772 ? -9.484 -20.829 7.213 1.00 94.25 772 THR A N 1
ATOM 6049 C CA . THR A 1 772 ? -10.400 -20.127 8.139 1.00 94.25 772 THR A CA 1
ATOM 6050 C C . THR A 1 772 ? -11.518 -21.021 8.659 1.00 94.25 772 THR A C 1
ATOM 6052 O O . THR A 1 772 ? -11.967 -20.818 9.783 1.00 94.25 772 THR A O 1
ATOM 6055 N N . LEU A 1 773 ? -11.940 -22.026 7.886 1.00 93.00 773 LEU A N 1
ATOM 6056 C CA . LEU A 1 773 ? -12.899 -23.029 8.341 1.00 93.00 773 LEU A CA 1
ATOM 6057 C C . LEU A 1 773 ? -12.276 -23.965 9.392 1.00 93.00 773 LEU A C 1
ATOM 6059 O O . LEU A 1 773 ? -12.911 -24.241 10.406 1.00 93.00 773 LEU A O 1
ATOM 6063 N N . ARG A 1 774 ? -11.023 -24.404 9.187 1.00 92.94 774 ARG A N 1
ATOM 6064 C CA . ARG A 1 774 ? -10.271 -25.242 10.140 1.00 92.94 774 ARG A CA 1
ATOM 6065 C C . ARG A 1 774 ? -10.041 -24.540 11.481 1.00 92.94 774 ARG A C 1
ATOM 6067 O O . ARG A 1 774 ? -10.237 -25.161 12.520 1.00 92.94 774 ARG A O 1
ATOM 6074 N N . GLU A 1 775 ? -9.671 -23.261 11.453 1.00 88.56 775 GLU A N 1
ATOM 6075 C CA . GLU A 1 775 ? -9.405 -22.458 12.659 1.00 88.56 775 GLU A CA 1
ATOM 6076 C C . GLU A 1 775 ? -10.677 -21.843 13.295 1.00 88.56 775 GLU A C 1
ATOM 6078 O O . GLU A 1 775 ? -10.593 -21.151 14.308 1.00 88.56 775 GLU A O 1
ATOM 6083 N N . GLY A 1 776 ? -11.869 -22.074 12.725 1.00 88.62 776 GLY A N 1
ATOM 6084 C CA . GLY A 1 776 ? -13.150 -21.617 13.290 1.00 88.62 776 GLY A CA 1
ATOM 6085 C C . GLY A 1 776 ? -13.513 -20.144 13.039 1.00 88.62 776 GLY A C 1
ATOM 6086 O O . GLY A 1 776 ? -14.406 -19.612 13.697 1.00 88.62 776 GLY A O 1
ATOM 6087 N N . TYR A 1 777 ? -12.860 -19.476 12.083 1.00 89.75 777 TYR A N 1
ATOM 6088 C CA . TYR A 1 777 ? -13.138 -18.083 11.699 1.00 89.75 777 TYR A CA 1
ATOM 6089 C C . TYR A 1 777 ? -14.204 -17.930 10.599 1.00 89.75 777 TYR A C 1
ATOM 6091 O O . TYR A 1 777 ? -14.637 -16.812 10.324 1.00 89.75 777 TYR A O 1
ATOM 6099 N N . SER A 1 778 ? -14.654 -19.018 9.969 1.00 93.88 778 SER A N 1
ATOM 6100 C CA . SER A 1 778 ? -15.733 -18.997 8.969 1.00 93.88 778 SER A CA 1
ATOM 6101 C C . SER A 1 778 ? -16.696 -20.164 9.122 1.00 93.88 778 SER A C 1
ATOM 6103 O O . SER A 1 778 ? -16.317 -21.228 9.607 1.00 93.88 778 SER A O 1
ATOM 6105 N N . TRP A 1 779 ? -17.928 -19.968 8.664 1.00 93.38 779 TRP A N 1
ATOM 6106 C CA . TRP A 1 779 ? -18.939 -21.016 8.553 1.00 93.38 779 TRP A CA 1
ATOM 6107 C C . TRP A 1 779 ? -18.720 -21.845 7.277 1.00 93.38 779 TRP A C 1
ATOM 6109 O O . TRP A 1 779 ? -17.967 -21.439 6.386 1.00 93.38 779 TRP A O 1
ATOM 6119 N N . ALA A 1 780 ? -19.343 -23.021 7.177 1.00 92.31 780 ALA A N 1
ATOM 6120 C CA . ALA A 1 780 ? -19.196 -23.874 5.992 1.00 92.31 780 ALA A CA 1
ATOM 6121 C C . ALA A 1 780 ? -19.865 -23.224 4.767 1.00 92.31 780 ALA A C 1
ATOM 6123 O O . ALA A 1 780 ? -19.319 -23.209 3.666 1.00 92.31 780 ALA A O 1
ATOM 6124 N N . GLU A 1 781 ? -20.999 -22.580 5.007 1.00 93.81 781 GLU A N 1
ATOM 6125 C CA . GLU A 1 781 ? -21.840 -21.851 4.066 1.00 93.81 781 GLU A CA 1
ATOM 6126 C C . GLU A 1 781 ? -21.105 -20.634 3.475 1.00 93.81 781 GLU A C 1
ATOM 6128 O O . GLU A 1 781 ? -21.278 -20.319 2.295 1.00 93.81 781 GLU A O 1
ATOM 6133 N N . ASP A 1 782 ? -20.210 -19.993 4.246 1.00 95.38 782 ASP A N 1
ATOM 6134 C CA . ASP A 1 782 ? -19.342 -18.910 3.751 1.00 95.38 782 ASP A CA 1
ATOM 6135 C C . ASP A 1 782 ? -18.409 -19.403 2.637 1.00 95.38 782 ASP A C 1
ATOM 6137 O O . ASP A 1 782 ? -18.044 -18.642 1.741 1.00 95.38 782 ASP A O 1
ATOM 6141 N N . LYS A 1 783 ? -17.984 -20.671 2.691 1.00 93.69 783 LYS A N 1
ATOM 6142 C CA . LYS A 1 783 ? -17.152 -21.271 1.647 1.00 93.69 783 LYS A CA 1
ATOM 6143 C C . LYS A 1 783 ? -17.976 -21.525 0.387 1.00 93.69 783 LYS A C 1
ATOM 6145 O O . LYS A 1 783 ? -17.514 -21.220 -0.708 1.00 93.69 783 LYS A O 1
ATOM 6150 N N . GLU A 1 784 ? -19.190 -22.050 0.533 1.00 93.81 784 GLU A N 1
ATOM 6151 C CA . GLU A 1 784 ? -20.088 -22.358 -0.589 1.00 93.81 784 GLU A CA 1
ATOM 6152 C C . GLU A 1 784 ? -20.516 -21.111 -1.368 1.00 93.81 784 GLU A C 1
ATOM 6154 O O . GLU A 1 784 ? -20.632 -21.161 -2.589 1.00 93.81 784 GLU A O 1
ATOM 6159 N N . HIS A 1 785 ? -20.666 -19.977 -0.682 1.00 97.25 785 HIS A N 1
ATOM 6160 C CA . HIS A 1 785 ? -21.012 -18.687 -1.279 1.00 97.25 785 HIS A CA 1
ATOM 6161 C C . HIS A 1 785 ? -19.786 -17.874 -1.741 1.00 97.25 785 HIS A C 1
ATOM 6163 O O . HIS A 1 785 ? -19.917 -16.708 -2.113 1.00 97.25 785 HIS A O 1
ATOM 6169 N N . CYS A 1 786 ? -18.582 -18.449 -1.730 1.00 97.44 786 CYS A N 1
ATOM 6170 C CA . CYS A 1 786 ? -17.368 -17.769 -2.169 1.00 97.44 786 CYS A CA 1
ATOM 6171 C C . CYS A 1 786 ? -16.968 -18.181 -3.591 1.00 97.44 786 CYS A C 1
ATOM 6173 O O . CYS A 1 786 ? -16.990 -19.358 -3.950 1.00 97.44 786 CYS A O 1
ATOM 6175 N N . GLU A 1 787 ? -16.533 -17.220 -4.405 1.00 97.12 787 GLU A N 1
ATOM 6176 C CA . GLU A 1 787 ? -15.911 -17.507 -5.695 1.00 97.12 787 GLU A CA 1
ATOM 6177 C C . GLU A 1 787 ? -14.695 -18.458 -5.537 1.00 97.12 787 GLU A C 1
ATOM 6179 O O . GLU A 1 787 ? -13.877 -18.292 -4.636 1.00 97.12 787 GLU A O 1
ATOM 6184 N N . GLU A 1 788 ? -14.579 -19.476 -6.404 1.00 95.81 788 GLU A N 1
ATOM 6185 C CA . GLU A 1 788 ? -13.639 -20.619 -6.266 1.00 95.81 788 GLU A CA 1
ATOM 6186 C C . GLU A 1 788 ? -13.747 -21.390 -4.938 1.00 95.81 788 GLU A C 1
ATOM 6188 O O . GLU A 1 788 ? -12.768 -21.982 -4.488 1.00 95.81 788 GLU A O 1
ATOM 6193 N N . TYR A 1 789 ? -14.897 -21.353 -4.256 1.00 95.38 789 TYR A N 1
ATOM 6194 C CA . TYR A 1 789 ? -15.027 -21.856 -2.884 1.00 95.38 789 TYR A CA 1
ATOM 6195 C C . TYR A 1 789 ? -13.960 -21.265 -1.934 1.00 95.38 789 TYR A C 1
ATOM 6197 O O . TYR A 1 789 ? -13.488 -21.924 -1.007 1.00 95.38 789 TYR A O 1
ATOM 6205 N N . GLY A 1 790 ? -13.519 -20.028 -2.204 1.00 96.88 790 GLY A N 1
ATOM 6206 C CA . GLY A 1 790 ? -12.478 -19.331 -1.453 1.00 96.88 790 GLY A CA 1
ATOM 6207 C C . GLY A 1 790 ? -11.068 -19.915 -1.580 1.00 96.88 790 GLY A C 1
ATOM 6208 O O . GLY A 1 790 ? -10.225 -19.603 -0.731 1.00 96.88 790 GLY A O 1
ATOM 6209 N N . ARG A 1 791 ? -10.799 -20.764 -2.587 1.00 97.50 791 ARG A N 1
ATOM 6210 C CA . ARG A 1 791 ? -9.494 -21.414 -2.777 1.00 97.50 791 ARG A CA 1
ATOM 6211 C C . ARG A 1 791 ? -9.174 -21.750 -4.240 1.00 97.50 791 ARG A C 1
ATOM 6213 O O . ARG A 1 791 ? -9.760 -22.643 -4.842 1.00 97.50 791 ARG A O 1
ATOM 6220 N N . MET A 1 792 ? -8.107 -21.155 -4.767 1.00 96.88 792 MET A N 1
ATOM 6221 C CA . MET A 1 792 ? -7.443 -21.612 -5.990 1.00 96.88 792 MET A CA 1
ATOM 6222 C C . MET A 1 792 ? -6.461 -22.748 -5.659 1.00 96.88 792 MET A C 1
ATOM 6224 O O . MET A 1 792 ? -5.469 -22.544 -4.957 1.00 96.88 792 MET A O 1
ATOM 6228 N N . LEU A 1 793 ? -6.754 -23.954 -6.161 1.00 95.25 793 LEU A N 1
ATOM 6229 C CA . LEU A 1 793 ? -6.029 -25.201 -5.858 1.00 95.25 793 LEU A CA 1
ATOM 6230 C C . LEU A 1 793 ? -4.593 -25.245 -6.402 1.00 95.25 793 LEU A C 1
ATOM 6232 O O . LEU A 1 793 ? -3.768 -25.996 -5.896 1.00 95.25 793 LEU A O 1
ATOM 6236 N N . GLN A 1 794 ? -4.292 -24.450 -7.429 1.00 95.31 794 GLN A N 1
ATOM 6237 C CA . GLN A 1 794 ? -2.972 -24.337 -8.052 1.00 95.31 794 GLN A CA 1
ATOM 6238 C C . GLN A 1 794 ? -2.019 -23.374 -7.321 1.00 95.31 794 GLN A C 1
ATOM 6240 O O . GLN A 1 794 ? -0.962 -23.041 -7.854 1.00 95.31 794 GLN A O 1
ATOM 6245 N N . ALA A 1 795 ? -2.401 -22.874 -6.145 1.00 98.06 795 ALA A N 1
ATOM 6246 C CA . ALA A 1 795 ? -1.528 -22.053 -5.319 1.00 98.06 795 ALA A CA 1
ATOM 6247 C C . ALA A 1 795 ? -0.284 -22.830 -4.860 1.00 98.06 795 ALA A C 1
ATOM 6249 O O . ALA A 1 795 ? -0.360 -24.007 -4.521 1.00 98.06 795 ALA A O 1
ATOM 6250 N N . ASP A 1 796 ? 0.859 -22.148 -4.842 1.00 97.44 796 ASP A N 1
ATOM 6251 C CA . ASP A 1 796 ? 2.153 -22.710 -4.447 1.00 97.44 796 ASP A CA 1
ATOM 6252 C C . ASP A 1 796 ? 2.866 -21.662 -3.591 1.00 97.44 796 ASP A C 1
ATOM 6254 O O . ASP A 1 796 ? 3.302 -20.618 -4.098 1.00 97.44 796 ASP A O 1
ATOM 6258 N N . ALA A 1 797 ? 2.970 -21.895 -2.279 1.00 95.88 797 ALA A N 1
ATOM 6259 C CA . ALA A 1 797 ? 3.573 -20.912 -1.388 1.00 95.88 797 ALA A CA 1
ATOM 6260 C C . ALA A 1 797 ? 5.077 -20.735 -1.652 1.00 95.88 797 ALA A C 1
ATOM 6262 O O . ALA A 1 797 ? 5.647 -19.729 -1.220 1.00 95.88 797 ALA A O 1
ATOM 6263 N N . THR A 1 798 ? 5.744 -21.650 -2.369 1.00 95.88 798 THR A N 1
ATOM 6264 C CA . THR A 1 798 ? 7.160 -21.494 -2.748 1.00 95.88 798 THR A CA 1
ATOM 6265 C C . THR A 1 798 ? 7.361 -20.422 -3.821 1.00 95.88 798 THR A C 1
ATOM 6267 O O . THR A 1 798 ? 8.432 -19.821 -3.891 1.00 95.88 798 THR A O 1
ATOM 6270 N N . LYS A 1 799 ? 6.315 -20.108 -4.601 1.00 97.75 799 LYS A N 1
ATOM 6271 C CA . LYS A 1 799 ? 6.321 -19.066 -5.646 1.00 97.75 799 LYS A CA 1
ATOM 6272 C C . LYS A 1 799 ? 5.983 -17.666 -5.129 1.00 97.75 799 LYS A C 1
ATOM 6274 O O . LYS A 1 799 ? 5.981 -16.703 -5.891 1.00 97.75 799 LYS A O 1
ATOM 6279 N N . VAL A 1 800 ? 5.745 -17.526 -3.823 1.00 95.62 800 VAL A N 1
ATOM 6280 C CA . VAL A 1 800 ? 5.567 -16.235 -3.145 1.00 95.62 800 VAL A CA 1
ATOM 6281 C C . VAL A 1 800 ? 6.869 -15.859 -2.439 1.00 95.62 800 VAL A C 1
ATOM 6283 O O . VAL A 1 800 ? 7.311 -16.555 -1.521 1.00 95.62 800 VAL A O 1
ATOM 6286 N N . SER A 1 801 ? 7.482 -14.743 -2.845 1.00 85.94 801 SER A N 1
ATOM 6287 C CA . SER A 1 801 ? 8.783 -14.310 -2.324 1.00 85.94 801 SER A CA 1
ATOM 6288 C C . SER A 1 801 ? 8.765 -14.065 -0.809 1.00 85.94 801 SER A C 1
ATOM 6290 O O . SER A 1 801 ? 7.756 -13.656 -0.226 1.00 85.94 801 SER A O 1
ATOM 6292 N N . MET A 1 802 ? 9.914 -14.239 -0.145 1.00 76.00 802 MET A N 1
ATOM 6293 C CA . MET A 1 802 ? 10.034 -13.936 1.290 1.00 76.00 802 MET A CA 1
ATOM 6294 C C . MET A 1 802 ? 9.722 -12.466 1.602 1.00 76.00 802 MET A C 1
ATOM 6296 O O . MET A 1 802 ? 9.196 -12.164 2.672 1.00 76.00 802 MET A O 1
ATOM 6300 N N . ARG A 1 803 ? 9.964 -11.551 0.653 1.00 74.62 803 ARG A N 1
ATOM 6301 C CA . ARG A 1 803 ? 9.561 -10.141 0.742 1.00 74.62 803 ARG A CA 1
ATOM 6302 C C . ARG A 1 803 ? 8.037 -9.988 0.730 1.00 74.62 803 ARG A C 1
ATOM 6304 O O . ARG A 1 803 ? 7.501 -9.253 1.557 1.00 74.62 803 ARG A O 1
ATOM 6311 N N . ALA A 1 804 ? 7.335 -10.695 -0.157 1.00 78.56 804 ALA A N 1
ATOM 6312 C CA . ALA A 1 804 ? 5.874 -10.705 -0.203 1.00 78.56 804 ALA A CA 1
ATOM 6313 C C . ALA A 1 804 ? 5.273 -11.277 1.093 1.00 78.56 804 ALA A C 1
ATOM 6315 O O . ALA A 1 804 ? 4.387 -10.655 1.679 1.00 78.56 804 ALA A O 1
ATOM 6316 N N . LYS A 1 805 ? 5.824 -12.388 1.604 1.00 86.06 805 LYS A N 1
ATOM 6317 C CA . LYS A 1 805 ? 5.419 -12.991 2.888 1.00 86.06 805 LYS A CA 1
ATOM 6318 C C . LYS A 1 805 ? 5.659 -12.053 4.075 1.00 86.06 805 LYS A C 1
ATOM 6320 O O . LYS A 1 805 ? 4.722 -11.796 4.822 1.00 86.06 805 LYS A O 1
ATOM 6325 N N . LYS A 1 806 ? 6.856 -11.459 4.208 1.00 80.38 806 LYS A N 1
ATOM 6326 C CA . LYS A 1 806 ? 7.172 -10.472 5.266 1.00 80.38 806 LYS A CA 1
ATOM 6327 C C . LYS A 1 806 ? 6.225 -9.260 5.248 1.00 80.38 806 LYS A C 1
ATOM 6329 O O . LYS A 1 806 ? 5.878 -8.753 6.309 1.00 80.38 806 LYS A O 1
ATOM 6334 N N . ARG A 1 807 ? 5.783 -8.804 4.065 1.00 80.62 807 ARG A N 1
ATOM 6335 C CA . ARG A 1 807 ? 4.791 -7.717 3.926 1.00 80.62 807 ARG A CA 1
ATOM 6336 C C . ARG A 1 807 ? 3.361 -8.157 4.258 1.00 80.62 807 ARG A C 1
ATOM 6338 O O . ARG A 1 807 ? 2.613 -7.360 4.816 1.00 80.62 807 ARG A O 1
ATOM 6345 N N . GLY A 1 808 ? 2.981 -9.379 3.886 1.00 81.19 808 GLY A N 1
ATOM 6346 C CA . GLY A 1 808 ? 1.638 -9.925 4.095 1.00 81.19 808 GLY A CA 1
ATOM 6347 C C . GLY A 1 808 ? 1.358 -10.367 5.527 1.00 81.19 808 GLY A C 1
ATOM 6348 O O . GLY A 1 808 ? 0.277 -10.084 6.027 1.00 81.19 808 GLY A O 1
ATOM 6349 N N . LEU A 1 809 ? 2.337 -10.992 6.191 1.00 84.75 809 LEU A N 1
ATOM 6350 C CA . LEU A 1 809 ? 2.206 -11.580 7.529 1.00 84.75 809 LEU A CA 1
ATOM 6351 C C . LEU A 1 809 ? 1.527 -10.655 8.559 1.00 84.75 809 LEU A C 1
ATOM 6353 O O . LEU A 1 809 ? 0.531 -11.073 9.140 1.00 84.75 809 LEU A O 1
ATOM 6357 N N . PRO A 1 810 ? 1.974 -9.399 8.776 1.00 79.56 810 PRO A N 1
ATOM 6358 C CA . PRO A 1 810 ? 1.286 -8.516 9.714 1.00 79.56 810 PRO A CA 1
ATOM 6359 C C . PRO A 1 810 ? -0.094 -8.053 9.216 1.00 79.56 810 PRO A C 1
ATOM 6361 O O . PRO A 1 810 ? -0.911 -7.650 10.030 1.00 79.56 810 PRO A O 1
ATOM 6364 N N . GLN A 1 811 ? -0.364 -8.077 7.907 1.00 82.56 811 GLN A N 1
ATOM 6365 C CA . GLN A 1 811 ? -1.515 -7.414 7.276 1.00 82.56 811 GLN A CA 1
ATOM 6366 C C . GLN A 1 811 ? -2.742 -8.314 7.060 1.00 82.56 811 GLN A C 1
ATOM 6368 O O . GLN A 1 811 ? -3.732 -7.832 6.502 1.00 82.56 811 GLN A O 1
ATOM 6373 N N . LEU A 1 812 ? -2.714 -9.589 7.454 1.00 86.81 812 LEU A N 1
ATOM 6374 C CA . LEU A 1 812 ? -3.908 -10.436 7.380 1.00 86.81 812 LEU A CA 1
ATOM 6375 C C . LEU A 1 812 ? -4.976 -9.967 8.382 1.00 86.81 812 LEU A C 1
ATOM 6377 O O . LEU A 1 812 ? -4.649 -9.512 9.471 1.00 86.81 812 LEU A O 1
ATOM 6381 N N . GLY A 1 813 ? -6.254 -10.058 8.021 1.00 87.06 813 GLY A N 1
ATOM 6382 C CA . GLY A 1 813 ? -7.365 -9.556 8.828 1.00 87.06 813 GLY A CA 1
ATOM 6383 C C . GLY A 1 813 ? -7.396 -8.028 8.911 1.00 87.06 813 GLY A C 1
ATOM 6384 O O . GLY A 1 813 ? -7.878 -7.495 9.905 1.00 87.06 813 GLY A O 1
ATOM 6385 N N . THR A 1 814 ? -6.860 -7.322 7.907 1.00 88.56 814 THR A N 1
ATOM 6386 C CA . THR A 1 814 ? -6.838 -5.850 7.858 1.00 88.56 814 THR A CA 1
ATOM 6387 C C . THR A 1 814 ? -7.522 -5.318 6.606 1.00 88.56 814 THR A C 1
ATOM 6389 O O . THR A 1 814 ? -7.408 -5.878 5.510 1.00 88.56 814 THR A O 1
ATOM 6392 N N . LEU A 1 815 ? -8.187 -4.173 6.750 1.00 86.94 815 LEU A N 1
ATOM 6393 C CA . LEU A 1 815 ? -8.862 -3.502 5.643 1.00 86.94 815 LEU A CA 1
ATOM 6394 C C . LEU A 1 815 ? -7.870 -2.783 4.715 1.00 86.94 815 LEU A C 1
ATOM 6396 O O . LEU A 1 815 ? -7.973 -2.831 3.485 1.00 86.94 815 LEU A O 1
ATOM 6400 N N . GLY A 1 816 ? -6.873 -2.121 5.304 1.00 83.81 816 GLY A N 1
ATOM 6401 C CA . GLY A 1 816 ? -5.952 -1.256 4.575 1.00 83.81 816 GLY A CA 1
ATOM 6402 C C . GLY A 1 816 ? -6.489 0.139 4.283 1.00 83.81 816 GLY A C 1
ATOM 6403 O O . GLY A 1 816 ? -7.242 0.686 5.075 1.00 83.81 816 GLY A O 1
ATOM 6404 N N . ALA A 1 817 ? -6.045 0.702 3.158 1.00 78.00 817 ALA A N 1
ATOM 6405 C CA . ALA A 1 817 ? -6.274 2.080 2.727 1.00 78.00 817 ALA A CA 1
ATOM 6406 C C . ALA A 1 817 ? -6.557 2.131 1.211 1.00 78.00 817 ALA A C 1
ATOM 6408 O O . ALA A 1 817 ? -6.496 1.106 0.527 1.00 78.00 817 ALA A O 1
ATOM 6409 N N . GLY A 1 818 ? -6.821 3.323 0.669 1.00 79.31 818 GLY A N 1
ATOM 6410 C CA . GLY A 1 818 ? -7.203 3.508 -0.734 1.00 79.31 818 GLY A CA 1
ATOM 6411 C C . GLY A 1 818 ? -8.702 3.284 -0.932 1.00 79.31 818 GLY A C 1
ATOM 6412 O O . GLY A 1 818 ? -9.506 3.733 -0.120 1.00 79.31 818 GLY A O 1
ATOM 6413 N N . ASN A 1 819 ? -9.115 2.586 -1.991 1.00 82.81 819 ASN A N 1
ATOM 6414 C CA . ASN A 1 819 ? -10.541 2.373 -2.263 1.00 82.81 819 ASN A CA 1
ATOM 6415 C C . ASN A 1 819 ? -11.216 1.390 -1.287 1.00 82.81 819 ASN A C 1
ATOM 6417 O O . ASN A 1 819 ? -12.429 1.456 -1.169 1.00 82.81 819 ASN A O 1
ATOM 6421 N N . HIS A 1 820 ? -10.472 0.594 -0.513 1.00 90.44 820 HIS A N 1
ATOM 6422 C CA . HIS A 1 820 ? -11.019 -0.384 0.443 1.00 90.44 820 HIS A CA 1
ATOM 6423 C C . HIS A 1 820 ? -11.907 0.241 1.525 1.00 90.44 820 HIS A C 1
ATOM 6425 O O . HIS A 1 820 ? -11.617 1.340 2.007 1.00 90.44 820 HIS A O 1
ATOM 6431 N N . TYR A 1 821 ? -12.970 -0.458 1.920 1.00 93.25 821 TYR A N 1
ATOM 6432 C CA . TYR A 1 821 ? -13.927 -0.018 2.938 1.00 93.25 821 TYR A CA 1
ATOM 6433 C C . TYR A 1 821 ? -14.647 -1.200 3.605 1.00 93.25 821 TYR A C 1
ATOM 6435 O O . TYR A 1 821 ? -14.744 -2.288 3.034 1.00 93.25 821 TYR A O 1
ATOM 6443 N N . ALA A 1 822 ? -15.199 -0.957 4.791 1.00 95.62 822 ALA A N 1
ATOM 6444 C CA . ALA A 1 822 ? -16.282 -1.757 5.356 1.00 95.62 822 ALA A CA 1
ATOM 6445 C C . ALA A 1 822 ? -17.510 -0.851 5.514 1.00 95.62 822 ALA A C 1
ATOM 6447 O O . ALA A 1 822 ? -17.406 0.221 6.108 1.00 95.62 822 ALA A O 1
ATOM 6448 N N . GLU A 1 823 ? -18.653 -1.246 4.958 1.00 96.38 823 GLU A N 1
ATOM 6449 C CA . GLU A 1 823 ? -19.866 -0.425 4.925 1.00 96.38 823 GLU A CA 1
ATOM 6450 C C . GLU A 1 823 ? -21.081 -1.182 5.449 1.00 96.38 823 GLU A C 1
ATOM 6452 O O . GLU A 1 823 ? -21.380 -2.278 4.981 1.00 96.38 823 GLU A O 1
ATOM 6457 N N . VAL A 1 824 ? -21.825 -0.564 6.370 1.00 98.25 824 VAL A N 1
ATOM 6458 C CA . VAL A 1 824 ? -23.193 -0.984 6.695 1.00 98.25 824 VAL A CA 1
ATOM 6459 C C . VAL A 1 824 ? -24.126 -0.238 5.750 1.00 98.25 824 VAL A C 1
ATOM 6461 O O . VAL A 1 824 ? -24.115 0.998 5.692 1.00 98.25 824 VAL A O 1
ATOM 6464 N N . GLN A 1 825 ? -24.913 -0.992 4.995 1.00 98.44 825 GLN A N 1
ATOM 6465 C CA . GLN A 1 825 ? -25.781 -0.498 3.936 1.00 98.44 825 GLN A CA 1
ATOM 6466 C C . GLN A 1 825 ? -27.221 -0.983 4.151 1.00 98.44 825 GLN A C 1
ATOM 6468 O O . GLN A 1 825 ? -27.474 -1.963 4.849 1.00 98.44 825 GLN A O 1
ATOM 6473 N N . VAL A 1 826 ? -28.168 -0.282 3.536 1.00 98.31 826 VAL A N 1
ATOM 6474 C CA . VAL A 1 826 ? -29.607 -0.552 3.597 1.00 98.31 826 VAL A CA 1
ATOM 6475 C C . VAL A 1 826 ? -30.122 -0.867 2.197 1.00 98.31 826 VAL A C 1
ATOM 6477 O O . VAL A 1 826 ? -29.732 -0.202 1.236 1.00 98.31 826 VAL A O 1
ATOM 6480 N N . VAL A 1 827 ? -31.011 -1.852 2.080 1.00 98.56 827 VAL A N 1
ATOM 6481 C CA . VAL A 1 827 ? -31.728 -2.186 0.842 1.00 98.56 827 VAL A CA 1
ATOM 6482 C C . VAL A 1 827 ? -32.679 -1.041 0.471 1.00 98.56 827 VAL A C 1
ATOM 6484 O O . VAL A 1 827 ? -33.704 -0.832 1.117 1.00 98.56 827 VAL A O 1
ATOM 6487 N N . ASP A 1 828 ? -32.303 -0.288 -0.563 1.00 97.69 828 ASP A N 1
ATOM 6488 C CA . ASP A 1 828 ? -32.937 0.964 -1.006 1.00 97.69 828 ASP A CA 1
ATOM 6489 C C . ASP A 1 828 ? -33.961 0.708 -2.130 1.00 97.69 828 ASP A C 1
ATOM 6491 O O . ASP A 1 828 ? -35.010 1.344 -2.184 1.00 97.69 828 ASP A O 1
ATOM 6495 N N . GLU A 1 829 ? -33.684 -0.264 -3.010 1.00 98.31 829 GLU A N 1
ATOM 6496 C CA . GLU A 1 829 ? -34.540 -0.634 -4.146 1.00 98.31 829 GLU A CA 1
ATOM 6497 C C . GLU A 1 829 ? -34.339 -2.114 -4.524 1.00 98.31 829 GLU A C 1
ATOM 6499 O O . GLU A 1 829 ? -33.215 -2.619 -4.487 1.00 98.31 829 GLU A O 1
ATOM 6504 N N . ILE A 1 830 ? -35.411 -2.814 -4.915 1.00 98.44 830 ILE A N 1
ATOM 6505 C CA . ILE A 1 830 ? -35.373 -4.210 -5.389 1.00 98.44 830 ILE A CA 1
ATOM 6506 C C . ILE A 1 830 ? -35.936 -4.258 -6.813 1.00 98.44 830 ILE A C 1
ATOM 6508 O O . ILE A 1 830 ? -37.131 -4.039 -7.022 1.00 98.44 830 ILE A O 1
ATOM 6512 N N . PHE A 1 831 ? -35.076 -4.573 -7.781 1.00 98.00 831 PHE A N 1
ATOM 6513 C CA . PHE A 1 831 ? -35.416 -4.702 -9.202 1.00 98.00 831 PHE A CA 1
ATOM 6514 C C . PHE A 1 831 ? -35.856 -6.126 -9.560 1.00 98.00 831 PHE A C 1
ATOM 6516 O O . PHE A 1 831 ? -36.809 -6.305 -10.317 1.00 98.00 831 PHE A O 1
ATOM 6523 N N . ASP A 1 832 ? -35.195 -7.140 -8.993 1.00 97.31 832 ASP A N 1
ATOM 6524 C CA . ASP A 1 832 ? -35.548 -8.548 -9.177 1.00 97.31 832 ASP A CA 1
ATOM 6525 C C . ASP A 1 832 ? -35.895 -9.188 -7.830 1.00 97.31 832 ASP A C 1
ATOM 6527 O O . ASP A 1 832 ? -35.028 -9.568 -7.045 1.00 97.31 832 ASP A O 1
ATOM 6531 N N . LYS A 1 833 ? -37.199 -9.319 -7.568 1.00 96.94 833 LYS A N 1
ATOM 6532 C CA . LYS A 1 833 ? -37.712 -9.910 -6.325 1.00 96.94 833 LYS A CA 1
ATOM 6533 C C . LYS A 1 833 ? -37.365 -11.392 -6.173 1.00 96.94 833 LYS A C 1
ATOM 6535 O O . LYS A 1 833 ? -37.282 -11.861 -5.044 1.00 96.94 833 LYS A O 1
ATOM 6540 N N . HIS A 1 834 ? -37.190 -12.134 -7.269 1.00 96.88 834 HIS A N 1
ATOM 6541 C CA . HIS A 1 834 ? -36.849 -13.554 -7.192 1.00 96.88 834 HIS A CA 1
ATOM 6542 C C . HIS A 1 834 ? -35.377 -13.729 -6.815 1.00 96.88 834 HIS A C 1
ATOM 6544 O O . HIS A 1 834 ? -35.066 -14.478 -5.889 1.00 96.88 834 HIS A O 1
ATOM 6550 N N . ALA A 1 835 ? -34.488 -12.982 -7.475 1.00 97.06 835 ALA A N 1
ATOM 6551 C CA . ALA A 1 835 ? -33.065 -12.987 -7.160 1.00 97.06 835 ALA A CA 1
ATOM 6552 C C . ALA A 1 835 ? -32.784 -12.439 -5.752 1.00 97.06 835 ALA A C 1
ATOM 6554 O O . ALA A 1 835 ? -32.056 -13.075 -4.995 1.00 97.06 835 ALA A O 1
ATOM 6555 N N . ALA A 1 836 ? -33.414 -11.325 -5.362 1.00 97.81 836 ALA A N 1
ATOM 6556 C CA . ALA A 1 836 ? -33.294 -10.775 -4.011 1.00 97.81 836 ALA A CA 1
ATOM 6557 C C . ALA A 1 836 ? -33.738 -11.784 -2.935 1.00 97.81 836 ALA A C 1
ATOM 6559 O O . ALA A 1 836 ? -32.970 -12.068 -2.017 1.00 97.81 836 ALA A O 1
ATOM 6560 N N . ALA A 1 837 ? -34.910 -12.413 -3.094 1.00 97.12 837 ALA A N 1
ATOM 6561 C CA . ALA A 1 837 ? -35.399 -13.412 -2.141 1.00 97.12 837 ALA A CA 1
ATOM 6562 C C . ALA A 1 837 ? -34.467 -14.633 -2.031 1.00 97.12 837 ALA A C 1
ATOM 6564 O O . ALA A 1 837 ? -34.270 -15.155 -0.935 1.00 97.12 837 ALA A O 1
ATOM 6565 N N . LYS A 1 838 ? -33.846 -15.065 -3.139 1.00 97.06 838 LYS A N 1
ATOM 6566 C CA . LYS A 1 838 ? -32.828 -16.130 -3.130 1.00 97.06 838 LYS A CA 1
ATOM 6567 C C . LYS A 1 838 ? -31.535 -15.731 -2.422 1.00 97.06 838 LYS A C 1
ATOM 6569 O O . LYS A 1 838 ? -30.923 -16.577 -1.789 1.00 97.06 838 LYS A O 1
ATOM 6574 N N . MET A 1 839 ? -31.169 -14.452 -2.454 1.00 97.31 839 MET A N 1
ATOM 6575 C CA . MET A 1 839 ? -30.058 -13.877 -1.682 1.00 97.31 839 MET A CA 1
ATOM 6576 C C . MET A 1 839 ? -30.442 -13.565 -0.219 1.00 97.31 839 MET A C 1
ATOM 6578 O O . MET A 1 839 ? -29.699 -12.882 0.482 1.00 97.31 839 MET A O 1
ATOM 6582 N N . GLY A 1 840 ? -31.616 -14.003 0.256 1.00 96.50 840 GLY A N 1
ATOM 6583 C CA . GLY A 1 840 ? -32.110 -13.705 1.605 1.00 96.50 840 GLY A CA 1
ATOM 6584 C C . GLY A 1 840 ? -32.434 -12.223 1.845 1.00 96.50 840 GLY A C 1
ATOM 6585 O O . GLY A 1 840 ? -32.422 -11.776 2.993 1.00 96.50 840 GLY A O 1
ATOM 6586 N N . ILE A 1 841 ? -32.703 -11.464 0.774 1.00 97.19 841 ILE A N 1
ATOM 6587 C CA . ILE A 1 841 ? -33.173 -10.075 0.807 1.00 97.19 841 ILE A CA 1
ATOM 6588 C C . ILE A 1 841 ? -34.681 -10.065 0.528 1.00 97.19 841 ILE A C 1
ATOM 6590 O O . ILE A 1 841 ? -35.117 -10.236 -0.612 1.00 97.19 841 ILE A O 1
ATOM 6594 N N . GLY A 1 842 ? -35.484 -9.901 1.581 1.00 91.31 842 GLY A N 1
ATOM 6595 C CA . GLY A 1 842 ? -36.947 -10.008 1.504 1.00 91.31 842 GLY A CA 1
ATOM 6596 C C . GLY A 1 842 ? -37.670 -8.674 1.316 1.00 91.31 842 GLY A C 1
ATOM 6597 O O . GLY A 1 842 ? -38.674 -8.606 0.606 1.00 91.31 842 GLY A O 1
ATOM 6598 N N . GLU A 1 843 ? -37.167 -7.609 1.943 1.00 93.81 843 GLU A N 1
ATOM 6599 C CA . GLU A 1 843 ? -37.888 -6.343 2.108 1.00 93.81 843 GLU A CA 1
ATOM 6600 C C . GLU A 1 843 ? -36.972 -5.118 1.955 1.00 93.81 843 GLU A C 1
ATOM 6602 O O . GLU A 1 843 ? -35.754 -5.184 2.133 1.00 93.81 843 GLU A O 1
ATOM 6607 N N . LEU A 1 844 ? -37.575 -3.968 1.635 1.00 97.75 844 LEU A N 1
ATOM 6608 C CA . LEU A 1 844 ? -36.881 -2.679 1.665 1.00 97.75 844 LEU A CA 1
ATOM 6609 C C . LEU A 1 844 ? -36.542 -2.299 3.111 1.00 97.75 844 LEU A C 1
ATOM 6611 O O . LEU A 1 844 ? -37.307 -2.574 4.034 1.00 97.75 844 LEU A O 1
ATOM 6615 N N . GLY A 1 845 ? -35.409 -1.631 3.309 1.00 97.94 845 GLY A N 1
ATOM 6616 C CA . GLY A 1 845 ? -34.938 -1.248 4.638 1.00 97.94 845 GLY A CA 1
ATOM 6617 C C . GLY A 1 845 ? -34.118 -2.321 5.363 1.00 97.94 845 GLY A C 1
ATOM 6618 O O . GLY A 1 845 ? -33.564 -2.007 6.413 1.00 97.94 845 GLY A O 1
ATOM 6619 N N . GLN A 1 846 ? -34.001 -3.544 4.830 1.00 98.56 846 GLN A N 1
ATOM 6620 C CA . GLN A 1 846 ? -33.146 -4.597 5.394 1.00 98.56 846 GLN A CA 1
ATOM 6621 C C . GLN A 1 846 ? -31.664 -4.180 5.362 1.00 98.56 846 GLN A C 1
ATOM 6623 O O . GLN A 1 846 ? -31.212 -3.525 4.418 1.00 98.56 846 GLN A O 1
ATOM 6628 N N . VAL A 1 847 ? -30.906 -4.548 6.395 1.00 98.56 847 VAL A N 1
ATOM 6629 C CA . VAL A 1 847 ? -29.500 -4.163 6.575 1.00 98.56 847 VAL A CA 1
ATOM 6630 C C . VAL A 1 847 ? -28.554 -5.255 6.082 1.00 98.56 847 VAL A C 1
ATOM 6632 O O . VAL A 1 847 ? -28.734 -6.444 6.352 1.00 98.56 847 VAL A O 1
ATOM 6635 N N . VAL A 1 848 ? -27.505 -4.825 5.387 1.00 98.62 848 VAL A N 1
ATOM 6636 C CA . VAL A 1 848 ? -26.422 -5.665 4.867 1.00 98.62 848 VAL A CA 1
ATOM 6637 C C . VAL A 1 848 ? -25.063 -5.022 5.165 1.00 98.62 848 VAL A C 1
ATOM 6639 O O . VAL A 1 848 ? -24.970 -3.812 5.384 1.00 98.62 848 VAL A O 1
ATOM 6642 N N . VAL A 1 849 ? -23.992 -5.814 5.163 1.00 98.44 849 VAL A N 1
ATOM 6643 C CA . VAL A 1 849 ? -22.614 -5.341 5.358 1.00 98.44 849 VAL A CA 1
ATOM 6644 C C . VAL A 1 849 ? -21.766 -5.700 4.147 1.00 98.44 849 VAL A C 1
ATOM 6646 O O . VAL A 1 849 ? -21.650 -6.872 3.790 1.00 98.44 849 VAL A O 1
ATOM 6649 N N . MET A 1 850 ? -21.156 -4.694 3.524 1.00 98.31 850 MET A N 1
ATOM 6650 C CA . MET A 1 850 ? -20.255 -4.852 2.386 1.00 98.31 850 MET A CA 1
ATOM 6651 C C . MET A 1 850 ? -18.798 -4.660 2.823 1.00 98.31 850 MET A C 1
ATOM 6653 O O . MET A 1 850 ? -18.442 -3.632 3.398 1.00 98.31 850 MET A O 1
ATOM 6657 N N . LEU A 1 851 ? -17.942 -5.634 2.516 1.00 97.00 851 LEU A N 1
ATOM 6658 C CA . LEU A 1 851 ? -16.496 -5.585 2.737 1.00 97.00 851 LEU A CA 1
ATOM 6659 C C . LEU A 1 851 ? -15.771 -5.517 1.391 1.00 97.00 851 LEU A C 1
ATOM 6661 O O . LEU A 1 851 ? -15.901 -6.433 0.582 1.00 97.00 851 LEU A O 1
ATOM 6665 N N . HIS A 1 852 ? -14.966 -4.477 1.164 1.00 96.44 852 HIS A N 1
ATOM 6666 C CA . HIS A 1 852 ? -14.107 -4.341 -0.019 1.00 96.44 852 HIS A CA 1
ATOM 6667 C C . HIS A 1 852 ? -12.634 -4.338 0.395 1.00 96.44 852 HIS A C 1
ATOM 6669 O O . HIS A 1 852 ? -12.159 -3.387 1.018 1.00 96.44 852 HIS A O 1
ATOM 6675 N N . CYS A 1 853 ? -11.904 -5.400 0.040 1.00 94.06 853 CYS A N 1
ATOM 6676 C CA . CYS A 1 853 ? -10.462 -5.522 0.267 1.00 94.06 853 CYS A CA 1
ATOM 6677 C C . CYS A 1 853 ? -9.823 -6.597 -0.633 1.00 94.06 853 CYS A C 1
ATOM 6679 O O . CYS A 1 853 ? -10.521 -7.434 -1.208 1.00 94.06 853 CYS A O 1
ATOM 6681 N N . GLY A 1 854 ? -8.490 -6.611 -0.709 1.00 94.81 854 GLY A N 1
ATOM 6682 C CA . GLY A 1 854 ? -7.694 -7.593 -1.447 1.00 94.81 854 GLY A CA 1
ATOM 6683 C C . GLY A 1 854 ? -6.542 -8.221 -0.661 1.00 94.81 854 GLY A C 1
ATOM 6684 O O . GLY A 1 854 ? -6.572 -8.330 0.567 1.00 94.81 854 GLY A O 1
ATOM 6685 N N . SER A 1 855 ? -5.510 -8.616 -1.404 1.00 95.44 855 SER A N 1
ATOM 6686 C CA . SER A 1 855 ? -4.290 -9.312 -0.963 1.00 95.44 855 SER A CA 1
ATOM 6687 C C . SER A 1 855 ? -3.253 -8.433 -0.250 1.00 95.44 855 SER A C 1
ATOM 6689 O O . SER A 1 855 ? -2.162 -8.898 0.100 1.00 95.44 855 SER A O 1
ATOM 6691 N N . ARG A 1 856 ? -3.578 -7.157 -0.008 1.00 90.69 856 ARG A N 1
ATOM 6692 C CA . ARG A 1 856 ? -2.756 -6.220 0.773 1.00 90.69 856 ARG A CA 1
ATOM 6693 C C . ARG A 1 856 ? -1.352 -6.046 0.159 1.00 90.69 856 ARG A C 1
ATOM 6695 O O . ARG A 1 856 ? -1.178 -6.032 -1.058 1.00 90.69 856 ARG A O 1
ATOM 6702 N N . GLY A 1 857 ? -0.323 -5.864 0.989 1.00 85.56 857 GLY A N 1
ATOM 6703 C CA . GLY A 1 857 ? 1.064 -5.744 0.537 1.00 85.56 857 GLY A CA 1
ATOM 6704 C C . GLY A 1 857 ? 1.650 -7.014 -0.092 1.00 85.56 857 GLY A C 1
ATOM 6705 O O . GLY A 1 857 ? 2.681 -6.906 -0.757 1.00 85.56 857 GLY A O 1
ATOM 6706 N N . LEU A 1 858 ? 1.019 -8.182 0.096 1.00 93.19 858 LEU A N 1
ATOM 6707 C CA . LEU A 1 858 ? 1.505 -9.466 -0.413 1.00 93.19 858 LEU A CA 1
ATOM 6708 C C . LEU A 1 858 ? 1.319 -9.565 -1.928 1.00 93.19 858 LEU A C 1
ATOM 6710 O O . LEU A 1 858 ? 2.312 -9.678 -2.644 1.00 93.19 858 LEU A O 1
ATOM 6714 N N . GLY A 1 859 ? 0.087 -9.445 -2.436 1.00 93.19 859 GLY A N 1
ATOM 6715 C CA . GLY A 1 859 ? -0.158 -9.540 -3.881 1.00 93.19 859 GLY A CA 1
ATOM 6716 C C . GLY A 1 859 ? 0.475 -8.396 -4.670 1.00 93.19 859 GLY A C 1
ATOM 6717 O O . GLY A 1 859 ? 1.018 -8.639 -5.746 1.00 93.19 859 GLY A O 1
ATOM 6718 N N . HIS A 1 860 ? 0.560 -7.189 -4.091 1.00 88.69 860 HIS A N 1
ATOM 6719 C CA . HIS A 1 860 ? 1.325 -6.092 -4.697 1.00 88.69 860 HIS A CA 1
ATOM 6720 C C . HIS A 1 860 ? 2.785 -6.495 -4.919 1.00 88.69 860 HIS A C 1
ATOM 6722 O O . HIS A 1 860 ? 3.368 -6.164 -5.955 1.00 88.69 860 HIS A O 1
ATOM 6728 N N . GLN A 1 861 ? 3.406 -7.170 -3.950 1.00 87.75 861 GLN A N 1
ATOM 6729 C CA . GLN A 1 861 ? 4.782 -7.627 -4.096 1.00 87.75 861 GLN A CA 1
ATOM 6730 C C . GLN A 1 861 ? 4.879 -8.764 -5.120 1.00 87.75 861 GLN A C 1
ATOM 6732 O O . GLN A 1 861 ? 5.720 -8.664 -6.000 1.00 87.75 861 GLN A O 1
ATOM 6737 N N . VAL A 1 862 ? 3.970 -9.748 -5.104 1.00 93.44 862 VAL A N 1
ATOM 6738 C CA . VAL A 1 862 ? 3.906 -10.821 -6.122 1.00 93.44 862 VAL A CA 1
ATOM 6739 C C . VAL A 1 862 ? 3.803 -10.256 -7.544 1.00 93.44 862 VAL A C 1
ATOM 6741 O O . VAL A 1 862 ? 4.556 -10.665 -8.423 1.00 93.44 862 VAL A O 1
ATOM 6744 N N . ALA A 1 863 ? 2.929 -9.271 -7.778 1.00 90.19 863 ALA A N 1
ATOM 6745 C CA . ALA A 1 863 ? 2.816 -8.603 -9.074 1.00 90.19 863 ALA A CA 1
ATOM 6746 C C . ALA A 1 863 ? 4.099 -7.835 -9.449 1.00 90.19 863 ALA A C 1
ATOM 6748 O O . ALA A 1 863 ? 4.515 -7.855 -10.602 1.00 90.19 863 ALA A O 1
ATOM 6749 N N . THR A 1 864 ? 4.746 -7.184 -8.476 1.00 82.88 864 THR A N 1
ATOM 6750 C CA . THR A 1 864 ? 5.999 -6.432 -8.686 1.00 82.88 864 THR A CA 1
ATOM 6751 C C . THR A 1 864 ? 7.164 -7.355 -9.042 1.00 82.88 864 THR A C 1
ATOM 6753 O O . THR A 1 864 ? 7.921 -7.046 -9.958 1.00 82.88 864 THR A O 1
ATOM 6756 N N . ASP A 1 865 ? 7.291 -8.478 -8.336 1.00 83.69 865 ASP A N 1
ATOM 6757 C CA . ASP A 1 865 ? 8.337 -9.479 -8.548 1.00 83.69 865 ASP A CA 1
ATOM 6758 C C . ASP A 1 865 ? 8.164 -10.129 -9.935 1.00 83.69 865 ASP A C 1
ATOM 6760 O O . ASP A 1 865 ? 9.119 -10.235 -10.703 1.00 83.69 865 ASP A O 1
ATOM 6764 N N . ALA A 1 866 ? 6.922 -10.462 -10.310 1.00 90.88 866 ALA A N 1
ATOM 6765 C CA . ALA A 1 866 ? 6.607 -11.046 -11.612 1.00 90.88 866 ALA A CA 1
ATOM 6766 C C . ALA A 1 866 ? 6.883 -10.106 -12.797 1.00 90.88 866 ALA A C 1
ATOM 6768 O O . ALA A 1 866 ? 7.377 -10.570 -13.820 1.00 90.88 866 ALA A O 1
ATOM 6769 N N . LEU A 1 867 ? 6.614 -8.797 -12.682 1.00 85.00 867 LEU A N 1
ATOM 6770 C CA . LEU A 1 867 ? 6.910 -7.839 -13.761 1.00 85.00 867 LEU A CA 1
ATOM 6771 C C . LEU A 1 867 ? 8.401 -7.853 -14.147 1.00 85.00 867 LEU A C 1
ATOM 6773 O O . LEU A 1 867 ? 8.717 -7.848 -15.334 1.00 85.00 867 LEU A O 1
ATOM 6777 N N . VAL A 1 868 ? 9.308 -7.933 -13.165 1.00 82.56 868 VAL A N 1
ATOM 6778 C CA . VAL A 1 868 ? 10.766 -7.946 -13.401 1.00 82.56 868 VAL A CA 1
ATOM 6779 C C . VAL A 1 868 ? 11.214 -9.207 -14.145 1.00 82.56 868 VAL A C 1
ATOM 6781 O O . VAL A 1 868 ? 12.030 -9.122 -15.061 1.00 82.56 868 VAL A O 1
ATOM 6784 N N . GLU A 1 869 ? 10.679 -10.376 -13.791 1.00 86.38 869 GLU A N 1
ATOM 6785 C CA . GLU A 1 869 ? 11.020 -11.624 -14.487 1.00 86.38 869 GLU A CA 1
ATOM 6786 C C . GLU A 1 869 ? 10.359 -11.719 -15.869 1.00 86.38 869 GLU A C 1
ATOM 6788 O O . GLU A 1 869 ? 10.963 -12.230 -16.814 1.00 86.38 869 GLU A O 1
ATOM 6793 N N . MET A 1 870 ? 9.156 -11.163 -16.035 1.00 93.38 870 MET A N 1
ATOM 6794 C CA . MET A 1 870 ? 8.475 -11.158 -17.329 1.00 93.38 870 MET A CA 1
ATOM 6795 C C . MET A 1 870 ? 9.122 -10.219 -18.348 1.00 93.38 870 MET A C 1
ATOM 6797 O O . MET A 1 870 ? 9.179 -10.581 -19.517 1.00 93.38 870 MET A O 1
ATOM 6801 N N . GLU A 1 871 ? 9.700 -9.083 -17.945 1.00 85.81 871 GLU A N 1
ATOM 6802 C CA . GLU A 1 871 ? 10.504 -8.257 -18.864 1.00 85.81 871 GLU A CA 1
ATOM 6803 C C . GLU A 1 871 ? 11.686 -9.046 -19.466 1.00 85.81 871 GLU A C 1
ATOM 6805 O O . GLU A 1 871 ? 11.952 -8.951 -20.667 1.00 85.81 871 GLU A O 1
ATOM 6810 N N . LYS A 1 872 ? 12.343 -9.905 -18.670 1.00 86.38 872 LYS A N 1
ATOM 6811 C CA . LYS A 1 872 ? 13.396 -10.816 -19.159 1.00 86.38 872 LYS A CA 1
ATOM 6812 C C . LYS A 1 872 ? 12.824 -11.898 -20.081 1.00 86.38 872 LYS A C 1
ATOM 6814 O O . LYS A 1 872 ? 13.410 -12.190 -21.124 1.00 86.38 872 LYS A O 1
ATOM 6819 N N . ALA A 1 873 ? 11.678 -12.480 -19.718 1.00 91.62 873 ALA A N 1
ATOM 6820 C CA . ALA A 1 873 ? 11.003 -13.497 -20.524 1.00 91.62 873 ALA A CA 1
ATOM 6821 C C . ALA A 1 873 ? 10.587 -12.956 -21.902 1.00 91.62 873 ALA A C 1
ATOM 6823 O O . ALA A 1 873 ? 10.784 -13.636 -22.904 1.00 91.62 873 ALA A O 1
ATOM 6824 N N . MET A 1 874 ? 10.095 -11.716 -21.988 1.00 91.62 874 MET A N 1
ATOM 6825 C CA . MET A 1 874 ? 9.747 -11.074 -23.261 1.00 91.62 874 MET A CA 1
ATOM 6826 C C . MET A 1 874 ? 10.948 -10.906 -24.184 1.00 91.62 874 MET A C 1
ATOM 6828 O O . MET A 1 874 ? 10.839 -11.201 -25.374 1.00 91.62 874 MET A O 1
ATOM 6832 N N . ALA A 1 875 ? 12.085 -10.459 -23.640 1.00 89.56 875 ALA A N 1
ATOM 6833 C CA . ALA A 1 875 ? 13.321 -10.300 -24.399 1.00 89.56 875 ALA A CA 1
ATOM 6834 C C . ALA A 1 875 ? 13.829 -11.649 -24.943 1.00 89.56 875 ALA A C 1
ATOM 6836 O O . ALA A 1 875 ? 14.239 -11.730 -26.099 1.00 89.56 875 ALA A O 1
ATOM 6837 N N . ARG A 1 876 ? 13.736 -12.720 -24.142 1.00 92.75 876 ARG A N 1
ATOM 6838 C CA . ARG A 1 876 ? 14.054 -14.097 -24.560 1.00 92.75 876 ARG A CA 1
ATOM 6839 C C . ARG A 1 876 ? 13.083 -14.634 -25.620 1.00 92.75 876 ARG A C 1
ATOM 6841 O O . ARG A 1 876 ? 13.518 -15.237 -26.597 1.00 92.75 876 ARG A O 1
ATOM 6848 N N . ASP A 1 877 ? 11.782 -14.426 -25.427 1.00 91.38 877 ASP A N 1
ATOM 6849 C CA . ASP A 1 877 ? 10.705 -15.055 -26.210 1.00 91.38 877 ASP A CA 1
ATOM 6850 C C . ASP A 1 877 ? 10.239 -14.199 -27.410 1.00 91.38 877 ASP A C 1
ATOM 6852 O O . ASP A 1 877 ? 9.226 -14.518 -28.051 1.00 91.38 877 ASP A O 1
ATOM 6856 N N . GLY A 1 878 ? 10.952 -13.101 -27.700 1.00 90.50 878 GLY A N 1
ATOM 6857 C CA . GLY A 1 878 ? 10.696 -12.187 -28.817 1.00 90.50 878 GLY A CA 1
ATOM 6858 C C . GLY A 1 878 ? 9.347 -11.463 -28.744 1.00 90.50 878 GLY A C 1
ATOM 6859 O O . GLY A 1 878 ? 8.735 -11.197 -29.779 1.00 90.50 878 GLY A O 1
ATOM 6860 N N . ILE A 1 879 ? 8.832 -11.199 -27.539 1.00 91.31 879 ILE A N 1
ATOM 6861 C CA . ILE A 1 879 ? 7.512 -10.583 -27.344 1.00 91.31 879 ILE A CA 1
ATOM 6862 C C . ILE A 1 879 ? 7.638 -9.059 -27.428 1.00 91.31 879 ILE A C 1
ATOM 6864 O O . ILE A 1 879 ? 8.045 -8.402 -26.472 1.00 91.31 879 ILE A O 1
ATOM 6868 N N . VAL A 1 880 ? 7.244 -8.494 -28.569 1.00 87.69 880 VAL A N 1
ATOM 6869 C CA . VAL A 1 880 ? 7.138 -7.041 -28.771 1.00 87.69 880 VAL A CA 1
ATOM 6870 C C . VAL A 1 880 ? 5.744 -6.562 -28.357 1.00 87.69 880 VAL A C 1
ATOM 6872 O O . VAL A 1 880 ? 4.741 -7.167 -28.733 1.00 87.69 880 VAL A O 1
ATOM 6875 N N . VAL A 1 881 ? 5.682 -5.464 -27.602 1.00 87.38 881 VAL A N 1
ATOM 6876 C CA . VAL A 1 881 ? 4.441 -4.813 -27.146 1.00 87.38 881 VAL A CA 1
ATOM 6877 C C . VAL A 1 881 ? 4.490 -3.313 -27.430 1.00 87.38 881 VAL A C 1
ATOM 6879 O O . VAL A 1 881 ? 5.563 -2.717 -27.455 1.00 87.38 881 VAL A O 1
ATOM 6882 N N . ASN A 1 882 ? 3.322 -2.692 -27.598 1.00 82.94 882 ASN A N 1
ATOM 6883 C CA . ASN A 1 882 ? 3.207 -1.249 -27.852 1.00 82.94 882 ASN A CA 1
ATOM 6884 C C . ASN A 1 882 ? 3.429 -0.380 -26.592 1.00 82.94 882 ASN A C 1
ATOM 6886 O O . ASN A 1 882 ? 3.577 0.832 -26.702 1.00 82.94 882 ASN A O 1
ATOM 6890 N N . ASP A 1 883 ? 3.400 -0.981 -25.400 1.00 79.62 883 ASP A N 1
ATOM 6891 C CA . ASP A 1 883 ? 3.599 -0.318 -24.108 1.00 79.62 883 ASP A CA 1
ATOM 6892 C C . ASP A 1 883 ? 4.315 -1.295 -23.166 1.00 79.62 883 ASP A C 1
ATOM 6894 O O . ASP A 1 883 ? 3.826 -2.402 -22.937 1.00 79.62 883 ASP A O 1
ATOM 6898 N N . ARG A 1 884 ? 5.461 -0.895 -22.602 1.00 74.50 884 ARG A N 1
ATOM 6899 C CA . ARG A 1 884 ? 6.249 -1.726 -21.675 1.00 74.50 884 ARG A CA 1
ATOM 6900 C C . ARG A 1 884 ? 5.461 -2.137 -20.425 1.00 74.50 884 ARG A C 1
ATOM 6902 O O . ARG A 1 884 ? 5.729 -3.191 -19.859 1.00 74.50 884 ARG A O 1
ATOM 6909 N N . GLN A 1 885 ? 4.455 -1.363 -20.015 1.00 79.12 885 GLN A N 1
ATOM 6910 C CA . GLN A 1 885 ? 3.580 -1.722 -18.894 1.00 79.12 885 GLN A CA 1
ATOM 6911 C C . GLN A 1 885 ? 2.715 -2.972 -19.170 1.00 79.12 885 GLN A C 1
ATOM 6913 O O . GLN A 1 885 ? 2.110 -3.516 -18.245 1.00 79.12 885 GLN A O 1
ATOM 6918 N N . LEU A 1 886 ? 2.678 -3.466 -20.415 1.00 87.94 886 LEU A N 1
ATOM 6919 C CA . LEU A 1 886 ? 2.104 -4.762 -20.798 1.00 87.94 886 LEU A CA 1
ATOM 6920 C C . LEU A 1 886 ? 3.085 -5.938 -20.635 1.00 87.94 886 LEU A C 1
ATOM 6922 O O . LEU A 1 886 ? 2.987 -6.932 -21.359 1.00 87.94 886 LEU A O 1
ATOM 6926 N N . ALA A 1 887 ? 4.024 -5.848 -19.687 1.00 91.56 887 ALA A N 1
ATOM 6927 C CA . ALA A 1 887 ? 4.962 -6.928 -19.409 1.00 91.56 887 ALA A CA 1
ATOM 6928 C C . ALA A 1 887 ? 4.232 -8.263 -19.154 1.00 91.56 887 ALA A C 1
ATOM 6930 O O . ALA A 1 887 ? 3.246 -8.321 -18.406 1.00 91.56 887 ALA A O 1
ATOM 6931 N N . CYS A 1 888 ? 4.668 -9.322 -19.836 1.00 96.12 888 CYS A N 1
ATOM 6932 C CA . CYS A 1 888 ? 3.970 -10.605 -19.884 1.00 96.12 888 CYS A CA 1
ATOM 6933 C C . CYS A 1 888 ? 4.910 -11.770 -20.228 1.00 96.12 888 CYS A C 1
ATOM 6935 O O . CYS A 1 888 ? 5.950 -11.579 -20.845 1.00 96.12 888 CYS A O 1
ATOM 6937 N N . ALA A 1 889 ? 4.528 -12.993 -19.872 1.00 97.56 889 ALA A N 1
ATOM 6938 C CA . ALA A 1 889 ? 5.220 -14.214 -20.291 1.00 97.56 889 ALA A CA 1
ATOM 6939 C C . ALA A 1 889 ? 4.242 -15.169 -20.979 1.00 97.56 889 ALA A C 1
ATOM 6941 O O . ALA A 1 889 ? 3.027 -15.040 -20.813 1.00 97.56 889 ALA A O 1
ATOM 6942 N N . ARG A 1 890 ? 4.749 -16.144 -21.746 1.00 97.81 890 ARG A N 1
ATOM 6943 C CA . ARG A 1 890 ? 3.900 -17.215 -22.299 1.00 97.81 890 ARG A CA 1
ATOM 6944 C C . ARG A 1 890 ? 3.266 -17.998 -21.146 1.00 97.81 890 ARG A C 1
ATOM 6946 O O . ARG A 1 890 ? 3.955 -18.303 -20.178 1.00 97.81 890 ARG A O 1
ATOM 6953 N N . ILE A 1 891 ? 1.993 -18.381 -21.262 1.00 97.50 891 ILE A N 1
ATOM 6954 C CA . ILE A 1 891 ? 1.269 -19.106 -20.195 1.00 97.50 891 ILE A CA 1
ATOM 6955 C C . ILE A 1 891 ? 2.028 -20.367 -19.744 1.00 97.50 891 ILE A C 1
ATOM 6957 O O . ILE A 1 891 ? 2.080 -20.659 -18.553 1.00 97.50 891 ILE A O 1
ATOM 6961 N N . HIS A 1 892 ? 2.653 -21.081 -20.684 1.00 95.62 892 HIS A N 1
ATOM 6962 C CA . HIS A 1 892 ? 3.401 -22.323 -20.434 1.00 95.62 892 HIS A CA 1
ATOM 6963 C C . HIS A 1 892 ? 4.899 -22.134 -20.154 1.00 95.62 892 HIS A C 1
ATOM 6965 O O . HIS A 1 892 ? 5.611 -23.130 -20.051 1.00 95.62 892 HIS A O 1
ATOM 6971 N N . SER A 1 893 ? 5.411 -20.900 -20.061 1.00 97.06 893 SER A N 1
ATOM 6972 C CA . SER A 1 893 ? 6.797 -20.691 -19.619 1.00 97.06 893 SER A CA 1
ATOM 6973 C C . SER A 1 893 ? 6.912 -20.867 -18.103 1.00 97.06 893 SER A C 1
ATOM 6975 O O . SER A 1 893 ? 5.917 -20.789 -17.378 1.00 97.06 893 SER A O 1
ATOM 6977 N N . ASN A 1 894 ? 8.138 -21.057 -17.610 1.00 96.56 894 ASN A N 1
ATOM 6978 C CA . ASN A 1 894 ? 8.399 -21.128 -16.172 1.00 96.56 894 ASN A CA 1
ATOM 6979 C C . ASN A 1 894 ? 7.917 -19.855 -15.458 1.00 96.56 894 ASN A C 1
ATOM 6981 O O . ASN A 1 894 ? 7.274 -19.945 -14.420 1.00 96.56 894 ASN A O 1
ATOM 6985 N N . GLU A 1 895 ? 8.156 -18.677 -16.042 1.00 96.88 895 GLU A N 1
ATOM 6986 C CA . GLU A 1 895 ? 7.740 -17.388 -15.472 1.00 96.88 895 GLU A CA 1
ATOM 6987 C C . GLU A 1 895 ? 6.213 -17.223 -15.480 1.00 96.88 895 GLU A C 1
ATOM 6989 O O . GLU A 1 895 ? 5.638 -16.702 -14.524 1.00 96.88 895 GLU A O 1
ATOM 6994 N N . GLY A 1 896 ? 5.544 -17.695 -16.540 1.00 97.56 896 GLY A N 1
ATOM 6995 C CA . GLY A 1 896 ? 4.086 -17.684 -16.634 1.00 97.56 896 GLY A CA 1
ATOM 6996 C C . GLY A 1 896 ? 3.425 -18.597 -15.600 1.00 97.56 896 GLY A C 1
ATOM 6997 O O . GLY A 1 896 ? 2.510 -18.168 -14.895 1.00 97.56 896 GLY A O 1
ATOM 6998 N N . GLN A 1 897 ? 3.921 -19.829 -15.459 1.00 98.06 897 GLN A N 1
ATOM 6999 C CA . GLN A 1 897 ? 3.430 -20.794 -14.472 1.00 98.06 897 GLN A CA 1
ATOM 7000 C C . GLN A 1 897 ? 3.733 -20.364 -13.032 1.00 98.06 897 GLN A C 1
ATOM 7002 O O . GLN A 1 897 ? 2.848 -20.427 -12.179 1.00 98.06 897 GLN A O 1
ATOM 7007 N N . ASP A 1 898 ? 4.942 -19.875 -12.754 1.00 98.19 898 ASP A N 1
ATOM 7008 C CA . ASP A 1 898 ? 5.318 -19.413 -11.417 1.00 98.19 898 ASP A CA 1
ATOM 7009 C C . ASP A 1 898 ? 4.487 -18.198 -10.988 1.00 98.19 898 ASP A C 1
ATOM 7011 O O . ASP A 1 898 ? 4.003 -18.160 -9.854 1.00 98.19 898 ASP A O 1
ATOM 7015 N N . TYR A 1 899 ? 4.216 -17.255 -11.901 1.00 98.25 899 TYR A N 1
ATOM 7016 C CA . TYR A 1 899 ? 3.292 -16.160 -11.613 1.00 98.25 899 TYR A CA 1
ATOM 7017 C C . TYR A 1 899 ? 1.850 -16.641 -11.413 1.00 98.25 899 TYR A C 1
ATOM 7019 O O . TYR A 1 899 ? 1.211 -16.196 -10.465 1.00 98.25 899 TYR A O 1
ATOM 7027 N N . LEU A 1 900 ? 1.328 -17.561 -12.235 1.00 98.50 900 LEU A N 1
ATOM 7028 C CA . LEU A 1 900 ? -0.030 -18.101 -12.055 1.00 98.50 900 LEU A CA 1
ATOM 7029 C C . LEU A 1 900 ? -0.216 -18.744 -10.673 1.00 98.50 900 LEU A C 1
ATOM 7031 O O . LEU A 1 900 ? -1.229 -18.506 -10.013 1.00 98.50 900 LEU A O 1
ATOM 7035 N N . LYS A 1 901 ? 0.780 -19.503 -10.209 1.00 98.56 901 LYS A N 1
ATOM 7036 C CA . LYS A 1 901 ? 0.781 -20.127 -8.881 1.00 98.56 901 LYS A CA 1
ATOM 7037 C C . LYS A 1 901 ? 0.941 -19.115 -7.741 1.00 98.56 901 LYS A C 1
ATOM 7039 O O . LYS A 1 901 ? 0.215 -19.185 -6.750 1.00 98.56 901 LYS A O 1
ATOM 7044 N N . GLY A 1 902 ? 1.851 -18.147 -7.881 1.00 98.50 902 GLY A N 1
ATOM 7045 C CA . GLY A 1 902 ? 2.046 -17.072 -6.900 1.00 98.50 902 GLY A CA 1
ATOM 7046 C C . GLY A 1 902 ? 0.838 -16.129 -6.802 1.00 98.50 902 GLY A C 1
ATOM 7047 O O . GLY A 1 902 ? 0.474 -15.687 -5.713 1.00 98.50 902 GLY A O 1
ATOM 7048 N N . MET A 1 903 ? 0.166 -15.869 -7.925 1.00 98.56 903 MET A N 1
ATOM 7049 C CA . MET A 1 903 ? -1.097 -15.133 -8.003 1.00 98.56 903 MET A CA 1
ATOM 7050 C C . MET A 1 903 ? -2.235 -15.917 -7.343 1.00 98.56 903 MET A C 1
ATOM 7052 O O . MET A 1 903 ? -2.988 -15.326 -6.575 1.00 98.56 903 MET A O 1
ATOM 7056 N N . ALA A 1 904 ? -2.346 -17.228 -7.584 1.00 98.75 904 ALA A N 1
ATOM 7057 C CA . ALA A 1 904 ? -3.316 -18.087 -6.900 1.00 98.75 904 ALA A CA 1
ATOM 7058 C C . ALA A 1 904 ? -3.102 -18.088 -5.374 1.00 98.75 904 ALA A C 1
ATOM 7060 O O . ALA A 1 904 ? -4.057 -17.936 -4.616 1.00 98.75 904 ALA A O 1
ATOM 7061 N N . ALA A 1 905 ? -1.848 -18.144 -4.918 1.00 98.69 905 ALA A N 1
ATOM 7062 C CA . ALA A 1 905 ? -1.507 -18.013 -3.503 1.00 98.69 905 ALA A CA 1
ATOM 7063 C C . ALA A 1 905 ? -1.893 -16.631 -2.931 1.00 98.69 905 ALA A C 1
ATOM 7065 O O . ALA A 1 905 ? -2.515 -16.539 -1.872 1.00 98.69 905 ALA A O 1
ATOM 7066 N N . ALA A 1 906 ? -1.613 -15.540 -3.652 1.00 98.56 906 ALA A N 1
ATOM 7067 C CA . ALA A 1 906 ? -2.052 -14.200 -3.254 1.00 98.56 906 ALA A CA 1
ATOM 7068 C C . ALA A 1 906 ? -3.588 -14.044 -3.258 1.00 98.56 906 ALA A C 1
ATOM 7070 O O . ALA A 1 906 ? -4.132 -13.313 -2.427 1.00 98.56 906 ALA A O 1
ATOM 7071 N N . ALA A 1 907 ? -4.291 -14.755 -4.145 1.00 98.56 907 ALA A N 1
ATOM 7072 C CA . ALA A 1 907 ? -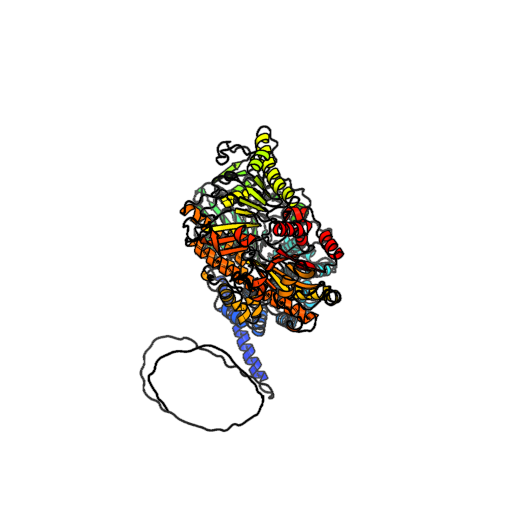5.747 -14.802 -4.168 1.00 98.56 907 ALA A CA 1
ATOM 7073 C C . ALA A 1 907 ? -6.316 -15.531 -2.944 1.00 98.56 907 ALA A C 1
ATOM 7075 O O . ALA A 1 907 ? -7.223 -15.000 -2.303 1.00 98.56 907 ALA A O 1
ATOM 7076 N N . ASN A 1 908 ? -5.728 -16.668 -2.562 1.00 98.62 908 ASN A N 1
ATOM 7077 C CA . ASN A 1 908 ? -6.057 -17.393 -1.332 1.00 98.62 908 ASN A CA 1
ATOM 7078 C C . ASN A 1 908 ? -5.885 -16.505 -0.092 1.00 98.62 908 ASN A C 1
ATOM 7080 O O . ASN A 1 908 ? -6.819 -16.377 0.699 1.00 98.62 908 ASN A O 1
ATOM 7084 N N . PHE A 1 909 ? -4.764 -15.784 0.016 1.00 98.31 909 PHE A N 1
ATOM 7085 C CA . PHE A 1 909 ? -4.542 -14.809 1.092 1.00 98.31 909 PHE A CA 1
ATOM 7086 C C . PHE A 1 909 ? -5.627 -13.715 1.148 1.00 98.31 909 PHE A C 1
ATOM 7088 O O . PHE A 1 909 ? -6.051 -13.330 2.235 1.00 98.31 909 PHE A O 1
ATOM 7095 N N . ALA A 1 910 ? -6.122 -13.224 0.006 1.00 98.25 910 ALA A N 1
ATOM 7096 C CA . ALA A 1 910 ? -7.189 -12.220 -0.020 1.00 98.25 910 ALA A CA 1
ATOM 7097 C C . ALA A 1 910 ? -8.556 -12.768 0.438 1.00 98.25 910 ALA A C 1
ATOM 7099 O O . ALA A 1 910 ? -9.277 -12.067 1.153 1.00 98.25 910 ALA A O 1
ATOM 7100 N N . TRP A 1 911 ? -8.908 -14.011 0.082 1.00 98.44 911 TRP A N 1
ATOM 7101 C CA . TRP A 1 911 ? -10.126 -14.658 0.590 1.00 98.44 911 TRP A CA 1
ATOM 7102 C C . TRP A 1 911 ? -10.038 -14.941 2.090 1.00 98.44 911 TRP A C 1
ATOM 7104 O O . TRP A 1 911 ? -10.988 -14.635 2.810 1.00 98.44 911 TRP A O 1
ATOM 7114 N N . VAL A 1 912 ? -8.889 -15.422 2.584 1.00 97.56 912 VAL A N 1
ATOM 7115 C CA . VAL A 1 912 ? -8.621 -15.530 4.030 1.00 97.56 912 VAL A CA 1
ATOM 7116 C C . VAL A 1 912 ? -8.778 -14.159 4.689 1.00 97.56 912 VAL A C 1
ATOM 7118 O O . VAL A 1 912 ? -9.507 -14.039 5.665 1.00 97.56 912 VAL A O 1
ATOM 7121 N N . ASN A 1 913 ? -8.199 -13.095 4.123 1.00 96.56 913 ASN A N 1
ATOM 7122 C CA . ASN A 1 913 ? -8.305 -11.740 4.668 1.00 96.56 913 ASN A CA 1
ATOM 7123 C C . ASN A 1 913 ? -9.768 -11.257 4.790 1.00 96.56 913 ASN A C 1
ATOM 7125 O O . ASN A 1 913 ? -10.169 -10.758 5.843 1.00 96.56 913 ASN A O 1
ATOM 7129 N N . ARG A 1 914 ? -10.593 -11.441 3.746 1.00 97.50 914 ARG A N 1
ATOM 7130 C CA . ARG A 1 914 ? -12.033 -11.110 3.788 1.00 97.50 914 ARG A CA 1
ATOM 7131 C C . ARG A 1 914 ? -12.823 -12.010 4.747 1.00 97.50 914 ARG A C 1
ATOM 7133 O O . ARG A 1 914 ? -13.755 -11.530 5.390 1.00 97.50 914 ARG A O 1
ATOM 7140 N N . SER A 1 915 ? -12.434 -13.273 4.893 1.00 96.31 915 SER A N 1
ATOM 7141 C CA . SER A 1 915 ? -13.012 -14.230 5.845 1.00 96.31 915 SER A CA 1
ATOM 7142 C C . SER A 1 915 ? -12.720 -13.834 7.300 1.00 96.31 915 SER A C 1
ATOM 7144 O O . SER A 1 915 ? -13.644 -13.633 8.085 1.00 96.31 915 SER A O 1
ATOM 7146 N N . CYS A 1 916 ? -11.463 -13.527 7.626 1.00 94.94 916 CYS A N 1
ATOM 7147 C CA . CYS A 1 916 ? -11.051 -12.961 8.912 1.00 94.94 916 CYS A CA 1
ATOM 7148 C C . CYS A 1 916 ? -11.816 -11.671 9.266 1.00 94.94 916 CYS A C 1
ATOM 7150 O O . CYS A 1 916 ? -12.258 -11.499 10.399 1.00 94.94 916 CYS A O 1
ATOM 7152 N N . MET A 1 917 ? -12.039 -10.774 8.299 1.00 95.56 917 MET A N 1
ATOM 7153 C CA . MET A 1 917 ? -12.866 -9.582 8.532 1.00 95.56 917 MET A CA 1
ATOM 7154 C C . MET A 1 917 ? -14.365 -9.895 8.656 1.00 95.56 917 MET A C 1
ATOM 7156 O O . MET A 1 917 ? -15.057 -9.194 9.386 1.00 95.56 917 MET A O 1
ATOM 7160 N N . THR A 1 918 ? -14.872 -10.950 8.008 1.00 97.31 918 THR A N 1
ATOM 7161 C CA . THR A 1 918 ? -16.259 -11.433 8.187 1.00 97.31 918 THR A CA 1
ATOM 7162 C C . THR A 1 918 ? -16.486 -11.866 9.636 1.00 97.31 918 THR A C 1
ATOM 7164 O O . THR A 1 918 ? -17.486 -11.482 10.241 1.00 97.31 918 THR A O 1
ATOM 7167 N N . PHE A 1 919 ? -15.519 -12.574 10.229 1.00 95.69 919 PHE A N 1
ATOM 7168 C CA . PHE A 1 919 ? -15.515 -12.887 11.657 1.00 95.69 919 PHE A CA 1
ATOM 7169 C C . PHE A 1 919 ? -15.556 -11.615 12.520 1.00 95.69 919 PHE A C 1
ATOM 7171 O O . PHE A 1 919 ? -16.445 -11.480 13.358 1.00 95.69 919 PHE A O 1
ATOM 7178 N N . CYS A 1 920 ? -14.672 -10.639 12.276 1.00 94.94 920 CYS A N 1
ATOM 7179 C CA . CYS A 1 920 ? -14.673 -9.367 13.013 1.00 94.94 920 CYS A CA 1
ATOM 7180 C C . CYS A 1 920 ? -15.998 -8.589 12.887 1.00 94.94 920 CYS A C 1
ATOM 7182 O O . CYS A 1 920 ? -16.476 -8.042 13.880 1.00 94.94 920 CYS A O 1
ATOM 7184 N N . VAL A 1 921 ? -16.623 -8.570 11.702 1.00 97.25 921 VAL A N 1
ATOM 7185 C CA . VAL A 1 921 ? -17.961 -7.986 11.488 1.00 97.25 921 VAL A CA 1
ATOM 7186 C C . VAL A 1 921 ? -18.999 -8.678 12.369 1.00 97.25 921 VAL A C 1
ATOM 7188 O O . VAL A 1 921 ? -19.738 -8.001 13.084 1.00 97.25 921 VAL A O 1
ATOM 7191 N N . ARG A 1 922 ? -19.032 -10.017 12.361 1.00 97.38 922 ARG A N 1
ATOM 7192 C CA . ARG A 1 922 ? -19.952 -10.810 13.189 1.00 97.38 922 ARG A CA 1
ATOM 7193 C C . ARG A 1 922 ? -19.768 -10.518 14.684 1.00 97.38 922 ARG A C 1
ATOM 7195 O O . ARG A 1 922 ? -20.760 -10.301 15.371 1.00 97.38 922 ARG A O 1
ATOM 7202 N N . GLN A 1 923 ? -18.528 -10.417 15.172 1.00 94.88 923 GLN A N 1
ATOM 7203 C CA . GLN A 1 923 ? -18.249 -10.062 16.573 1.00 94.88 923 GLN A CA 1
ATOM 7204 C C . GLN A 1 923 ? -18.690 -8.631 16.927 1.00 94.88 923 GLN A C 1
ATOM 7206 O O . GLN A 1 923 ? -19.284 -8.413 17.983 1.00 94.88 923 GLN A O 1
ATOM 7211 N N . ALA A 1 924 ? -18.466 -7.655 16.042 1.00 96.06 924 ALA A N 1
ATOM 7212 C CA . ALA A 1 924 ? -18.895 -6.275 16.268 1.00 96.06 924 ALA A CA 1
ATOM 7213 C C . ALA A 1 924 ? -20.426 -6.146 16.361 1.00 96.06 924 ALA A C 1
ATOM 7215 O O . ALA A 1 924 ? -20.931 -5.470 17.258 1.00 96.06 924 ALA A O 1
ATOM 7216 N N . PHE A 1 925 ? -21.166 -6.824 15.477 1.00 98.19 925 PHE A N 1
ATOM 7217 C CA . PHE A 1 925 ? -22.630 -6.876 15.530 1.00 98.19 925 PHE A CA 1
ATOM 7218 C C . PHE A 1 925 ? -23.126 -7.612 16.782 1.00 98.19 925 PHE A C 1
ATOM 7220 O O . PHE A 1 925 ? -23.962 -7.068 17.503 1.00 98.19 925 PHE A O 1
ATOM 7227 N N . ALA A 1 926 ? -22.571 -8.787 17.095 1.00 96.88 926 ALA A N 1
ATOM 7228 C CA . ALA A 1 926 ? -22.941 -9.552 18.286 1.00 96.88 926 ALA A CA 1
ATOM 7229 C C . ALA A 1 926 ? -22.753 -8.748 19.583 1.00 96.88 926 ALA A C 1
ATOM 7231 O O . ALA A 1 926 ? -23.628 -8.740 20.448 1.00 96.88 926 ALA A O 1
ATOM 7232 N N . ASN A 1 927 ? -21.652 -7.999 19.689 1.00 95.50 927 ASN A N 1
ATOM 7233 C CA . ASN A 1 927 ? -21.363 -7.121 20.822 1.00 95.50 927 ASN A CA 1
ATOM 7234 C C . ASN A 1 927 ? -22.342 -5.935 20.943 1.00 95.50 927 ASN A C 1
ATOM 7236 O O . ASN A 1 927 ? -22.703 -5.552 22.051 1.00 95.50 927 ASN A O 1
ATOM 7240 N N . VAL A 1 928 ? -22.774 -5.338 19.826 1.00 97.75 928 VAL A N 1
ATOM 7241 C CA . VAL A 1 928 ? -23.679 -4.171 19.845 1.00 97.75 928 VAL A CA 1
ATOM 7242 C C . VAL A 1 928 ? -25.136 -4.573 20.075 1.00 97.75 928 VAL A C 1
ATOM 7244 O O . VAL A 1 928 ? -25.831 -3.907 20.838 1.00 97.75 928 VAL A O 1
ATOM 7247 N N . PHE A 1 929 ? -25.595 -5.667 19.462 1.00 97.06 929 PHE A N 1
ATOM 7248 C CA . PHE A 1 929 ? -26.978 -6.143 19.594 1.00 97.06 929 PHE A CA 1
ATOM 7249 C C . PHE A 1 929 ? -27.182 -7.138 20.747 1.00 97.06 929 PHE A C 1
ATOM 7251 O O . PHE A 1 929 ? -28.320 -7.412 21.112 1.00 97.06 929 PHE A O 1
ATOM 7258 N N . THR A 1 930 ? -26.105 -7.629 21.374 1.00 95.56 930 THR A N 1
ATOM 7259 C CA . THR A 1 930 ? -26.137 -8.636 22.458 1.00 95.56 930 THR A CA 1
ATOM 7260 C C . THR A 1 930 ? -26.863 -9.926 22.033 1.00 95.56 930 THR A C 1
ATOM 7262 O O . THR A 1 930 ? -27.652 -10.503 22.779 1.00 95.56 930 THR A O 1
ATOM 7265 N N . MET A 1 931 ? -26.599 -10.369 20.803 1.00 95.56 931 MET A N 1
ATOM 7266 C CA . MET A 1 931 ? -27.185 -11.549 20.148 1.00 95.56 931 MET A CA 1
ATOM 7267 C C . MET A 1 931 ? -26.077 -12.356 19.467 1.00 95.56 931 MET A C 1
ATOM 7269 O O . MET A 1 931 ? -25.026 -11.792 19.160 1.00 95.56 931 MET A O 1
ATOM 7273 N N . GLN A 1 932 ? -26.270 -13.653 19.210 1.00 93.44 932 GLN A N 1
ATOM 7274 C CA . GLN A 1 932 ? -25.289 -14.392 18.411 1.00 93.44 932 GLN A CA 1
ATOM 7275 C C . GLN A 1 932 ? -25.384 -13.986 16.929 1.00 93.44 932 GLN A C 1
ATOM 7277 O O . GLN A 1 932 ? -26.454 -13.592 16.465 1.00 93.44 932 GLN A O 1
ATOM 7282 N N . PRO A 1 933 ? -24.300 -14.104 16.139 1.00 94.94 933 PRO A N 1
ATOM 7283 C CA . PRO A 1 933 ? -24.355 -13.791 14.709 1.00 94.94 933 PRO A CA 1
ATOM 7284 C C . PRO A 1 933 ? -25.339 -14.670 13.915 1.00 94.94 933 PRO A C 1
ATOM 7286 O O . PRO A 1 933 ? -25.777 -14.266 12.841 1.00 94.94 933 PRO A O 1
ATOM 7289 N N . ASP A 1 934 ? -25.680 -15.851 14.440 1.00 94.44 934 ASP A N 1
ATOM 7290 C CA . ASP A 1 934 ? -26.710 -16.744 13.895 1.00 94.44 934 ASP A CA 1
ATOM 7291 C C . ASP A 1 934 ? -28.131 -16.205 14.166 1.00 94.44 934 ASP A C 1
ATOM 7293 O O . ASP A 1 934 ? -28.926 -16.085 13.238 1.00 94.44 934 ASP A O 1
ATOM 7297 N N . ASP A 1 935 ? -28.407 -15.725 15.391 1.00 97.00 935 ASP A N 1
ATOM 7298 C CA . ASP A 1 935 ? -29.667 -15.037 15.743 1.00 97.00 935 ASP A CA 1
ATOM 7299 C C . ASP A 1 935 ? -29.899 -13.771 14.894 1.00 97.00 935 ASP A C 1
ATOM 7301 O O . ASP A 1 935 ? -31.038 -13.371 14.656 1.00 97.00 935 ASP A O 1
ATOM 7305 N N . LEU A 1 936 ? -28.812 -13.128 14.450 1.00 97.44 936 LEU A N 1
ATOM 7306 C CA . LEU A 1 936 ? -28.799 -11.950 13.573 1.00 97.44 936 LEU A CA 1
ATOM 7307 C C . LEU A 1 936 ? -28.823 -12.301 12.069 1.00 97.44 936 LEU A C 1
ATOM 7309 O O . LEU A 1 936 ? -28.800 -11.402 11.222 1.00 97.44 936 LEU A O 1
ATOM 7313 N N . ASP A 1 937 ? -28.862 -13.596 11.735 1.00 96.69 937 ASP A N 1
ATOM 7314 C CA . ASP A 1 937 ? -28.902 -14.145 10.375 1.00 96.69 937 ASP A CA 1
ATOM 7315 C C . ASP A 1 937 ? -27.762 -13.611 9.477 1.00 96.69 937 ASP A C 1
ATOM 7317 O O . ASP A 1 937 ? -27.963 -13.222 8.321 1.00 96.69 937 ASP A O 1
ATOM 7321 N N . MET A 1 938 ? -26.541 -13.551 10.035 1.00 97.75 938 MET A N 1
ATOM 7322 C CA . MET A 1 938 ? -25.355 -12.936 9.412 1.00 97.75 938 MET A CA 1
ATOM 7323 C C . MET A 1 938 ? -24.684 -13.807 8.339 1.00 97.75 938 MET A C 1
ATOM 7325 O O . MET A 1 938 ? -23.461 -13.994 8.327 1.00 97.75 938 MET A O 1
ATOM 7329 N N . GLN A 1 939 ? -25.493 -14.360 7.440 1.00 96.94 939 GLN A N 1
ATOM 7330 C CA . GLN A 1 939 ? -25.066 -15.227 6.346 1.00 96.94 939 GLN A CA 1
ATOM 7331 C C . GLN A 1 939 ? -24.402 -14.430 5.214 1.00 96.94 939 GLN A C 1
ATOM 7333 O O . GLN A 1 939 ? -24.778 -13.292 4.914 1.00 96.94 939 GLN A O 1
ATOM 7338 N N . MET A 1 940 ? -23.406 -15.021 4.557 1.00 97.88 940 MET A N 1
ATOM 7339 C CA . MET A 1 940 ? -22.756 -14.398 3.405 1.00 97.88 940 MET A CA 1
ATOM 7340 C C . MET A 1 940 ? -23.601 -14.601 2.140 1.00 97.88 940 MET A C 1
ATOM 7342 O O . MET A 1 940 ? -23.901 -15.729 1.771 1.00 97.88 940 MET A O 1
ATOM 7346 N N . ILE A 1 941 ? -23.960 -13.517 1.447 1.00 98.12 941 ILE A N 1
ATOM 7347 C CA . ILE A 1 941 ? -24.647 -13.593 0.147 1.00 98.12 941 ILE A CA 1
ATOM 7348 C C . ILE A 1 941 ? -23.676 -14.106 -0.913 1.00 98.12 941 ILE A C 1
ATOM 7350 O O . ILE A 1 941 ? -23.985 -15.059 -1.628 1.00 98.12 941 ILE A O 1
ATOM 7354 N N . TYR A 1 942 ? -22.523 -13.443 -1.045 1.00 98.56 942 TYR A N 1
ATOM 7355 C CA . TYR A 1 942 ? -21.474 -13.833 -1.984 1.00 98.56 942 TYR A CA 1
ATOM 7356 C C . TYR A 1 942 ? -20.130 -13.150 -1.667 1.00 98.56 942 TYR A C 1
ATOM 7358 O O . TYR A 1 942 ? -20.099 -12.100 -1.017 1.00 98.56 942 TYR A O 1
ATOM 7366 N N . ASP A 1 943 ? -19.031 -13.705 -2.179 1.00 98.50 943 ASP A N 1
ATOM 7367 C CA . ASP A 1 943 ? -17.705 -13.072 -2.267 1.00 98.50 943 ASP A CA 1
ATOM 7368 C C . ASP A 1 943 ? -17.181 -13.208 -3.700 1.00 98.50 943 ASP A C 1
ATOM 7370 O O . ASP A 1 943 ? -17.164 -14.311 -4.248 1.00 98.50 943 ASP A O 1
ATOM 7374 N N . VAL A 1 944 ? -16.773 -12.093 -4.315 1.00 97.44 944 VAL A N 1
ATOM 7375 C CA . VAL A 1 944 ? -16.305 -12.066 -5.704 1.00 97.44 944 VAL A CA 1
ATOM 7376 C C . VAL A 1 944 ? -15.102 -11.142 -5.905 1.00 97.44 944 VAL A C 1
ATOM 7378 O O . VAL A 1 944 ? -15.021 -10.033 -5.371 1.00 97.44 944 VAL A O 1
ATOM 7381 N N . SER A 1 945 ? -14.157 -11.609 -6.714 1.00 96.38 945 SER A N 1
ATOM 7382 C CA . SER A 1 945 ? -12.949 -10.894 -7.115 1.00 96.38 945 SER A CA 1
ATOM 7383 C C . SER A 1 945 ? -13.198 -9.908 -8.267 1.00 96.38 945 SER A C 1
ATOM 7385 O O . SER A 1 945 ? -14.137 -10.053 -9.055 1.00 96.38 945 SER A O 1
ATOM 7387 N N . HIS A 1 946 ? -12.331 -8.898 -8.391 1.00 95.75 946 HIS A N 1
ATOM 7388 C CA . HIS A 1 946 ? -12.276 -8.026 -9.572 1.00 95.75 946 HIS A CA 1
ATOM 7389 C C . HIS A 1 946 ? -10.876 -7.769 -10.152 1.00 95.75 946 HIS A C 1
ATOM 7391 O O . HIS A 1 946 ? -10.755 -7.064 -11.152 1.00 95.75 946 HIS A O 1
ATOM 7397 N N . ASN A 1 947 ? -9.831 -8.349 -9.554 1.00 97.19 947 ASN A N 1
ATOM 7398 C CA . ASN A 1 947 ? -8.441 -8.296 -10.024 1.00 97.19 947 ASN A CA 1
ATOM 7399 C C . ASN A 1 947 ? -7.851 -9.717 -10.038 1.00 97.19 947 ASN A C 1
ATOM 7401 O O . ASN A 1 947 ? -7.255 -10.150 -9.051 1.00 97.19 947 ASN A O 1
ATOM 7405 N N . VAL A 1 948 ? -8.056 -10.487 -11.106 1.00 97.69 948 VAL A N 1
ATOM 7406 C CA . VAL A 1 948 ? -7.640 -11.901 -11.176 1.00 97.69 948 VAL A CA 1
ATOM 7407 C C . VAL A 1 948 ? -7.461 -12.357 -12.627 1.00 97.69 948 VAL A C 1
ATOM 7409 O O . VAL A 1 948 ? -8.128 -11.847 -13.525 1.00 97.69 948 VAL A O 1
ATOM 7412 N N . ALA A 1 949 ? -6.597 -13.346 -12.867 1.00 98.12 949 ALA A N 1
ATOM 7413 C CA . ALA A 1 949 ? -6.626 -14.145 -14.093 1.00 98.12 949 ALA A CA 1
ATOM 7414 C C . ALA A 1 949 ? -7.107 -15.567 -13.773 1.00 98.12 949 ALA A C 1
ATOM 7416 O O . ALA A 1 949 ? -6.683 -16.152 -12.775 1.00 98.12 949 ALA A O 1
ATOM 7417 N N . LYS A 1 950 ? -7.994 -16.131 -14.598 1.00 97.19 950 LYS A N 1
ATOM 7418 C CA . LYS A 1 950 ? -8.582 -17.463 -14.362 1.00 97.19 950 LYS A CA 1
ATOM 7419 C C . LYS A 1 950 ? -8.572 -18.334 -15.602 1.00 97.19 950 LYS A C 1
ATOM 7421 O O . LYS A 1 950 ? -8.729 -17.822 -16.701 1.00 97.19 950 LYS A O 1
ATOM 7426 N N . MET A 1 951 ? -8.413 -19.640 -15.400 1.00 96.38 951 MET A N 1
ATOM 7427 C CA . MET A 1 951 ? -8.600 -20.639 -16.451 1.00 96.38 951 MET A CA 1
ATOM 7428 C C . MET A 1 951 ? -10.074 -21.038 -16.469 1.00 96.38 951 MET A C 1
ATOM 7430 O O . MET A 1 951 ? -10.559 -21.618 -15.503 1.00 96.38 951 MET A O 1
ATOM 7434 N N . GLU A 1 952 ? -10.784 -20.698 -17.538 1.00 96.44 952 GLU A N 1
ATOM 7435 C CA . GLU A 1 952 ? -12.232 -20.884 -17.666 1.00 96.44 952 GLU A CA 1
ATOM 7436 C C . GLU A 1 952 ? -12.568 -21.481 -19.034 1.00 96.44 952 GLU A C 1
ATOM 7438 O O . GLU A 1 952 ? -11.905 -21.179 -20.026 1.00 96.44 952 GLU A O 1
ATOM 7443 N N . GLU A 1 953 ? -13.596 -22.324 -19.106 1.00 96.00 953 GLU A N 1
ATOM 7444 C CA . GLU A 1 953 ? -14.106 -22.827 -20.383 1.00 96.00 953 GLU A CA 1
ATOM 7445 C C . GLU A 1 953 ? -15.110 -21.830 -20.973 1.00 96.00 953 GLU A C 1
ATOM 7447 O O . GLU A 1 953 ? -16.063 -21.424 -20.309 1.00 96.00 953 GLU A O 1
ATOM 7452 N N . HIS A 1 954 ? -14.887 -21.430 -22.224 1.00 96.06 954 HIS A N 1
ATOM 7453 C CA . HIS A 1 954 ? -15.755 -20.518 -22.971 1.00 96.06 954 HIS A CA 1
ATOM 7454 C C . HIS A 1 954 ? -15.967 -21.045 -24.393 1.00 96.06 954 HIS A C 1
ATOM 7456 O O . HIS A 1 954 ? -15.135 -21.780 -24.925 1.00 96.06 954 HIS A O 1
ATOM 7462 N N . LEU A 1 955 ? -17.070 -20.651 -25.036 1.00 92.50 955 LEU A N 1
ATOM 7463 C CA . LEU A 1 955 ? -17.317 -20.987 -26.439 1.00 92.50 955 LEU A CA 1
ATOM 7464 C C . LEU A 1 955 ? -16.622 -19.982 -27.367 1.00 92.50 955 LEU A C 1
ATOM 7466 O O . LEU A 1 955 ? -17.015 -18.819 -27.440 1.00 92.50 955 LEU A O 1
ATOM 7470 N N . VAL A 1 956 ? -15.628 -20.450 -28.122 1.00 89.62 956 VAL A N 1
ATOM 7471 C CA . VAL A 1 956 ? -14.922 -19.682 -29.159 1.00 89.62 956 VAL A CA 1
ATOM 7472 C C . VAL A 1 956 ? -15.257 -20.294 -30.514 1.00 89.62 956 VAL A C 1
ATOM 7474 O O . VAL A 1 956 ? -15.053 -21.487 -30.725 1.00 89.62 956 VAL A O 1
ATOM 7477 N N . ASP A 1 957 ? -15.843 -19.505 -31.417 1.00 85.94 957 ASP A N 1
ATOM 7478 C CA . ASP A 1 957 ? -16.332 -19.960 -32.731 1.00 85.94 957 ASP A CA 1
ATOM 7479 C C . ASP A 1 957 ? -17.199 -21.241 -32.662 1.00 85.94 957 ASP A C 1
ATOM 7481 O O . ASP A 1 957 ? -17.139 -22.127 -33.517 1.00 85.94 957 ASP A O 1
ATOM 7485 N N . GLY A 1 958 ? -18.010 -21.346 -31.601 1.00 86.75 958 GLY A N 1
ATOM 7486 C CA . GLY A 1 958 ? -18.900 -22.482 -31.336 1.00 86.75 958 GLY A CA 1
ATOM 7487 C C . GLY A 1 958 ? -18.222 -23.728 -30.751 1.00 86.75 958 GLY A C 1
ATOM 7488 O O . GLY A 1 958 ? -18.870 -24.768 -30.653 1.00 86.75 958 GLY A O 1
ATOM 7489 N N . ARG A 1 959 ? -16.943 -23.654 -30.362 1.00 91.69 959 ARG A N 1
ATOM 7490 C CA . ARG A 1 959 ? -16.184 -24.758 -29.751 1.00 91.69 959 ARG A CA 1
ATOM 7491 C C . ARG A 1 959 ? -15.855 -24.455 -28.286 1.00 91.69 959 ARG A C 1
ATOM 7493 O O . ARG A 1 959 ? -15.483 -23.318 -28.004 1.00 91.69 959 ARG A O 1
ATOM 7500 N N . PRO A 1 960 ? -15.946 -25.433 -27.366 1.00 93.94 960 PRO A N 1
ATOM 7501 C CA . PRO A 1 960 ? -15.404 -25.286 -26.019 1.00 93.94 960 PRO A CA 1
ATOM 7502 C C . PRO A 1 960 ? -13.884 -25.111 -26.078 1.00 93.94 960 PRO A C 1
ATOM 7504 O O . PRO A 1 960 ? -13.178 -25.964 -26.620 1.00 93.94 960 PRO A O 1
ATOM 7507 N N . THR A 1 961 ? -13.397 -24.005 -25.522 1.00 95.69 961 THR A N 1
ATOM 7508 C CA . THR A 1 961 ? -11.977 -23.649 -25.474 1.00 95.69 961 THR A CA 1
ATOM 7509 C C . THR A 1 961 ? -11.629 -23.184 -24.066 1.00 95.69 961 THR A C 1
ATOM 7511 O O . THR A 1 961 ? -12.340 -22.371 -23.473 1.00 95.69 961 THR A O 1
ATOM 7514 N N . GLN A 1 962 ? -10.512 -23.675 -23.528 1.00 97.31 962 GLN A N 1
ATOM 7515 C CA . GLN A 1 962 ? -9.998 -23.219 -22.240 1.00 97.31 962 GLN A CA 1
ATOM 7516 C C . GLN A 1 962 ? -9.253 -21.892 -22.423 1.00 97.31 962 GLN A C 1
ATOM 7518 O O . GLN A 1 962 ? -8.233 -21.831 -23.112 1.00 97.31 962 GLN A O 1
ATOM 7523 N N . LEU A 1 963 ? -9.757 -20.829 -21.800 1.00 97.88 963 LEU A N 1
ATOM 7524 C CA . LEU A 1 963 ? -9.204 -19.481 -21.872 1.00 97.88 963 LEU A CA 1
ATOM 7525 C C . LEU A 1 963 ? -8.595 -19.061 -20.534 1.00 97.88 963 LEU A C 1
ATOM 7527 O O . LEU A 1 963 ? -9.186 -19.277 -19.479 1.00 97.88 963 LEU A O 1
ATOM 7531 N N . CYS A 1 964 ? -7.450 -18.384 -20.583 1.00 98.31 964 CYS A N 1
ATOM 7532 C CA . CYS A 1 964 ? -6.968 -17.566 -19.480 1.00 98.31 964 CYS A CA 1
ATOM 7533 C C . CYS A 1 964 ? -7.625 -16.185 -19.591 1.00 98.31 964 CYS A C 1
ATOM 7535 O O . CYS A 1 964 ? -7.274 -15.406 -20.476 1.00 98.31 964 CYS A O 1
ATOM 7537 N N . VAL A 1 965 ? -8.617 -15.911 -18.742 1.00 98.44 965 VAL A N 1
ATOM 7538 C CA . VAL A 1 965 ? -9.384 -14.659 -18.724 1.00 98.44 965 VAL A CA 1
ATOM 7539 C C . VAL A 1 965 ? -8.788 -13.713 -17.686 1.00 98.44 965 VAL A C 1
ATOM 7541 O O . VAL A 1 965 ? -8.895 -13.955 -16.483 1.00 98.44 965 VAL A O 1
ATOM 7544 N N . HIS A 1 966 ? -8.172 -12.628 -18.153 1.00 98.62 966 HIS A N 1
ATOM 7545 C CA . HIS A 1 966 ? -7.680 -11.510 -17.349 1.00 98.62 966 HIS A CA 1
ATOM 7546 C C . HIS A 1 966 ? -8.814 -10.550 -17.026 1.00 98.62 966 HIS A C 1
ATOM 7548 O O . HIS A 1 966 ? -9.495 -10.060 -17.928 1.00 98.62 966 HIS A O 1
ATOM 7554 N N . ARG A 1 967 ? -8.979 -10.238 -15.741 1.00 98.38 967 ARG A N 1
ATOM 7555 C CA . ARG A 1 967 ? -9.942 -9.264 -15.233 1.00 98.38 967 ARG A CA 1
ATOM 7556 C C . ARG A 1 967 ? -9.234 -8.284 -14.304 1.00 98.38 967 ARG A C 1
ATOM 7558 O O . ARG A 1 967 ? -8.670 -8.699 -13.292 1.00 98.38 967 ARG A O 1
ATOM 7565 N N . LYS A 1 968 ? -9.291 -6.990 -14.630 1.00 96.44 968 LYS A N 1
ATOM 7566 C CA . LYS A 1 968 ? -8.714 -5.899 -13.831 1.00 96.44 968 LYS A CA 1
ATOM 7567 C C . LYS A 1 968 ? -9.738 -4.793 -13.645 1.00 96.44 968 LYS A C 1
ATOM 7569 O O . LYS A 1 968 ? -10.067 -4.095 -14.601 1.00 96.44 968 LYS A O 1
ATOM 7574 N N . GLY A 1 969 ? -10.240 -4.621 -12.427 1.00 94.69 969 GLY A N 1
ATOM 7575 C CA . GLY A 1 969 ? -11.462 -3.854 -12.182 1.00 94.69 969 GLY A CA 1
ATOM 7576 C C . GLY A 1 969 ? -12.651 -4.408 -12.973 1.00 94.69 969 GLY A C 1
ATOM 7577 O O . GLY A 1 969 ? -13.392 -3.639 -13.575 1.00 94.69 969 GLY A O 1
ATOM 7578 N N . ALA A 1 970 ? -12.787 -5.732 -13.041 1.00 97.06 970 ALA A N 1
ATOM 7579 C CA . ALA A 1 970 ? -13.848 -6.412 -13.782 1.00 97.06 970 ALA A CA 1
ATOM 7580 C C . ALA A 1 970 ? -14.269 -7.684 -13.034 1.00 97.06 970 ALA A C 1
ATOM 7582 O O . ALA A 1 970 ? -13.415 -8.448 -12.594 1.00 97.06 970 ALA A O 1
ATOM 7583 N N . THR A 1 971 ? -15.567 -7.928 -12.883 1.00 96.81 971 THR A N 1
ATOM 7584 C CA . THR A 1 971 ? -16.099 -8.960 -11.980 1.00 96.81 971 THR A CA 1
ATOM 7585 C C . THR A 1 971 ? -16.762 -10.088 -12.757 1.00 96.81 971 THR A C 1
ATOM 7587 O O . THR A 1 971 ? -17.527 -9.840 -13.692 1.00 96.81 971 THR A O 1
ATOM 7590 N N . ARG A 1 972 ? -16.487 -11.342 -12.374 1.00 98.12 972 ARG A N 1
ATOM 7591 C CA . ARG A 1 972 ? -17.129 -12.517 -12.978 1.00 98.12 972 ARG A CA 1
ATOM 7592 C C . ARG A 1 972 ? -18.637 -12.505 -12.718 1.00 98.12 972 ARG A C 1
ATOM 7594 O O . ARG A 1 972 ? -19.075 -12.178 -11.620 1.00 98.12 972 ARG A O 1
ATOM 7601 N N . ALA A 1 973 ? -19.411 -12.869 -13.729 1.00 98.00 973 ALA A N 1
ATOM 7602 C CA . ALA A 1 973 ? -20.862 -12.753 -13.798 1.00 98.00 973 ALA A CA 1
ATOM 7603 C C . ALA A 1 973 ? -21.446 -13.926 -14.607 1.00 98.00 973 ALA A C 1
ATOM 7605 O O . ALA A 1 973 ? -22.048 -13.731 -15.665 1.00 98.00 973 ALA A O 1
ATOM 7606 N N . PHE A 1 974 ? -21.220 -15.155 -14.134 1.00 98.38 974 PHE A N 1
ATOM 7607 C CA . PHE A 1 974 ? -21.695 -16.361 -14.817 1.00 98.38 974 PHE A CA 1
ATOM 7608 C C . PHE A 1 974 ? -23.235 -16.451 -14.888 1.00 98.38 974 PHE A C 1
ATOM 7610 O O . PHE A 1 974 ? -23.919 -16.012 -13.955 1.00 98.38 974 PHE A O 1
ATOM 7617 N N . PRO A 1 975 ? -23.784 -17.009 -15.985 1.00 98.06 975 PRO A N 1
ATOM 7618 C CA . PRO A 1 975 ? -25.224 -17.099 -16.219 1.00 98.06 975 PRO A CA 1
ATOM 7619 C C . PRO A 1 975 ? -25.924 -18.051 -15.234 1.00 98.06 975 PRO A C 1
ATOM 7621 O O . PRO A 1 975 ? -25.255 -18.796 -14.510 1.00 98.06 975 PRO A O 1
ATOM 7624 N N . PRO A 1 976 ? -27.272 -18.069 -15.215 1.00 97.69 976 PRO A N 1
ATOM 7625 C CA . PRO A 1 976 ? -28.031 -19.187 -14.658 1.00 97.69 976 PRO A CA 1
ATOM 7626 C C . PRO A 1 976 ? -27.523 -20.538 -15.189 1.00 97.69 976 PRO A C 1
ATOM 7628 O O . PRO A 1 976 ? -26.942 -20.619 -16.266 1.00 97.69 976 PRO A O 1
ATOM 7631 N N . HIS A 1 977 ? -27.742 -21.604 -14.426 1.00 96.19 977 HIS A N 1
ATOM 7632 C CA . HIS A 1 977 ? -27.368 -22.988 -14.745 1.00 96.19 977 HIS A CA 1
ATOM 7633 C C . HIS A 1 977 ? -25.860 -23.275 -14.901 1.00 96.19 977 HIS A C 1
ATOM 7635 O O . HIS A 1 977 ? -25.479 -24.405 -15.212 1.00 96.19 977 HIS A O 1
ATOM 7641 N N . HIS A 1 978 ? -24.982 -22.295 -14.668 1.00 96.25 978 HIS A N 1
ATOM 7642 C CA . HIS A 1 978 ? -23.539 -22.499 -14.757 1.00 96.25 978 HIS A CA 1
ATOM 7643 C C . HIS A 1 978 ? -23.021 -23.375 -13.592 1.00 96.25 978 HIS A C 1
ATOM 7645 O O . HIS A 1 978 ? -23.288 -23.064 -12.432 1.00 96.25 978 HIS A O 1
ATOM 7651 N N . PRO A 1 979 ? -22.220 -24.433 -13.823 1.00 92.81 979 PRO A N 1
ATOM 7652 C CA . PRO A 1 979 ? -21.871 -25.403 -12.774 1.00 92.81 979 PRO A CA 1
ATOM 7653 C C . PRO A 1 979 ? -21.003 -24.836 -11.635 1.00 92.81 979 PRO A C 1
ATOM 7655 O O . PRO A 1 979 ? -20.958 -25.419 -10.559 1.00 92.81 979 PRO A O 1
ATOM 7658 N N . LEU A 1 980 ? -20.323 -23.704 -11.856 1.00 91.69 980 LEU A N 1
ATOM 7659 C CA . LEU A 1 980 ? -19.461 -23.038 -10.863 1.00 91.69 980 LEU A CA 1
ATOM 7660 C C . LEU A 1 980 ? -20.160 -21.934 -10.039 1.00 91.69 980 LEU A C 1
ATOM 7662 O O . LEU A 1 980 ? -19.468 -21.079 -9.483 1.00 91.69 980 LEU A O 1
ATOM 7666 N N . ILE A 1 981 ? -21.499 -21.891 -9.998 1.00 94.19 981 ILE A N 1
ATOM 7667 C CA . ILE A 1 981 ? -22.251 -20.980 -9.110 1.00 94.19 981 ILE A CA 1
ATOM 7668 C C . ILE A 1 981 ? -22.991 -21.771 -8.015 1.00 94.19 981 ILE A C 1
ATOM 7670 O O . ILE A 1 981 ? -23.387 -22.912 -8.272 1.00 94.19 981 ILE A O 1
ATOM 7674 N N . PRO A 1 982 ? -23.202 -21.197 -6.812 1.00 93.75 982 PRO A N 1
ATOM 7675 C CA . PRO A 1 982 ? -23.881 -21.880 -5.707 1.00 93.75 982 PRO A CA 1
ATOM 7676 C C . PRO A 1 982 ? -25.262 -22.409 -6.099 1.00 93.75 982 PRO A C 1
ATOM 7678 O O . PRO A 1 982 ? -25.950 -21.808 -6.930 1.00 93.75 982 PRO A O 1
ATOM 7681 N N . ILE A 1 983 ? -25.682 -23.518 -5.481 1.00 93.19 983 ILE A N 1
ATOM 7682 C CA . ILE A 1 983 ? -26.915 -24.228 -5.855 1.00 93.19 983 ILE A CA 1
ATOM 7683 C C . ILE A 1 983 ? -28.163 -23.334 -5.769 1.00 93.19 983 ILE A C 1
ATOM 7685 O O . ILE A 1 983 ? -29.022 -23.384 -6.650 1.00 93.19 983 ILE A O 1
ATOM 7689 N N . ASP A 1 984 ? -28.218 -22.440 -4.781 1.00 94.19 984 ASP A N 1
ATOM 7690 C CA . ASP A 1 984 ? -29.335 -21.516 -4.567 1.00 94.19 984 ASP A CA 1
ATOM 7691 C C . ASP A 1 984 ? -29.473 -20.442 -5.653 1.00 94.19 984 ASP A C 1
ATOM 7693 O O . ASP A 1 984 ? -30.575 -19.937 -5.891 1.00 94.19 984 ASP A O 1
ATOM 7697 N N . TYR A 1 985 ? -28.378 -20.147 -6.361 1.00 97.06 985 TYR A N 1
ATOM 7698 C CA . TYR A 1 985 ? -28.304 -19.142 -7.422 1.00 97.06 985 TYR A CA 1
ATOM 7699 C C . TYR A 1 985 ? -28.357 -19.737 -8.836 1.00 97.06 985 TYR A C 1
ATOM 7701 O O . TYR A 1 985 ? -28.348 -18.999 -9.823 1.00 97.06 985 TYR A O 1
ATOM 7709 N N . GLN A 1 986 ? -28.492 -21.062 -8.963 1.00 96.19 986 GLN A N 1
ATOM 7710 C CA . GLN A 1 986 ? -28.584 -21.759 -10.253 1.00 96.19 986 GLN A CA 1
ATOM 7711 C C . GLN A 1 986 ? -29.718 -21.242 -11.155 1.00 96.19 986 GLN A C 1
ATOM 7713 O O . GLN A 1 986 ? -29.593 -21.305 -12.371 1.00 96.19 986 GLN A O 1
ATOM 7718 N N . LEU A 1 987 ? -30.802 -20.692 -10.598 1.00 95.75 987 LEU A N 1
ATOM 7719 C CA . LEU A 1 987 ? -31.909 -20.116 -11.383 1.00 95.75 987 LEU A CA 1
ATOM 7720 C C . LEU A 1 987 ? -31.788 -18.600 -11.616 1.00 95.75 987 LEU A C 1
ATOM 7722 O O . LEU A 1 987 ? -32.517 -18.049 -12.437 1.00 95.75 987 LEU A O 1
ATOM 7726 N N . THR A 1 988 ? -30.895 -17.919 -10.896 1.00 96.75 988 THR A N 1
ATOM 7727 C CA . THR A 1 988 ? -30.752 -16.453 -10.925 1.00 96.75 988 THR A CA 1
ATOM 7728 C C . THR A 1 988 ? -29.508 -15.993 -11.675 1.00 96.75 988 THR A C 1
ATOM 7730 O O . THR A 1 988 ? -29.458 -14.849 -12.110 1.00 96.75 988 THR A O 1
ATOM 7733 N N . GLY A 1 989 ? -28.507 -16.866 -11.817 1.00 97.50 989 GLY A N 1
ATOM 7734 C CA . GLY A 1 989 ? -27.156 -16.490 -12.226 1.00 97.50 989 GLY A CA 1
ATOM 7735 C C . GLY A 1 989 ? -26.323 -16.003 -11.043 1.00 97.50 989 GLY A C 1
ATOM 7736 O O . GLY A 1 989 ? -26.846 -15.742 -9.955 1.00 97.50 989 GLY A O 1
ATOM 7737 N N . GLN A 1 990 ? -25.008 -15.905 -11.252 1.00 98.31 990 GLN A N 1
ATOM 7738 C CA . GLN A 1 990 ? -24.051 -15.554 -10.202 1.00 98.31 990 GLN A CA 1
ATOM 7739 C C . GLN A 1 990 ? -24.367 -14.165 -9.617 1.00 98.31 990 GLN A C 1
ATOM 7741 O O . GLN A 1 990 ? -24.513 -13.224 -10.405 1.00 98.31 990 GLN A O 1
ATOM 7746 N N . PRO A 1 991 ? -24.402 -13.983 -8.283 1.00 98.31 991 PRO A N 1
ATOM 7747 C CA . PRO A 1 991 ? -24.409 -12.653 -7.693 1.00 98.31 991 PRO A CA 1
ATOM 7748 C C . PRO A 1 991 ? -23.134 -11.890 -8.069 1.00 98.31 991 PRO A C 1
ATOM 7750 O O . PRO A 1 991 ? -22.029 -12.442 -8.093 1.00 98.31 991 PRO A O 1
ATOM 7753 N N . VAL A 1 992 ? -23.295 -10.600 -8.339 1.00 97.56 992 VAL A N 1
ATOM 7754 C CA . VAL A 1 992 ? -22.208 -9.674 -8.661 1.00 97.56 992 VAL A CA 1
ATOM 7755 C C . VAL A 1 992 ? -22.332 -8.465 -7.746 1.00 97.56 992 VAL A C 1
ATOM 7757 O O . VAL A 1 992 ? -23.381 -7.824 -7.699 1.00 97.56 992 VAL A O 1
ATOM 7760 N N . LEU A 1 993 ? -21.262 -8.151 -7.022 1.00 98.12 993 LEU A N 1
ATOM 7761 C CA . LEU A 1 993 ? -21.246 -7.110 -5.999 1.00 98.12 993 LEU A CA 1
ATOM 7762 C C . LEU A 1 993 ? -20.523 -5.871 -6.532 1.00 98.12 993 LEU A C 1
ATOM 7764 O O . LEU A 1 993 ? -19.315 -5.909 -6.756 1.00 98.12 993 LEU A O 1
ATOM 7768 N N . ILE A 1 994 ? -21.269 -4.787 -6.746 1.00 97.50 994 ILE A N 1
ATOM 7769 C CA . ILE A 1 994 ? -20.774 -3.549 -7.354 1.00 97.50 994 ILE A CA 1
ATOM 7770 C C . ILE A 1 994 ? -20.640 -2.474 -6.283 1.00 97.50 994 ILE A C 1
ATOM 7772 O O . ILE A 1 994 ? -21.639 -1.931 -5.802 1.00 97.50 994 ILE A O 1
ATOM 7776 N N . GLY A 1 995 ? -19.394 -2.157 -5.937 1.00 91.31 995 GLY A N 1
ATOM 7777 C CA . GLY A 1 995 ? -19.073 -1.111 -4.974 1.00 91.31 995 GLY A CA 1
ATOM 7778 C C . GLY A 1 995 ? -19.229 0.293 -5.558 1.00 91.31 995 GLY A C 1
ATOM 7779 O O . GLY A 1 995 ? -18.736 0.587 -6.650 1.00 91.31 995 GLY A O 1
ATOM 7780 N N . GLY A 1 996 ? -19.903 1.175 -4.826 1.00 85.12 996 GLY A N 1
ATOM 7781 C CA . GLY A 1 996 ? -19.945 2.600 -5.143 1.00 85.12 996 GLY A CA 1
ATOM 7782 C C . GLY A 1 996 ? -18.685 3.333 -4.668 1.00 85.12 996 GLY A C 1
ATOM 7783 O O . GLY A 1 996 ? -17.552 3.030 -5.037 1.00 85.12 996 GLY A O 1
ATOM 7784 N N . SER A 1 997 ? -18.914 4.335 -3.833 1.00 84.75 997 SER A N 1
ATOM 7785 C CA . SER A 1 997 ? -17.929 5.085 -3.054 1.00 84.75 997 SER A CA 1
ATOM 7786 C C . SER A 1 997 ? -18.569 5.439 -1.710 1.00 84.75 997 SER A C 1
ATOM 7788 O O . SER A 1 997 ? -19.793 5.379 -1.600 1.00 84.75 997 SER A O 1
ATOM 7790 N N . MET A 1 998 ? -17.783 5.905 -0.732 1.00 82.50 998 MET A N 1
ATOM 7791 C CA . MET A 1 998 ? -18.205 6.129 0.670 1.00 82.50 998 MET A CA 1
ATOM 7792 C C . MET A 1 998 ? -19.416 7.059 0.914 1.00 82.50 998 MET A C 1
ATOM 7794 O O . MET A 1 998 ? -19.777 7.322 2.057 1.00 82.50 998 MET A O 1
ATOM 7798 N N . GLY A 1 999 ? -20.019 7.619 -0.136 1.00 83.31 999 GLY A N 1
ATOM 7799 C CA . GLY A 1 999 ? -21.228 8.438 -0.080 1.00 83.31 999 GLY A CA 1
ATOM 7800 C C . GLY A 1 999 ? -22.173 8.254 -1.267 1.00 83.31 999 GLY A C 1
ATOM 7801 O O . GLY A 1 999 ? -22.929 9.184 -1.568 1.00 83.31 999 GLY A O 1
ATOM 7802 N N . THR A 1 1000 ? -22.104 7.121 -1.972 1.00 90.88 1000 THR A N 1
ATOM 7803 C CA . THR A 1 1000 ? -22.983 6.763 -3.101 1.00 90.88 1000 THR A CA 1
ATOM 7804 C C . THR A 1 1000 ? -23.548 5.354 -2.921 1.00 90.88 1000 THR A C 1
ATOM 7806 O O . THR A 1 1000 ? -23.098 4.601 -2.064 1.00 90.88 1000 THR A O 1
ATOM 7809 N N . CYS A 1 1001 ? -24.581 5.004 -3.685 1.00 95.31 1001 CYS A N 1
ATOM 7810 C CA . CYS A 1 1001 ? -25.173 3.669 -3.628 1.00 95.31 1001 CYS A CA 1
ATOM 7811 C C . CYS A 1 1001 ? -24.222 2.573 -4.143 1.00 95.31 1001 CYS A C 1
ATOM 7813 O O . CYS A 1 1001 ? -23.387 2.822 -5.007 1.00 95.31 1001 CYS A O 1
ATOM 7815 N N . SER A 1 1002 ? -24.405 1.352 -3.652 1.00 97.81 1002 SER A N 1
ATOM 7816 C CA . SER A 1 1002 ? -23.831 0.124 -4.217 1.00 97.81 1002 SER A CA 1
ATOM 7817 C C . SER A 1 1002 ? -24.946 -0.710 -4.864 1.00 97.81 1002 SER A C 1
ATOM 7819 O O . SER A 1 1002 ? -26.128 -0.440 -4.643 1.00 97.81 1002 SER A O 1
ATOM 7821 N N . TYR A 1 1003 ? -24.604 -1.717 -5.668 1.00 98.50 1003 TYR A N 1
ATOM 7822 C CA . TYR A 1 1003 ? -25.593 -2.582 -6.326 1.00 98.50 1003 TYR A CA 1
ATOM 7823 C C . TYR A 1 1003 ? -25.236 -4.064 -6.204 1.00 98.50 1003 TYR A C 1
ATOM 7825 O O . TYR A 1 1003 ? -24.064 -4.438 -6.181 1.00 98.50 1003 TYR A O 1
ATOM 7833 N N . VAL A 1 1004 ? -26.268 -4.906 -6.206 1.00 98.44 1004 VAL A N 1
ATOM 7834 C CA . VAL A 1 1004 ? -26.161 -6.342 -6.476 1.00 98.44 1004 VAL A CA 1
ATOM 7835 C C . VAL A 1 1004 ? -26.772 -6.607 -7.846 1.00 98.44 1004 VAL A C 1
ATOM 7837 O O . VAL A 1 1004 ? -27.930 -6.256 -8.097 1.00 98.44 1004 VAL A O 1
ATOM 7840 N N . LEU A 1 1005 ? -25.993 -7.214 -8.737 1.00 98.50 1005 LEU A N 1
ATOM 7841 C CA . LEU A 1 1005 ? -26.428 -7.657 -10.062 1.00 98.50 1005 LEU A CA 1
ATOM 7842 C C . LEU A 1 1005 ? -26.407 -9.189 -10.135 1.00 98.50 1005 LEU A C 1
ATOM 7844 O O . LEU A 1 1005 ? -25.929 -9.866 -9.225 1.00 98.50 1005 LEU A O 1
ATOM 7848 N N . THR A 1 1006 ? -26.908 -9.725 -11.241 1.00 98.50 1006 THR A N 1
ATOM 7849 C CA . THR A 1 1006 ? -26.852 -11.149 -11.591 1.00 98.50 1006 THR A CA 1
ATOM 7850 C C . THR A 1 1006 ? -26.204 -11.346 -12.959 1.00 98.50 1006 THR A C 1
ATOM 7852 O O . THR A 1 1006 ? -26.343 -10.500 -13.850 1.00 98.50 1006 THR A O 1
ATOM 7855 N N . GLY A 1 1007 ? -25.457 -12.439 -13.120 1.00 97.94 1007 GLY A N 1
ATOM 7856 C CA . GLY A 1 1007 ? -24.869 -12.838 -14.400 1.00 97.94 1007 GLY A CA 1
ATOM 7857 C C . GLY A 1 1007 ? -25.907 -13.300 -15.429 1.00 97.94 1007 GLY A C 1
ATOM 7858 O O . GLY A 1 1007 ? -27.023 -13.678 -15.081 1.00 97.94 1007 GLY A O 1
ATOM 7859 N N . THR A 1 1008 ? -25.559 -13.236 -16.717 1.00 98.19 1008 THR A N 1
ATOM 7860 C CA . THR A 1 1008 ? -26.504 -13.451 -17.831 1.00 98.19 1008 THR A CA 1
ATOM 7861 C C . THR A 1 1008 ? -25.873 -14.244 -18.976 1.00 98.19 1008 THR A C 1
ATOM 7863 O O . THR A 1 1008 ? -24.666 -14.169 -19.203 1.00 98.19 1008 THR A O 1
ATOM 7866 N N . GLU A 1 1009 ? -26.696 -14.953 -19.755 1.00 97.19 1009 GLU A N 1
ATOM 7867 C CA . GLU A 1 1009 ? -26.251 -15.699 -20.950 1.00 97.19 1009 GLU A CA 1
ATOM 7868 C C . GLU A 1 1009 ? -25.577 -14.793 -21.985 1.00 97.19 1009 GLU A C 1
ATOM 7870 O O . GLU A 1 1009 ? -24.540 -15.111 -22.567 1.00 97.19 1009 GLU A O 1
ATOM 7875 N N . ARG A 1 1010 ? -26.135 -13.596 -22.177 1.00 96.06 1010 ARG A N 1
ATOM 7876 C CA . ARG A 1 1010 ? -25.562 -12.595 -23.072 1.00 96.06 1010 ARG A CA 1
ATOM 7877 C C . ARG A 1 1010 ? -24.226 -12.061 -22.544 1.00 96.06 1010 ARG A C 1
ATOM 7879 O O . ARG A 1 1010 ? -23.319 -11.854 -23.345 1.00 96.06 1010 ARG A O 1
ATOM 7886 N N . GLY A 1 1011 ? -24.057 -11.919 -21.229 1.00 96.12 1011 GLY A N 1
ATOM 7887 C CA . GLY A 1 1011 ? -22.761 -11.651 -20.596 1.00 96.12 1011 GLY A CA 1
ATOM 7888 C C . GLY A 1 1011 ? -21.738 -12.770 -20.810 1.00 96.12 1011 GLY A C 1
ATOM 7889 O O . GLY A 1 1011 ? -20.571 -12.479 -21.082 1.00 96.12 1011 GLY A O 1
ATOM 7890 N N . MET A 1 1012 ? -22.169 -14.037 -20.766 1.00 96.12 1012 MET A N 1
ATOM 7891 C CA . MET A 1 1012 ? -21.321 -15.194 -21.081 1.00 96.12 1012 MET A CA 1
ATOM 7892 C C . MET A 1 1012 ? -20.747 -15.087 -22.501 1.00 96.12 1012 MET A C 1
ATOM 7894 O O . MET A 1 1012 ? -19.532 -15.130 -22.679 1.00 96.12 1012 MET A O 1
ATOM 7898 N N . VAL A 1 1013 ? -21.608 -14.840 -23.494 1.00 93.94 1013 VAL A N 1
ATOM 7899 C CA . VAL A 1 1013 ? -21.232 -14.783 -24.919 1.00 93.94 1013 VAL A CA 1
ATOM 7900 C C . VAL A 1 1013 ? -20.518 -13.482 -25.317 1.00 93.94 1013 VAL A C 1
ATOM 7902 O O . VAL A 1 1013 ? -19.565 -13.512 -26.093 1.00 93.94 1013 VAL A O 1
ATOM 7905 N N . GLU A 1 1014 ? -20.966 -12.315 -24.842 1.00 92.88 1014 GLU A N 1
ATOM 7906 C CA . GLU A 1 1014 ? -20.438 -11.019 -25.302 1.00 92.88 1014 GLU A CA 1
ATOM 7907 C C . GLU A 1 1014 ? -19.247 -10.483 -24.492 1.00 92.88 1014 GLU A C 1
ATOM 7909 O O . GLU A 1 1014 ? -18.564 -9.573 -24.980 1.00 92.88 1014 GLU A O 1
ATOM 7914 N N . ALA A 1 1015 ? -19.013 -11.003 -23.280 1.00 95.94 1015 ALA A N 1
ATOM 7915 C CA . ALA A 1 1015 ? -18.037 -10.472 -22.322 1.00 95.94 1015 ALA A CA 1
ATOM 7916 C C . ALA A 1 1015 ? -17.327 -11.549 -21.468 1.00 95.94 1015 ALA A C 1
ATOM 7918 O O . ALA A 1 1015 ? -16.830 -11.235 -20.385 1.00 95.94 1015 ALA A O 1
ATOM 7919 N N . TYR A 1 1016 ? -17.266 -12.806 -21.925 1.00 96.88 1016 TYR A N 1
ATOM 7920 C CA . TYR A 1 1016 ? -16.628 -13.921 -21.200 1.00 96.88 1016 TYR A CA 1
ATOM 7921 C C . TYR A 1 1016 ? -17.150 -14.070 -19.760 1.00 96.88 1016 TYR A C 1
ATOM 7923 O O . TYR A 1 1016 ? -16.379 -14.191 -18.804 1.00 96.88 1016 TYR A O 1
ATOM 7931 N N . GLY A 1 1017 ? -18.469 -13.952 -19.584 1.00 97.06 1017 GLY A N 1
ATOM 7932 C CA . GLY A 1 1017 ? -19.129 -14.042 -18.280 1.00 97.06 1017 GLY A CA 1
ATOM 7933 C C . GLY A 1 1017 ? -18.613 -12.991 -17.299 1.00 97.06 1017 GLY A C 1
ATOM 7934 O O . GLY A 1 1017 ? -18.246 -13.336 -16.179 1.00 97.06 1017 GLY A O 1
ATOM 7935 N N . THR A 1 1018 ? -18.503 -11.729 -17.728 1.00 98.19 1018 THR A N 1
ATOM 7936 C CA . THR A 1 1018 ? -17.884 -10.643 -16.944 1.00 98.19 1018 THR A CA 1
ATOM 7937 C C . THR A 1 1018 ? -18.669 -9.332 -17.061 1.00 98.19 1018 THR A C 1
ATOM 7939 O O . THR A 1 1018 ? -19.253 -9.034 -18.101 1.00 98.19 1018 THR A O 1
ATOM 7942 N N . THR A 1 1019 ? -18.657 -8.523 -16.000 1.00 98.12 1019 THR A N 1
ATOM 7943 C CA . THR A 1 1019 ? -19.291 -7.194 -15.914 1.00 98.12 1019 THR A CA 1
ATOM 7944 C C . THR A 1 1019 ? -18.405 -6.211 -15.125 1.00 98.12 1019 THR A C 1
ATOM 7946 O O . THR A 1 1019 ? -17.311 -6.579 -14.692 1.00 98.12 1019 THR A O 1
ATOM 7949 N N . CYS A 1 1020 ? -18.847 -4.957 -14.958 1.00 97.06 1020 CYS A N 1
ATOM 7950 C CA . CYS A 1 1020 ? -18.199 -3.938 -14.112 1.00 97.06 1020 CYS A CA 1
ATOM 7951 C C . CYS A 1 1020 ? -17.905 -4.420 -12.675 1.00 97.06 1020 CYS A C 1
ATOM 7953 O O . CYS A 1 1020 ? -18.476 -5.406 -12.215 1.00 97.06 1020 CYS A O 1
ATOM 7955 N N . HIS A 1 1021 ? -17.036 -3.697 -11.962 1.00 93.69 1021 HIS A N 1
ATOM 7956 C CA . HIS A 1 1021 ? -16.706 -3.962 -10.550 1.00 93.69 1021 HIS A CA 1
ATOM 7957 C C . HIS A 1 1021 ? -17.174 -2.866 -9.582 1.00 93.69 1021 HIS A C 1
ATOM 7959 O O . HIS A 1 1021 ? -17.312 -3.105 -8.381 1.00 93.69 1021 HIS A O 1
ATOM 7965 N N . GLY A 1 1022 ? -17.386 -1.649 -10.082 1.00 91.94 1022 GLY A N 1
ATOM 7966 C CA . GLY A 1 1022 ? -17.711 -0.498 -9.252 1.00 91.94 1022 GLY A CA 1
ATOM 7967 C C . GLY A 1 1022 ? -17.908 0.770 -10.068 1.00 91.94 1022 GLY A C 1
ATOM 7968 O O . GLY A 1 1022 ? -18.140 0.714 -11.271 1.00 91.94 1022 GLY A O 1
ATOM 7969 N N . ALA A 1 1023 ? -17.789 1.930 -9.428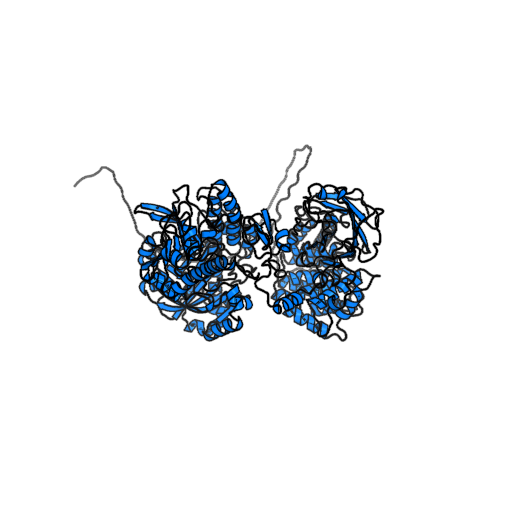 1.00 86.31 1023 ALA A N 1
ATOM 7970 C CA . ALA A 1 1023 ? -17.904 3.217 -10.117 1.00 86.31 1023 ALA A CA 1
ATOM 7971 C C . ALA A 1 1023 ? -16.776 3.477 -11.141 1.00 86.31 1023 ALA A C 1
ATOM 7973 O O . ALA A 1 1023 ? -17.013 4.034 -12.209 1.00 86.31 1023 ALA A O 1
ATOM 7974 N N . GLY A 1 1024 ? -15.532 3.105 -10.819 1.00 84.12 1024 GLY A N 1
ATOM 7975 C CA . GLY A 1 1024 ? -14.345 3.542 -11.564 1.00 84.12 1024 GLY A CA 1
ATOM 7976 C C . GLY A 1 1024 ? -14.019 5.031 -11.354 1.00 84.12 1024 GLY A C 1
ATOM 7977 O O . GLY A 1 1024 ? -14.889 5.850 -11.049 1.00 84.12 1024 GLY A O 1
ATOM 7978 N N . ARG A 1 1025 ? -12.739 5.407 -11.460 1.00 83.31 1025 ARG A N 1
ATOM 7979 C CA . ARG A 1 1025 ? -12.304 6.773 -11.130 1.00 83.31 1025 ARG A CA 1
ATOM 7980 C C . ARG A 1 1025 ? -12.537 7.742 -12.287 1.00 83.31 1025 ARG A C 1
ATOM 7982 O O . ARG A 1 1025 ? -12.161 7.462 -13.419 1.00 83.31 1025 ARG A O 1
ATOM 7989 N N . ALA A 1 1026 ? -13.080 8.915 -11.966 1.00 82.06 1026 ALA A N 1
ATOM 7990 C CA . ALA A 1 1026 ? -13.165 10.068 -12.862 1.00 82.06 1026 ALA A CA 1
ATOM 7991 C C . ALA A 1 1026 ? -12.000 11.059 -12.643 1.00 82.06 1026 ALA A C 1
ATOM 7993 O O . ALA A 1 1026 ? -11.608 11.781 -13.560 1.00 82.06 1026 ALA A O 1
ATOM 7994 N N . LEU A 1 1027 ? -11.413 11.087 -11.437 1.00 72.62 1027 LEU A N 1
ATOM 7995 C CA . LEU A 1 1027 ? -10.267 11.933 -11.088 1.00 72.62 1027 LEU A CA 1
ATOM 7996 C C . LEU A 1 1027 ? -9.102 11.103 -10.528 1.00 72.62 1027 LEU A C 1
ATOM 7998 O O . LEU A 1 1027 ? -9.282 10.201 -9.703 1.00 72.62 1027 LEU A O 1
ATOM 8002 N N . SER A 1 1028 ? -7.874 11.446 -10.927 1.00 66.44 1028 SER A N 1
ATOM 8003 C CA . SER A 1 1028 ? -6.667 10.896 -10.299 1.00 66.44 1028 SER A CA 1
ATOM 8004 C C . SER A 1 1028 ? -6.565 11.361 -8.843 1.00 66.44 1028 SER A C 1
ATOM 8006 O O . SER A 1 1028 ? -6.968 12.477 -8.519 1.00 66.44 1028 SER A O 1
ATOM 8008 N N . ARG A 1 1029 ? -5.978 10.541 -7.960 1.00 65.25 1029 ARG A N 1
ATOM 8009 C CA . ARG A 1 1029 ? -5.831 10.868 -6.525 1.00 65.25 1029 ARG A CA 1
ATOM 8010 C C . ARG A 1 1029 ? -5.173 12.232 -6.287 1.00 65.25 1029 ARG A C 1
ATOM 8012 O O . ARG A 1 1029 ? -5.602 12.975 -5.413 1.00 65.25 1029 ARG A O 1
ATOM 8019 N N . SER A 1 1030 ? -4.192 12.605 -7.116 1.00 60.53 1030 SER A N 1
ATOM 8020 C CA . SER A 1 1030 ? -3.559 13.930 -7.041 1.00 60.53 1030 SER A CA 1
ATOM 8021 C C . SER A 1 1030 ? -4.523 15.068 -7.387 1.00 60.53 1030 SER A C 1
ATOM 8023 O O . SER A 1 1030 ? -4.591 16.050 -6.653 1.00 60.53 1030 SER A O 1
ATOM 8025 N N . LYS A 1 1031 ? -5.319 14.911 -8.453 1.00 65.56 1031 LYS A N 1
ATOM 8026 C CA . LYS A 1 1031 ? -6.331 15.894 -8.868 1.00 65.56 1031 LYS A CA 1
ATOM 8027 C C . LYS A 1 1031 ? -7.457 16.014 -7.834 1.00 65.56 1031 LYS A C 1
ATOM 8029 O O . LYS A 1 1031 ? -7.947 17.115 -7.614 1.00 65.56 1031 LYS A O 1
ATOM 8034 N N . SER A 1 1032 ? -7.815 14.919 -7.157 1.00 71.56 1032 SER A N 1
ATOM 8035 C CA . SER A 1 1032 ? -8.753 14.930 -6.028 1.00 71.56 1032 SER A CA 1
ATOM 8036 C C . SER A 1 1032 ? -8.213 15.735 -4.839 1.00 71.56 1032 SER A C 1
ATOM 8038 O O . SER A 1 1032 ? -8.877 16.670 -4.403 1.00 71.56 1032 SER A O 1
ATOM 8040 N N . ARG A 1 1033 ? -6.977 15.467 -4.376 1.00 70.25 1033 ARG A N 1
ATOM 8041 C CA . ARG A 1 1033 ? -6.333 16.225 -3.276 1.00 70.25 1033 ARG A CA 1
ATOM 8042 C C . ARG A 1 1033 ? -6.207 17.727 -3.546 1.00 70.25 1033 ARG A C 1
ATOM 8044 O O . ARG A 1 1033 ? -6.222 18.508 -2.606 1.00 70.25 1033 ARG A O 1
ATOM 8051 N N . GLN A 1 1034 ? -6.044 18.123 -4.809 1.00 67.94 1034 GLN A N 1
ATOM 8052 C CA . GLN A 1 1034 ? -5.951 19.531 -5.210 1.00 67.94 1034 GLN A CA 1
ATOM 8053 C C . GLN A 1 1034 ? -7.313 20.238 -5.267 1.00 67.94 1034 GLN A C 1
ATOM 8055 O O . GLN A 1 1034 ? -7.366 21.452 -5.094 1.00 67.94 1034 GLN A O 1
ATOM 8060 N N . LYS A 1 1035 ? -8.400 19.510 -5.560 1.00 72.88 1035 LYS A N 1
ATOM 8061 C CA . LYS A 1 1035 ? -9.721 20.101 -5.842 1.00 72.88 1035 LYS A CA 1
ATOM 8062 C C . LYS A 1 1035 ? -10.756 19.948 -4.731 1.00 72.88 1035 LYS A C 1
ATOM 8064 O O . LYS A 1 1035 ? -11.710 20.716 -4.727 1.00 72.88 1035 LYS A O 1
ATOM 8069 N N . ILE A 1 1036 ? -10.619 18.955 -3.854 1.00 78.94 1036 ILE A N 1
ATOM 8070 C CA . ILE A 1 1036 ? -11.681 18.536 -2.929 1.00 78.94 1036 ILE A CA 1
ATOM 8071 C C . ILE A 1 1036 ? -11.202 18.716 -1.479 1.00 78.94 1036 ILE A C 1
ATOM 8073 O O . ILE A 1 1036 ? -10.308 17.980 -1.065 1.00 78.94 1036 ILE A O 1
ATOM 8077 N N . PRO A 1 1037 ? -11.776 19.636 -0.681 1.00 79.12 1037 PRO A N 1
ATOM 8078 C CA . PRO A 1 1037 ? -11.417 19.810 0.729 1.00 79.12 1037 PRO A CA 1
ATOM 8079 C C . PRO A 1 1037 ? -11.917 18.657 1.622 1.00 79.12 1037 PRO A C 1
ATOM 8081 O O . PRO A 1 1037 ? -13.100 18.320 1.618 1.00 79.12 1037 PRO A O 1
ATOM 8084 N N . TRP A 1 1038 ? -11.046 18.074 2.455 1.00 82.69 1038 TRP A N 1
ATOM 8085 C CA . TRP A 1 1038 ? -11.389 16.922 3.317 1.00 82.69 1038 TRP A CA 1
ATOM 8086 C C . TRP A 1 1038 ? -12.549 17.193 4.289 1.00 82.69 1038 TRP A C 1
ATOM 8088 O O . TRP A 1 1038 ? -13.363 16.310 4.559 1.00 82.69 1038 TRP A O 1
ATOM 8098 N N . ASN A 1 1039 ? -12.633 18.419 4.806 1.00 83.81 1039 ASN A N 1
ATOM 8099 C CA . ASN A 1 1039 ? -13.677 18.863 5.724 1.00 83.81 1039 ASN A CA 1
ATOM 8100 C C . ASN A 1 1039 ? -15.048 18.947 5.038 1.00 83.81 1039 ASN A C 1
ATOM 8102 O O . ASN A 1 1039 ? -16.060 18.640 5.664 1.00 83.81 1039 ASN A O 1
ATOM 8106 N N . GLU A 1 1040 ? -15.080 19.312 3.754 1.00 86.81 1040 GLU A N 1
ATOM 8107 C CA . GLU A 1 1040 ? -16.305 19.342 2.957 1.00 86.81 1040 GLU A CA 1
ATOM 8108 C C . GLU A 1 1040 ? -16.830 17.924 2.697 1.00 86.81 1040 GLU A C 1
ATOM 8110 O O . GLU A 1 1040 ? -18.022 17.678 2.866 1.00 86.81 1040 GLU A O 1
ATOM 8115 N N . VAL A 1 1041 ? -15.942 16.966 2.396 1.00 86.25 1041 VAL A N 1
ATOM 8116 C CA . VAL A 1 1041 ? -16.315 15.551 2.211 1.00 86.25 1041 VAL A CA 1
ATOM 8117 C C . VAL A 1 1041 ? -16.978 14.992 3.471 1.00 86.25 1041 VAL A C 1
ATOM 8119 O O . VAL A 1 1041 ? -18.081 14.454 3.392 1.00 86.25 1041 VAL A O 1
ATOM 8122 N N . ILE A 1 1042 ? -16.354 15.157 4.644 1.00 87.31 1042 ILE A N 1
ATOM 8123 C CA . ILE A 1 1042 ? -16.910 14.662 5.918 1.00 87.31 1042 ILE A CA 1
ATOM 8124 C C . ILE A 1 1042 ? -18.272 15.304 6.213 1.00 87.31 1042 ILE A C 1
ATOM 8126 O O . ILE A 1 1042 ? -19.208 14.613 6.617 1.00 87.31 1042 ILE A O 1
ATOM 8130 N N . GLU A 1 1043 ? -18.411 16.610 5.988 1.00 88.19 1043 GLU A N 1
ATOM 8131 C CA . GLU A 1 1043 ? -19.664 17.319 6.241 1.00 88.19 1043 GLU A CA 1
ATOM 8132 C C . GLU A 1 1043 ? -20.771 16.928 5.244 1.00 88.19 1043 GLU A C 1
ATOM 8134 O O . GLU A 1 1043 ? -21.928 16.773 5.632 1.00 88.19 1043 GLU A O 1
ATOM 8139 N N . ASN A 1 1044 ? -20.438 16.672 3.977 1.00 89.44 1044 ASN A N 1
ATOM 8140 C CA . ASN A 1 1044 ? -21.391 16.181 2.980 1.00 89.44 1044 ASN A CA 1
ATOM 8141 C C . ASN A 1 1044 ? -21.855 14.743 3.274 1.00 89.44 1044 ASN A C 1
ATOM 8143 O O . ASN A 1 1044 ? -23.025 14.423 3.053 1.00 89.44 1044 ASN A O 1
ATOM 8147 N N . LEU A 1 1045 ? -20.989 13.887 3.829 1.00 91.00 1045 LEU A N 1
ATOM 8148 C CA . LEU A 1 1045 ? -21.370 12.553 4.309 1.00 91.00 1045 LEU A CA 1
ATOM 8149 C C . LEU A 1 1045 ? -22.261 12.632 5.559 1.00 91.00 1045 LEU A C 1
ATOM 8151 O O . LEU A 1 1045 ? -23.303 11.976 5.608 1.00 91.00 1045 LEU A O 1
ATOM 8155 N N . ARG A 1 1046 ? -21.935 13.516 6.513 1.00 89.62 1046 ARG A N 1
ATOM 8156 C CA . ARG A 1 1046 ? -22.781 13.791 7.686 1.00 89.62 1046 ARG A CA 1
ATOM 8157 C C . ARG A 1 1046 ? -24.176 14.281 7.283 1.00 89.62 1046 ARG A C 1
ATOM 8159 O O . ARG A 1 1046 ? -25.164 13.776 7.810 1.00 89.62 1046 ARG A O 1
ATOM 8166 N N . LYS A 1 1047 ? -24.280 15.202 6.316 1.00 92.75 1047 LYS A N 1
ATOM 8167 C CA . LYS A 1 1047 ? -25.566 15.683 5.763 1.00 92.75 1047 LYS A CA 1
ATOM 8168 C C . LYS A 1 1047 ? -26.390 14.577 5.097 1.00 92.75 1047 LYS A C 1
ATOM 8170 O O . LYS A 1 1047 ? -27.613 14.626 5.152 1.00 92.75 1047 LYS A O 1
ATOM 8175 N N . LYS A 1 1048 ? -25.739 13.567 4.510 1.00 92.50 1048 LYS A N 1
ATOM 8176 C CA . LYS A 1 1048 ? -26.384 12.344 3.992 1.00 92.50 1048 LYS A CA 1
ATOM 8177 C C . LYS A 1 1048 ? -26.787 11.351 5.097 1.00 92.50 1048 LYS A C 1
ATOM 8179 O O . LYS A 1 1048 ? -27.320 10.291 4.788 1.00 92.50 1048 LYS A O 1
ATOM 8184 N N . GLY A 1 1049 ? -26.539 11.668 6.370 1.00 93.75 1049 GLY A N 1
ATOM 8185 C CA . GLY A 1 1049 ? -26.831 10.797 7.509 1.00 93.75 1049 GLY A CA 1
ATOM 8186 C C . GLY A 1 1049 ? -25.854 9.629 7.675 1.00 93.75 1049 GLY A C 1
ATOM 8187 O O . GLY A 1 1049 ? -26.166 8.693 8.414 1.00 93.75 1049 GLY A O 1
ATOM 8188 N N . ILE A 1 1050 ? -24.698 9.672 7.005 1.00 95.69 1050 ILE A N 1
ATOM 8189 C CA . ILE A 1 1050 ? -23.709 8.592 6.989 1.00 95.69 1050 ILE A CA 1
ATOM 8190 C C . ILE A 1 1050 ? -22.754 8.752 8.176 1.00 95.69 1050 ILE A C 1
ATOM 8192 O O . ILE A 1 1050 ? -22.083 9.775 8.321 1.00 95.69 1050 ILE A O 1
ATOM 8196 N N . SER A 1 1051 ? -22.682 7.721 9.016 1.00 95.50 1051 SER A N 1
ATOM 8197 C CA . SER A 1 1051 ? -21.685 7.609 10.081 1.00 95.50 1051 SER A CA 1
ATOM 8198 C C . SER A 1 1051 ? -20.336 7.205 9.486 1.00 95.50 1051 SER A C 1
ATOM 8200 O O . SER A 1 1051 ? -20.288 6.314 8.641 1.00 95.50 1051 SER A O 1
ATOM 8202 N N . ILE A 1 1052 ? -19.232 7.830 9.898 1.00 93.12 1052 ILE A N 1
ATOM 8203 C CA . ILE A 1 1052 ? -17.911 7.527 9.328 1.00 93.12 1052 ILE A CA 1
ATOM 8204 C C . ILE A 1 1052 ? -16.821 7.399 10.392 1.00 93.12 1052 ILE A C 1
ATOM 8206 O O . ILE A 1 1052 ? -16.804 8.150 11.372 1.00 93.12 1052 ILE A O 1
ATOM 8210 N N . ARG A 1 1053 ? -15.895 6.454 10.188 1.00 92.06 1053 ARG A N 1
ATOM 8211 C CA . ARG A 1 1053 ? -14.640 6.321 10.944 1.00 92.06 1053 ARG A CA 1
ATOM 8212 C C . ARG A 1 1053 ? -13.459 6.145 9.987 1.00 92.06 1053 ARG A C 1
ATOM 8214 O O . ARG A 1 1053 ? -13.561 5.445 8.980 1.00 92.06 1053 ARG A O 1
ATOM 8221 N N . LEU A 1 1054 ? -12.356 6.829 10.288 1.00 85.69 1054 LEU A N 1
ATOM 8222 C CA . LEU A 1 1054 ? -11.199 7.005 9.405 1.00 85.69 1054 LEU A CA 1
ATOM 8223 C C . LEU A 1 1054 ? -9.907 6.799 10.197 1.00 85.69 1054 LEU A C 1
ATOM 8225 O O . LEU A 1 1054 ? -9.753 7.421 11.245 1.00 85.69 1054 LEU A O 1
ATOM 8229 N N . ALA A 1 1055 ? -8.945 6.039 9.667 1.00 75.00 1055 ALA A N 1
ATOM 8230 C CA . ALA A 1 1055 ? -7.589 6.032 10.233 1.00 75.00 1055 ALA A CA 1
ATOM 8231 C C . ALA A 1 1055 ? -6.845 7.359 9.976 1.00 75.00 1055 ALA A C 1
ATOM 8233 O O . ALA A 1 1055 ? -6.091 7.828 10.825 1.00 75.00 1055 ALA A O 1
ATOM 8234 N N . SER A 1 1056 ? -7.066 7.988 8.813 1.00 72.25 1056 SER A N 1
ATOM 8235 C CA . SER A 1 1056 ? -6.437 9.262 8.440 1.00 72.25 1056 SER A CA 1
ATOM 8236 C C . SER A 1 1056 ? -7.428 10.209 7.747 1.00 72.25 1056 SER A C 1
ATOM 8238 O O . SER A 1 1056 ? -7.710 10.047 6.556 1.00 72.25 1056 SER A O 1
ATOM 8240 N N . PRO A 1 1057 ? -7.927 11.257 8.436 1.00 68.31 1057 PRO A N 1
ATOM 8241 C CA . PRO A 1 1057 ? -8.871 12.217 7.855 1.00 68.31 1057 PRO A CA 1
ATOM 8242 C C . PRO A 1 1057 ? -8.362 12.937 6.600 1.00 68.31 1057 PRO A C 1
ATOM 8244 O O . PRO A 1 1057 ? -9.161 13.360 5.773 1.00 68.31 1057 PRO A O 1
ATOM 8247 N N . LYS A 1 1058 ? -7.039 13.062 6.417 1.00 63.72 1058 LYS A N 1
ATOM 8248 C CA . LYS A 1 1058 ? -6.451 13.735 5.245 1.00 63.72 1058 LYS A CA 1
ATOM 8249 C C . LYS A 1 1058 ? -6.523 12.899 3.964 1.00 63.72 1058 LYS A C 1
ATOM 8251 O O . LYS A 1 1058 ? -6.509 13.474 2.882 1.00 63.72 1058 LYS A O 1
ATOM 8256 N N . LEU A 1 1059 ? -6.611 11.570 4.059 1.00 67.44 1059 LEU A N 1
ATOM 8257 C CA . LEU A 1 1059 ? -6.666 10.698 2.878 1.00 67.44 1059 LEU A CA 1
ATOM 8258 C C . LEU A 1 1059 ? -8.079 10.587 2.281 1.00 67.44 1059 LEU A C 1
ATOM 8260 O O . LEU A 1 1059 ? -8.218 10.181 1.130 1.00 67.44 1059 LEU A O 1
ATOM 8264 N N . ILE A 1 1060 ? -9.122 11.032 2.998 1.00 80.56 1060 ILE A N 1
ATOM 8265 C CA . ILE A 1 1060 ? -10.518 10.963 2.531 1.00 80.56 1060 ILE A CA 1
ATOM 8266 C C . ILE A 1 1060 ? -10.743 11.681 1.186 1.00 80.56 1060 ILE A C 1
ATOM 8268 O O . ILE A 1 1060 ? -11.545 11.226 0.374 1.00 80.56 1060 ILE A O 1
ATOM 8272 N N . MET A 1 1061 ? -9.993 12.759 0.913 1.00 81.25 1061 MET A N 1
ATOM 8273 C CA . MET A 1 1061 ? -10.088 13.550 -0.326 1.00 81.25 1061 MET A CA 1
ATOM 8274 C C . MET A 1 1061 ? -9.807 12.709 -1.570 1.00 81.25 1061 MET A C 1
ATOM 8276 O O . MET A 1 1061 ? -10.411 12.927 -2.614 1.00 81.25 1061 MET A O 1
ATOM 8280 N N . GLU A 1 1062 ? -8.902 11.733 -1.467 1.00 78.19 1062 GLU A N 1
ATOM 8281 C CA . GLU A 1 1062 ? -8.537 10.854 -2.579 1.00 78.19 1062 GLU A CA 1
ATOM 8282 C C . GLU A 1 1062 ? -9.681 9.936 -3.000 1.00 78.19 1062 GLU A C 1
ATOM 8284 O O . GLU A 1 1062 ? -9.710 9.471 -4.137 1.00 78.19 1062 GLU A O 1
ATOM 8289 N N . GLU A 1 1063 ? -10.609 9.667 -2.091 1.00 83.56 1063 GLU A N 1
ATOM 8290 C CA . GLU A 1 1063 ? -11.642 8.645 -2.226 1.00 83.56 1063 GLU A CA 1
ATOM 8291 C C . GLU A 1 1063 ? -13.059 9.248 -2.165 1.00 83.56 1063 GLU A C 1
ATOM 8293 O O . GLU A 1 1063 ? -14.050 8.518 -2.124 1.00 83.56 1063 GLU A O 1
ATOM 8298 N N . ALA A 1 1064 ? -13.151 10.583 -2.169 1.00 85.12 1064 ALA A N 1
ATOM 8299 C CA . ALA A 1 1064 ? -14.394 11.346 -2.151 1.00 85.12 1064 ALA A CA 1
ATOM 8300 C C . ALA A 1 1064 ? -15.316 10.964 -3.329 1.00 85.12 1064 ALA A C 1
ATOM 8302 O O . ALA A 1 1064 ? -14.796 10.693 -4.419 1.00 85.12 1064 ALA A O 1
ATOM 8303 N N . PRO A 1 1065 ? -16.654 10.970 -3.161 1.00 86.19 1065 PRO A N 1
ATOM 8304 C CA . PRO A 1 1065 ? -17.609 10.593 -4.207 1.00 86.19 1065 PRO A CA 1
ATOM 8305 C C . PRO A 1 1065 ? -17.373 11.250 -5.573 1.00 86.19 1065 PRO A C 1
ATOM 8307 O O . PRO A 1 1065 ? -17.469 10.591 -6.602 1.00 86.19 1065 PRO A O 1
ATOM 8310 N N . GLU A 1 1066 ? -16.980 12.520 -5.579 1.00 85.94 1066 GLU A N 1
ATOM 8311 C CA . GLU A 1 1066 ? -16.712 13.350 -6.758 1.00 85.94 1066 GLU A CA 1
ATOM 8312 C C . GLU A 1 1066 ? -15.439 12.924 -7.522 1.00 85.94 1066 GLU A C 1
ATOM 8314 O O . GLU A 1 1066 ? -15.183 13.379 -8.637 1.00 85.94 1066 GLU A O 1
ATOM 8319 N N . SER A 1 1067 ? -14.626 12.036 -6.938 1.00 85.44 1067 SER A N 1
ATOM 8320 C CA . SER A 1 1067 ? -13.468 11.410 -7.592 1.00 85.44 1067 SER A CA 1
ATOM 8321 C C . SER A 1 1067 ? -13.835 10.217 -8.476 1.00 85.44 1067 SER A C 1
ATOM 8323 O O . SER A 1 1067 ? -12.987 9.732 -9.234 1.00 85.44 1067 SER A O 1
ATOM 8325 N N . TYR A 1 1068 ? -15.070 9.732 -8.369 1.00 88.06 1068 TYR A N 1
ATOM 8326 C CA . TYR A 1 1068 ? -15.598 8.548 -9.035 1.00 88.06 1068 TYR A CA 1
ATOM 8327 C C . TYR A 1 1068 ? -16.637 8.928 -10.099 1.00 88.06 1068 TYR A C 1
ATOM 8329 O O . TYR A 1 1068 ? -17.175 10.035 -10.098 1.00 88.06 1068 TYR A O 1
ATOM 8337 N N . LYS A 1 1069 ? -16.897 8.022 -11.047 1.00 91.12 1069 LYS A N 1
ATOM 8338 C CA . LYS A 1 1069 ? -18.041 8.148 -11.965 1.00 91.12 1069 LYS A CA 1
ATOM 8339 C C . LYS A 1 1069 ? -19.348 7.879 -11.206 1.00 91.12 1069 LYS A C 1
ATOM 8341 O O . LYS A 1 1069 ? -19.331 7.341 -10.100 1.00 91.12 1069 LYS A O 1
ATOM 8346 N N . ASP A 1 1070 ? -20.493 8.186 -11.814 1.00 93.12 1070 ASP A N 1
ATOM 8347 C CA . ASP A 1 1070 ? -21.774 7.725 -11.272 1.00 93.12 1070 ASP A CA 1
ATOM 8348 C C . ASP A 1 1070 ? -21.919 6.207 -11.493 1.00 93.12 1070 ASP A C 1
ATOM 8350 O O . ASP A 1 1070 ? -22.088 5.720 -12.614 1.00 93.12 1070 ASP A O 1
ATOM 8354 N N . VAL A 1 1071 ? -21.856 5.456 -10.395 1.00 94.81 1071 VAL A N 1
ATOM 8355 C CA . VAL A 1 1071 ? -22.064 4.002 -10.346 1.00 94.81 1071 VAL A CA 1
ATOM 8356 C C . VAL A 1 1071 ? -23.421 3.575 -10.918 1.00 94.81 1071 VAL A C 1
ATOM 8358 O O . VAL A 1 1071 ? -23.518 2.514 -11.529 1.00 94.81 1071 VAL A O 1
ATOM 8361 N N . THR A 1 1072 ? -24.455 4.413 -10.812 1.00 96.19 1072 THR A N 1
ATOM 8362 C CA . THR A 1 1072 ? -25.776 4.152 -11.402 1.00 96.19 1072 THR A CA 1
ATOM 8363 C C . THR A 1 1072 ? -25.709 4.180 -12.925 1.00 96.19 1072 THR A C 1
ATOM 8365 O O . THR A 1 1072 ? -26.307 3.332 -13.584 1.00 96.19 1072 THR A O 1
ATOM 8368 N N . ASP A 1 1073 ? -24.940 5.104 -13.506 1.00 96.00 1073 ASP A N 1
ATOM 8369 C CA . ASP A 1 1073 ? -24.733 5.159 -14.954 1.00 96.00 1073 ASP A CA 1
ATOM 8370 C C . ASP A 1 1073 ? -23.889 3.980 -15.454 1.00 96.00 1073 ASP A C 1
ATOM 8372 O O . ASP A 1 1073 ? -24.191 3.425 -16.513 1.00 96.00 1073 ASP A O 1
ATOM 8376 N N . VAL A 1 1074 ? -22.890 3.537 -14.682 1.00 96.94 1074 VAL A N 1
ATOM 8377 C CA . VAL A 1 1074 ? -22.112 2.320 -14.981 1.00 96.94 1074 VAL A CA 1
ATOM 8378 C C . VAL A 1 1074 ? -23.007 1.077 -14.980 1.00 96.94 1074 VAL A C 1
ATOM 8380 O O . VAL A 1 1074 ? -23.028 0.327 -15.959 1.00 96.94 1074 VAL A O 1
ATOM 8383 N N . VAL A 1 1075 ? -23.785 0.877 -13.913 1.00 97.75 1075 VAL A N 1
ATOM 8384 C CA . VAL A 1 1075 ? -24.676 -0.282 -13.752 1.00 97.75 1075 VAL A CA 1
ATOM 8385 C C . VAL A 1 1075 ? -25.784 -0.289 -14.804 1.00 97.75 1075 VAL A C 1
ATOM 8387 O O . VAL A 1 1075 ? -25.995 -1.313 -15.450 1.00 97.75 1075 VAL A O 1
ATOM 8390 N N . ASN A 1 1076 ? -26.439 0.850 -15.055 1.00 97.25 1076 ASN A N 1
ATOM 8391 C CA . ASN A 1 1076 ? -27.444 0.958 -16.115 1.00 97.25 1076 ASN A CA 1
ATOM 8392 C C . ASN A 1 1076 ? -26.855 0.645 -17.498 1.00 97.25 1076 ASN A C 1
ATOM 8394 O O . ASN A 1 1076 ? -27.532 0.041 -18.321 1.00 97.25 1076 ASN A O 1
ATOM 8398 N N . THR A 1 1077 ? -25.593 1.003 -17.760 1.00 97.31 1077 THR A N 1
ATOM 8399 C CA . THR A 1 1077 ? -24.932 0.651 -19.027 1.00 97.31 1077 THR A CA 1
ATOM 8400 C C . THR A 1 1077 ? -24.760 -0.868 -19.166 1.00 97.31 1077 THR A C 1
ATOM 8402 O O . THR A 1 1077 ? -24.989 -1.400 -20.250 1.00 97.31 1077 THR A O 1
ATOM 8405 N N . CYS A 1 1078 ? -24.417 -1.580 -18.086 1.00 97.44 1078 CYS A N 1
ATOM 8406 C CA . CYS A 1 1078 ? -24.297 -3.046 -18.094 1.00 97.44 1078 CYS A CA 1
ATOM 8407 C C . CYS A 1 1078 ? -25.656 -3.751 -18.267 1.00 97.44 1078 CYS A C 1
ATOM 8409 O O . CYS A 1 1078 ? -25.748 -4.726 -19.013 1.00 97.44 1078 CYS A O 1
ATOM 8411 N N . ASP A 1 1079 ? -26.698 -3.216 -17.625 1.00 97.31 1079 ASP A N 1
ATOM 8412 C CA . ASP A 1 1079 ? -28.085 -3.699 -17.679 1.00 97.31 1079 ASP A CA 1
ATOM 8413 C C . ASP A 1 1079 ? -28.700 -3.512 -19.081 1.00 97.31 1079 ASP A C 1
ATOM 8415 O O . ASP A 1 1079 ? -29.234 -4.457 -19.656 1.00 97.31 1079 ASP A O 1
ATOM 8419 N N . ILE A 1 1080 ? -28.513 -2.338 -19.702 1.00 96.38 1080 ILE A N 1
ATOM 8420 C CA . ILE A 1 1080 ? -28.945 -2.051 -21.087 1.00 96.38 1080 ILE A CA 1
ATOM 8421 C C . ILE A 1 1080 ? -28.148 -2.881 -22.107 1.00 96.38 1080 ILE A C 1
ATOM 8423 O O . ILE A 1 1080 ? -28.709 -3.382 -23.084 1.00 96.38 1080 ILE A O 1
ATOM 8427 N N . ALA A 1 1081 ? -26.842 -3.072 -21.887 1.00 96.00 1081 ALA A N 1
ATOM 8428 C CA . ALA A 1 1081 ? -26.036 -3.991 -22.694 1.00 96.00 1081 ALA A CA 1
ATOM 8429 C C . ALA A 1 1081 ? -26.463 -5.460 -22.508 1.00 96.00 1081 ALA A C 1
ATOM 8431 O O . ALA A 1 1081 ? -26.164 -6.296 -23.360 1.00 96.00 1081 ALA A O 1
ATOM 8432 N N . GLY A 1 1082 ? -27.167 -5.778 -21.417 1.00 96.81 1082 GLY A N 1
ATOM 8433 C CA . GLY A 1 1082 ? -27.576 -7.126 -21.047 1.00 96.81 1082 GLY A CA 1
ATOM 8434 C C . GLY A 1 1082 ? -26.400 -8.047 -20.723 1.00 96.81 1082 GLY A C 1
ATOM 8435 O O . GLY A 1 1082 ? -26.512 -9.242 -20.960 1.00 96.81 1082 GLY A O 1
ATOM 8436 N N . ILE A 1 1083 ? -25.270 -7.513 -20.240 1.00 96.94 1083 ILE A N 1
ATOM 8437 C CA . ILE A 1 1083 ? -24.122 -8.331 -19.791 1.00 96.94 1083 ILE A CA 1
ATOM 8438 C C . ILE A 1 1083 ? -24.268 -8.772 -18.327 1.00 96.94 1083 ILE A C 1
ATOM 8440 O O . ILE A 1 1083 ? -23.762 -9.817 -17.922 1.00 96.94 1083 ILE A O 1
ATOM 8444 N N . SER A 1 1084 ? -25.034 -8.019 -17.546 1.00 97.75 1084 SER A N 1
ATOM 8445 C CA . SER A 1 1084 ? -25.522 -8.376 -16.215 1.00 97.75 1084 SER A CA 1
ATOM 8446 C C . SER A 1 1084 ? -26.902 -7.747 -16.018 1.00 97.75 1084 SER A C 1
ATOM 8448 O O . SER A 1 1084 ? -27.294 -6.874 -16.790 1.00 97.75 1084 SER A O 1
ATOM 8450 N N . LYS A 1 1085 ? -27.662 -8.209 -15.024 1.00 97.88 1085 LYS A N 1
ATOM 8451 C CA . LYS A 1 1085 ? -29.022 -7.733 -14.733 1.00 97.88 1085 LYS A CA 1
ATOM 8452 C C . LYS A 1 1085 ? -29.106 -7.178 -13.314 1.00 97.88 1085 LYS A C 1
ATOM 8454 O O . LYS A 1 1085 ? -28.671 -7.844 -12.373 1.00 97.88 1085 LYS A O 1
ATOM 8459 N N . LYS A 1 1086 ? -29.690 -5.990 -13.133 1.00 97.88 1086 LYS A N 1
ATOM 8460 C CA . LYS A 1 1086 ? -29.939 -5.403 -11.803 1.00 97.88 1086 LYS A CA 1
ATOM 8461 C C . LYS A 1 1086 ? -30.820 -6.304 -10.929 1.00 97.88 1086 LYS A C 1
ATOM 8463 O O . LYS A 1 1086 ? -31.877 -6.750 -11.367 1.00 97.88 1086 LYS A O 1
ATOM 8468 N N . SER A 1 1087 ? -30.408 -6.504 -9.673 1.00 97.69 1087 SER A N 1
ATOM 8469 C CA . SER A 1 1087 ? -31.179 -7.224 -8.649 1.00 97.69 1087 SER A CA 1
ATOM 8470 C C . SER A 1 1087 ? -31.570 -6.300 -7.492 1.00 97.69 1087 SER A C 1
ATOM 8472 O O . SER A 1 1087 ? -32.759 -6.074 -7.269 1.00 97.69 1087 SER A O 1
ATOM 8474 N N . VAL A 1 1088 ? -30.590 -5.689 -6.813 1.00 98.38 1088 VAL A N 1
ATOM 8475 C CA . VAL A 1 1088 ? -30.803 -4.850 -5.617 1.00 98.38 1088 VAL A CA 1
ATOM 8476 C C . VAL A 1 1088 ? -29.935 -3.590 -5.667 1.00 98.38 1088 VAL A C 1
ATOM 8478 O O . VAL A 1 1088 ? -28.806 -3.625 -6.156 1.00 98.38 1088 VAL A O 1
ATOM 8481 N N . LYS A 1 1089 ? -30.445 -2.480 -5.130 1.00 98.38 1089 LYS A N 1
ATOM 8482 C CA . LYS A 1 1089 ? -29.701 -1.248 -4.838 1.00 98.38 1089 LYS A CA 1
ATOM 8483 C C . LYS A 1 1089 ? -29.529 -1.083 -3.333 1.00 98.38 1089 LYS A C 1
ATOM 8485 O O . LYS A 1 1089 ? -30.471 -1.286 -2.568 1.00 98.38 1089 LYS A O 1
ATOM 8490 N N . LEU A 1 1090 ? -28.337 -0.672 -2.926 1.00 98.25 1090 LEU A N 1
ATOM 8491 C CA . LEU A 1 1090 ? -27.927 -0.525 -1.536 1.00 98.25 1090 LEU A CA 1
ATOM 8492 C C . LEU A 1 1090 ? -27.490 0.919 -1.265 1.00 98.25 1090 LEU A C 1
ATOM 8494 O O . LEU A 1 1090 ? -26.786 1.519 -2.077 1.00 98.25 1090 LEU A O 1
ATOM 8498 N N . ARG A 1 1091 ? -27.871 1.479 -0.116 1.00 96.94 1091 ARG A N 1
ATOM 8499 C CA . ARG A 1 1091 ? -27.497 2.830 0.332 1.00 96.94 1091 ARG A CA 1
ATOM 8500 C C . ARG A 1 1091 ? -26.645 2.742 1.605 1.00 96.94 1091 ARG A C 1
ATOM 8502 O O . ARG A 1 1091 ? -27.119 2.158 2.577 1.00 96.94 1091 ARG A O 1
ATOM 8509 N N . PRO A 1 1092 ? -25.426 3.313 1.653 1.00 96.94 1092 PRO A N 1
ATOM 8510 C CA . PRO A 1 1092 ? -24.611 3.294 2.865 1.00 96.94 1092 PRO A CA 1
ATOM 8511 C C . PRO A 1 1092 ? -25.231 4.147 3.975 1.00 96.94 1092 PRO A C 1
ATOM 8513 O O . PRO A 1 1092 ? -25.742 5.240 3.725 1.00 96.94 1092 PRO A O 1
ATOM 8516 N N . ILE A 1 1093 ? -25.144 3.646 5.208 1.00 97.44 1093 ILE A N 1
ATOM 8517 C CA . ILE A 1 1093 ? -25.496 4.370 6.440 1.00 97.44 1093 ILE A CA 1
ATOM 8518 C C . ILE A 1 1093 ? -24.309 4.482 7.405 1.00 97.44 1093 ILE A C 1
ATOM 8520 O O . ILE A 1 1093 ? -24.251 5.437 8.180 1.00 97.44 1093 ILE A O 1
ATOM 8524 N N . ALA A 1 1094 ? -23.337 3.569 7.334 1.00 96.62 1094 ALA A N 1
ATOM 8525 C CA . ALA A 1 1094 ? -22.086 3.653 8.080 1.00 96.62 1094 ALA A CA 1
ATOM 8526 C C . ALA A 1 1094 ? -20.898 3.185 7.230 1.00 96.62 1094 ALA A C 1
ATOM 8528 O O . ALA A 1 1094 ? -21.032 2.216 6.485 1.00 96.62 1094 ALA A O 1
ATOM 8529 N N . VAL A 1 1095 ? -19.745 3.850 7.355 1.00 94.88 1095 VAL A N 1
ATOM 8530 C CA . VAL A 1 1095 ? -18.530 3.572 6.569 1.00 94.88 1095 VAL A CA 1
ATOM 8531 C C . VAL A 1 1095 ? -17.280 3.586 7.446 1.00 94.88 1095 VAL A C 1
ATOM 8533 O O . VAL A 1 1095 ? -17.060 4.501 8.241 1.00 94.88 1095 VAL A O 1
ATOM 8536 N N . ILE A 1 1096 ? -16.413 2.602 7.238 1.00 92.12 1096 ILE A N 1
ATOM 8537 C CA . ILE A 1 1096 ? -15.090 2.492 7.852 1.00 92.12 1096 ILE A CA 1
ATOM 8538 C C . ILE A 1 1096 ? -14.022 2.447 6.772 1.00 92.12 1096 ILE A C 1
ATOM 8540 O O . ILE A 1 1096 ? -14.146 1.723 5.780 1.00 92.12 1096 ILE A O 1
ATOM 8544 N N . LYS A 1 1097 ? -12.961 3.230 6.982 1.00 85.12 1097 LYS A N 1
ATOM 8545 C CA . LYS A 1 1097 ? -11.863 3.393 6.031 1.00 85.12 1097 LYS A CA 1
ATOM 8546 C C . LYS A 1 1097 ? -10.523 3.600 6.738 1.00 85.12 1097 LYS A C 1
ATOM 8548 O O . LYS A 1 1097 ? -10.473 4.192 7.818 1.00 85.12 1097 LYS A O 1
ATOM 8553 N N . GLY A 1 1098 ? -9.440 3.132 6.120 1.00 67.00 1098 GLY A N 1
ATOM 8554 C CA . GLY A 1 1098 ? -8.065 3.380 6.574 1.00 67.00 1098 GLY A CA 1
ATOM 8555 C C . GLY A 1 1098 ? -7.273 4.350 5.712 1.00 67.00 1098 GLY A C 1
ATOM 8556 O O . GLY A 1 1098 ? -7.834 4.857 4.718 1.00 67.00 1098 GLY A O 1
#

Organism: Trichostrongylus colubriformis (NCBI:txid6319)

pLDDT: mean 81.81, std 20.74, range [20.69, 98.75]

Radius of gyration: 34.78 Å; chains: 1; bounding box: 100×110×95 Å

Secondary structure (DSSP, 8-state):
-----------------------------------------------------------------S--TTSHHHHHHHHHHHHHHHHHHHHHHHHHGGG---TTSPPPHHHHHHHHHHTSHHHHHHHHHHHHHHS-TT-SSHHHHHHHHHHHSPPPPHHHHHHHHHHHTHHHHHSTT----HHHHHHHHHHHHHHHHHS-HHHHHHHS-HHHHHHHHHHTSSS---HHHHHHHHHHHHHHTTSHHHHHHHHHHHHTSSS-HHHHHHGGGG-SS-HHHHHHHHHHHHHHHHTS--TTPPPTTTS---TT-S--EEEEEE-TT-EE-TTSSEEE--SSS-EEEEEEEEE-SSEEEEEEEESS-S-EEEEEE-TT---BGGGTB-TTSSTTEEEEETTTTEEEETTEEEE--SPPP-TT-EEEEEEETTTTEEEEEETTEEPSS-B-HHHHTPPTTPPEEEEEEE-TT-EEEEESSSS--SS--SS--EEGGGSS-PPPTTTT----HHHHHHHHTTS---TTB-TTTSSSB--EEETTTTEEEE-HHHHTT-SB-TTT--B---EEETTT--TT--TT--SPPPPHHHHHTTEEEEETTEEEE-TTSSTT-SSEEEEE--HHHHHHHHHHHHHHHHHHHHHHHHTTS--S-----SPPPHHHHHHHHHTSTTB-SEEEEEEEEE--SSSPEEEEEEEETT-TT-EE-GGGT-SSTT-EEEEEEEEEEHHHHTTTHHHHHHHHHHHS-BSTT---SS---HHHHHHHHHHTHHHHHHTTSS-HHHHHTBGGGG--TT--GGGS-HHHHHHHGGGTT--BSTT-EEEEEEEEEES-HHHHHHTT--STTEEEEEEEE--HHHHHHHHHHHHHHHHHHHHHHT---SSGGG--EETTSHHHHHHHHHHHHHHHHHHHHHHHHHHHHHHHHHHHHTS-TTTTT--EEEEEESEEEEEEEEEETTEEEEEEEEEESEEE-PPTT-TTS-GGGTTT--EEEEB--TTS-EEEEEE-HHHHHHHSSEEE-B--BSS-HHHHHHH--HHHHHHHHHHTT-EEEES-TTGGGGG-GGGB--HHHHHHHHHHHTSEEEEEEEEEEEEEE-

Sequence (1098 aa):
MPHSPGCTCILATLLQPFHSNMGSCLCKEKTRQHHESNSRGSRGCRRTEERNRSPHSFEQEVDFDTEGSSQLGRRMSMTNYVGNDVKDLIKQTLKVIRSLVNNEQDPPASLLKLNMIAERERGWLLVVESLIDTVPDDDSLGPAVITLFLDECPLPSKDTVHRLLCSLRLDHASSSSSTRKRSWHRNTCIVLGSLAEKLAGSSSVAMCNPTTLNYLISRILPPFTQARVVLFALLALEKFAQTSENQFLISRTLEESSTHPLKQLEEWRHCTSNAMKRQVGFCATWALDNIFITPNRTYAYEKTDVSKINAMLNHEDVSEYLKIGPDGLEARCDVSSFESVRCTFAVQDGVWFYEATVFTPGVMQIGFATKRSRFLNHEGYGIGDDESSVAYDGCRQLLWHNAHSSRHEHEPWSPGDVVGCLLNIPMGTVMFYLNGRPLQRPHLEFLRNRPAGDGVFAAASFMSFQQCRFNFGAEPFKYPPDIAFSTFNDSGATLTAEQKTILPRRRRLELLQKEPIPEDYCTICYAHPGDTVLEPCMHGGICNTCSVQMDHCPLCRQSIENRLPVNSAPLSSIQLLSSMPRTFEEECAFIERVSECKFKIRKGFVPNMNVECRFYVNKKLEQQMFEELRLSIGRVEFIVAFVESIPSNFRVGGFLPAVRQLGNVAALPGIVGHSIGLPDIHSGYGFSIGNIAAFDVSDKKSVISPGGVGFDINCGVRLIRTNLFERDVQPVKEQLTQALFDYIPVGVGSRGAIPMSASDLVDCLEMGMDWTLREGYSWAEDKEHCEEYGRMLQADATKVSMRAKKRGLPQLGTLGAGNHYAEVQVVDEIFDKHAAAKMGIGELGQVVVMLHCGSRGLGHQVATDALVEMEKAMARDGIVVNDRQLACARIHSNEGQDYLKGMAAAANFAWVNRSCMTFCVRQAFANVFTMQPDDLDMQMIYDVSHNVAKMEEHLVDGRPTQLCVHRKGATRAFPPHHPLIPIDYQLTGQPVLIGGSMGTCSYVLTGTERGMVEAYGTTCHGAGRALSRSKSRQKIPWNEVIENLRKKGISIRLASPKLIMEEAPESYKDVTDVVNTCDIAGISKKSVKLRPIAVIKG

Foldseek 3Di:
DDDDDDDDDDDDDDDDDYDDDDYDDDDDDDDDDDDDDDDDDDDDDDDDDDDDDDDDDDDDDDDDDDDDPDCPVVVVVVVVVVLVLLLVLLVVLLVCVLVDQFLPDDRPPSLVVLQVLLVDLVSVLSNLLSLLQRQDPPRQCSLLSLLVSLVPHDQHDLVSLVVNVVVLPLVQVLDPPDPDDLSNLLSVLSNLLSNLQPDPLVSNVVSLDPSNLSSLVSCLDPPVPRLSSNLSSLSSLVSSLVDVNSLVVNLVVLVVDPDRSLVVLLVLCPPPPALSSVSSNQSSLLCCQARNPDPPDDHQLRPDDLPLFQKAWFPVFKDDAWDAGSQRFKIWAAHQFWIKTWMPDFDQAAKEKKKKQWSGQDWKWWAKFFLPDDRPRVSRDYAQCCLGHWTATLNSQWIGHVSDTDHFDDHRDDHGKMKMWMDHLVVQWIWIAIQQHTTDDTDRRSNPPDDRPTTMTTMMIDGRGTMMGMDQPSDDDSHDHPDDHDGSSRPPGGDDPVSSGDHHPVVVVVVVVVDPQALQAAPPPSPHGQQKAFPPVRDTSHNPVVNVSDQADPVQRHGGPDIDGNVGDPPPSPPPPPDQQDALVRLCVQWADPDQFKIKGHPPNDPQQPEIAMEGAHPVLVVLQSVLVNVVRVLRVCVVVCPVPDDDGDDDDDARRQVVLQRLLSNQWQWAHHWYAFSLWGGFQSHTFRIKIKGFLPDQRTWDALLLQDLQQQFWKWKWFWQDFLVRCVVCVLVLLVLLPVLQAFEDPAFAPDDDDLVLLQCLLQCQCVSCVVVVLADQLQLLQEQVSRADNLADSVLFDPQLSVQQGRCARHQYFDQWWKFKWWFADFPACLQCVLLVNHDGRTIMIMGGHGLGSNSSVLNVVLLVVQVVQCVVVVGDTPDSSRRIHRCPDPSNSSSQNSSSSSSSSGSSRVSSSLSSSQVSVCVSVVHHSVNRNGGISHMWGQRHWDFDWAQHPNDTTTIGMRGRQKTAAAAACDPSARPSCNHPARWAWEEEFQAAKTFIWHAHPLLCHVPVRMHGRYQHFSAALVRLLVPPDLVVQVVVCVVSQEAEDEPDSSSVSSRRNNRTHHRVSSVVSCCVSVSIHTGTMIGTNYMYHD

InterPro domains:
  IPR001233 RNA-splicing ligase, RtcB [PF01139] (661-1098)
  IPR001233 RNA-splicing ligase, RtcB [PS01288] (661-690)
  IPR001233 RNA-splicing ligase, RtcB [PTHR11118] (590-1098)
  IPR001841 Zinc finger, RING-type [PS50089] (522-557)
  IPR001870 B30.2/SPRY domain [PS50188] (291-477)
  IPR003877 SPRY domain [PF00622] (352-474)
  IPR003877 SPRY domain [SM00449] (349-476)
  IPR013083 Zinc finger, RING/FYVE/PHD-type [G3DSA:3.30.40.10] (508-573)
  IPR013320 Concanavalin A-like lectin/glucanase domain superfamily [SSF49899] (310-480)
  IPR027513 RNA-splicing ligase RtcB homologue, eukaryotic [MF_03144] (580-1098)
  IPR035774 RING finger and SPRY domain-containing protein 1, SPRY domain [cd12883] (350-473)
  IPR036025 tRNA-splicing ligase RtcB-like superfamily [G3DSA:3.90.1860.10] (588-1098)
  IPR036025 tRNA-splicing ligase RtcB-like superfamily [SSF103365] (592-1098)
  IPR043136 B30.2/SPRY domain superfamily [G3DSA:2.60.120.920] (309-507)